Protein AF-A0A350CHY7-F1 (afdb_monomer)

Secondary structure (DSSP, 8-state):
---HHHHHHTTSSS-HHHHHHHHHHHHTT-HHHHHHHHHHHTS---B---GGGHHHHHHHHHTT--SSBHHHHHHHHHHHHHHHHHHS-HHHHHHHHHHTTB-HHHHHHHHHHHHHHHHHHHT-S-HHHHHHHHHHHHHTT-TTS-HHHH----HHHHHHHHHHHHGGGEEEE-TTS-EEETTS-EEEE-TTSTTTTS--SEEEEEEEEESSSEEEEEEEE--GGGHHHHHGGGEEEEEEEEEEETTTTEEEEEEEEEETTEEEEEEEEEEGGGT-HHHHHHHIIIIIIIIIIIIS-----S-SPPPP---SSSSSTTT----PPPP---PPP--PPP---GGGT-THHHHHHHHHHHHHHHHHHH--TTSSPPHHHHHHHHHHHS-TT--SHHHHHHHHHHHHTT-TTTTPPPGGGTS-HHHHHHHHHHS-SEEEETTEEEEEEEE--TTSTT-EEEEEEEGGGGGG--HHHHHT--GGGHHHHHHHHHHHS-HHHHGGGSSHHHHHHHHHHHS-TT-S-HHHHHHHHHHHHHSS---GGGS-GGGS-GGGS-EEEEE-TTS-EEEEES-HHHHHHHHHHHHHHHHHHHHHHTTSSPPPHHHHGGG---BSSS-S----S-EEEEETTEEEEEEEEEEE-SSSEEEEEESSHHHHHHHHHHHHHHHHHHHTHHHHHHHHHTSTTHHHHHHHHTTSTT--HHHHHHHHHHHHHHSTT-----SHHHHHHHHHHHHHHHHHHHHHHHHHHHHHHHHHHHHHHHHHH---TT-HHHHHHHHHHHHHHS-TTHHHHS-HHHHTTHHHHHHHHHHHHHHHHTT-HHHHHHHHHHHHHHHHHHHHHHHHHHHTT---HHHHHHHHHHHHHHHHHH-GGG--SS---HHHHHHHHHH--

Sequence (893 aa):
DLTDIGRRMATLPVDPAIARMILAAVELHALPEVLAIAAFLECQDPRERPLEKQQAADEAHRKFFNRDSDFLTILNLWDAWHEKQRSLSNSQLRKWCQQHFLSWLRMREWVDVHGQLRELLEDSDDPAIQQAAKALAKQRQHPEKSLAEQRHNDFAATHKALLTGLLPNIAMQTPEGEFVGAGGSRLAIWPGSALAPKGAKWFVAAELVETTRRYARTIARIQPEWIEPLAGHLLSHEYFEPHWDPQAGNVMIYEKVSLWGLPIVTRRRVTLARIDPVKSREMLIQHGLVELGLLYGELSDGSGPPPQDDYADEEDALTRGVARVRPGKAAANPRRPQRRGWGHEFPFLQHNVAVLQQLKELQAKTRSHHLLPGDEVLFEIYAAQIPAECSDRDRLRRWYQRTHSRLPRLLQFDINQFADEAQRQQHVSLFPESAQFGAMHLPLSYQLDPGQEADGVTVSLPLEGLPQLTESRLDWLVPGLLEQKVLALIRALPKSFRRHFVPAPDSARLVASDLEFARGDFLHSVAVRLSQLSGERISAQDFDAGQIPDHLKFNIRVLDDQRKTLIEGRDLKVLRATLAERAVRAAGEADRRAAAVGPTPEEAQWLRTGFKNWDFFDVPEHIEIVRAGMSLRAFPALRDDGETVALMLCQTPEDARRQLRCGLRRLFLLVEKKRILTQVGNLPQITKTRVLATTIKGLEFTSSVALLMTDRAWLADNQLPRTKHAFESALRQGRERLPLAAQELTQFLPVVFQQHHETRAALELAKGPGWEPIVKGLQQQLSGLISSDFLAVTPWPWLIQFPRYLTAIRQRLIRLGSGGLRTELNLEAELQPWLMKYEQKRREHQRQQRVDPMLEHLRWMIEEYRVQLFAQKLGTAISVSPTKLEEQFVRVS

Nearest PDB structures (foldseek):
  6zww-assembly1_A  TM=9.354E-01  e=1.124E-21  Escherichia coli
  6zww-assembly3_E  TM=9.272E-01  e=2.807E-21  Escherichia coli
  8po6-assembly1_A  TM=9.275E-01  e=5.892E-21  Escherichia coli K-12
  6zww-assembly2_C  TM=9.234E-01  e=5.169E-21  Escherichia coli
  6zww-assembly4_G  TM=9.285E-01  e=3.371E-20  Escherichia coli

Radius of gyration: 54.38 Å; Cα contacts (8 Å, |Δi|>4): 1150; chains: 1; bounding box: 109×74×154 Å

Mean predicted aligned error: 19.15 Å

Foldseek 3Di:
DQDPLSVQLVLAPADSLLSQLCVLCLVLVNNLLSLLLSLCLRFDNQAAQDPVCNVQLLVLLVVLADLFFLSSSSVSVLLVLVVCVVVDDPVVSCVVCVNSRGHPVRNVSSVVSSVVRLVSQCVDPDPSSVVSSVVSVVLVVPPPDGPVRSGPPPVQSSVLSSCLSQVQQKWFQDPVRWIATQQGFTEAEDPSHSCNVDDQRMKTASDWDDDVGTYGHRMGRDQLVSCCVSCVVQKDKDWDDFDQDLVQQWTKIWIFIGHNNHTSDHTDIDGCCVVPLQVLQLCSLLVQCLCQLAPNDDQDPPPDDDDDDPDPPPVVVVPDDDDDDDDDDDDDDPDDPHRNHCCVLPVLSVQQNVLQVVQQQVCLLLVDPQQHDDSVVSSVLCVVQQDSNCSGPVSSSVVCVVCCVVVVCRSHDDNCVRDPPVVVVVSCQQRPQWDDQPPDTWGKGGGPDPPDQQHAIETEDAPVCLVSHDQQQQLLPGLSCQLVQLLLQLVQADPVLNVLCVVSSVSSVVLSVPDDGSPDGDLQSSQVSSCVSRVHRGGSVRGPPVSGDSSSTYKYFHAYLVRHTPDIHRDSVVVLLVVLVVVVVCVVVVVVVCVVDDDDPVVVLQFAWDALAPPHFFQDQWDWDADSNDTAIWGWAWACPPQIIGIDTDRDSVVRLVRRLLRLLNSLCSVCVVVLLVLLVPQPPSVVLVVLCVVAPQAPPSSLSSSLLSCQLQCVVVDRGRGNVSSVVSSVRSVVCSVVSSVVCSVQRVLLSVLLSVLVVLLVPQDDPPCVVVSVVLVVVSCVCRHSNNSNPPDPLQSSCNSVLSVLSVLQSVCVVVVNNVLSVVLVVVLVVLVVLLVVLVVVCVSVVHDWVLSVVLVSLSSQSSCVSRPPVSPGPDDHDPVVSVVSSVVGD

Solvent-accessible surface area (backbone atoms only — not comparable to full-atom values): 49845 Å² total; per-residue (Å²): 132,83,48,74,67,53,54,60,35,71,76,45,101,56,58,69,41,50,31,42,17,47,54,37,7,52,78,50,74,22,40,78,63,41,44,53,49,44,22,44,74,78,42,68,77,33,70,46,67,53,88,94,42,41,69,63,23,52,58,44,49,54,78,33,57,31,73,61,21,39,60,54,18,51,50,43,46,53,36,53,50,55,57,44,59,76,76,39,53,74,70,54,40,46,50,49,24,57,74,42,29,32,40,58,67,39,52,48,49,31,54,51,47,32,50,52,54,44,52,54,33,47,70,39,92,48,67,67,49,17,51,52,33,49,50,55,59,54,58,72,71,49,83,89,57,56,66,72,77,70,50,84,78,50,63,65,39,38,50,54,12,47,42,68,34,30,59,75,39,26,34,37,49,46,98,89,69,50,30,37,22,44,67,68,44,69,43,40,70,31,82,87,44,61,46,55,90,53,92,60,54,27,33,37,18,78,45,79,48,79,74,97,55,38,25,36,37,60,39,30,62,56,62,63,81,61,45,56,82,73,40,58,92,60,50,46,78,46,76,48,75,76,42,81,35,82,87,81,42,33,31,34,25,34,36,28,35,21,43,56,82,32,72,63,37,81,74,42,86,43,60,27,44,82,78,41,30,64,61,13,23,52,49,41,42,43,52,50,45,45,40,36,41,57,73,69,40,51,71,59,87,73,86,69,80,82,82,79,90,86,80,78,70,73,76,63,63,80,74,61,84,86,81,89,84,80,92,80,81,90,71,89,79,92,75,79,82,82,66,80,32,60,37,86,82,38,62,41,41,56,55,33,40,50,46,53,49,52,31,49,51,48,23,18,64,70,65,43,85,80,40,60,79,52,71,68,58,54,35,50,61,47,58,77,69,53,61,77,82,37,18,37,47,71,49,40,47,57,50,44,65,65,46,36,80,79,36,85,62,61,88,45,70,58,62,67,81,59,44,60,64,73,59,53,62,54,40,51,76,24,58,49,65,49,48,77,48,85,93,44,78,33,45,44,46,59,29,73,45,92,92,47,87,63,22,22,40,28,42,45,40,50,65,86,50,58,80,64,59,50,68,51,60,46,68,42,66,45,69,66,51,34,36,62,40,42,34,38,46,51,69,29,31,51,78,79,64,40,68,68,38,72,62,44,65,60,48,15,44,55,51,46,72,71,51,66,84,82,60,71,52,46,57,50,54,51,18,52,50,50,17,67,73,60,74,46,94,48,54,58,82,55,45,44,72,84,64,47,58,66,51,72,39,42,22,42,36,30,24,45,94,84,70,44,81,74,48,72,47,64,52,68,68,58,52,53,51,52,49,45,50,49,49,55,58,40,52,78,50,36,81,65,50,61,72,74,62,72,70,52,80,83,50,46,69,39,60,44,66,75,38,51,57,89,86,68,78,66,49,50,81,57,46,80,44,77,55,93,88,40,83,41,73,33,11,44,29,25,38,62,67,86,84,28,29,24,41,33,74,28,85,41,68,66,57,13,53,52,36,28,51,50,11,47,40,45,40,52,40,54,66,41,38,71,62,46,53,51,52,61,71,66,37,70,66,43,70,62,36,51,59,51,45,68,77,44,75,82,42,57,60,70,63,36,51,44,47,32,42,34,36,52,19,57,45,69,85,73,62,75,67,43,37,65,69,48,40,55,50,43,54,57,53,17,62,71,34,35,64,57,26,51,52,54,45,46,65,44,49,54,47,41,37,49,36,48,52,53,37,51,53,52,57,76,69,66,77,58,93,86,38,62,70,58,54,52,52,50,53,51,50,50,51,74,63,61,48,49,53,34,62,63,73,44,58,66,89,57,53,76,43,44,46,56,57,38,48,31,55,45,48,46,53,52,39,47,74,73,69,36,54,70,60,52,54,54,56,46,62,72,46,47,63,58,53,51,53,50,53,53,51,49,52,50,30,58,70,65,73,52,82,54,71,45,50,57,48,46,60,51,48,51,54,36,37,48,28,60,74,60,29,56,92,75,59,59,98,56,95,64,50,75,68,55,50,49,58,41,53,71,62,34,130

Structure (mmCIF, N/CA/C/O backbone):
data_AF-A0A350CHY7-F1
#
_entry.id   AF-A0A350CHY7-F1
#
loop_
_atom_site.group_PDB
_atom_site.id
_atom_site.type_symbol
_atom_site.label_atom_id
_atom_site.label_alt_id
_atom_site.label_comp_id
_atom_site.label_asym_id
_atom_site.label_entity_id
_atom_site.label_seq_id
_atom_site.pdbx_PDB_ins_code
_atom_site.Cartn_x
_atom_site.Cartn_y
_atom_site.Cartn_z
_atom_site.occupancy
_atom_site.B_iso_or_equiv
_atom_site.auth_seq_id
_atom_site.auth_comp_id
_atom_site.auth_asym_id
_atom_site.auth_atom_id
_atom_site.pdbx_PDB_model_num
ATOM 1 N N . ASP A 1 1 ? 48.029 -9.244 -50.797 1.00 79.56 1 ASP A N 1
ATOM 2 C CA . ASP A 1 1 ? 47.543 -9.589 -52.149 1.00 79.56 1 ASP A CA 1
ATOM 3 C C . ASP A 1 1 ? 46.701 -8.473 -52.735 1.00 79.56 1 ASP A C 1
ATOM 5 O O . ASP A 1 1 ? 46.056 -7.749 -51.984 1.00 79.56 1 ASP A O 1
ATOM 9 N N . LEU A 1 2 ? 46.736 -8.304 -54.060 1.00 86.56 2 LEU A N 1
ATOM 10 C CA . LEU A 1 2 ? 45.915 -7.312 -54.757 1.00 86.56 2 LEU A CA 1
ATOM 11 C C . LEU A 1 2 ? 44.440 -7.758 -54.736 1.00 86.56 2 LEU A C 1
ATOM 13 O O . LEU A 1 2 ? 44.141 -8.903 -55.086 1.00 86.56 2 LEU A O 1
ATOM 17 N N . THR A 1 3 ? 43.529 -6.865 -54.343 1.00 90.06 3 THR A N 1
ATOM 18 C CA . THR A 1 3 ? 42.076 -7.108 -54.411 1.00 90.06 3 THR A CA 1
ATOM 19 C C . THR A 1 3 ? 41.584 -7.069 -55.861 1.00 90.06 3 THR A C 1
ATOM 21 O O . THR A 1 3 ? 42.285 -6.565 -56.740 1.00 90.06 3 THR A O 1
ATOM 24 N N . ASP A 1 4 ? 40.369 -7.557 -56.132 1.00 87.00 4 ASP A N 1
ATOM 25 C CA . ASP A 1 4 ? 39.767 -7.467 -57.475 1.00 87.00 4 ASP A CA 1
ATOM 26 C C . ASP A 1 4 ? 39.653 -6.018 -57.963 1.00 87.00 4 ASP A C 1
ATOM 28 O O . ASP A 1 4 ? 40.000 -5.710 -59.102 1.00 87.00 4 ASP A O 1
ATOM 32 N N . ILE A 1 5 ? 39.252 -5.103 -57.075 1.00 88.19 5 ILE A N 1
ATOM 33 C CA . ILE A 1 5 ? 39.216 -3.665 -57.371 1.00 88.19 5 ILE A CA 1
ATOM 34 C C . ILE A 1 5 ? 40.633 -3.139 -57.636 1.00 88.19 5 ILE A C 1
ATOM 36 O O . ILE A 1 5 ? 40.836 -2.419 -58.609 1.00 88.19 5 ILE A O 1
ATOM 40 N N . GLY A 1 6 ? 41.625 -3.542 -56.834 1.00 89.81 6 GLY A N 1
ATOM 41 C CA . GLY A 1 6 ? 43.024 -3.160 -57.044 1.00 89.81 6 GLY A CA 1
ATOM 42 C C . GLY A 1 6 ? 43.582 -3.637 -58.389 1.00 89.81 6 GLY A C 1
ATOM 43 O O . GLY A 1 6 ? 44.300 -2.886 -59.044 1.00 89.81 6 GLY A O 1
ATOM 44 N N . ARG A 1 7 ? 43.204 -4.844 -58.842 1.00 89.69 7 ARG A N 1
ATOM 45 C CA . ARG A 1 7 ? 43.556 -5.365 -60.178 1.00 89.69 7 ARG A CA 1
ATOM 46 C C . ARG A 1 7 ? 42.972 -4.498 -61.283 1.00 89.69 7 ARG A C 1
ATOM 48 O O . ARG A 1 7 ? 43.706 -4.112 -62.184 1.00 89.69 7 ARG A O 1
ATOM 55 N N . ARG A 1 8 ? 41.684 -4.156 -61.187 1.00 88.38 8 ARG A N 1
ATOM 56 C CA . ARG A 1 8 ? 41.006 -3.283 -62.161 1.00 88.38 8 ARG A CA 1
ATOM 57 C C . ARG A 1 8 ? 41.651 -1.895 -62.199 1.00 88.38 8 ARG A C 1
ATOM 59 O O . ARG A 1 8 ? 41.932 -1.389 -63.279 1.00 88.38 8 ARG A O 1
ATOM 66 N N . MET A 1 9 ? 41.963 -1.312 -61.040 1.00 90.75 9 MET A N 1
ATOM 67 C CA . MET A 1 9 ? 42.613 0.003 -60.950 1.00 90.75 9 MET A CA 1
ATOM 68 C C . MET A 1 9 ? 44.008 0.025 -61.582 1.00 90.75 9 MET A C 1
ATOM 70 O O . MET A 1 9 ? 44.336 0.982 -62.273 1.00 90.75 9 MET A O 1
ATOM 74 N N . ALA A 1 10 ? 44.807 -1.029 -61.390 1.00 88.94 10 ALA A N 1
ATOM 75 C CA . ALA A 1 10 ? 46.175 -1.110 -61.907 1.00 88.94 10 ALA A CA 1
ATOM 76 C C . ALA A 1 10 ? 46.272 -1.114 -63.446 1.00 88.94 10 ALA A C 1
ATOM 78 O O . ALA A 1 10 ? 47.359 -0.926 -63.984 1.00 88.94 10 ALA A O 1
ATOM 79 N N . THR A 1 11 ? 45.157 -1.330 -64.154 1.00 84.44 11 THR A N 1
ATOM 80 C CA . THR A 1 11 ? 45.106 -1.265 -65.625 1.00 84.44 11 THR A CA 1
ATOM 81 C C . THR A 1 11 ? 45.040 0.164 -66.171 1.00 84.44 11 THR A C 1
ATOM 83 O O . THR A 1 11 ? 45.273 0.369 -67.360 1.00 84.44 11 THR A O 1
ATOM 86 N N . LEU A 1 12 ? 44.744 1.158 -65.325 1.00 85.00 12 LEU A N 1
ATOM 87 C CA . LEU A 1 12 ? 44.597 2.556 -65.728 1.00 85.00 12 LEU A CA 1
ATOM 88 C C . LEU A 1 12 ? 45.885 3.345 -65.420 1.00 85.00 12 LEU A C 1
ATOM 90 O O . LEU A 1 12 ? 46.358 3.294 -64.285 1.00 85.00 12 LEU A O 1
ATOM 94 N N . PRO A 1 13 ? 46.450 4.110 -66.376 1.00 84.00 13 PRO A N 1
ATOM 95 C CA . PRO A 1 13 ? 47.686 4.871 -66.184 1.00 84.00 13 PRO A CA 1
ATOM 96 C C . PRO A 1 13 ? 47.417 6.241 -65.535 1.00 84.00 13 PRO A C 1
ATOM 98 O O . PRO A 1 13 ? 47.756 7.280 -66.093 1.00 84.00 13 PRO A O 1
ATOM 101 N N . VAL A 1 14 ? 46.764 6.237 -64.374 1.00 89.31 14 VAL A N 1
ATOM 102 C CA . VAL A 1 14 ? 46.402 7.430 -63.586 1.00 89.31 14 VAL A CA 1
ATOM 103 C C . VAL A 1 14 ? 46.698 7.193 -62.109 1.00 89.31 14 VAL A C 1
ATOM 105 O O . VAL A 1 14 ? 46.958 6.055 -61.702 1.00 89.31 14 VAL A O 1
ATOM 108 N N . ASP A 1 15 ? 46.634 8.245 -61.292 1.00 92.19 15 ASP A N 1
ATOM 109 C CA . ASP A 1 15 ? 46.740 8.093 -59.840 1.00 92.19 15 ASP A CA 1
ATOM 110 C C . ASP A 1 15 ? 45.686 7.088 -59.312 1.00 92.19 15 ASP A C 1
ATOM 112 O O . ASP A 1 15 ? 44.534 7.100 -59.769 1.00 92.19 15 ASP A O 1
ATOM 116 N N . PRO A 1 16 ? 46.015 6.214 -58.337 1.00 93.44 16 PRO A N 1
ATOM 117 C CA . PRO A 1 16 ? 45.065 5.243 -57.798 1.00 93.44 16 PRO A CA 1
ATOM 118 C C . PRO A 1 16 ? 43.748 5.858 -57.302 1.00 93.44 16 PRO A C 1
ATOM 120 O O . PRO A 1 16 ? 42.689 5.249 -57.473 1.00 93.44 16 PRO A O 1
ATOM 123 N N . ALA A 1 17 ? 43.761 7.063 -56.724 1.00 94.06 17 ALA A N 1
ATOM 124 C CA . ALA A 1 17 ? 42.527 7.734 -56.325 1.00 94.06 17 ALA A CA 1
ATOM 125 C C . ALA A 1 17 ? 41.644 8.018 -57.547 1.00 94.06 17 ALA A C 1
ATOM 127 O O . ALA A 1 17 ? 40.441 7.758 -57.518 1.00 94.06 17 ALA A O 1
ATOM 128 N N . ILE A 1 18 ? 42.241 8.489 -58.639 1.00 95.31 18 ILE A N 1
ATOM 129 C CA . ILE A 1 18 ? 41.543 8.827 -59.882 1.00 95.31 18 ILE A CA 1
ATOM 130 C C . ILE A 1 18 ? 41.050 7.559 -60.590 1.00 95.31 18 ILE A C 1
ATOM 132 O O . ILE A 1 18 ? 39.884 7.500 -60.991 1.00 95.31 18 ILE A O 1
ATOM 136 N N . ALA A 1 19 ? 41.861 6.497 -60.639 1.00 94.62 19 ALA A N 1
ATOM 137 C CA . ALA A 1 19 ? 41.433 5.185 -61.127 1.00 94.62 19 ALA A CA 1
ATOM 138 C C . ALA A 1 19 ? 40.197 4.681 -60.361 1.00 94.62 19 ALA A C 1
ATOM 140 O O . ALA A 1 19 ? 39.222 4.228 -60.966 1.00 94.62 19 ALA A O 1
ATOM 141 N N . ARG A 1 20 ? 40.192 4.811 -59.024 1.00 95.12 20 ARG A N 1
ATOM 142 C CA . ARG A 1 20 ? 39.058 4.406 -58.180 1.00 95.12 20 ARG A CA 1
ATOM 143 C C . ARG A 1 20 ? 37.784 5.196 -58.492 1.00 95.12 20 ARG A C 1
ATOM 145 O O . ARG A 1 20 ? 36.712 4.579 -58.528 1.00 95.12 20 ARG A O 1
ATOM 152 N N . MET A 1 21 ? 37.901 6.505 -58.743 1.00 96.38 21 MET A N 1
ATOM 153 C CA . MET A 1 21 ? 36.778 7.368 -59.134 1.00 96.38 21 MET A CA 1
ATOM 154 C C . MET A 1 21 ? 36.193 6.965 -60.486 1.00 96.38 21 MET A C 1
ATOM 156 O O . MET A 1 21 ? 34.974 6.871 -60.608 1.00 96.38 21 MET A O 1
ATOM 160 N N . ILE A 1 22 ? 37.041 6.693 -61.484 1.00 95.31 22 ILE A N 1
ATOM 161 C CA . ILE A 1 22 ? 36.604 6.267 -62.823 1.00 95.31 22 ILE A CA 1
ATOM 162 C C . ILE A 1 22 ? 35.825 4.950 -62.731 1.00 95.31 22 ILE A C 1
ATOM 164 O O . ILE A 1 22 ? 34.725 4.850 -63.273 1.00 95.31 22 ILE A O 1
ATOM 168 N N . LEU A 1 23 ? 36.338 3.964 -61.987 1.00 94.00 23 LEU A N 1
ATOM 169 C CA . LEU A 1 23 ? 35.635 2.693 -61.778 1.00 94.00 23 LEU A CA 1
ATOM 170 C C . LEU A 1 23 ? 34.292 2.883 -61.057 1.00 94.00 23 LEU A C 1
ATOM 172 O O . LEU A 1 23 ? 33.283 2.325 -61.484 1.00 94.00 23 LEU A O 1
ATOM 176 N N . ALA A 1 24 ? 34.254 3.709 -60.004 1.00 94.62 24 ALA A N 1
ATOM 177 C CA . ALA A 1 24 ? 33.006 4.038 -59.310 1.00 94.62 24 ALA A CA 1
ATOM 178 C C . ALA A 1 24 ? 31.999 4.736 -60.236 1.00 94.62 24 ALA A C 1
ATOM 180 O O . ALA A 1 24 ? 30.796 4.522 -60.123 1.00 94.62 24 ALA A O 1
ATOM 181 N N . ALA A 1 25 ? 32.478 5.567 -61.161 1.00 94.50 25 ALA A N 1
ATOM 182 C CA . ALA A 1 25 ? 31.633 6.282 -62.104 1.00 94.50 25 ALA A CA 1
ATOM 183 C C . ALA A 1 25 ? 30.970 5.352 -63.127 1.00 94.50 25 ALA A C 1
ATOM 185 O O . ALA A 1 25 ? 29.855 5.634 -63.560 1.00 94.50 25 ALA A O 1
ATOM 186 N N . VAL A 1 26 ? 31.611 4.235 -63.485 1.00 92.88 26 VAL A N 1
ATOM 187 C CA . VAL A 1 26 ? 30.981 3.178 -64.295 1.00 92.88 26 VAL A CA 1
ATOM 188 C C . VAL A 1 26 ? 29.826 2.537 -63.522 1.00 92.88 26 VAL A C 1
ATOM 190 O O . VAL A 1 26 ? 28.724 2.425 -64.055 1.00 92.88 26 VAL A O 1
ATOM 193 N N . GLU A 1 27 ? 30.056 2.184 -62.253 1.00 91.94 27 GLU A N 1
ATOM 194 C CA . GLU A 1 27 ? 29.060 1.554 -61.369 1.00 91.94 27 GLU A CA 1
ATOM 195 C C . GLU A 1 27 ? 27.872 2.480 -61.058 1.00 91.94 27 GLU A C 1
ATOM 197 O O . GLU A 1 27 ? 26.735 2.027 -60.970 1.00 91.94 27 GLU A O 1
ATOM 202 N N . LEU A 1 28 ? 28.129 3.784 -60.923 1.00 92.88 28 LEU A N 1
ATOM 203 C CA . LEU A 1 28 ? 27.129 4.812 -60.616 1.00 92.88 28 LEU A CA 1
ATOM 204 C C . LEU A 1 28 ? 26.560 5.511 -61.862 1.00 92.88 28 LEU A C 1
ATOM 206 O O . LEU A 1 28 ? 25.809 6.472 -61.723 1.00 92.88 28 LEU A O 1
ATOM 210 N N . HIS A 1 29 ? 26.917 5.060 -63.068 1.00 91.38 29 HIS A N 1
ATOM 211 C CA . HIS A 1 29 ? 26.481 5.644 -64.344 1.00 91.38 29 HIS A CA 1
ATOM 212 C C . HIS A 1 29 ? 26.793 7.150 -64.514 1.00 91.38 29 HIS A C 1
ATOM 214 O O . HIS A 1 29 ? 26.054 7.872 -65.178 1.00 91.38 29 HIS A O 1
ATOM 220 N N . ALA A 1 30 ? 27.914 7.611 -63.953 1.00 92.88 30 ALA A N 1
ATOM 221 C CA . ALA A 1 30 ? 28.395 8.999 -63.991 1.00 92.88 30 ALA A CA 1
ATOM 222 C C . ALA A 1 30 ? 29.738 9.155 -64.739 1.00 92.88 30 ALA A C 1
ATOM 224 O O . ALA A 1 30 ? 30.484 10.111 -64.514 1.00 92.88 30 ALA A O 1
ATOM 225 N N . LEU A 1 31 ? 30.096 8.183 -65.590 1.00 92.62 31 LEU A N 1
ATOM 226 C CA . LEU A 1 31 ? 31.367 8.175 -66.324 1.00 92.62 31 LEU A CA 1
ATOM 227 C C . LEU A 1 31 ? 31.606 9.437 -67.183 1.00 92.62 31 LEU A C 1
ATOM 229 O O . LEU A 1 31 ? 32.723 9.947 -67.120 1.00 92.62 31 LEU A O 1
ATOM 233 N N . PRO A 1 32 ? 30.632 9.979 -67.950 1.00 90.56 32 PRO A N 1
ATOM 234 C CA . PRO A 1 32 ? 30.855 11.180 -68.765 1.00 90.56 32 PRO A CA 1
ATOM 235 C C . PRO A 1 32 ? 31.340 12.388 -67.952 1.00 90.56 32 PRO A C 1
ATOM 237 O O . PRO A 1 32 ? 32.231 13.121 -68.378 1.00 90.56 32 PRO A O 1
ATOM 240 N N . GLU A 1 33 ? 30.757 12.593 -66.772 1.00 92.62 33 GLU A N 1
ATOM 241 C CA . GLU A 1 33 ? 31.094 13.673 -65.854 1.00 92.62 33 GLU A CA 1
ATOM 242 C C . GLU A 1 33 ? 32.431 13.407 -65.151 1.00 92.62 33 GLU A C 1
ATOM 244 O O . GLU A 1 33 ? 33.323 14.256 -65.135 1.00 92.62 33 GLU A O 1
ATOM 249 N N . VAL A 1 34 ? 32.603 12.215 -64.579 1.00 95.38 34 VAL A N 1
ATOM 250 C CA . VAL A 1 34 ? 33.793 11.909 -63.777 1.00 95.38 34 VAL A CA 1
ATOM 251 C C . VAL A 1 34 ? 35.041 11.783 -64.643 1.00 95.38 34 VAL A C 1
ATOM 253 O O . VAL A 1 34 ? 36.102 12.185 -64.188 1.00 95.38 34 VAL A O 1
ATOM 256 N N . LEU A 1 35 ? 34.947 11.309 -65.889 1.00 94.31 35 LEU A N 1
ATOM 257 C CA . LEU A 1 35 ? 36.111 11.187 -66.772 1.00 94.31 35 LEU A CA 1
ATOM 258 C C . LEU A 1 35 ? 36.688 12.556 -67.169 1.00 94.31 35 LEU A C 1
ATOM 260 O O . LEU A 1 35 ? 37.904 12.728 -67.197 1.00 94.31 35 LEU A O 1
ATOM 264 N N . ALA A 1 36 ? 35.830 13.551 -67.419 1.00 94.12 36 ALA A N 1
ATOM 265 C CA . ALA A 1 36 ? 36.256 14.930 -67.669 1.00 94.12 36 ALA A CA 1
ATOM 266 C C . ALA A 1 36 ? 36.907 15.561 -66.433 1.00 94.12 36 ALA A C 1
ATOM 268 O O . ALA A 1 36 ? 37.940 16.221 -66.557 1.00 94.12 36 ALA A O 1
ATOM 269 N N . ILE A 1 37 ? 36.358 15.309 -65.241 1.00 95.88 37 ILE A N 1
ATOM 270 C CA . ILE A 1 37 ? 36.970 15.747 -63.981 1.00 95.88 37 ILE A CA 1
ATOM 271 C C . ILE A 1 37 ? 38.302 15.026 -63.736 1.00 95.88 37 ILE A C 1
ATOM 273 O O . ILE A 1 37 ? 39.285 15.678 -63.415 1.00 95.88 37 ILE A O 1
ATOM 277 N N . ALA A 1 38 ? 38.365 13.709 -63.914 1.00 95.75 38 ALA A N 1
ATOM 278 C CA . ALA A 1 38 ? 39.574 12.907 -63.745 1.00 95.75 38 ALA A CA 1
ATOM 279 C C . ALA A 1 38 ? 40.708 13.418 -64.641 1.00 95.75 38 ALA A C 1
ATOM 281 O O . ALA A 1 38 ? 41.796 13.702 -64.153 1.00 95.75 38 ALA A O 1
ATOM 282 N N . ALA A 1 39 ? 40.418 13.644 -65.927 1.00 95.62 39 ALA A N 1
ATOM 283 C CA . ALA A 1 39 ? 41.375 14.229 -66.860 1.00 95.62 39 ALA A CA 1
ATOM 284 C C . ALA A 1 39 ? 41.819 15.642 -66.446 1.00 95.62 39 ALA A C 1
ATOM 286 O O . ALA A 1 39 ? 42.969 16.007 -66.664 1.00 95.62 39 ALA A O 1
ATOM 287 N N . PHE A 1 40 ? 40.926 16.435 -65.840 1.00 96.25 40 PHE A N 1
ATOM 288 C CA . PHE A 1 40 ? 41.283 17.755 -65.319 1.00 96.25 40 PHE A CA 1
ATOM 289 C C . PHE A 1 40 ? 42.270 17.640 -64.159 1.00 96.25 40 PHE A C 1
ATOM 291 O O . PHE A 1 40 ? 43.233 18.393 -64.110 1.00 96.25 40 PHE A O 1
ATOM 298 N N . LEU A 1 41 ? 42.026 16.709 -63.231 1.00 94.56 41 LEU A N 1
ATOM 299 C CA . LEU A 1 41 ? 42.860 16.506 -62.045 1.00 94.56 41 LEU A CA 1
ATOM 300 C C . LEU A 1 41 ? 44.260 15.965 -62.383 1.00 94.56 41 LEU A C 1
ATOM 302 O O . LEU A 1 41 ? 45.191 16.222 -61.629 1.00 94.56 41 LEU A O 1
ATOM 306 N N . GLU A 1 42 ? 44.411 15.274 -63.516 1.00 93.00 42 GLU A N 1
ATOM 307 C CA . GLU A 1 42 ? 45.701 14.787 -64.036 1.00 93.00 42 GLU A CA 1
ATOM 308 C C . GLU A 1 42 ? 46.496 15.850 -64.823 1.00 93.00 42 GLU A C 1
ATOM 310 O O . GLU A 1 42 ? 47.665 15.639 -65.144 1.00 93.00 42 GLU A O 1
ATOM 315 N N . CYS A 1 43 ? 45.896 17.000 -65.152 1.00 91.75 43 CYS A N 1
ATOM 316 C CA . CYS A 1 43 ? 46.549 18.056 -65.932 1.00 91.75 43 CYS A CA 1
ATOM 317 C C . CYS A 1 43 ? 46.634 19.382 -65.163 1.00 91.75 43 CYS A C 1
ATOM 319 O O . CYS A 1 43 ? 46.047 19.574 -64.097 1.00 91.75 43 CYS A O 1
ATOM 321 N N . GLN A 1 44 ? 47.398 20.340 -65.692 1.00 90.25 44 GLN A N 1
ATOM 322 C CA . GLN A 1 44 ? 47.519 21.647 -65.055 1.00 90.25 44 GLN A CA 1
ATOM 323 C C . GLN A 1 44 ? 46.252 22.491 -65.268 1.00 90.25 44 GLN A C 1
ATOM 325 O O . GLN A 1 44 ? 45.797 22.646 -66.400 1.00 90.25 44 GLN A O 1
ATOM 330 N N . ASP A 1 45 ? 45.747 23.132 -64.202 1.00 92.31 45 ASP A N 1
ATOM 331 C CA . ASP A 1 45 ? 44.549 23.983 -64.274 1.00 92.31 45 ASP A CA 1
ATOM 332 C C . ASP A 1 45 ? 44.674 25.025 -65.416 1.00 92.31 45 ASP A C 1
ATOM 334 O O . ASP A 1 45 ? 45.607 25.851 -65.422 1.00 92.31 45 ASP A O 1
ATOM 338 N N . PRO A 1 46 ? 43.764 24.997 -66.410 1.00 95.06 46 PRO A N 1
ATOM 339 C CA . PRO A 1 46 ? 43.793 25.900 -67.547 1.00 95.06 46 PRO A CA 1
ATOM 340 C C . PRO A 1 46 ? 43.407 27.332 -67.183 1.00 95.06 46 PRO A C 1
ATOM 342 O O . PRO A 1 46 ? 43.639 28.231 -67.988 1.00 95.06 46 PRO A O 1
ATOM 345 N N . ARG A 1 47 ? 42.829 27.584 -66.006 1.00 94.25 47 ARG A N 1
ATOM 346 C CA . ARG A 1 47 ? 42.450 28.929 -65.565 1.00 94.25 47 ARG A CA 1
ATOM 347 C C . ARG A 1 47 ? 43.681 29.742 -65.176 1.00 94.25 47 ARG A C 1
ATOM 349 O O . ARG A 1 47 ? 44.475 29.355 -64.323 1.00 94.25 47 ARG A O 1
ATOM 356 N N . GLU A 1 48 ? 43.817 30.917 -65.775 1.00 92.94 48 GLU A N 1
ATOM 357 C CA . GLU A 1 48 ? 44.892 31.863 -65.495 1.00 92.94 48 GLU A CA 1
ATOM 358 C C . GLU A 1 48 ? 44.385 32.991 -64.594 1.00 92.94 48 GLU A C 1
ATOM 360 O O . GLU A 1 48 ? 43.342 33.588 -64.847 1.00 92.94 48 GLU A O 1
ATOM 365 N N . ARG A 1 49 ? 45.144 33.334 -63.550 1.00 91.69 49 ARG A N 1
ATOM 366 C CA . ARG A 1 49 ? 44.816 34.453 -62.653 1.00 91.69 49 ARG A CA 1
ATOM 367 C C . ARG A 1 49 ? 46.026 35.378 -62.464 1.00 91.69 49 ARG A C 1
ATOM 369 O O . ARG A 1 49 ? 46.671 35.327 -61.416 1.00 91.69 49 ARG A O 1
ATOM 376 N N . PRO A 1 50 ? 46.380 36.203 -63.471 1.00 91.62 50 PRO A N 1
ATOM 377 C CA . PRO A 1 50 ? 47.530 37.105 -63.387 1.00 91.62 50 PRO A CA 1
ATOM 378 C C . PRO A 1 50 ? 47.380 38.115 -62.241 1.00 91.62 50 PRO A C 1
ATOM 380 O O . PRO A 1 50 ? 46.290 38.650 -62.043 1.00 91.62 50 PRO A O 1
ATOM 383 N N . LEU A 1 51 ? 48.470 38.420 -61.522 1.00 88.25 51 LEU A N 1
ATOM 384 C CA . LEU A 1 51 ? 48.462 39.322 -60.354 1.00 88.25 51 LEU A CA 1
ATOM 385 C C . LEU A 1 51 ? 47.863 40.706 -60.661 1.00 88.25 51 LEU A C 1
ATOM 387 O O . LEU A 1 51 ? 47.115 41.246 -59.853 1.00 88.25 51 LEU A O 1
ATOM 391 N N . GLU A 1 52 ? 48.126 41.244 -61.850 1.00 92.44 52 GLU A N 1
ATOM 392 C CA . GLU A 1 52 ? 47.645 42.565 -62.282 1.00 92.44 52 GLU A CA 1
ATOM 393 C C . GLU A 1 52 ? 46.173 42.572 -62.727 1.00 92.44 52 GLU A C 1
ATOM 395 O O . GLU A 1 52 ? 45.552 43.628 -62.811 1.00 92.44 52 GLU A O 1
ATOM 400 N N . LYS A 1 53 ? 45.599 41.399 -63.034 1.00 92.00 53 LYS A N 1
ATOM 401 C CA . LYS A 1 53 ? 44.248 41.256 -63.614 1.00 92.00 53 LYS A CA 1
ATOM 402 C C . LYS A 1 53 ? 43.354 40.309 -62.817 1.00 92.00 53 LYS A C 1
ATOM 404 O O . LYS A 1 53 ? 42.415 39.736 -63.364 1.00 92.00 53 LYS A O 1
ATOM 409 N N . GLN A 1 54 ? 43.625 40.162 -61.522 1.00 88.25 54 GLN A N 1
ATOM 410 C CA . GLN A 1 54 ? 42.921 39.227 -60.642 1.00 88.25 54 GLN A CA 1
ATOM 411 C C . GLN A 1 54 ? 41.398 39.414 -60.658 1.00 88.25 54 GLN A C 1
ATOM 413 O O . GLN A 1 54 ? 40.679 38.440 -60.833 1.00 88.25 54 GLN A O 1
ATOM 418 N N . GLN A 1 55 ? 40.907 40.654 -60.547 1.00 89.19 55 GLN A N 1
ATOM 419 C CA . GLN A 1 55 ? 39.464 40.935 -60.533 1.00 89.19 55 GLN A CA 1
ATOM 420 C C . GLN A 1 55 ? 38.777 40.542 -61.849 1.00 89.19 55 GLN A C 1
ATOM 422 O O . GLN A 1 55 ? 37.720 39.917 -61.828 1.00 89.19 55 GLN A O 1
ATOM 427 N N . ALA A 1 56 ? 39.401 40.858 -62.987 1.00 91.56 56 ALA A N 1
ATOM 428 C CA . ALA A 1 56 ? 38.869 40.530 -64.308 1.00 91.56 56 ALA A CA 1
ATOM 429 C C . ALA A 1 56 ? 38.892 39.014 -64.582 1.00 91.56 56 ALA A C 1
ATOM 431 O O . ALA A 1 56 ? 37.942 38.481 -65.154 1.00 91.56 56 ALA A O 1
ATOM 432 N N . ALA A 1 57 ? 39.943 38.315 -64.135 1.00 90.75 57 ALA A N 1
ATOM 433 C CA . ALA A 1 57 ? 40.019 36.857 -64.199 1.00 90.75 57 ALA A CA 1
ATOM 434 C C . ALA A 1 57 ? 38.931 36.199 -63.337 1.00 90.75 57 ALA A C 1
ATOM 436 O O . ALA A 1 57 ? 38.190 35.347 -63.825 1.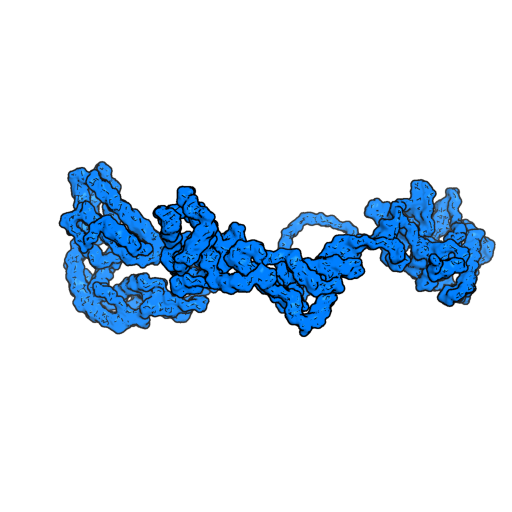00 90.75 57 ALA A O 1
ATOM 437 N N . ASP A 1 58 ? 38.764 36.661 -62.093 1.00 88.69 58 ASP A N 1
ATOM 438 C CA . ASP A 1 58 ? 37.737 36.155 -61.179 1.00 88.69 58 ASP A CA 1
ATOM 439 C C . ASP A 1 58 ? 36.323 36.363 -61.748 1.00 88.69 58 ASP A C 1
ATOM 441 O O . ASP A 1 58 ? 35.478 35.478 -61.641 1.00 88.69 58 ASP A O 1
ATOM 445 N N . GLU A 1 59 ? 36.044 37.509 -62.379 1.00 90.06 59 GLU A N 1
ATOM 446 C CA . GLU A 1 59 ? 34.761 37.777 -63.041 1.00 90.06 59 GLU A CA 1
ATOM 447 C C . GLU A 1 59 ? 34.532 36.887 -64.273 1.00 90.06 59 GLU A C 1
ATOM 449 O O . GLU A 1 59 ? 33.426 36.375 -64.474 1.00 90.06 59 GLU A O 1
ATOM 454 N N . ALA A 1 60 ? 35.573 36.650 -65.074 1.00 91.69 60 ALA A N 1
ATOM 455 C CA . ALA A 1 60 ? 35.494 35.765 -66.230 1.00 91.69 60 ALA A CA 1
ATOM 456 C C . ALA A 1 60 ? 35.240 34.305 -65.826 1.00 91.69 60 ALA A C 1
ATOM 458 O O . ALA A 1 60 ? 34.397 33.644 -66.438 1.00 91.69 60 ALA A O 1
ATOM 459 N N . HIS A 1 61 ? 35.923 33.816 -64.786 1.00 91.75 61 HIS A N 1
ATOM 460 C CA . HIS A 1 61 ? 35.763 32.448 -64.282 1.00 91.75 61 HIS A CA 1
ATOM 461 C C . HIS A 1 61 ? 34.444 32.244 -63.539 1.00 91.75 61 HIS A C 1
ATOM 463 O O . HIS A 1 61 ? 33.864 31.160 -63.621 1.00 91.75 61 HIS A O 1
ATOM 469 N N . ARG A 1 62 ? 33.917 33.286 -62.881 1.00 89.88 62 ARG A N 1
ATOM 470 C CA . ARG A 1 62 ? 32.639 33.235 -62.149 1.00 89.88 62 ARG A CA 1
ATOM 471 C C . ARG A 1 62 ? 31.457 32.800 -63.016 1.00 89.88 62 ARG A C 1
ATOM 473 O O . ARG A 1 62 ? 30.506 32.232 -62.493 1.00 89.88 62 ARG A O 1
ATOM 480 N N . LYS A 1 63 ? 31.531 32.998 -64.335 1.00 90.12 63 LYS A N 1
ATOM 481 C CA . LYS A 1 63 ? 30.516 32.541 -65.303 1.00 90.12 63 LYS A CA 1
ATOM 482 C C . LYS A 1 63 ? 30.334 31.021 -65.323 1.00 90.12 63 LYS A C 1
ATOM 484 O O . LYS A 1 63 ? 29.266 30.554 -65.694 1.00 90.12 63 LYS A O 1
ATOM 489 N N . PHE A 1 64 ? 31.357 30.266 -64.925 1.00 91.69 64 PHE A N 1
ATOM 490 C CA . PHE A 1 64 ? 31.318 28.804 -64.890 1.00 91.69 64 PHE A CA 1
ATOM 491 C C . PHE A 1 64 ? 30.960 28.257 -63.504 1.00 91.69 64 PHE A C 1
ATOM 493 O O . PHE A 1 64 ? 30.771 27.051 -63.361 1.00 91.69 64 PHE A O 1
ATOM 500 N N . PHE A 1 65 ? 30.874 29.110 -62.477 1.00 91.00 65 PHE A N 1
ATOM 501 C CA . PHE A 1 65 ? 30.731 28.667 -61.093 1.00 91.00 65 PHE A CA 1
ATOM 502 C C . PHE A 1 65 ? 29.431 27.901 -60.878 1.00 91.00 65 PHE A C 1
ATOM 504 O O . PHE A 1 65 ? 28.333 28.402 -61.114 1.00 91.00 65 PHE A O 1
ATOM 511 N N . ASN A 1 66 ? 29.568 26.698 -60.338 1.00 90.56 66 ASN A N 1
ATOM 512 C CA . ASN A 1 66 ? 28.479 25.982 -59.715 1.00 90.56 66 ASN A CA 1
ATOM 513 C C . ASN A 1 66 ? 28.487 26.283 -58.210 1.00 90.56 66 ASN A C 1
ATOM 515 O O . ASN A 1 66 ? 29.524 26.261 -57.552 1.00 90.56 66 ASN A O 1
ATOM 519 N N . ARG A 1 67 ? 27.306 26.582 -57.668 1.00 87.56 67 ARG A N 1
ATOM 520 C CA . ARG A 1 67 ? 27.126 27.016 -56.277 1.00 87.56 67 ARG A CA 1
ATOM 521 C C . ARG A 1 67 ? 27.566 25.970 -55.249 1.00 87.56 67 ARG A C 1
ATOM 523 O O . ARG A 1 67 ? 27.942 26.355 -54.145 1.00 87.56 67 ARG A O 1
ATOM 530 N N . ASP A 1 68 ? 27.456 24.689 -55.586 1.00 87.88 68 ASP A N 1
ATOM 531 C CA . ASP A 1 68 ? 27.569 23.587 -54.632 1.00 87.88 68 ASP A CA 1
ATOM 532 C C . ASP A 1 68 ? 28.779 22.671 -54.914 1.00 87.88 68 ASP A C 1
ATOM 534 O O . ASP A 1 68 ? 29.030 21.740 -54.144 1.00 87.88 68 ASP A O 1
ATOM 538 N N . SER A 1 69 ? 29.545 22.932 -55.988 1.00 92.50 69 SER A N 1
ATOM 539 C CA . SER A 1 69 ? 30.692 22.108 -56.394 1.00 92.50 69 SER A CA 1
ATOM 540 C C . SER A 1 69 ? 31.666 22.800 -57.363 1.00 92.50 69 SER A C 1
ATOM 542 O O . SER A 1 69 ? 31.322 23.154 -58.493 1.00 92.50 69 SER A O 1
ATOM 544 N N . ASP A 1 70 ? 32.937 22.904 -56.978 1.00 93.00 70 ASP A N 1
ATOM 545 C CA . ASP A 1 70 ? 34.018 23.309 -57.883 1.00 93.00 70 ASP A CA 1
ATOM 546 C C . ASP A 1 70 ? 34.291 22.236 -58.959 1.00 93.00 70 ASP A C 1
ATOM 548 O O . ASP A 1 70 ? 34.705 22.570 -60.067 1.00 93.00 70 ASP A O 1
ATOM 552 N N . PHE A 1 71 ? 33.988 20.960 -58.694 1.00 94.62 71 PHE A N 1
ATOM 553 C CA . PHE A 1 71 ? 34.064 19.898 -59.706 1.00 94.62 71 PHE A CA 1
ATOM 554 C C . PHE A 1 71 ? 33.033 20.102 -60.821 1.00 94.62 71 PHE A C 1
ATOM 556 O O . PHE A 1 71 ? 33.342 19.964 -62.002 1.00 94.62 71 PHE A O 1
ATOM 563 N N . LEU A 1 72 ? 31.813 20.520 -60.472 1.00 93.44 72 LEU A N 1
ATOM 564 C CA . LEU A 1 72 ? 30.820 20.898 -61.479 1.00 93.44 72 LEU A CA 1
ATOM 565 C C . LEU A 1 72 ? 31.175 22.223 -62.170 1.00 93.44 72 LEU A C 1
ATOM 567 O O . LEU A 1 72 ? 30.821 22.418 -63.328 1.00 93.44 72 LEU A O 1
ATOM 571 N N . THR A 1 73 ? 31.913 23.116 -61.503 1.00 93.00 73 THR A N 1
ATOM 572 C CA . THR A 1 73 ? 32.477 24.323 -62.139 1.00 93.00 73 THR A CA 1
ATOM 573 C C . THR A 1 73 ? 33.468 23.958 -63.246 1.00 93.00 73 THR A C 1
ATOM 575 O O . THR A 1 73 ? 33.435 24.552 -64.324 1.00 93.00 73 THR A O 1
ATOM 578 N N . ILE A 1 74 ? 34.314 22.951 -63.006 1.00 93.88 74 ILE A N 1
ATOM 579 C CA . ILE A 1 74 ? 35.206 22.377 -64.021 1.00 93.88 74 ILE A CA 1
ATOM 580 C C . ILE A 1 74 ? 34.377 21.826 -65.188 1.00 93.88 74 ILE A C 1
ATOM 582 O O . ILE A 1 74 ? 34.642 22.161 -66.338 1.00 93.88 74 ILE A O 1
ATOM 586 N N . LEU A 1 75 ? 33.313 21.070 -64.917 1.00 93.06 75 LEU A N 1
ATOM 587 C CA . LEU A 1 75 ? 32.447 20.535 -65.974 1.00 93.06 75 LEU A CA 1
ATOM 588 C C . LEU A 1 75 ? 31.716 21.608 -66.789 1.00 93.06 75 LEU A C 1
ATOM 590 O O . LEU A 1 75 ? 31.585 21.477 -68.003 1.00 93.06 75 LEU A O 1
ATOM 594 N N . ASN A 1 76 ? 31.288 22.700 -66.159 1.00 93.12 76 ASN A N 1
ATOM 595 C CA . ASN A 1 76 ? 30.707 23.834 -66.879 1.00 93.12 76 ASN A CA 1
ATOM 596 C C . ASN A 1 76 ? 31.724 24.479 -67.832 1.00 93.12 76 ASN A C 1
ATOM 598 O O . ASN A 1 76 ? 31.369 24.889 -68.938 1.00 93.12 76 ASN A O 1
ATOM 602 N N . LEU A 1 77 ? 32.992 24.565 -67.416 1.00 94.50 77 LEU A N 1
ATOM 603 C CA . LEU A 1 77 ? 34.075 25.055 -68.265 1.00 94.50 77 LEU A CA 1
ATOM 604 C C . LEU A 1 77 ? 34.363 24.093 -69.430 1.00 94.50 77 LEU A C 1
ATOM 606 O O . LEU A 1 77 ? 34.532 24.548 -70.562 1.00 94.50 77 LEU A O 1
ATOM 610 N N . TRP A 1 78 ? 34.380 22.785 -69.165 1.00 93.75 78 TRP A N 1
ATOM 611 C CA . TRP A 1 78 ? 34.542 21.736 -70.177 1.00 93.75 78 TRP A CA 1
ATOM 612 C C . TRP A 1 78 ? 33.479 21.830 -71.278 1.00 93.75 78 TRP A C 1
ATOM 614 O O . TRP A 1 78 ? 33.796 21.860 -72.471 1.00 93.75 78 TRP A O 1
ATOM 624 N N . ASP A 1 79 ? 32.215 21.949 -70.875 1.00 90.56 79 ASP A N 1
ATOM 625 C CA . ASP A 1 79 ? 31.096 22.060 -71.805 1.00 90.56 79 ASP A CA 1
ATOM 626 C C . ASP A 1 79 ? 31.161 23.350 -72.623 1.00 90.56 79 ASP A C 1
ATOM 628 O O . ASP A 1 79 ? 31.014 23.313 -73.847 1.00 90.56 79 ASP A O 1
ATOM 632 N N . ALA A 1 80 ? 31.436 24.483 -71.966 1.00 91.75 80 ALA A N 1
ATOM 633 C CA . ALA A 1 80 ? 31.558 25.772 -72.638 1.00 91.75 80 ALA A CA 1
ATOM 634 C C . ALA A 1 80 ? 32.685 25.762 -73.679 1.00 91.75 80 ALA A C 1
ATOM 636 O O . ALA A 1 80 ? 32.514 26.266 -74.790 1.00 91.75 80 ALA A O 1
ATOM 637 N N . TRP A 1 81 ? 33.826 25.154 -73.349 1.00 92.44 81 TRP A N 1
ATOM 638 C CA . TRP A 1 81 ? 34.927 24.987 -74.290 1.00 92.44 81 TRP A CA 1
ATOM 639 C C . TRP A 1 81 ? 34.512 24.189 -75.523 1.00 92.44 81 TRP A C 1
ATOM 641 O O . TRP A 1 81 ? 34.734 24.651 -76.641 1.00 92.44 81 TRP A O 1
ATOM 651 N N . HIS A 1 82 ? 33.880 23.027 -75.350 1.00 89.88 82 HIS A N 1
ATOM 652 C CA . HIS A 1 82 ? 33.480 22.197 -76.484 1.00 89.88 82 HIS A CA 1
ATOM 653 C C . HIS A 1 82 ? 32.360 22.822 -77.328 1.00 89.88 82 HIS A C 1
ATOM 655 O O . HIS A 1 82 ? 32.353 22.657 -78.549 1.00 89.88 82 HIS A O 1
ATOM 661 N N . GLU A 1 83 ? 31.448 23.584 -76.722 1.00 87.75 83 GLU A N 1
ATOM 662 C CA . GLU A 1 83 ? 30.454 24.381 -77.452 1.00 87.75 83 GLU A CA 1
ATOM 663 C C . GLU A 1 83 ? 31.138 25.434 -78.345 1.00 87.75 83 GLU A C 1
ATOM 665 O O . GLU A 1 83 ? 30.822 25.572 -79.534 1.00 87.75 83 GLU A O 1
ATOM 670 N N . LYS A 1 84 ? 32.134 26.150 -77.804 1.00 90.75 84 LYS A N 1
ATOM 671 C CA . LYS A 1 84 ? 32.906 27.134 -78.575 1.00 90.75 84 LYS A CA 1
ATOM 672 C C . LYS A 1 84 ? 33.826 26.482 -79.598 1.00 90.75 84 LYS A C 1
ATOM 674 O O . LYS A 1 84 ? 33.956 27.006 -80.696 1.00 90.75 84 LYS A O 1
ATOM 679 N N . GLN A 1 85 ? 34.390 25.316 -79.307 1.00 89.50 85 GLN A N 1
ATOM 680 C CA . GLN A 1 85 ? 35.221 24.561 -80.244 1.00 89.50 85 GLN A CA 1
ATOM 681 C C . GLN A 1 85 ? 34.445 24.111 -81.487 1.00 89.50 85 GLN A C 1
ATOM 683 O O . GLN A 1 85 ? 35.005 24.093 -82.579 1.00 89.50 85 GLN A O 1
ATOM 688 N N . ARG A 1 86 ? 33.156 23.778 -81.339 1.00 84.56 86 ARG A N 1
ATOM 689 C CA . ARG A 1 86 ? 32.281 23.432 -82.472 1.00 84.56 86 ARG A CA 1
ATOM 690 C C . ARG A 1 86 ? 31.909 24.642 -83.333 1.00 84.56 86 ARG A C 1
ATOM 692 O O . ARG A 1 86 ? 31.659 24.477 -84.521 1.00 84.56 86 ARG A O 1
ATOM 699 N N . SER A 1 87 ? 31.830 25.832 -82.735 1.00 85.19 87 SER A N 1
ATOM 700 C CA . SER A 1 87 ? 31.281 27.037 -83.379 1.00 85.19 87 SER A CA 1
ATOM 701 C C . SER A 1 87 ? 32.329 28.047 -83.856 1.00 85.19 87 SER A C 1
ATOM 703 O O . SER A 1 87 ? 32.026 28.865 -84.722 1.00 85.19 87 SER A O 1
ATOM 705 N N . LEU A 1 88 ? 33.550 28.012 -83.319 1.00 91.38 88 LEU A N 1
ATOM 706 C CA . LEU A 1 88 ? 34.615 28.974 -83.611 1.00 91.38 88 LEU A CA 1
ATOM 707 C C . LEU A 1 88 ? 35.779 28.331 -84.371 1.00 91.38 88 LEU A C 1
ATOM 709 O O . LEU A 1 88 ? 36.118 27.169 -84.164 1.00 91.38 88 LEU A O 1
ATOM 713 N N . SER A 1 89 ? 36.466 29.124 -85.199 1.00 92.88 89 SER A N 1
ATOM 714 C CA . SER A 1 89 ? 37.752 28.712 -85.773 1.00 92.88 89 SER A CA 1
ATOM 715 C C . SER A 1 89 ? 38.853 28.663 -84.704 1.00 92.88 89 SER A C 1
ATOM 717 O O . SER A 1 89 ? 38.760 29.323 -83.669 1.00 92.88 89 SER A O 1
ATOM 719 N N . ASN A 1 90 ? 39.955 27.950 -84.961 1.00 88.94 90 ASN A N 1
ATOM 720 C CA . ASN A 1 90 ? 41.067 27.834 -84.002 1.00 88.94 90 ASN A CA 1
ATOM 721 C C . ASN A 1 90 ? 41.636 29.193 -83.544 1.00 88.94 90 ASN A C 1
ATOM 723 O O . ASN A 1 90 ? 42.001 29.352 -82.379 1.00 88.94 90 ASN A O 1
ATOM 727 N N . SER A 1 91 ? 41.698 30.196 -84.427 1.00 91.00 91 SER A N 1
ATOM 728 C CA . SER A 1 91 ? 42.171 31.538 -84.059 1.00 91.00 91 SER A CA 1
ATOM 729 C C . SER A 1 91 ? 41.163 32.283 -83.175 1.00 91.00 91 SER A C 1
ATOM 731 O O . SER A 1 91 ? 41.557 32.947 -82.214 1.00 91.00 91 SER A O 1
ATOM 733 N N . GLN A 1 92 ? 39.865 32.132 -83.454 1.00 93.00 92 GLN A N 1
ATOM 734 C CA . GLN A 1 92 ? 38.779 32.697 -82.651 1.00 93.00 92 GLN A CA 1
ATOM 735 C C . GLN A 1 92 ? 38.671 32.016 -81.282 1.00 93.00 92 GLN A C 1
ATOM 737 O O . GLN A 1 92 ? 38.495 32.703 -80.280 1.00 93.00 92 GLN A O 1
ATOM 742 N N . LEU A 1 93 ? 38.849 30.696 -81.216 1.00 92.44 93 LEU A N 1
ATOM 743 C CA . LEU A 1 93 ? 38.823 29.932 -79.970 1.00 92.44 93 LEU A CA 1
ATOM 744 C C . LEU A 1 93 ? 40.020 30.278 -79.071 1.00 92.44 93 LEU A C 1
ATOM 746 O O . LEU A 1 93 ? 39.856 30.467 -77.868 1.00 92.44 93 LEU A O 1
ATOM 750 N N . ARG A 1 94 ? 41.213 30.486 -79.650 1.00 94.62 94 ARG A N 1
ATOM 751 C CA . ARG A 1 94 ? 42.377 31.000 -78.907 1.00 94.62 94 ARG A CA 1
ATOM 752 C C . ARG A 1 94 ? 42.124 32.399 -78.335 1.00 94.62 94 ARG A C 1
ATOM 754 O O . ARG A 1 94 ? 42.513 32.677 -77.202 1.00 94.62 94 ARG A O 1
ATOM 761 N N . LYS A 1 95 ? 41.445 33.269 -79.090 1.00 93.88 95 LYS A N 1
ATOM 762 C CA . LYS A 1 95 ? 41.028 34.596 -78.609 1.00 93.88 95 LYS A CA 1
ATOM 763 C C . LYS A 1 95 ? 39.975 34.492 -77.501 1.00 93.88 95 LYS A C 1
ATOM 765 O O . LYS A 1 95 ? 40.058 35.238 -76.530 1.00 93.88 95 LYS A O 1
ATOM 770 N N . TRP A 1 96 ? 39.032 33.556 -77.612 1.00 95.19 96 TRP A N 1
ATOM 771 C CA . TRP A 1 96 ? 38.044 33.270 -76.570 1.00 95.19 96 TRP A CA 1
ATOM 772 C C . TRP A 1 96 ? 38.716 32.815 -75.267 1.00 95.19 96 TRP A C 1
ATOM 774 O O . TRP A 1 96 ? 38.437 33.384 -74.215 1.00 95.19 96 TRP A O 1
ATOM 784 N N . CYS A 1 97 ? 39.683 31.893 -75.342 1.00 95.19 97 CYS A N 1
ATOM 785 C CA . CYS A 1 97 ? 40.519 31.510 -74.201 1.00 95.19 97 CYS A CA 1
ATOM 786 C C . CYS A 1 97 ? 41.155 32.727 -73.524 1.00 95.19 97 CYS A C 1
ATOM 788 O O . CYS A 1 97 ? 41.005 32.914 -72.321 1.00 95.19 97 CYS A O 1
ATOM 790 N N . GLN A 1 98 ? 41.796 33.602 -74.304 1.00 93.62 98 GLN A N 1
ATOM 791 C CA . GLN A 1 98 ? 42.430 34.809 -73.771 1.00 93.62 98 GLN A CA 1
ATOM 792 C C . GLN A 1 98 ? 41.421 35.755 -73.093 1.00 93.62 98 GLN A C 1
ATOM 794 O O . GLN A 1 98 ? 41.712 36.300 -72.031 1.00 93.62 98 GLN A O 1
ATOM 799 N N . GLN A 1 99 ? 40.233 35.940 -73.679 1.00 93.44 99 GLN A N 1
ATOM 800 C CA . GLN A 1 99 ? 39.159 36.770 -73.112 1.00 93.44 99 GLN A CA 1
ATOM 801 C C . GLN A 1 99 ? 38.591 36.203 -71.806 1.00 93.44 99 GLN A C 1
ATOM 803 O O . GLN A 1 99 ? 38.141 36.964 -70.952 1.00 93.44 99 GLN A O 1
ATOM 808 N N . HIS A 1 100 ? 38.611 34.880 -71.653 1.00 95.12 100 HIS A N 1
ATOM 809 C CA . HIS A 1 100 ? 38.119 34.175 -70.473 1.00 95.12 100 HIS A CA 1
ATOM 810 C C . HIS A 1 100 ? 39.224 33.808 -69.473 1.00 95.12 100 HIS A C 1
ATOM 812 O O . HIS A 1 100 ? 38.953 33.085 -68.516 1.00 95.12 100 HIS A O 1
ATOM 818 N N . PHE A 1 101 ? 40.445 34.325 -69.664 1.00 95.94 101 PHE A N 1
ATOM 819 C CA . PHE A 1 101 ? 41.609 34.020 -68.829 1.00 95.94 101 PHE A CA 1
ATOM 820 C C . PHE A 1 101 ? 41.856 32.508 -68.717 1.00 95.94 101 PHE A C 1
ATOM 822 O O . PHE A 1 101 ? 41.962 31.950 -67.626 1.00 95.94 101 PHE A O 1
ATOM 829 N N . LEU A 1 102 ? 41.883 31.836 -69.866 1.00 96.25 102 LEU A N 1
ATOM 830 C CA . LEU A 1 102 ? 42.160 30.413 -70.010 1.00 96.25 102 LEU A CA 1
ATOM 831 C C . LEU A 1 102 ? 43.408 30.217 -70.873 1.00 96.25 102 LEU A C 1
ATOM 833 O O . LEU A 1 102 ? 43.552 30.834 -71.933 1.00 96.25 102 LEU A O 1
ATOM 837 N N . SER A 1 103 ? 44.272 29.297 -70.466 1.00 96.38 103 SER A N 1
ATOM 838 C CA . SER A 1 103 ? 45.429 28.876 -71.241 1.00 96.38 103 SER A CA 1
ATOM 839 C C . SER A 1 103 ? 44.995 27.960 -72.383 1.00 96.38 103 SER A C 1
ATOM 841 O O . SER A 1 103 ? 44.520 26.846 -72.164 1.00 96.38 103 SER A O 1
ATOM 843 N N . TRP A 1 104 ? 45.203 28.408 -73.622 1.00 93.62 104 TRP A N 1
ATOM 844 C CA . TRP A 1 104 ? 44.912 27.614 -74.823 1.00 93.62 104 TRP A CA 1
ATOM 845 C C . TRP A 1 104 ? 45.608 26.246 -74.814 1.00 93.62 104 TRP A C 1
ATOM 847 O O . TRP A 1 104 ? 45.009 25.246 -75.204 1.00 93.62 104 TRP A O 1
ATOM 857 N N . LEU A 1 105 ? 46.874 26.207 -74.384 1.00 95.00 105 LEU A N 1
ATOM 858 C CA . LEU A 1 105 ? 47.670 24.981 -74.389 1.00 95.00 105 LEU A CA 1
ATOM 859 C C . LEU A 1 105 ? 47.120 23.964 -73.382 1.00 95.00 105 LEU A C 1
ATOM 861 O O . LEU A 1 105 ? 46.891 22.822 -73.761 1.00 95.00 105 LEU A O 1
ATOM 865 N N . ARG A 1 106 ? 46.822 24.399 -72.151 1.00 96.94 106 ARG A N 1
ATOM 866 C CA . ARG A 1 106 ? 46.285 23.524 -71.095 1.00 96.94 106 ARG A CA 1
ATOM 867 C C . ARG A 1 106 ? 44.861 23.052 -71.380 1.00 96.94 106 ARG A C 1
ATOM 869 O O . ARG A 1 106 ? 44.521 21.920 -71.077 1.00 96.94 106 ARG A O 1
ATOM 876 N N . MET A 1 107 ? 44.031 23.886 -72.015 1.00 95.62 107 MET A N 1
ATOM 877 C CA . MET A 1 107 ? 42.705 23.446 -72.472 1.00 95.62 107 MET A CA 1
ATOM 878 C C . MET A 1 107 ? 42.807 22.306 -73.490 1.00 95.62 107 MET A C 1
ATOM 880 O O . MET A 1 107 ? 42.016 21.370 -73.443 1.00 95.62 107 MET A O 1
ATOM 884 N N . ARG A 1 108 ? 43.781 22.369 -74.408 1.00 94.69 108 ARG A N 1
ATOM 885 C CA . ARG A 1 108 ? 44.033 21.277 -75.355 1.00 94.69 108 ARG A CA 1
ATOM 886 C C . ARG A 1 108 ? 44.588 20.037 -74.669 1.00 94.69 108 ARG A C 1
ATOM 888 O O . ARG A 1 108 ? 44.078 18.959 -74.926 1.00 94.69 108 ARG A O 1
ATOM 895 N N . GLU A 1 109 ? 45.565 20.210 -73.786 1.00 95.81 109 GLU A N 1
ATOM 896 C CA . GLU A 1 109 ? 46.131 19.124 -72.983 1.00 95.81 109 GLU A CA 1
ATOM 897 C C . GLU A 1 109 ? 45.040 18.367 -72.219 1.00 95.81 109 GLU A C 1
ATOM 899 O O . GLU A 1 109 ? 44.961 17.148 -72.315 1.00 95.81 109 GLU A O 1
ATOM 904 N N . TRP A 1 110 ? 44.124 19.080 -71.559 1.00 96.56 110 TRP A N 1
ATOM 905 C CA . TRP A 1 110 ? 42.989 18.470 -70.870 1.00 96.56 110 TRP A CA 1
ATOM 906 C C . TRP A 1 110 ? 42.095 17.643 -71.813 1.00 96.56 110 TRP A C 1
ATOM 908 O O . TRP A 1 110 ? 41.695 16.525 -71.479 1.00 96.56 110 TRP A O 1
ATOM 918 N N . VAL A 1 111 ? 41.807 18.155 -73.016 1.00 94.69 111 VAL A N 1
ATOM 919 C CA . VAL A 1 111 ? 41.041 17.415 -74.036 1.00 94.69 111 VAL A CA 1
ATOM 920 C C . VAL A 1 111 ? 41.781 16.170 -74.517 1.00 94.69 111 VAL A C 1
ATOM 922 O O . VAL A 1 111 ? 41.151 15.123 -74.689 1.00 94.69 111 VAL A O 1
ATOM 925 N N . ASP A 1 112 ? 43.091 16.282 -74.720 1.00 94.25 112 ASP A N 1
ATOM 926 C CA . ASP A 1 112 ? 43.944 15.195 -75.189 1.00 94.25 112 ASP A CA 1
ATOM 927 C C . ASP A 1 112 ? 44.034 14.086 -74.119 1.00 94.25 112 ASP A C 1
ATOM 929 O O . ASP A 1 112 ? 43.781 12.923 -74.436 1.00 94.25 112 ASP A O 1
ATOM 933 N N . VAL A 1 113 ? 44.258 14.435 -72.842 1.00 94.38 113 VAL A N 1
ATOM 934 C CA . VAL A 1 113 ? 44.269 13.489 -71.703 1.00 94.38 113 VAL A CA 1
ATOM 935 C C . VAL A 1 113 ? 42.921 12.781 -71.560 1.00 94.38 113 VAL A C 1
ATOM 937 O O . VAL A 1 113 ? 42.871 11.558 -71.456 1.00 94.38 113 VAL A O 1
ATOM 940 N N . HIS A 1 114 ? 41.801 13.508 -71.627 1.00 94.62 114 HIS A N 1
ATOM 941 C CA . HIS A 1 114 ? 40.475 12.882 -71.614 1.00 94.62 114 HIS A CA 1
ATOM 942 C C . HIS A 1 114 ? 40.290 11.900 -72.784 1.00 94.62 114 HIS A C 1
ATOM 944 O O . HIS A 1 114 ? 39.682 10.841 -72.620 1.00 94.62 114 HIS A O 1
ATOM 950 N N . GLY A 1 115 ? 40.760 12.264 -73.983 1.00 91.88 115 GLY A N 1
ATOM 951 C CA . GLY A 1 115 ? 40.718 11.404 -75.167 1.00 91.88 115 GLY A CA 1
ATOM 952 C C . GLY A 1 115 ? 41.469 10.093 -74.948 1.00 91.88 115 GLY A C 1
ATOM 953 O O . GLY A 1 115 ? 40.882 9.031 -75.148 1.00 91.88 115 GLY A O 1
ATOM 954 N N . GLN A 1 116 ? 42.704 10.189 -74.449 1.00 92.00 116 GLN A N 1
ATOM 955 C CA . GLN A 1 116 ? 43.560 9.047 -74.122 1.00 92.00 116 GLN A CA 1
ATOM 956 C C . GLN A 1 116 ? 42.923 8.143 -73.064 1.00 92.00 116 GLN A C 1
ATOM 958 O O . GLN A 1 116 ? 42.833 6.936 -73.265 1.00 92.00 116 GLN A O 1
ATOM 963 N N . LEU A 1 117 ? 42.417 8.713 -71.963 1.00 92.00 117 LEU A N 1
ATOM 964 C CA . LEU A 1 117 ? 41.760 7.929 -70.914 1.00 92.00 117 LEU A CA 1
ATOM 965 C C . LEU A 1 117 ? 40.516 7.212 -71.434 1.00 92.00 117 LEU A C 1
ATOM 967 O O . LEU A 1 117 ? 40.312 6.043 -71.131 1.00 92.00 117 LEU A O 1
ATOM 971 N N . ARG A 1 118 ? 39.690 7.878 -72.245 1.00 92.44 118 ARG A N 1
ATOM 972 C CA . ARG A 1 118 ? 38.522 7.242 -72.861 1.00 92.44 118 ARG A CA 1
ATOM 973 C C . ARG A 1 118 ? 38.926 6.080 -73.772 1.00 92.44 118 ARG A C 1
ATOM 975 O O . ARG A 1 118 ? 38.310 5.028 -73.674 1.00 92.44 118 ARG A O 1
ATOM 982 N N . GLU A 1 119 ? 39.921 6.269 -74.639 1.00 91.25 119 GLU A N 1
ATOM 983 C CA . GLU A 1 119 ? 40.405 5.224 -75.557 1.00 91.25 119 GLU A CA 1
ATOM 984 C C . GLU A 1 119 ? 40.923 4.004 -74.784 1.00 91.25 119 GLU A C 1
ATOM 986 O O . GLU A 1 119 ? 40.521 2.880 -75.067 1.00 91.25 119 GLU A O 1
ATOM 991 N N . LEU A 1 120 ? 41.679 4.228 -73.708 1.00 90.25 120 LEU A N 1
ATOM 992 C CA . LEU A 1 120 ? 42.119 3.159 -72.808 1.00 90.25 120 LEU A CA 1
ATOM 993 C C . LEU A 1 120 ? 40.951 2.407 -72.148 1.00 90.25 120 LEU A C 1
ATOM 995 O O . LEU A 1 120 ? 41.019 1.193 -71.970 1.00 90.25 120 LEU A O 1
ATOM 999 N N . LEU A 1 121 ? 39.868 3.104 -71.784 1.00 91.50 121 LEU A N 1
ATOM 1000 C CA . LEU A 1 121 ? 38.669 2.467 -71.227 1.00 91.50 121 LEU A CA 1
ATOM 1001 C C . LEU A 1 121 ? 37.866 1.696 -72.290 1.00 91.50 121 LEU A C 1
ATOM 1003 O O . LEU A 1 121 ? 37.240 0.690 -71.959 1.00 91.50 121 LEU A O 1
ATOM 1007 N N . GLU A 1 122 ? 37.871 2.135 -73.554 1.00 89.81 122 GLU A N 1
ATOM 1008 C CA . GLU A 1 122 ? 37.263 1.399 -74.677 1.00 89.81 122 GLU A CA 1
ATOM 1009 C C . GLU A 1 122 ? 37.998 0.079 -74.964 1.00 89.81 122 GLU A C 1
ATOM 1011 O O . GLU A 1 122 ? 37.352 -0.922 -75.303 1.00 89.81 122 GLU A O 1
ATOM 1016 N N . ASP A 1 123 ? 39.314 0.067 -74.751 1.00 88.44 123 ASP A N 1
ATOM 1017 C CA . ASP A 1 123 ? 40.191 -1.098 -74.905 1.00 88.44 123 ASP A CA 1
ATOM 1018 C C . ASP A 1 123 ? 40.277 -1.976 -73.640 1.00 88.44 123 ASP A C 1
ATOM 1020 O O . ASP A 1 123 ? 41.007 -2.965 -73.618 1.00 88.44 123 ASP A O 1
ATOM 1024 N N . SER A 1 124 ? 39.522 -1.654 -72.582 1.00 87.31 124 SER A N 1
ATOM 1025 C CA . SER A 1 124 ? 39.516 -2.428 -71.335 1.00 87.31 124 SER A CA 1
ATOM 1026 C C . SER A 1 124 ? 38.951 -3.844 -71.523 1.00 87.31 124 SER A C 1
ATOM 1028 O O . SER A 1 124 ? 37.914 -4.031 -72.164 1.00 87.31 124 SER A O 1
ATOM 1030 N N . ASP A 1 125 ? 39.578 -4.832 -70.873 1.00 84.00 125 ASP A N 1
ATOM 1031 C CA . ASP A 1 125 ? 39.094 -6.222 -70.803 1.00 84.00 125 ASP A CA 1
ATOM 1032 C C . ASP A 1 125 ? 37.840 -6.390 -69.916 1.00 84.00 125 ASP A C 1
ATOM 1034 O O . ASP A 1 125 ? 37.205 -7.447 -69.910 1.00 84.00 125 ASP A O 1
ATOM 1038 N N . ASP A 1 126 ? 37.462 -5.361 -69.149 1.00 86.69 126 ASP A N 1
ATOM 1039 C CA . ASP A 1 126 ? 36.251 -5.362 -68.331 1.00 86.69 126 ASP A CA 1
ATOM 1040 C C . ASP A 1 126 ? 35.031 -4.945 -69.178 1.00 86.69 126 ASP A C 1
ATOM 1042 O O . ASP A 1 126 ? 34.957 -3.797 -69.638 1.00 86.69 126 ASP A O 1
ATOM 1046 N N . PRO A 1 127 ? 34.030 -5.829 -69.362 1.00 87.31 127 PRO A N 1
ATOM 1047 C CA . PRO A 1 127 ? 32.905 -5.564 -70.252 1.00 87.31 127 PRO A CA 1
ATOM 1048 C C . PRO A 1 127 ? 32.054 -4.373 -69.800 1.00 87.31 127 PRO A C 1
ATOM 1050 O O . PRO A 1 127 ? 31.502 -3.669 -70.647 1.00 87.31 127 PRO A O 1
ATOM 1053 N N . ALA A 1 128 ? 31.956 -4.112 -68.491 1.00 86.94 128 ALA A N 1
ATOM 1054 C CA . ALA A 1 128 ? 31.179 -2.990 -67.974 1.00 86.94 128 ALA A CA 1
ATOM 1055 C C . ALA A 1 128 ? 31.877 -1.654 -68.265 1.00 86.94 128 ALA A C 1
ATOM 1057 O O . ALA A 1 128 ? 31.229 -0.701 -68.704 1.00 86.94 128 ALA A O 1
ATOM 1058 N N . ILE A 1 129 ? 33.201 -1.602 -68.077 1.00 89.00 129 ILE A N 1
ATOM 1059 C CA . ILE A 1 129 ? 34.018 -0.420 -68.390 1.00 89.00 129 ILE A CA 1
ATOM 1060 C C . ILE A 1 129 ? 33.976 -0.145 -69.892 1.00 89.00 129 ILE A C 1
ATOM 1062 O O . ILE A 1 129 ? 33.628 0.961 -70.312 1.00 89.00 129 ILE A O 1
ATOM 1066 N N . GLN A 1 130 ? 34.243 -1.175 -70.697 1.00 90.88 130 GLN A N 1
ATOM 1067 C CA . GLN A 1 130 ? 34.239 -1.078 -72.149 1.00 90.88 130 GLN A CA 1
ATOM 1068 C C . GLN A 1 130 ? 32.877 -0.617 -72.684 1.00 90.88 130 GLN A C 1
ATOM 1070 O O . GLN A 1 130 ? 32.807 0.244 -73.566 1.00 90.88 130 GLN A O 1
ATOM 1075 N N . GLN A 1 131 ? 31.774 -1.168 -72.169 1.00 89.50 131 GLN A N 1
ATOM 1076 C CA . GLN A 1 131 ? 30.430 -0.775 -72.590 1.00 89.50 131 GLN A CA 1
ATOM 1077 C C . GLN A 1 131 ? 30.130 0.687 -72.239 1.00 89.50 131 GLN A C 1
ATOM 1079 O O . GLN A 1 131 ? 29.593 1.414 -73.081 1.00 89.50 131 GLN A O 1
ATOM 1084 N N . ALA A 1 132 ? 30.492 1.128 -71.032 1.00 88.12 132 ALA A N 1
ATOM 1085 C CA . ALA A 1 132 ? 30.309 2.511 -70.602 1.00 88.12 132 ALA A CA 1
ATOM 1086 C C . ALA A 1 132 ? 31.141 3.491 -71.451 1.00 88.12 132 ALA A C 1
ATOM 1088 O O . ALA A 1 132 ? 30.621 4.520 -71.891 1.00 88.12 132 ALA A O 1
ATOM 1089 N N . ALA A 1 133 ? 32.393 3.147 -71.765 1.00 88.19 133 ALA A N 1
ATOM 1090 C CA . ALA A 1 133 ? 33.269 3.959 -72.608 1.00 88.19 133 ALA A CA 1
ATOM 1091 C C . ALA A 1 133 ? 32.767 4.044 -74.064 1.00 88.19 133 ALA A C 1
ATOM 1093 O O . ALA A 1 133 ? 32.649 5.136 -74.626 1.00 88.19 133 ALA A O 1
ATOM 1094 N N . LYS A 1 134 ? 32.330 2.919 -74.652 1.00 87.75 134 LYS A N 1
ATOM 1095 C CA . LYS A 1 134 ? 31.709 2.894 -75.992 1.00 87.75 134 LYS A CA 1
ATOM 1096 C C . LYS A 1 134 ? 30.409 3.704 -76.048 1.00 87.75 134 LYS A C 1
ATOM 1098 O O . LYS A 1 134 ? 30.117 4.332 -77.068 1.00 87.75 134 LYS A O 1
ATOM 1103 N N . ALA A 1 135 ? 29.614 3.708 -74.976 1.00 85.12 135 ALA A N 1
ATOM 1104 C CA . ALA A 1 135 ? 28.412 4.537 -74.887 1.00 85.12 135 ALA A CA 1
ATOM 1105 C C . ALA A 1 135 ? 28.757 6.038 -74.884 1.00 85.12 135 ALA A C 1
ATOM 1107 O O . ALA A 1 135 ? 28.136 6.808 -75.622 1.00 85.12 135 ALA A O 1
ATOM 1108 N N . LEU A 1 136 ? 29.797 6.437 -74.143 1.00 83.19 136 LEU A N 1
ATOM 1109 C CA . LEU A 1 136 ? 30.322 7.806 -74.141 1.00 83.19 136 LEU A CA 1
ATOM 1110 C C . LEU A 1 136 ? 30.821 8.235 -75.534 1.00 83.19 136 LEU A C 1
ATOM 1112 O O . LEU A 1 136 ? 30.558 9.353 -75.983 1.00 83.19 136 LEU A O 1
ATOM 1116 N N . ALA A 1 137 ? 31.495 7.342 -76.264 1.00 79.06 137 ALA A N 1
ATOM 1117 C CA . ALA A 1 137 ? 31.941 7.604 -77.633 1.00 79.06 137 ALA A CA 1
ATOM 1118 C C . ALA A 1 137 ? 30.773 7.828 -78.608 1.00 79.06 137 ALA A C 1
ATOM 1120 O O . ALA A 1 137 ? 30.833 8.726 -79.452 1.00 79.06 137 ALA A O 1
ATOM 1121 N N . LYS A 1 138 ? 29.686 7.057 -78.462 1.00 73.62 138 LYS A N 1
ATOM 1122 C CA . LYS A 1 138 ? 28.463 7.200 -79.269 1.00 73.62 138 LYS A CA 1
ATOM 1123 C C . LYS A 1 138 ? 27.694 8.488 -78.967 1.00 73.62 138 LYS A C 1
ATOM 1125 O O . LYS A 1 138 ? 27.155 9.086 -79.892 1.00 73.62 138 LYS A O 1
ATOM 1130 N N . GLN A 1 139 ? 27.688 8.975 -77.722 1.00 67.56 139 GLN A N 1
ATOM 1131 C CA . GLN A 1 139 ? 27.052 10.260 -77.375 1.00 67.56 139 GLN A CA 1
ATOM 1132 C C . GLN A 1 139 ? 27.634 11.442 -78.172 1.00 67.56 139 GLN A C 1
ATOM 1134 O O . GLN A 1 139 ? 26.890 12.320 -78.614 1.00 67.56 139 GLN A O 1
ATOM 1139 N N . ARG A 1 140 ? 28.941 11.419 -78.479 1.00 60.66 140 ARG A N 1
ATOM 1140 C CA . ARG A 1 140 ? 29.600 12.435 -79.325 1.00 60.66 140 ARG A CA 1
ATOM 1141 C C . ARG A 1 140 ? 29.114 12.457 -80.787 1.00 60.66 140 ARG A C 1
ATOM 1143 O O . ARG A 1 140 ? 29.429 13.414 -81.489 1.00 60.66 140 ARG A O 1
ATOM 1150 N N . GLN A 1 141 ? 28.341 11.464 -81.237 1.00 56.94 141 GLN A N 1
ATOM 1151 C CA . GLN A 1 141 ? 27.808 11.366 -82.606 1.00 56.94 141 GLN A CA 1
ATOM 1152 C C . GLN A 1 141 ? 26.423 12.018 -82.787 1.00 56.94 141 GLN A C 1
ATOM 1154 O O . GLN A 1 141 ? 25.885 11.983 -83.890 1.00 56.94 141 GLN A O 1
ATOM 1159 N N . HIS A 1 142 ? 25.849 12.638 -81.746 1.00 61.12 142 HIS A N 1
ATOM 1160 C CA . HIS A 1 142 ? 24.616 13.433 -81.835 1.00 61.12 142 HIS A CA 1
ATOM 1161 C C . HIS A 1 142 ? 24.939 14.942 -81.896 1.00 61.12 142 HIS A C 1
ATOM 1163 O O . HIS A 1 142 ? 24.996 15.595 -80.849 1.00 61.12 142 HIS A O 1
ATOM 1169 N N . PRO A 1 143 ? 25.167 15.523 -83.092 1.00 56.91 143 PRO A N 1
ATOM 1170 C CA . PRO A 1 143 ? 25.651 16.899 -83.246 1.00 56.91 143 PRO A CA 1
ATOM 1171 C C . PRO A 1 143 ? 24.641 17.978 -82.827 1.00 56.91 143 PRO A C 1
ATOM 1173 O O . PRO A 1 143 ? 25.048 19.107 -82.573 1.00 56.91 143 PRO A O 1
ATOM 1176 N N . GLU A 1 144 ? 23.351 17.645 -82.729 1.00 58.78 144 GLU A N 1
ATOM 1177 C CA . GLU A 1 144 ? 22.283 18.622 -82.469 1.00 58.78 144 GLU A CA 1
ATOM 1178 C C . GLU A 1 144 ? 22.096 18.988 -80.989 1.00 58.78 144 GLU A C 1
ATOM 1180 O O . GLU A 1 144 ? 21.466 19.998 -80.695 1.00 58.78 144 GLU A O 1
ATOM 1185 N N . LYS A 1 145 ? 22.654 18.211 -80.049 1.00 62.88 145 LYS A N 1
ATOM 1186 C CA . LYS A 1 145 ? 22.588 18.506 -78.604 1.00 62.88 145 LYS A CA 1
ATOM 1187 C C . LYS A 1 145 ? 23.939 18.994 -78.076 1.00 62.88 145 LYS A C 1
ATOM 1189 O O . LYS A 1 145 ? 24.992 18.448 -78.432 1.00 62.88 145 LYS A O 1
ATOM 1194 N N . SER A 1 146 ? 23.925 19.995 -77.199 1.00 66.88 146 SER A N 1
ATOM 1195 C CA . SER A 1 146 ? 25.113 20.416 -76.447 1.00 66.88 146 SER A CA 1
ATOM 1196 C C . SER A 1 146 ? 25.539 19.325 -75.452 1.00 66.88 146 SER A C 1
ATOM 1198 O O . SER A 1 146 ? 24.720 18.521 -75.014 1.00 66.88 146 SER A O 1
ATOM 1200 N N . LEU A 1 147 ? 26.824 19.272 -75.080 1.00 68.12 147 LEU A N 1
ATOM 1201 C CA . LEU A 1 147 ? 27.313 18.308 -74.076 1.00 68.12 147 LEU A CA 1
ATOM 1202 C C . LEU A 1 147 ? 26.589 18.475 -72.731 1.00 68.12 147 LEU A C 1
ATOM 1204 O O . LEU A 1 147 ? 26.260 17.480 -72.094 1.00 68.12 147 LEU A O 1
ATOM 1208 N N . ALA A 1 148 ? 26.243 19.710 -72.361 1.00 67.50 148 ALA A N 1
ATOM 1209 C CA . ALA A 1 148 ? 25.459 20.013 -71.167 1.00 67.50 148 ALA A CA 1
ATOM 1210 C C . ALA A 1 148 ? 24.064 19.357 -71.174 1.00 67.50 148 ALA A C 1
ATOM 1212 O O . ALA A 1 148 ? 23.597 18.920 -70.127 1.00 67.50 148 ALA A O 1
ATOM 1213 N N . GLU A 1 149 ? 23.419 19.244 -72.340 1.00 67.25 149 GLU A N 1
ATOM 1214 C CA . GLU A 1 149 ? 22.106 18.593 -72.512 1.00 67.25 149 GLU A CA 1
ATOM 1215 C C . GLU A 1 149 ? 22.191 17.062 -72.614 1.00 67.25 149 GLU A C 1
ATOM 1217 O O . GLU A 1 149 ? 21.175 16.374 -72.506 1.00 67.25 149 GLU A O 1
ATOM 1222 N N . GLN A 1 150 ? 23.383 16.521 -72.876 1.00 65.38 150 GLN A N 1
ATOM 1223 C CA . GLN A 1 150 ? 23.624 15.079 -72.996 1.00 65.38 150 GLN A CA 1
ATOM 1224 C C . GLN A 1 150 ? 24.012 14.434 -71.659 1.00 65.38 150 GLN A C 1
ATOM 1226 O O . GLN A 1 150 ? 23.813 13.232 -71.484 1.00 65.38 150 GLN A O 1
ATOM 1231 N N . ARG A 1 151 ? 24.564 15.220 -70.726 1.00 70.06 151 ARG A N 1
ATOM 1232 C CA . ARG A 1 151 ? 24.964 14.773 -69.386 1.00 70.06 151 ARG A CA 1
ATOM 1233 C C . ARG A 1 151 ? 23.737 14.642 -68.482 1.00 70.06 151 ARG A C 1
ATOM 1235 O O . ARG A 1 151 ? 22.859 15.502 -68.489 1.00 70.06 151 ARG A O 1
ATOM 1242 N N . HIS A 1 152 ? 23.675 13.564 -67.698 1.00 65.75 152 HIS A N 1
ATOM 1243 C CA . HIS A 1 152 ? 22.598 13.380 -66.718 1.00 65.75 152 HIS A CA 1
ATOM 1244 C C . HIS A 1 152 ? 22.799 14.319 -65.520 1.00 65.75 152 HIS A C 1
ATOM 1246 O O . HIS A 1 152 ? 21.819 14.738 -64.908 1.00 65.75 152 HIS A O 1
ATOM 1252 N N . ASN A 1 153 ? 24.059 14.705 -65.241 1.00 68.00 153 ASN A N 1
ATOM 1253 C CA . ASN A 1 153 ? 24.438 15.632 -64.170 1.00 68.00 153 ASN A CA 1
ATOM 1254 C C . ASN A 1 153 ? 23.822 15.256 -62.809 1.00 68.00 153 ASN A C 1
ATOM 1256 O O . ASN A 1 153 ? 23.445 16.131 -62.024 1.00 68.00 153 ASN A O 1
ATOM 1260 N N . ASP A 1 154 ? 23.729 13.956 -62.511 1.00 85.00 154 ASP A N 1
ATOM 1261 C CA . ASP A 1 154 ? 23.313 13.498 -61.188 1.00 85.00 154 ASP A CA 1
ATOM 1262 C C . ASP A 1 154 ? 24.393 13.876 -60.171 1.00 85.00 154 ASP A C 1
ATOM 1264 O O . ASP A 1 154 ? 25.440 13.236 -60.045 1.00 85.00 154 ASP A O 1
ATOM 1268 N N . PHE A 1 155 ? 24.106 14.947 -59.428 1.00 89.50 155 PHE A N 1
ATOM 1269 C CA . PHE A 1 155 ? 24.982 15.476 -58.398 1.00 89.50 155 PHE A CA 1
ATOM 1270 C C . PHE A 1 155 ? 25.415 14.383 -57.417 1.00 89.50 155 PHE A C 1
ATOM 1272 O O . PHE A 1 155 ? 26.592 14.315 -57.068 1.00 89.50 155 PHE A O 1
ATOM 1279 N N . ALA A 1 156 ? 24.499 13.525 -56.965 1.00 92.12 156 ALA A N 1
ATOM 1280 C CA . ALA A 1 156 ? 24.825 12.503 -55.982 1.00 92.12 156 ALA A CA 1
ATOM 1281 C C . ALA A 1 156 ? 25.700 11.408 -56.601 1.00 92.12 156 ALA A C 1
ATOM 1283 O O . ALA A 1 156 ? 26.698 11.034 -55.990 1.00 92.12 156 ALA A O 1
ATOM 1284 N N . ALA A 1 157 ? 25.375 10.923 -57.802 1.00 92.94 157 ALA A N 1
ATOM 1285 C CA . ALA A 1 157 ? 26.162 9.889 -58.477 1.00 92.94 157 ALA A CA 1
ATOM 1286 C C . ALA A 1 157 ? 27.593 10.360 -58.784 1.00 92.94 157 ALA A C 1
ATOM 1288 O O . ALA A 1 157 ? 28.557 9.681 -58.419 1.00 92.94 157 ALA A O 1
ATOM 1289 N N . THR A 1 158 ? 27.749 11.558 -59.363 1.00 94.56 158 THR A N 1
ATOM 1290 C CA . THR A 1 158 ? 29.066 12.138 -59.662 1.00 94.56 158 THR A CA 1
ATOM 1291 C C . THR A 1 158 ? 29.890 12.317 -58.388 1.00 94.56 158 THR A C 1
ATOM 1293 O O . THR A 1 158 ? 31.030 11.863 -58.324 1.00 94.56 158 THR A O 1
ATOM 1296 N N . HIS A 1 159 ? 29.331 12.923 -57.335 1.00 95.62 159 HIS A N 1
ATOM 1297 C CA . HIS A 1 159 ? 30.100 13.186 -56.116 1.00 95.62 159 HIS A CA 1
ATOM 1298 C C . HIS A 1 159 ? 30.352 11.936 -55.271 1.00 95.62 159 HIS A C 1
ATOM 1300 O O . HIS A 1 159 ? 31.403 11.862 -54.644 1.00 95.62 159 HIS A O 1
ATOM 1306 N N . LYS A 1 160 ? 29.464 10.932 -55.281 1.00 96.06 160 LYS A N 1
ATOM 1307 C CA . LYS A 1 160 ? 29.748 9.618 -54.678 1.00 96.06 160 LYS A CA 1
ATOM 1308 C C . LYS A 1 160 ? 30.911 8.928 -55.388 1.00 96.06 160 LYS A C 1
ATOM 1310 O O . LYS A 1 160 ? 31.781 8.394 -54.709 1.00 96.06 160 LYS A O 1
ATOM 1315 N N . ALA A 1 161 ? 30.970 8.993 -56.722 1.00 95.75 161 ALA A N 1
ATOM 1316 C CA . ALA A 1 161 ? 32.097 8.459 -57.482 1.00 95.75 161 ALA A CA 1
ATOM 1317 C C . ALA A 1 161 ? 33.410 9.173 -57.123 1.00 95.75 161 ALA A C 1
ATOM 1319 O O . ALA A 1 161 ? 34.382 8.504 -56.775 1.00 95.75 161 ALA A O 1
ATOM 1320 N N . LEU A 1 162 ? 33.420 10.512 -57.098 1.00 96.25 162 LEU A N 1
ATOM 1321 C CA . LEU A 1 162 ? 34.581 11.303 -56.659 1.00 96.25 162 LEU A CA 1
ATOM 1322 C C . LEU A 1 162 ? 35.010 10.951 -55.226 1.00 96.25 162 LEU A C 1
ATOM 1324 O O . LEU A 1 162 ? 36.190 10.734 -54.948 1.00 96.25 162 LEU A O 1
ATOM 1328 N N . LEU A 1 163 ? 34.040 10.837 -54.318 1.00 95.31 163 LEU A N 1
ATOM 1329 C CA . LEU A 1 163 ? 34.270 10.544 -52.908 1.00 95.31 163 LEU A CA 1
ATOM 1330 C C . LEU A 1 163 ? 35.025 9.224 -52.706 1.00 95.31 163 LEU A C 1
ATOM 1332 O O . LEU A 1 163 ? 35.833 9.160 -51.790 1.00 95.31 163 LEU A O 1
ATOM 1336 N N . THR A 1 164 ? 34.847 8.215 -53.572 1.00 94.81 164 THR A N 1
ATOM 1337 C CA . THR A 1 164 ? 35.582 6.936 -53.460 1.00 94.81 164 THR A CA 1
ATOM 1338 C C . THR A 1 164 ? 37.101 7.069 -53.576 1.00 94.81 164 THR A C 1
ATOM 1340 O O . THR A 1 164 ? 37.813 6.278 -52.960 1.00 94.81 164 THR A O 1
ATOM 1343 N N . GLY A 1 165 ? 37.598 8.051 -54.336 1.00 93.81 165 GLY A N 1
ATOM 1344 C CA . GLY A 1 165 ? 39.029 8.352 -54.435 1.00 93.81 165 GLY A CA 1
ATOM 1345 C C . GLY A 1 165 ? 39.484 9.452 -53.473 1.00 93.81 165 GLY A C 1
ATOM 1346 O O . GLY A 1 165 ? 40.632 9.455 -53.043 1.00 93.81 165 GLY A O 1
ATOM 1347 N N . LEU A 1 166 ? 38.585 10.366 -53.091 1.00 95.50 166 LEU A N 1
ATOM 1348 C CA . LEU A 1 166 ? 38.893 11.530 -52.248 1.00 95.50 166 LEU A CA 1
ATOM 1349 C C . LEU A 1 166 ? 38.515 11.363 -50.760 1.00 95.50 166 LEU A C 1
ATOM 1351 O O . LEU A 1 166 ? 38.462 12.357 -50.035 1.00 95.50 166 LEU A O 1
ATOM 1355 N N . LEU A 1 167 ? 38.277 10.142 -50.262 1.00 92.44 167 LEU A N 1
ATOM 1356 C CA . LEU A 1 167 ? 37.967 9.905 -48.838 1.00 92.44 167 LEU A CA 1
ATOM 1357 C C . LEU A 1 167 ? 38.938 10.602 -47.857 1.00 92.44 167 LEU A C 1
ATOM 1359 O O . LEU A 1 167 ? 38.452 11.155 -46.870 1.00 92.44 167 LEU A O 1
ATOM 1363 N N . PRO A 1 168 ? 40.271 10.645 -48.086 1.00 91.62 168 PRO A N 1
ATOM 1364 C CA . PRO A 1 168 ? 41.206 11.352 -47.194 1.00 91.62 168 PRO A CA 1
ATOM 1365 C C . PRO A 1 168 ? 40.979 12.863 -47.097 1.00 91.62 168 PRO A C 1
ATOM 1367 O O . PRO A 1 168 ? 41.415 13.495 -46.138 1.00 91.62 168 PRO A O 1
ATOM 1370 N N . ASN A 1 169 ? 40.281 13.444 -48.071 1.00 94.25 169 ASN A N 1
ATOM 1371 C CA . ASN A 1 169 ? 40.144 14.885 -48.241 1.00 94.25 169 ASN A CA 1
ATOM 1372 C C . ASN A 1 169 ? 38.752 15.403 -47.845 1.00 94.25 169 ASN A C 1
ATOM 1374 O O . ASN A 1 169 ? 38.341 16.486 -48.273 1.00 94.25 169 ASN A O 1
ATOM 1378 N N . ILE A 1 170 ? 38.003 14.633 -47.055 1.00 94.69 170 ILE A N 1
ATOM 1379 C CA . ILE A 1 170 ? 36.726 15.077 -46.496 1.00 94.69 170 ILE A CA 1
ATOM 1380 C C . ILE A 1 170 ? 36.936 15.965 -45.273 1.00 94.69 170 ILE A C 1
ATOM 1382 O O . ILE A 1 170 ? 37.901 15.788 -44.528 1.00 94.69 170 ILE A O 1
ATOM 1386 N N . ALA A 1 171 ? 35.994 16.872 -45.030 1.00 93.44 171 ALA A N 1
ATOM 1387 C CA . ALA A 1 171 ? 35.965 17.691 -43.828 1.00 93.44 171 ALA A CA 1
ATOM 1388 C C . ALA A 1 171 ? 34.541 17.965 -43.342 1.00 93.44 171 ALA A C 1
ATOM 1390 O O . ALA A 1 171 ? 33.618 18.114 -44.146 1.00 93.44 171 ALA A O 1
ATOM 1391 N N . MET A 1 172 ? 34.400 18.100 -42.024 1.00 93.00 172 MET A N 1
ATOM 1392 C CA . MET A 1 172 ? 33.173 18.496 -41.338 1.00 93.00 172 MET A CA 1
ATOM 1393 C C . MET A 1 172 ? 33.374 19.826 -40.611 1.00 93.00 172 MET A C 1
ATOM 1395 O O . MET A 1 172 ? 34.412 20.051 -39.990 1.00 93.00 172 MET A O 1
ATOM 1399 N N . GLN A 1 173 ? 32.364 20.688 -40.638 1.00 91.50 173 GLN A N 1
ATOM 1400 C CA . GLN A 1 173 ? 32.312 21.896 -39.828 1.00 91.50 173 GLN A CA 1
ATOM 1401 C C . GLN A 1 173 ? 31.959 21.559 -38.372 1.00 91.50 173 GLN A C 1
ATOM 1403 O O . GLN A 1 173 ? 30.936 20.922 -38.109 1.00 91.50 173 GLN A O 1
ATOM 1408 N N . THR A 1 174 ? 32.772 22.010 -37.423 1.00 88.00 174 THR A N 1
ATOM 1409 C CA . THR A 1 174 ? 32.500 21.887 -35.988 1.00 88.00 174 THR A CA 1
ATOM 1410 C C . THR A 1 174 ? 31.499 22.955 -35.523 1.00 88.00 174 THR A C 1
ATOM 1412 O O . THR A 1 174 ? 31.262 23.935 -36.240 1.00 88.00 174 THR A O 1
ATOM 1415 N N . PRO A 1 175 ? 30.897 22.816 -34.326 1.00 85.50 175 PRO A N 1
ATOM 1416 C CA . PRO A 1 175 ? 30.021 23.843 -33.752 1.00 85.50 175 PRO A CA 1
ATOM 1417 C C . PRO A 1 175 ? 30.678 25.227 -33.624 1.00 85.50 175 PRO A C 1
ATOM 1419 O O . PRO A 1 175 ? 29.994 26.243 -33.717 1.00 85.50 175 PRO A O 1
ATOM 1422 N N . GLU A 1 176 ? 32.002 25.272 -33.464 1.00 84.62 176 GLU A N 1
ATOM 1423 C CA . GLU A 1 176 ? 32.812 26.496 -33.389 1.00 84.62 176 GLU A CA 1
ATOM 1424 C C . GLU A 1 176 ? 33.034 27.149 -34.766 1.00 84.62 176 GLU A C 1
ATOM 1426 O O . GLU A 1 176 ? 33.578 28.250 -34.857 1.00 84.62 176 GLU A O 1
ATOM 1431 N N . GLY A 1 177 ? 32.605 26.490 -35.847 1.00 85.38 177 GLY A N 1
ATOM 1432 C CA . GLY A 1 177 ? 32.695 26.979 -37.220 1.00 85.38 177 GLY A CA 1
ATOM 1433 C C . GLY A 1 177 ? 33.995 26.625 -37.947 1.00 85.38 177 GLY A C 1
ATOM 1434 O O . GLY A 1 177 ? 34.112 26.951 -39.130 1.00 85.38 177 GLY A O 1
ATOM 1435 N N . GLU A 1 178 ? 34.944 25.951 -37.288 1.00 87.62 178 GLU A N 1
ATOM 1436 C CA . GLU A 1 178 ? 36.169 25.428 -37.909 1.00 87.62 178 GLU A CA 1
ATOM 1437 C C . GLU A 1 178 ? 35.871 24.166 -38.734 1.00 87.62 178 GLU A C 1
ATOM 1439 O O . GLU A 1 178 ? 34.922 23.443 -38.446 1.00 87.62 178 GLU A O 1
ATOM 1444 N N . PHE A 1 179 ? 36.681 23.867 -39.754 1.00 92.12 179 PHE A N 1
ATOM 1445 C CA . PHE A 1 179 ? 36.577 22.602 -40.486 1.00 92.12 179 PHE A CA 1
ATOM 1446 C C . PHE A 1 179 ? 37.642 21.620 -40.019 1.00 92.12 179 PHE A C 1
ATOM 1448 O O . PHE A 1 179 ? 38.826 21.952 -39.978 1.00 92.12 179 PHE A O 1
ATOM 1455 N N . VAL A 1 180 ? 37.224 20.396 -39.709 1.00 93.00 180 VAL A N 1
ATOM 1456 C CA . VAL A 1 180 ? 38.103 19.298 -39.306 1.00 93.00 180 VAL A CA 1
ATOM 1457 C C . VAL A 1 180 ? 38.022 18.197 -40.353 1.00 93.00 180 VAL A C 1
ATOM 1459 O O . VAL A 1 180 ? 36.939 17.720 -40.689 1.00 93.00 180 VAL A O 1
ATOM 1462 N N . GLY A 1 181 ? 39.181 17.837 -40.893 1.00 91.25 181 GLY A N 1
ATOM 1463 C CA . GLY A 1 181 ? 39.352 16.767 -41.862 1.00 91.25 181 GLY A CA 1
ATOM 1464 C C . GLY A 1 181 ? 39.472 15.392 -41.218 1.00 91.25 181 GLY A C 1
ATOM 1465 O O . GLY A 1 181 ? 39.659 15.262 -40.003 1.00 91.25 181 GLY A O 1
ATOM 1466 N N . ALA A 1 182 ? 39.411 14.357 -42.049 1.00 82.25 182 ALA A N 1
ATOM 1467 C CA . ALA A 1 182 ? 39.709 13.007 -41.596 1.00 82.25 182 ALA A CA 1
ATOM 1468 C C . ALA A 1 182 ? 41.165 12.916 -41.091 1.00 82.25 182 ALA A C 1
ATOM 1470 O O . ALA A 1 182 ? 42.079 13.481 -41.688 1.00 82.25 182 ALA A O 1
ATOM 1471 N N . GLY A 1 183 ? 41.378 12.293 -39.929 1.00 82.06 183 GLY A N 1
ATOM 1472 C CA . GLY A 1 183 ? 42.658 12.349 -39.210 1.00 82.06 183 GLY A CA 1
ATOM 1473 C C . GLY A 1 183 ? 42.850 13.579 -38.306 1.00 82.06 183 GLY A C 1
ATOM 1474 O O . GLY A 1 183 ? 43.928 13.752 -37.744 1.00 82.06 183 GLY A O 1
ATOM 1475 N N . GLY A 1 184 ? 41.831 14.433 -38.138 1.00 84.31 184 GLY A N 1
ATOM 1476 C CA . GLY A 1 184 ? 41.828 15.529 -37.157 1.00 84.31 184 GLY A CA 1
ATOM 1477 C C . GLY A 1 184 ? 42.510 16.826 -37.608 1.00 84.31 184 GLY A C 1
ATOM 1478 O O . GLY A 1 184 ? 42.659 17.754 -36.811 1.00 84.31 184 GLY A O 1
ATOM 1479 N N . SER A 1 185 ? 42.923 16.931 -38.874 1.00 88.38 185 SER A N 1
ATOM 1480 C CA . SER A 1 185 ? 43.567 18.140 -39.400 1.00 88.38 185 SER A CA 1
ATOM 1481 C C . SER A 1 185 ? 42.580 19.303 -39.503 1.00 88.38 185 SER A C 1
ATOM 1483 O O . SER A 1 185 ? 41.503 19.138 -40.074 1.00 88.38 185 SER A O 1
ATOM 1485 N N . ARG A 1 186 ? 42.958 20.496 -39.037 1.00 91.69 186 ARG A N 1
ATOM 1486 C CA . ARG A 1 186 ? 42.160 21.713 -39.255 1.00 91.69 186 ARG A CA 1
ATOM 1487 C C . ARG A 1 186 ? 42.335 22.214 -40.682 1.00 91.69 186 ARG A C 1
ATOM 1489 O O . ARG A 1 186 ? 43.463 22.359 -41.150 1.00 91.69 186 ARG A O 1
ATOM 1496 N N . LEU A 1 187 ? 41.225 22.488 -41.354 1.00 91.00 187 LEU A N 1
ATOM 1497 C CA . LEU A 1 187 ? 41.175 22.896 -42.752 1.00 91.00 187 LEU A CA 1
ATOM 1498 C C . LEU A 1 187 ? 40.463 24.244 -42.897 1.00 91.00 187 LEU A C 1
ATOM 1500 O O . LEU A 1 187 ? 39.604 24.615 -42.097 1.00 91.00 187 LEU A O 1
ATOM 1504 N N . ALA A 1 188 ? 40.810 24.981 -43.945 1.00 90.19 188 ALA A N 1
ATOM 1505 C CA . ALA A 1 188 ? 40.096 26.175 -44.380 1.00 90.19 188 ALA A CA 1
ATOM 1506 C C . ALA A 1 188 ? 39.674 26.024 -45.845 1.00 90.19 188 ALA A C 1
ATOM 1508 O O . ALA A 1 188 ? 40.404 25.455 -46.653 1.00 90.19 188 ALA A O 1
ATOM 1509 N N . ILE A 1 189 ? 38.511 26.557 -46.215 1.00 90.69 189 ILE A N 1
ATOM 1510 C CA . ILE A 1 189 ? 38.095 26.587 -47.622 1.00 90.69 189 ILE A CA 1
ATOM 1511 C C . ILE A 1 189 ? 38.956 27.608 -48.373 1.00 90.69 189 ILE A C 1
ATOM 1513 O O . ILE A 1 189 ? 39.159 28.729 -47.898 1.00 90.69 189 ILE A O 1
ATOM 1517 N N . TRP A 1 190 ? 39.472 27.227 -49.543 1.00 88.75 190 TRP A N 1
ATOM 1518 C CA . TRP A 1 190 ? 40.217 28.139 -50.406 1.00 88.75 190 TRP A CA 1
ATOM 1519 C C . TRP A 1 190 ? 39.355 29.346 -50.820 1.00 88.75 190 TRP A C 1
ATOM 1521 O O . TRP A 1 190 ? 38.256 29.143 -51.341 1.00 88.75 190 TRP A O 1
ATOM 1531 N N . PRO A 1 191 ? 39.836 30.600 -50.678 1.00 84.44 191 PRO A N 1
ATOM 1532 C CA . PRO A 1 191 ? 39.031 31.792 -50.969 1.00 84.44 191 PRO A CA 1
ATOM 1533 C C . PRO A 1 191 ? 38.499 31.879 -52.405 1.00 84.44 191 PRO A C 1
ATOM 1535 O O . PRO A 1 191 ? 37.487 32.528 -52.646 1.00 84.44 191 PRO A O 1
ATOM 1538 N N . GLY A 1 192 ? 39.179 31.238 -53.361 1.00 81.50 192 GLY A N 1
ATOM 1539 C CA . GLY A 1 192 ? 38.762 31.189 -54.764 1.00 81.50 192 GLY A CA 1
ATOM 1540 C C . GLY A 1 192 ? 37.688 30.142 -55.085 1.00 81.50 192 GLY A C 1
ATOM 1541 O O . GLY A 1 192 ? 37.289 30.047 -56.240 1.00 81.50 192 GLY A O 1
ATOM 1542 N N . SER A 1 193 ? 37.247 29.344 -54.107 1.00 86.25 193 SER A N 1
ATOM 1543 C CA . SER A 1 193 ? 36.167 28.367 -54.288 1.00 86.25 193 SER A CA 1
ATOM 1544 C C . SER A 1 193 ? 34.800 29.051 -54.344 1.00 86.25 193 SER A C 1
ATOM 1546 O O . SER A 1 193 ? 34.534 29.995 -53.593 1.00 86.25 193 SER A O 1
ATOM 1548 N N . ALA A 1 194 ? 33.888 28.525 -55.165 1.00 78.25 194 ALA A N 1
ATOM 1549 C CA . ALA A 1 194 ? 32.501 28.995 -55.208 1.00 78.25 194 ALA A CA 1
ATOM 1550 C C . ALA A 1 194 ? 31.741 28.745 -53.885 1.00 78.25 194 ALA A C 1
ATOM 1552 O O . ALA A 1 194 ? 30.733 29.403 -53.608 1.00 78.25 194 ALA A O 1
ATOM 1553 N N . LEU A 1 195 ? 32.248 27.827 -53.054 1.00 78.50 195 LEU A N 1
ATOM 1554 C CA . LEU A 1 195 ? 31.685 27.421 -51.764 1.00 78.50 195 LEU A CA 1
ATOM 1555 C C . LEU A 1 195 ? 32.204 28.245 -50.572 1.00 78.50 195 LEU A C 1
ATOM 1557 O O . LEU A 1 195 ? 31.584 28.219 -49.512 1.00 78.50 195 LEU A O 1
ATOM 1561 N N . ALA A 1 196 ? 33.276 29.031 -50.732 1.00 71.00 196 ALA A N 1
ATOM 1562 C CA . ALA A 1 196 ? 33.826 29.884 -49.668 1.00 71.00 196 ALA A CA 1
ATOM 1563 C C . ALA A 1 196 ? 32.795 30.813 -48.972 1.00 71.00 196 ALA A C 1
ATOM 1565 O O . ALA A 1 196 ? 32.905 31.006 -47.760 1.00 71.00 196 ALA A O 1
ATOM 1566 N N . PRO A 1 197 ? 31.768 31.363 -49.660 1.00 58.44 197 PRO A N 1
ATOM 1567 C CA . PRO A 1 197 ? 30.760 32.226 -49.036 1.00 58.44 197 PRO A CA 1
ATOM 1568 C C . PRO A 1 197 ? 29.584 31.483 -48.368 1.00 58.44 197 PRO A C 1
ATOM 1570 O O . PRO A 1 197 ? 28.703 32.146 -47.818 1.00 58.44 197 PRO A O 1
ATOM 1573 N N . LYS A 1 198 ? 29.484 30.143 -48.460 1.00 63.00 198 LYS A N 1
ATOM 1574 C CA . LYS A 1 198 ? 28.295 29.375 -48.032 1.00 63.00 198 LYS A CA 1
ATOM 1575 C C . LYS A 1 198 ? 28.656 28.183 -47.143 1.00 63.00 198 LYS A C 1
ATOM 1577 O O . LYS A 1 198 ? 29.480 27.353 -47.496 1.00 63.00 198 LYS A O 1
ATOM 1582 N N . GLY A 1 199 ? 27.965 28.085 -46.004 1.00 62.25 199 GLY A N 1
ATOM 1583 C CA . GLY A 1 199 ? 28.158 27.074 -44.957 1.00 62.25 199 GLY A CA 1
ATOM 1584 C C . GLY A 1 199 ? 27.792 25.644 -45.364 1.00 62.25 199 GLY A C 1
ATOM 1585 O O . GLY A 1 199 ? 26.777 25.104 -44.919 1.00 62.25 199 GLY A O 1
ATOM 1586 N N . ALA A 1 200 ? 28.614 25.013 -46.203 1.00 72.06 200 ALA A N 1
ATOM 1587 C CA . ALA A 1 200 ? 28.612 23.564 -46.346 1.00 72.06 200 ALA A CA 1
ATOM 1588 C C . ALA A 1 200 ? 29.128 22.950 -45.039 1.00 72.06 200 ALA A C 1
ATOM 1590 O O . ALA A 1 200 ? 30.280 23.151 -44.684 1.00 72.06 200 ALA A O 1
ATOM 1591 N N . LYS A 1 201 ? 28.280 22.201 -44.323 1.00 88.56 201 LYS A N 1
ATOM 1592 C CA . LYS A 1 201 ? 28.689 21.497 -43.093 1.00 88.56 201 LYS A CA 1
ATOM 1593 C C . LYS A 1 201 ? 29.656 20.345 -43.366 1.00 88.56 201 LYS A C 1
ATOM 1595 O O . LYS A 1 201 ? 30.403 19.968 -42.478 1.00 88.56 201 LYS A O 1
ATOM 1600 N N . TRP A 1 202 ? 29.613 19.793 -44.575 1.00 92.81 202 TRP A N 1
ATOM 1601 C CA . TRP A 1 202 ? 30.462 18.705 -45.033 1.00 92.81 202 TRP A CA 1
ATOM 1602 C C . TRP A 1 202 ? 30.912 18.975 -46.464 1.00 92.81 202 TRP A C 1
ATOM 1604 O O . TRP A 1 202 ? 30.091 19.354 -47.310 1.00 92.81 202 TRP A O 1
ATOM 1614 N N . PHE A 1 203 ? 32.194 18.757 -46.738 1.00 94.31 203 PHE A N 1
ATOM 1615 C CA . PHE A 1 203 ? 32.736 18.827 -48.090 1.00 94.31 203 PHE A CA 1
ATOM 1616 C C . PHE A 1 203 ? 33.791 17.750 -48.343 1.00 94.31 203 PHE A C 1
ATOM 1618 O O . PHE A 1 203 ? 34.364 17.194 -47.408 1.00 94.31 203 PHE A O 1
ATOM 1625 N N . VAL A 1 204 ? 34.055 17.497 -49.622 1.00 95.44 204 VAL A N 1
ATOM 1626 C CA . VAL A 1 204 ? 35.214 16.750 -50.123 1.00 95.44 204 VAL A CA 1
ATOM 1627 C C . VAL A 1 204 ? 36.073 17.678 -50.979 1.00 95.44 204 VAL A C 1
ATOM 1629 O O . VAL A 1 204 ? 35.522 18.517 -51.692 1.00 95.44 204 VAL A O 1
ATOM 1632 N N . ALA A 1 205 ? 37.397 17.556 -50.899 1.00 95.19 205 ALA A N 1
ATOM 1633 C CA . ALA A 1 205 ? 38.350 18.357 -51.668 1.00 95.19 205 ALA A CA 1
ATOM 1634 C C . ALA A 1 205 ? 39.182 17.494 -52.617 1.00 95.19 205 ALA A C 1
ATOM 1636 O O . ALA A 1 205 ? 39.567 16.386 -52.254 1.00 95.19 205 ALA A O 1
ATOM 1637 N N . ALA A 1 206 ? 39.513 18.003 -53.804 1.00 94.69 206 ALA A N 1
ATOM 1638 C CA . ALA A 1 206 ? 40.442 17.308 -54.695 1.00 94.69 206 ALA A CA 1
ATOM 1639 C C . ALA A 1 206 ? 41.864 17.299 -54.118 1.00 94.69 206 ALA A C 1
ATOM 1641 O O . ALA A 1 206 ? 42.542 16.278 -54.154 1.00 94.69 206 ALA A O 1
ATOM 1642 N N . GLU A 1 207 ? 42.288 18.424 -53.536 1.00 92.12 207 GLU A N 1
ATOM 1643 C CA . GLU A 1 207 ? 43.632 18.596 -52.988 1.00 92.12 207 GLU A CA 1
ATOM 1644 C C . GLU A 1 207 ? 43.621 19.414 -51.686 1.00 92.12 207 GLU A C 1
ATOM 1646 O O . GLU A 1 207 ? 42.766 20.282 -51.461 1.00 92.12 207 GLU A O 1
ATOM 1651 N N . LEU A 1 208 ? 44.612 19.151 -50.832 1.00 93.00 208 LEU A N 1
ATOM 1652 C CA . LEU A 1 208 ? 44.871 19.891 -49.598 1.00 93.00 208 LEU A CA 1
ATOM 1653 C C . LEU A 1 208 ? 46.246 20.560 -49.702 1.00 93.00 208 LEU A C 1
ATOM 1655 O O . LEU A 1 208 ? 47.253 19.870 -49.841 1.00 93.00 208 LEU A O 1
ATOM 1659 N N . VAL A 1 209 ? 46.297 21.890 -49.609 1.00 92.62 209 VAL A N 1
ATOM 1660 C CA . VAL A 1 209 ? 47.524 22.681 -49.797 1.00 92.62 209 VAL A CA 1
ATOM 1661 C C . VAL A 1 209 ? 47.868 23.452 -48.524 1.00 92.62 209 VAL A C 1
ATOM 1663 O O . VAL A 1 209 ? 47.081 24.266 -48.041 1.00 92.62 209 VAL A O 1
ATOM 1666 N N . GLU A 1 210 ? 49.061 23.216 -47.983 1.00 90.06 210 GLU A N 1
ATOM 1667 C CA . GLU A 1 210 ? 49.582 23.897 -46.794 1.00 90.06 210 GLU A CA 1
ATOM 1668 C C . GLU A 1 210 ? 50.260 25.221 -47.191 1.00 90.06 210 GLU A C 1
ATOM 1670 O O . GLU A 1 210 ? 51.214 25.231 -47.967 1.00 90.06 210 GLU A O 1
ATOM 1675 N N . THR A 1 211 ? 49.768 26.352 -46.675 1.00 87.75 211 THR A N 1
ATOM 1676 C CA . THR A 1 211 ? 50.424 27.667 -46.825 1.00 87.75 211 THR A CA 1
ATOM 1677 C C . THR A 1 211 ? 50.530 28.362 -45.462 1.00 87.75 211 THR A C 1
ATOM 1679 O O . THR A 1 211 ? 51.294 27.924 -44.613 1.00 87.75 211 THR A O 1
ATOM 1682 N N . THR A 1 212 ? 49.745 29.415 -45.206 1.00 85.75 212 THR A N 1
ATOM 1683 C CA . THR A 1 212 ? 49.554 30.000 -43.863 1.00 85.75 212 THR A CA 1
ATOM 1684 C C . THR A 1 212 ? 48.564 29.195 -43.023 1.00 85.75 212 THR A C 1
ATOM 1686 O O . THR A 1 212 ? 48.611 29.211 -41.796 1.00 85.75 212 THR A O 1
ATOM 1689 N N . ARG A 1 213 ? 47.641 28.512 -43.701 1.00 87.75 213 ARG A N 1
ATOM 1690 C CA . ARG A 1 213 ? 46.706 27.517 -43.180 1.00 87.75 213 ARG A CA 1
ATOM 1691 C C . ARG A 1 213 ? 46.662 26.368 -44.184 1.00 87.75 213 ARG A C 1
ATOM 1693 O O . ARG A 1 213 ? 47.044 26.545 -45.346 1.00 87.75 213 ARG A O 1
ATOM 1700 N N . ARG A 1 214 ? 46.160 25.211 -43.764 1.00 92.31 214 ARG A N 1
ATOM 1701 C CA . ARG A 1 214 ? 45.882 24.097 -44.669 1.00 92.31 214 ARG A CA 1
ATOM 1702 C C . ARG A 1 214 ? 44.567 24.352 -45.404 1.00 92.31 214 ARG A C 1
ATOM 1704 O O . ARG A 1 214 ? 43.493 24.312 -44.805 1.00 92.31 214 ARG A O 1
ATOM 1711 N N . TYR A 1 215 ? 44.657 24.677 -46.689 1.00 92.38 215 TYR A N 1
ATOM 1712 C CA . TYR A 1 215 ? 43.510 25.014 -47.524 1.00 92.38 215 TYR A CA 1
ATOM 1713 C C . TYR A 1 215 ? 43.029 23.815 -48.338 1.00 92.38 215 TYR A C 1
ATOM 1715 O O . TYR A 1 215 ? 43.818 23.144 -48.996 1.00 92.38 215 TYR A O 1
ATOM 1723 N N . ALA A 1 216 ? 41.719 23.593 -48.342 1.00 93.62 216 ALA A N 1
ATOM 1724 C CA . ALA A 1 216 ? 41.045 22.668 -49.240 1.00 93.62 216 ALA A CA 1
ATOM 1725 C C . ALA A 1 216 ? 40.716 23.376 -50.562 1.00 93.62 216 ALA A C 1
ATOM 1727 O O . ALA A 1 216 ? 40.050 24.420 -50.555 1.00 93.62 216 ALA A O 1
ATOM 1728 N N . ARG A 1 217 ? 41.184 22.824 -51.688 1.00 92.00 217 ARG A N 1
ATOM 1729 C CA . ARG A 1 217 ? 40.953 23.374 -53.034 1.00 92.00 217 ARG A CA 1
ATOM 1730 C C . ARG A 1 217 ? 40.162 22.391 -53.886 1.00 92.00 217 ARG A C 1
ATOM 1732 O O . ARG A 1 217 ? 40.246 21.181 -53.690 1.00 92.00 217 ARG A O 1
ATOM 1739 N N . THR A 1 218 ? 39.397 22.949 -54.823 1.00 93.19 218 THR A N 1
ATOM 1740 C CA . THR A 1 218 ? 38.459 22.211 -55.678 1.00 93.19 218 THR A CA 1
ATOM 1741 C C . THR A 1 218 ? 37.537 21.350 -54.821 1.00 93.19 218 THR A C 1
ATOM 1743 O O . THR A 1 218 ? 37.727 20.143 -54.684 1.00 93.19 218 THR A O 1
ATOM 1746 N N . ILE A 1 219 ? 36.583 22.007 -54.161 1.00 94.19 219 ILE A N 1
ATOM 1747 C CA . ILE A 1 219 ? 35.727 21.366 -53.165 1.00 94.19 219 ILE A CA 1
ATOM 1748 C C . ILE A 1 219 ? 34.303 21.149 -53.672 1.00 94.19 219 ILE A C 1
ATOM 1750 O O . ILE A 1 219 ? 33.813 21.872 -54.537 1.00 94.19 219 ILE A O 1
ATOM 1754 N N . ALA A 1 220 ? 33.608 20.177 -53.091 1.00 94.12 220 ALA A N 1
ATOM 1755 C CA . ALA A 1 220 ? 32.173 19.994 -53.270 1.00 94.12 220 ALA A CA 1
ATOM 1756 C C . ALA A 1 220 ? 31.478 19.637 -51.971 1.00 94.12 220 ALA A C 1
ATOM 1758 O O . ALA A 1 220 ? 32.031 18.933 -51.126 1.00 94.12 220 ALA A O 1
ATOM 1759 N N . ARG A 1 221 ? 30.229 20.086 -51.843 1.00 93.38 221 ARG A N 1
ATOM 1760 C CA . ARG A 1 221 ? 29.368 19.687 -50.734 1.00 93.38 221 ARG A CA 1
ATOM 1761 C C . ARG A 1 221 ? 29.029 18.198 -50.840 1.00 93.38 221 ARG A C 1
ATOM 1763 O O . ARG A 1 221 ? 28.642 17.727 -51.905 1.00 93.38 221 ARG A O 1
ATOM 1770 N N . ILE A 1 222 ? 29.102 17.490 -49.716 1.00 93.56 222 ILE A N 1
ATOM 1771 C CA . ILE A 1 222 ? 28.692 16.081 -49.609 1.00 93.56 222 ILE A CA 1
ATOM 1772 C C . ILE A 1 222 ? 27.667 15.892 -48.489 1.00 93.56 222 ILE A C 1
ATOM 1774 O O . ILE A 1 222 ? 27.489 16.773 -47.642 1.00 93.56 222 ILE A O 1
ATOM 1778 N N . GLN A 1 223 ? 26.995 14.743 -48.493 1.00 91.81 223 GLN A N 1
ATOM 1779 C CA . GLN A 1 223 ? 26.176 14.282 -47.373 1.00 91.81 223 GLN A CA 1
ATOM 1780 C C . GLN A 1 223 ? 26.934 13.185 -46.597 1.00 91.81 223 GLN A C 1
ATOM 1782 O O . GLN A 1 223 ? 27.529 12.311 -47.237 1.00 91.81 223 GLN A O 1
ATOM 1787 N N . PRO A 1 224 ? 26.957 13.215 -45.250 1.00 90.69 224 PRO A N 1
ATOM 1788 C CA . PRO A 1 224 ? 27.725 12.258 -44.448 1.00 90.69 224 PRO A CA 1
ATOM 1789 C C . PRO A 1 224 ? 27.277 10.801 -44.644 1.00 90.69 224 PRO A C 1
ATOM 1791 O O . PRO A 1 224 ? 28.112 9.899 -44.657 1.00 90.69 224 PRO A O 1
ATOM 1794 N N . GLU A 1 225 ? 25.988 10.562 -44.892 1.00 92.00 225 GLU A N 1
ATOM 1795 C CA . GLU A 1 225 ? 25.413 9.239 -45.164 1.00 92.00 225 GLU A CA 1
ATOM 1796 C C . GLU A 1 225 ? 25.971 8.565 -46.429 1.00 92.00 225 GLU A C 1
ATOM 1798 O O . GLU A 1 225 ? 25.831 7.355 -46.600 1.00 92.00 225 GLU A O 1
ATOM 1803 N N . TRP A 1 226 ? 26.635 9.311 -47.319 1.00 94.06 226 TRP A N 1
ATOM 1804 C CA . TRP A 1 226 ? 27.315 8.730 -48.480 1.00 94.06 226 TRP A CA 1
ATOM 1805 C C . TRP A 1 226 ? 28.629 8.045 -48.106 1.00 94.06 226 TRP A C 1
ATOM 1807 O O . TRP A 1 226 ? 29.098 7.197 -48.859 1.00 94.06 226 TRP A O 1
ATOM 1817 N N . ILE A 1 227 ? 29.232 8.406 -46.971 1.00 93.38 227 ILE A N 1
ATOM 1818 C CA . ILE A 1 227 ? 30.566 7.936 -46.594 1.00 93.38 227 ILE A CA 1
ATOM 1819 C C . ILE A 1 227 ? 30.505 6.488 -46.106 1.00 93.38 227 ILE A C 1
ATOM 1821 O O . ILE A 1 227 ? 31.311 5.671 -46.542 1.00 93.38 227 ILE A O 1
ATOM 1825 N N . GLU A 1 228 ? 29.545 6.146 -45.241 1.00 91.88 228 GLU A N 1
ATOM 1826 C CA . GLU A 1 228 ? 29.476 4.820 -44.609 1.00 91.88 228 GLU A CA 1
ATOM 1827 C C . GLU A 1 228 ? 29.373 3.658 -45.627 1.00 91.88 228 GLU A C 1
ATOM 1829 O O . GLU A 1 228 ? 30.189 2.737 -45.543 1.00 91.88 228 GLU A O 1
ATOM 1834 N N . PRO A 1 229 ? 28.497 3.702 -46.655 1.00 91.56 229 PRO A N 1
ATOM 1835 C CA . PRO A 1 229 ? 28.439 2.655 -47.680 1.00 91.56 229 PRO A CA 1
ATOM 1836 C C . PRO A 1 229 ? 29.709 2.537 -48.536 1.00 91.56 229 PRO A C 1
ATOM 1838 O O . PRO A 1 229 ? 30.029 1.449 -49.010 1.00 91.56 229 PRO A O 1
ATOM 1841 N N . LEU A 1 230 ? 30.432 3.642 -48.757 1.00 91.31 230 LEU A N 1
ATOM 1842 C CA . LEU A 1 230 ? 31.629 3.671 -49.609 1.00 91.31 230 LEU A CA 1
ATOM 1843 C C . LEU A 1 230 ? 32.903 3.283 -48.849 1.00 91.31 230 LEU A C 1
ATOM 1845 O O . LEU A 1 230 ? 33.824 2.702 -49.424 1.00 91.31 230 LEU A O 1
ATOM 1849 N N . ALA A 1 231 ? 32.953 3.609 -47.559 1.00 90.94 231 ALA A N 1
ATOM 1850 C CA . ALA A 1 231 ? 34.134 3.492 -46.718 1.00 90.94 231 ALA A CA 1
ATOM 1851 C C . ALA A 1 231 ? 34.005 2.408 -45.643 1.00 90.94 231 ALA A C 1
ATOM 1853 O O . ALA A 1 231 ? 34.851 2.376 -44.761 1.00 90.94 231 ALA A O 1
ATOM 1854 N N . GLY A 1 232 ? 33.006 1.515 -45.699 1.00 89.12 232 GLY A N 1
ATOM 1855 C CA . GLY A 1 232 ? 32.716 0.527 -44.642 1.00 89.12 232 GLY A CA 1
ATOM 1856 C C . GLY A 1 232 ? 33.923 -0.272 -44.128 1.00 89.12 232 GLY A C 1
ATOM 1857 O O . GLY A 1 232 ? 34.018 -0.556 -42.943 1.00 89.12 232 GLY A O 1
ATOM 1858 N N . HIS A 1 233 ? 34.895 -0.562 -44.995 1.00 89.06 233 HIS A N 1
ATOM 1859 C CA . HIS A 1 233 ? 36.142 -1.263 -44.661 1.00 89.06 233 HIS A CA 1
ATOM 1860 C C . HIS A 1 233 ? 37.182 -0.410 -43.900 1.00 89.06 233 HIS A C 1
ATOM 1862 O O . HIS A 1 233 ? 38.189 -0.940 -43.442 1.00 89.06 233 HIS A O 1
ATOM 1868 N N . LEU A 1 234 ? 36.959 0.901 -43.788 1.00 91.00 234 LEU A N 1
ATOM 1869 C CA . LEU A 1 234 ? 37.823 1.891 -43.131 1.00 91.00 234 LEU A CA 1
ATOM 1870 C C . LEU A 1 234 ? 37.179 2.495 -41.876 1.00 91.00 234 LEU A C 1
ATOM 1872 O O . LEU A 1 234 ? 37.816 3.298 -41.189 1.00 91.00 234 LEU A O 1
ATOM 1876 N N . LEU A 1 235 ? 35.915 2.165 -41.598 1.00 93.94 235 LEU A N 1
ATOM 1877 C CA . LEU A 1 235 ? 35.183 2.725 -40.470 1.00 93.94 235 LEU A CA 1
ATOM 1878 C C . LEU A 1 235 ? 35.595 2.048 -39.167 1.00 93.94 235 LEU A C 1
ATOM 1880 O O . LEU A 1 235 ? 35.758 0.830 -39.094 1.00 93.94 235 LEU A O 1
ATOM 1884 N N . SER A 1 236 ? 35.711 2.850 -38.115 1.00 94.00 236 SER A N 1
ATOM 1885 C CA . SER A 1 236 ? 35.757 2.364 -36.745 1.00 94.00 236 SER A CA 1
ATOM 1886 C C . SER A 1 236 ? 34.387 2.520 -36.095 1.00 94.00 236 SER A C 1
ATOM 1888 O O . SER A 1 236 ? 33.721 3.549 -36.241 1.00 94.00 236 SER A O 1
ATOM 1890 N N . HIS A 1 237 ? 33.986 1.489 -35.359 1.00 93.81 237 HIS A N 1
ATOM 1891 C CA . HIS A 1 237 ? 32.723 1.429 -34.637 1.00 93.81 237 HIS A CA 1
ATOM 1892 C C . HIS A 1 237 ? 33.019 1.446 -33.140 1.00 93.81 237 HIS A C 1
ATOM 1894 O O . HIS A 1 237 ? 33.776 0.617 -32.637 1.00 93.81 237 HIS A O 1
ATOM 1900 N N . GLU A 1 238 ? 32.430 2.401 -32.434 1.00 94.50 238 GLU A N 1
ATOM 1901 C CA . GLU A 1 238 ? 32.497 2.521 -30.983 1.00 94.50 238 GLU A CA 1
ATOM 1902 C C . GLU A 1 238 ? 31.086 2.323 -30.429 1.00 94.50 238 GLU A C 1
ATOM 1904 O O . GLU A 1 238 ? 30.152 3.015 -30.840 1.00 94.50 238 GLU A O 1
ATOM 1909 N N . TYR A 1 239 ? 30.925 1.373 -29.511 1.00 94.69 239 TYR A N 1
ATOM 1910 C CA . TYR A 1 239 ? 29.637 1.052 -28.905 1.00 94.69 239 TYR A CA 1
ATOM 1911 C C . TYR A 1 239 ? 29.620 1.468 -27.435 1.00 94.69 239 TYR A C 1
ATOM 1913 O O . TYR A 1 239 ? 30.559 1.172 -26.698 1.00 94.69 239 TYR A O 1
ATOM 1921 N N . PHE A 1 240 ? 28.558 2.141 -26.997 1.00 93.56 240 PHE A N 1
ATOM 1922 C CA . PHE A 1 240 ? 28.467 2.698 -25.647 1.00 93.56 240 PHE A CA 1
ATOM 1923 C C . PHE A 1 240 ? 27.024 2.743 -25.131 1.00 93.56 240 PHE A C 1
ATOM 1925 O O . PHE A 1 240 ? 26.065 2.658 -25.900 1.00 93.56 240 PHE A O 1
ATOM 1932 N N . GLU A 1 241 ? 26.879 2.877 -23.807 1.00 92.81 241 GLU A N 1
ATOM 1933 C CA . GLU A 1 241 ? 25.585 2.959 -23.107 1.00 92.81 241 GLU A CA 1
ATOM 1934 C C . GLU A 1 241 ? 24.621 1.788 -23.435 1.00 92.81 241 GLU A C 1
ATOM 1936 O O . GLU A 1 241 ? 23.502 2.016 -23.918 1.00 92.81 241 GLU A O 1
ATOM 1941 N N . PRO A 1 242 ? 25.016 0.519 -23.188 1.00 93.81 242 PRO A N 1
ATOM 1942 C CA . PRO A 1 242 ? 24.077 -0.594 -23.282 1.00 93.81 242 PRO A CA 1
ATOM 1943 C C . PRO A 1 242 ? 22.938 -0.399 -22.275 1.00 93.81 242 PRO A C 1
ATOM 1945 O O . PRO A 1 242 ? 23.173 -0.158 -21.091 1.00 93.81 242 PRO A O 1
ATOM 1948 N N . HIS A 1 243 ? 21.697 -0.511 -22.739 1.00 91.62 243 HIS A N 1
ATOM 1949 C CA . HIS A 1 243 ? 20.503 -0.319 -21.924 1.00 91.62 243 HIS A CA 1
ATOM 1950 C C . HIS A 1 243 ? 19.384 -1.268 -22.348 1.00 91.62 243 HIS A C 1
ATOM 1952 O O . HIS A 1 243 ? 19.240 -1.629 -23.515 1.00 91.62 243 HIS A O 1
ATOM 1958 N N . TRP A 1 244 ? 18.568 -1.673 -21.382 1.00 90.19 244 TRP A N 1
ATOM 1959 C CA . TRP A 1 244 ? 17.372 -2.463 -21.642 1.00 90.19 244 TRP A CA 1
ATOM 1960 C C . TRP A 1 244 ? 16.265 -1.589 -22.246 1.00 90.19 244 TRP A C 1
ATOM 1962 O O . TRP A 1 244 ? 15.943 -0.537 -21.692 1.00 90.19 244 TRP A O 1
ATOM 1972 N N . ASP A 1 245 ? 15.665 -2.022 -23.358 1.00 86.38 245 ASP A N 1
ATOM 1973 C CA . ASP A 1 245 ? 14.433 -1.441 -23.898 1.00 86.38 245 ASP A CA 1
ATOM 1974 C C . ASP A 1 245 ? 13.246 -2.384 -23.621 1.00 86.38 245 ASP A C 1
ATOM 1976 O O . ASP A 1 245 ? 13.115 -3.419 -24.287 1.00 86.38 245 ASP A O 1
ATOM 1980 N N . PRO A 1 246 ? 12.348 -2.034 -22.679 1.00 77.75 246 PRO A N 1
ATOM 1981 C CA . PRO A 1 246 ? 11.180 -2.848 -22.353 1.00 77.75 246 PRO A CA 1
ATOM 1982 C C . PRO A 1 246 ? 10.185 -3.033 -23.507 1.00 77.75 246 PRO A C 1
ATOM 1984 O O . PRO A 1 246 ? 9.530 -4.073 -23.566 1.00 77.75 246 PRO A O 1
ATOM 1987 N N . GLN A 1 247 ? 10.043 -2.043 -24.399 1.00 76.88 247 GLN A N 1
ATOM 1988 C CA . GLN A 1 247 ? 9.097 -2.098 -25.520 1.00 76.88 247 GLN A CA 1
ATOM 1989 C C . GLN A 1 247 ? 9.631 -2.988 -26.640 1.00 76.88 247 GLN A C 1
ATOM 1991 O O . GLN A 1 247 ? 8.921 -3.870 -27.128 1.00 76.88 247 GLN A O 1
ATOM 1996 N N . ALA A 1 248 ? 10.899 -2.792 -27.013 1.00 78.12 248 ALA A N 1
ATOM 1997 C CA . ALA A 1 248 ? 11.562 -3.646 -27.995 1.00 78.12 248 ALA A CA 1
ATOM 1998 C C . ALA A 1 248 ? 11.797 -5.069 -27.454 1.00 78.12 248 ALA A C 1
ATOM 2000 O O . ALA A 1 248 ? 11.920 -6.017 -28.229 1.00 78.12 248 ALA A O 1
ATOM 2001 N N . GLY A 1 249 ? 11.857 -5.217 -26.126 1.00 80.44 249 GLY A N 1
ATOM 2002 C CA . GLY A 1 249 ? 12.168 -6.468 -25.440 1.00 80.44 249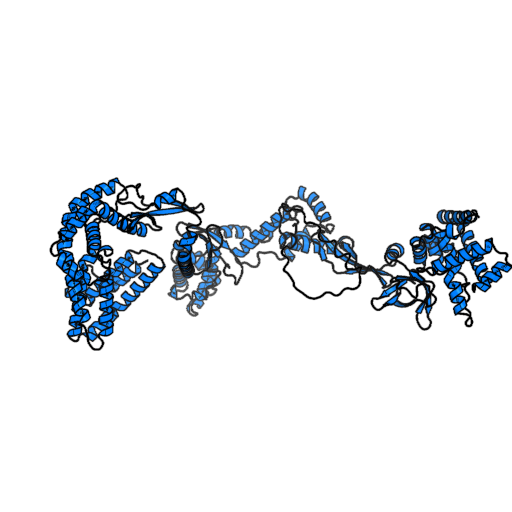 GLY A CA 1
ATOM 2003 C C . GLY A 1 249 ? 13.623 -6.904 -25.612 1.00 80.44 249 GLY A C 1
ATOM 2004 O O . GLY A 1 249 ? 13.927 -8.083 -25.461 1.00 80.44 249 GLY A O 1
ATOM 2005 N N . ASN A 1 250 ? 14.512 -5.974 -25.957 1.00 89.50 250 ASN A N 1
ATOM 2006 C CA . ASN A 1 250 ? 15.893 -6.250 -26.329 1.00 89.50 250 ASN A CA 1
ATOM 2007 C C . ASN A 1 250 ? 16.840 -5.258 -25.658 1.00 89.50 250 ASN A C 1
ATOM 2009 O O . ASN A 1 250 ? 16.456 -4.158 -25.259 1.00 89.50 250 ASN A O 1
ATOM 2013 N N . VAL A 1 251 ? 18.112 -5.638 -25.588 1.00 92.94 251 VAL A N 1
ATOM 2014 C CA . VAL A 1 251 ? 19.172 -4.740 -25.142 1.00 92.94 251 VAL A CA 1
ATOM 2015 C C . VAL A 1 251 ? 19.620 -3.895 -26.324 1.00 92.94 251 VAL A C 1
ATOM 2017 O O . VAL A 1 251 ? 20.031 -4.411 -27.370 1.00 92.94 251 VAL A O 1
ATOM 2020 N N . MET A 1 252 ? 19.527 -2.587 -26.148 1.00 94.00 252 MET A N 1
ATOM 2021 C CA . MET A 1 252 ? 19.899 -1.590 -27.135 1.00 94.00 252 MET A CA 1
ATOM 2022 C C . MET A 1 252 ? 21.229 -0.964 -26.729 1.00 94.00 252 MET A C 1
ATOM 2024 O O . MET A 1 252 ? 21.543 -0.841 -25.548 1.00 94.00 252 MET A O 1
ATOM 2028 N N . ILE A 1 253 ? 22.026 -0.578 -27.713 1.00 95.69 253 ILE A N 1
ATOM 2029 C CA . ILE A 1 253 ? 23.310 0.088 -27.510 1.00 95.69 253 ILE A CA 1
ATOM 2030 C C . ILE A 1 253 ? 23.446 1.204 -28.542 1.00 95.69 253 ILE A C 1
ATOM 2032 O O . ILE A 1 253 ? 22.864 1.126 -29.631 1.00 95.69 253 ILE A O 1
ATOM 2036 N N . TYR A 1 254 ? 24.164 2.265 -28.189 1.00 95.62 254 TYR A N 1
ATOM 2037 C CA . TYR A 1 254 ? 24.476 3.321 -29.139 1.00 95.62 254 TYR A CA 1
ATOM 2038 C C . TYR A 1 254 ? 25.788 3.020 -29.842 1.00 95.62 254 TYR A C 1
ATOM 2040 O O . TYR A 1 254 ? 26.755 2.578 -29.232 1.00 95.62 254 TYR A O 1
ATOM 2048 N N . GLU A 1 255 ? 25.793 3.266 -31.140 1.00 94.94 255 GLU A N 1
ATOM 2049 C CA . GLU A 1 255 ? 26.925 3.107 -32.029 1.00 94.94 255 GLU A CA 1
ATOM 2050 C C . GLU A 1 255 ? 27.343 4.481 -32.551 1.00 94.94 255 GLU A C 1
ATOM 2052 O O . GLU A 1 255 ? 26.522 5.259 -33.054 1.00 94.94 255 GLU A O 1
ATOM 2057 N N . LYS A 1 256 ? 28.638 4.761 -32.451 1.00 94.31 256 LYS A N 1
ATOM 2058 C CA . LYS A 1 256 ? 29.306 5.873 -33.112 1.00 94.31 256 LYS A CA 1
ATOM 2059 C C . LYS A 1 256 ? 30.220 5.306 -34.188 1.00 94.31 256 LYS A C 1
ATOM 2061 O O . LYS A 1 256 ? 31.055 4.448 -33.912 1.00 94.31 256 LYS A O 1
ATOM 2066 N N . VAL A 1 257 ? 30.076 5.815 -35.405 1.00 94.69 257 VAL A N 1
ATOM 2067 C CA . VAL A 1 257 ? 30.852 5.388 -36.572 1.00 94.69 257 VAL A CA 1
ATOM 2068 C C . VAL A 1 257 ? 31.760 6.530 -36.993 1.00 94.69 257 VAL A C 1
ATOM 2070 O O . VAL A 1 257 ? 31.294 7.652 -37.212 1.00 94.69 257 VAL A O 1
ATOM 2073 N N . SER A 1 258 ? 33.058 6.261 -37.088 1.00 93.44 258 SER A N 1
ATOM 2074 C CA . SER A 1 258 ? 34.062 7.265 -37.444 1.00 93.44 258 SER A CA 1
ATOM 2075 C C . SER A 1 258 ? 34.942 6.785 -38.594 1.00 93.44 258 SER A C 1
ATOM 2077 O O . SER A 1 258 ? 35.270 5.608 -38.679 1.00 93.44 258 SER A O 1
ATOM 2079 N N . LEU A 1 259 ? 35.371 7.705 -39.456 1.00 93.56 259 LEU A N 1
ATOM 2080 C CA . LEU A 1 259 ? 36.404 7.457 -40.464 1.00 93.56 259 LEU A CA 1
ATOM 2081 C C . LEU A 1 259 ? 37.660 8.221 -40.062 1.00 93.56 259 LEU A C 1
ATOM 2083 O O . LEU A 1 259 ? 37.650 9.450 -40.013 1.00 93.56 259 LEU A O 1
ATOM 2087 N N . TRP A 1 260 ? 38.728 7.497 -39.720 1.00 92.12 260 TRP A N 1
ATOM 2088 C CA . TRP A 1 260 ? 39.992 8.079 -39.242 1.00 92.12 260 TRP A CA 1
ATOM 2089 C C . TRP A 1 260 ? 39.795 9.145 -38.144 1.00 92.12 260 TRP A C 1
ATOM 2091 O O . TRP A 1 260 ? 40.378 10.226 -38.183 1.00 92.12 260 TRP A O 1
ATOM 2101 N N . GLY A 1 261 ? 38.919 8.861 -37.175 1.00 87.81 261 GLY A N 1
ATOM 2102 C CA . GLY A 1 261 ? 38.607 9.763 -36.059 1.00 87.81 261 GLY A CA 1
ATOM 2103 C C . GLY A 1 261 ? 37.595 10.876 -36.364 1.00 87.81 261 GLY A C 1
ATOM 2104 O O . GLY A 1 261 ? 37.156 11.547 -35.432 1.00 87.81 261 GLY A O 1
ATOM 2105 N N . LEU A 1 262 ? 37.174 11.056 -37.621 1.00 91.31 262 LEU A N 1
ATOM 2106 C CA . LEU A 1 262 ? 36.101 11.983 -37.981 1.00 91.31 262 LEU A CA 1
ATOM 2107 C C . LEU A 1 262 ? 34.733 11.303 -37.777 1.00 91.31 262 LEU A C 1
ATOM 2109 O O . LEU A 1 262 ? 34.475 10.291 -38.433 1.00 91.31 262 LEU A O 1
ATOM 2113 N N . PRO A 1 263 ? 33.855 11.811 -36.890 1.00 91.38 263 PRO A N 1
ATOM 2114 C CA . PRO A 1 263 ? 32.576 11.169 -36.605 1.00 91.38 263 PRO A CA 1
ATOM 2115 C C . PRO A 1 263 ? 31.600 11.358 -37.773 1.00 91.38 263 PRO A C 1
ATOM 2117 O O . PRO A 1 263 ? 31.187 12.478 -38.068 1.00 91.38 263 PRO A O 1
ATOM 2120 N N . ILE A 1 264 ? 31.217 10.256 -38.419 1.00 91.81 264 ILE A N 1
ATOM 2121 C CA . ILE A 1 264 ? 30.213 10.234 -39.497 1.00 91.81 264 ILE A CA 1
ATOM 2122 C C . ILE A 1 264 ? 28.825 10.034 -38.895 1.00 91.81 264 ILE A C 1
ATOM 2124 O O . ILE A 1 264 ? 27.891 10.771 -39.201 1.00 91.81 264 ILE A O 1
ATOM 2128 N N . VAL A 1 265 ? 28.712 9.060 -37.992 1.00 91.94 265 VAL A N 1
ATOM 2129 C CA . VAL A 1 265 ? 27.506 8.789 -37.209 1.00 91.94 265 VAL A CA 1
ATOM 2130 C C . VAL A 1 265 ? 27.859 9.028 -35.753 1.00 91.94 265 VAL A C 1
ATOM 2132 O O . VAL A 1 265 ? 28.696 8.329 -35.189 1.00 91.94 265 VAL A O 1
ATOM 2135 N N . THR A 1 266 ? 27.249 10.034 -35.136 1.00 90.00 266 THR A N 1
ATOM 2136 C CA . THR A 1 266 ? 27.553 10.404 -33.746 1.00 90.00 266 THR A CA 1
ATOM 2137 C C . THR A 1 266 ? 26.824 9.524 -32.736 1.00 90.00 266 THR A C 1
ATOM 2139 O O . THR A 1 266 ? 27.373 9.249 -31.671 1.00 90.00 266 THR A O 1
ATOM 2142 N N . ARG A 1 267 ? 25.596 9.095 -33.056 1.00 93.38 267 ARG A N 1
ATOM 2143 C CA . ARG A 1 267 ? 24.753 8.267 -32.183 1.00 93.38 267 ARG A CA 1
ATOM 2144 C C . ARG A 1 267 ? 23.661 7.557 -32.991 1.00 93.38 267 ARG A C 1
ATOM 2146 O O . ARG A 1 267 ? 22.617 8.143 -33.261 1.00 93.38 267 ARG A O 1
ATOM 2153 N N . ARG A 1 268 ? 23.878 6.289 -33.346 1.00 93.12 268 ARG A N 1
ATOM 2154 C CA . ARG A 1 268 ? 22.863 5.406 -33.949 1.00 93.12 268 ARG A CA 1
ATOM 2155 C C . ARG A 1 268 ? 22.461 4.322 -32.964 1.00 93.12 268 ARG A C 1
ATOM 2157 O O . ARG A 1 268 ? 23.305 3.716 -32.319 1.00 93.12 268 ARG A O 1
ATOM 2164 N N . ARG A 1 269 ? 21.161 4.076 -32.834 1.00 93.75 269 ARG A N 1
ATOM 2165 C CA . ARG A 1 269 ? 20.632 3.032 -31.956 1.00 93.75 269 ARG A CA 1
ATOM 2166 C C . ARG A 1 269 ? 20.658 1.681 -32.671 1.00 93.75 269 ARG A C 1
ATOM 2168 O O . ARG A 1 269 ? 20.063 1.549 -33.737 1.00 93.75 269 ARG A O 1
ATOM 2175 N N . VAL A 1 270 ? 21.301 0.680 -32.074 1.00 93.88 270 VAL A N 1
ATOM 2176 C CA . VAL A 1 270 ? 21.397 -0.686 -32.619 1.00 93.88 270 VAL A CA 1
ATOM 2177 C C . VAL A 1 270 ? 21.161 -1.738 -31.532 1.00 93.88 270 VAL A C 1
ATOM 2179 O O . VAL A 1 270 ? 21.185 -1.445 -30.339 1.00 93.88 270 VAL A O 1
ATOM 2182 N N . THR A 1 271 ? 20.891 -2.980 -31.933 1.00 94.50 271 THR A N 1
ATOM 2183 C CA . THR A 1 271 ? 20.667 -4.099 -31.004 1.00 94.50 271 THR A CA 1
ATOM 2184 C C . THR A 1 271 ? 21.989 -4.702 -30.539 1.00 94.50 271 THR A C 1
ATOM 2186 O O . THR A 1 271 ? 22.766 -5.166 -31.380 1.00 94.50 271 THR A O 1
ATOM 2189 N N . LEU A 1 272 ? 22.196 -4.813 -29.223 1.00 94.62 272 LEU A N 1
ATOM 2190 C CA . LEU A 1 272 ? 23.407 -5.412 -28.654 1.00 94.62 272 LEU A CA 1
ATOM 2191 C C . LEU A 1 272 ? 23.564 -6.887 -29.043 1.00 94.62 272 LEU A C 1
ATOM 2193 O O . LEU A 1 272 ? 24.677 -7.333 -29.277 1.00 94.62 272 LEU A O 1
ATOM 2197 N N . ALA A 1 273 ? 22.463 -7.622 -29.218 1.00 92.44 273 ALA A N 1
ATOM 2198 C CA . ALA A 1 273 ? 22.466 -9.042 -29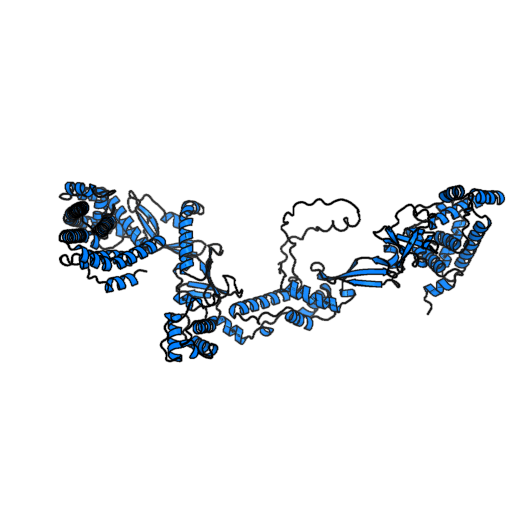.582 1.00 92.44 273 ALA A CA 1
ATOM 2199 C C . ALA A 1 273 ? 23.285 -9.396 -30.843 1.00 92.44 273 ALA A C 1
ATOM 2201 O O . ALA A 1 273 ? 23.721 -10.536 -30.982 1.00 92.44 273 ALA A O 1
ATOM 2202 N N . ARG A 1 274 ? 23.477 -8.451 -31.778 1.00 90.62 274 ARG A N 1
ATOM 2203 C CA . ARG A 1 274 ? 24.300 -8.654 -32.988 1.00 90.62 274 ARG A CA 1
ATOM 2204 C C . ARG A 1 274 ? 25.793 -8.396 -32.763 1.00 90.62 274 ARG A C 1
ATOM 2206 O O . ARG A 1 274 ? 26.596 -8.841 -33.572 1.00 90.62 274 ARG A O 1
ATOM 2213 N N . ILE A 1 275 ? 26.131 -7.657 -31.711 1.00 93.12 275 ILE A N 1
ATOM 2214 C CA . ILE A 1 275 ? 27.478 -7.161 -31.411 1.00 93.12 275 ILE A CA 1
ATOM 2215 C C . ILE A 1 275 ? 28.093 -8.003 -30.293 1.00 93.12 275 ILE A C 1
ATOM 2217 O O . ILE A 1 275 ? 29.171 -8.562 -30.459 1.00 93.12 275 ILE A O 1
ATOM 2221 N N . ASP A 1 276 ? 27.367 -8.142 -29.184 1.00 93.94 276 ASP A N 1
ATOM 2222 C CA . ASP A 1 276 ? 27.732 -8.951 -28.026 1.00 93.94 276 ASP A CA 1
ATOM 2223 C C . ASP A 1 276 ? 26.508 -9.765 -27.555 1.00 93.94 276 ASP A C 1
ATOM 2225 O O . ASP A 1 276 ? 25.717 -9.313 -26.714 1.00 93.94 276 ASP A O 1
ATOM 2229 N N . PRO A 1 277 ? 26.291 -10.967 -28.122 1.00 93.38 277 PRO A N 1
ATOM 2230 C CA . PRO A 1 277 ? 25.151 -11.805 -27.766 1.00 93.38 277 PRO A CA 1
ATOM 2231 C C . PRO A 1 277 ? 25.212 -12.302 -26.318 1.00 93.38 277 PRO A C 1
ATOM 2233 O O . PRO A 1 277 ? 24.158 -12.516 -25.716 1.00 93.38 277 PRO A O 1
ATOM 2236 N N . VAL A 1 278 ? 26.416 -12.453 -25.750 1.00 94.00 278 VAL A N 1
ATOM 2237 C CA . VAL A 1 278 ? 26.611 -12.908 -24.368 1.00 94.00 278 VAL A CA 1
ATOM 2238 C C . VAL A 1 278 ? 26.134 -11.823 -23.416 1.00 94.00 278 VAL A C 1
ATOM 2240 O O . VAL A 1 278 ? 25.243 -12.078 -22.602 1.00 94.00 278 VAL A O 1
ATOM 2243 N N . LYS A 1 279 ? 26.622 -10.586 -23.585 1.00 94.06 279 LYS A N 1
ATOM 2244 C CA . LYS A 1 279 ? 26.191 -9.472 -22.737 1.00 94.06 279 LYS A CA 1
ATOM 2245 C C . LYS A 1 279 ? 24.712 -9.148 -22.913 1.00 94.06 279 LYS A C 1
ATOM 2247 O O . LYS A 1 279 ? 24.018 -8.855 -21.939 1.00 94.06 279 LYS A O 1
ATOM 2252 N N . SER A 1 280 ? 24.206 -9.257 -24.142 1.00 95.00 280 SER A N 1
ATOM 2253 C CA . SER A 1 280 ? 22.781 -9.093 -24.434 1.00 95.00 280 SER A CA 1
ATOM 2254 C C . SER A 1 280 ? 21.924 -10.120 -23.690 1.00 95.00 280 SER A C 1
ATOM 2256 O O . SER A 1 280 ? 20.896 -9.759 -23.119 1.00 95.00 280 SER A O 1
ATOM 2258 N N . ARG A 1 281 ? 22.358 -11.387 -23.629 1.00 95.19 281 ARG A N 1
ATOM 2259 C CA . ARG A 1 281 ? 21.673 -12.433 -22.857 1.00 95.19 281 ARG A CA 1
ATOM 2260 C C . ARG A 1 281 ? 21.693 -12.148 -21.357 1.00 95.19 281 ARG A C 1
ATOM 2262 O O . ARG A 1 281 ? 20.656 -12.283 -20.715 1.00 95.19 281 ARG A O 1
ATOM 2269 N N . GLU A 1 282 ? 22.837 -11.764 -20.792 1.00 95.06 282 GLU A N 1
ATOM 2270 C CA . GLU A 1 282 ? 22.922 -11.407 -19.367 1.00 95.06 282 GLU A CA 1
ATOM 2271 C C . GLU A 1 282 ? 21.926 -10.295 -19.022 1.00 95.06 282 GLU A C 1
ATOM 2273 O O . GLU A 1 282 ? 21.108 -10.431 -18.115 1.00 95.06 282 GLU A O 1
ATOM 2278 N N . MET A 1 283 ? 21.940 -9.210 -19.798 1.00 94.50 283 MET A N 1
ATOM 2279 C CA . MET A 1 283 ? 21.058 -8.073 -19.560 1.00 94.50 283 MET A CA 1
ATOM 2280 C C . MET A 1 283 ? 19.582 -8.408 -19.816 1.00 94.50 283 MET A C 1
ATOM 2282 O O . MET A 1 283 ? 18.732 -7.869 -19.113 1.00 94.50 283 MET A O 1
ATOM 2286 N N . LEU A 1 284 ? 19.275 -9.307 -20.759 1.00 93.69 284 LEU A N 1
ATOM 2287 C CA . LEU A 1 284 ? 17.933 -9.856 -20.978 1.00 93.69 284 LEU A CA 1
ATOM 2288 C C . LEU A 1 284 ? 17.419 -10.614 -19.749 1.00 93.69 284 LEU A C 1
ATOM 2290 O O . LEU A 1 284 ? 16.276 -10.415 -19.344 1.00 93.69 284 LEU A O 1
ATOM 2294 N N . ILE A 1 285 ? 18.241 -11.484 -19.158 1.00 94.62 285 ILE A N 1
ATOM 2295 C CA . ILE A 1 285 ? 17.850 -12.243 -17.965 1.00 94.62 285 ILE A CA 1
ATOM 2296 C C . ILE A 1 285 ? 17.672 -11.289 -16.784 1.00 94.62 285 ILE A C 1
ATOM 2298 O O . ILE A 1 285 ? 16.612 -11.294 -16.164 1.00 94.62 285 ILE A O 1
ATOM 2302 N N . GLN A 1 286 ? 18.660 -10.431 -16.527 1.00 92.44 286 GLN A N 1
ATOM 2303 C CA . GLN A 1 286 ? 18.638 -9.493 -15.406 1.00 92.44 286 GLN A CA 1
ATOM 2304 C C . GLN A 1 286 ? 17.478 -8.491 -15.516 1.00 92.44 286 GLN A C 1
ATOM 2306 O O . GLN A 1 286 ? 16.584 -8.466 -14.677 1.00 92.44 286 GLN A O 1
ATOM 2311 N N . HIS A 1 287 ? 17.435 -7.690 -16.579 1.00 89.44 287 HIS A N 1
ATOM 2312 C CA . HIS A 1 287 ? 16.476 -6.588 -16.673 1.00 89.44 287 HIS A CA 1
ATOM 2313 C C . HIS A 1 287 ? 15.120 -7.045 -17.225 1.00 89.44 287 HIS A C 1
ATOM 2315 O O . HIS A 1 287 ? 14.077 -6.527 -16.830 1.00 89.44 287 HIS A O 1
ATOM 2321 N N . GLY A 1 288 ? 15.115 -8.010 -18.148 1.00 87.06 288 GLY A N 1
ATOM 2322 C CA . GLY A 1 288 ? 13.899 -8.495 -18.800 1.00 87.06 288 GLY A CA 1
ATOM 2323 C C . GLY A 1 288 ? 13.127 -9.518 -17.970 1.00 87.06 288 GLY A C 1
ATOM 2324 O O . GLY A 1 288 ? 11.919 -9.367 -17.795 1.00 87.06 288 GLY A O 1
ATOM 2325 N N . LEU A 1 289 ? 13.801 -10.548 -17.446 1.00 90.31 289 LEU A N 1
ATOM 2326 C CA . LEU A 1 289 ? 13.141 -11.621 -16.691 1.00 90.31 289 LEU A CA 1
ATOM 2327 C C . LEU A 1 289 ? 13.106 -11.358 -15.187 1.00 90.31 289 LEU A C 1
ATOM 2329 O O . LEU A 1 289 ? 12.038 -11.491 -14.600 1.00 90.31 289 LEU A O 1
ATOM 2333 N N . VAL A 1 290 ? 14.227 -10.991 -14.562 1.00 89.50 290 VAL A N 1
ATOM 2334 C CA . VAL A 1 290 ? 14.289 -10.780 -13.106 1.00 89.50 290 VAL A CA 1
ATOM 2335 C C . VAL A 1 290 ? 13.606 -9.463 -12.734 1.00 89.50 290 VAL A C 1
ATOM 2337 O O . VAL A 1 290 ? 12.541 -9.473 -12.122 1.00 89.50 290 VAL A O 1
ATOM 2340 N N . GLU A 1 291 ? 14.134 -8.324 -13.174 1.00 83.44 291 GLU A N 1
ATOM 2341 C CA . GLU A 1 291 ? 13.602 -7.014 -12.787 1.00 83.44 291 GLU A CA 1
ATOM 2342 C C . GLU A 1 291 ? 12.208 -6.754 -13.372 1.00 83.44 291 GLU A C 1
ATOM 2344 O O . GLU A 1 291 ? 11.249 -6.550 -12.629 1.00 83.44 291 GLU A O 1
ATOM 2349 N N . LEU A 1 292 ? 12.051 -6.771 -14.701 1.00 76.50 292 LEU A N 1
ATOM 2350 C CA . LEU A 1 292 ? 10.763 -6.476 -15.335 1.00 76.50 292 LEU A CA 1
ATOM 2351 C C . LEU A 1 292 ? 9.767 -7.636 -15.210 1.00 76.50 292 LEU A C 1
ATOM 2353 O O . LEU A 1 292 ? 8.577 -7.386 -15.057 1.00 76.50 292 LEU A O 1
ATOM 2357 N N . GLY A 1 293 ? 10.221 -8.886 -15.304 1.00 73.31 293 GLY A N 1
ATOM 2358 C CA . GLY A 1 293 ? 9.341 -10.055 -15.309 1.00 73.31 293 GLY A CA 1
ATOM 2359 C C . GLY A 1 293 ? 8.864 -10.497 -13.924 1.00 73.31 293 GLY A C 1
ATOM 2360 O O . GLY A 1 293 ? 7.746 -11.001 -13.825 1.00 73.31 293 GLY A O 1
ATOM 2361 N N . LEU A 1 294 ? 9.671 -10.304 -12.872 1.00 77.62 294 LEU A N 1
ATOM 2362 C CA . LEU A 1 294 ? 9.355 -10.770 -11.515 1.00 77.62 294 LEU A CA 1
ATOM 2363 C C . LEU A 1 294 ? 9.190 -9.641 -10.491 1.00 77.62 294 LEU A C 1
ATOM 2365 O O . LEU A 1 294 ? 8.302 -9.734 -9.646 1.00 77.62 294 LEU A O 1
ATOM 2369 N N . LEU A 1 295 ? 10.024 -8.595 -10.534 1.00 66.75 295 LEU A N 1
ATOM 2370 C CA . LEU A 1 295 ? 10.088 -7.593 -9.456 1.00 66.75 295 LEU A CA 1
ATOM 2371 C C . LEU A 1 295 ? 9.221 -6.348 -9.708 1.00 66.75 295 LEU A C 1
ATOM 2373 O O . LEU A 1 295 ? 8.652 -5.796 -8.765 1.00 66.75 295 LEU A O 1
ATOM 2377 N N . TYR A 1 296 ? 9.106 -5.900 -10.963 1.00 60.78 296 TYR A N 1
ATOM 2378 C CA . TYR A 1 296 ? 8.499 -4.608 -11.325 1.00 60.78 296 TYR A CA 1
ATOM 2379 C C . TYR A 1 296 ? 7.395 -4.680 -12.395 1.00 60.78 296 TYR A C 1
ATOM 2381 O O . TYR A 1 296 ? 6.862 -3.638 -12.789 1.00 60.78 296 TYR A O 1
ATOM 2389 N N . GLY A 1 297 ? 7.076 -5.865 -12.918 1.00 54.91 297 GLY A N 1
ATOM 2390 C CA . GLY A 1 297 ? 6.088 -6.039 -13.984 1.00 54.91 297 GLY A CA 1
ATOM 2391 C C . GLY A 1 297 ? 4.661 -6.173 -13.469 1.00 54.91 297 GLY A C 1
ATOM 2392 O O . GLY A 1 297 ? 4.359 -7.084 -12.705 1.00 54.91 297 GLY A O 1
ATOM 2393 N N . GLU A 1 298 ? 3.748 -5.330 -13.953 1.00 52.28 298 GLU A N 1
ATOM 2394 C CA . GLU A 1 298 ? 2.318 -5.640 -13.892 1.00 52.28 298 GLU A CA 1
ATOM 2395 C C . GLU A 1 298 ? 2.034 -6.753 -14.914 1.00 52.28 298 GLU A C 1
ATOM 2397 O O . GLU A 1 298 ? 2.197 -6.571 -16.126 1.00 52.28 298 GLU A O 1
ATOM 2402 N N . LEU A 1 299 ? 1.628 -7.933 -14.438 1.00 51.34 299 LEU A N 1
ATOM 2403 C CA . LEU A 1 299 ? 1.111 -9.021 -15.273 1.00 51.34 299 LEU A CA 1
ATOM 2404 C C . LEU A 1 299 ? -0.272 -8.607 -15.813 1.00 51.34 299 LEU A C 1
ATOM 2406 O O . LEU A 1 299 ? -1.296 -9.096 -15.352 1.00 51.34 299 LEU A O 1
ATOM 2410 N N . SER A 1 300 ? -0.325 -7.641 -16.736 1.00 41.75 300 SER A N 1
ATOM 2411 C CA . SER A 1 300 ? -1.590 -7.170 -17.309 1.00 41.75 300 SER A CA 1
ATOM 2412 C C . SER A 1 300 ? -2.237 -8.276 -18.146 1.00 41.75 300 SER A C 1
ATOM 2414 O O . SER A 1 300 ? -1.596 -8.806 -19.056 1.00 41.75 300 SER A O 1
ATOM 2416 N N . ASP A 1 301 ? -3.516 -8.546 -17.910 1.00 37.50 301 ASP A N 1
ATOM 2417 C CA . ASP A 1 301 ? -4.376 -9.508 -18.618 1.00 37.50 301 ASP A CA 1
ATOM 2418 C C . ASP A 1 301 ? -4.799 -9.074 -20.041 1.00 37.50 301 ASP A C 1
ATOM 2420 O O . ASP A 1 301 ? -5.739 -9.611 -20.624 1.00 37.50 301 ASP A O 1
ATOM 2424 N N . GLY A 1 302 ? -4.112 -8.087 -20.626 1.00 39.62 302 GLY A N 1
ATOM 2425 C CA . GLY A 1 302 ? -4.315 -7.677 -22.016 1.00 39.62 302 GLY A CA 1
ATOM 2426 C C . GLY A 1 302 ? -5.627 -6.936 -22.314 1.00 39.62 302 GLY A C 1
ATOM 2427 O O . GLY A 1 302 ? -5.895 -6.668 -23.483 1.00 39.62 302 GLY A O 1
ATOM 2428 N N . SER A 1 303 ? -6.420 -6.549 -21.309 1.00 34.19 303 SER A N 1
ATOM 2429 C CA . SER A 1 303 ? -7.750 -5.938 -21.507 1.00 34.19 303 SER A CA 1
ATOM 2430 C C . SER A 1 303 ? -7.766 -4.417 -21.780 1.00 34.19 303 SER A C 1
ATOM 2432 O O . SER A 1 303 ? -8.832 -3.828 -21.962 1.00 34.19 303 SER A O 1
ATOM 2434 N N . GLY A 1 304 ? -6.604 -3.757 -21.861 1.00 31.55 304 GLY A N 1
ATOM 2435 C CA . GLY A 1 304 ? -6.499 -2.313 -22.124 1.00 31.55 304 GLY A CA 1
ATOM 2436 C C . GLY A 1 304 ? -6.369 -1.946 -23.615 1.00 31.55 304 GLY A C 1
ATOM 2437 O O . GLY A 1 304 ? -5.656 -2.648 -24.348 1.00 31.55 304 GLY A O 1
ATOM 2438 N N . PRO A 1 305 ? -6.987 -0.834 -24.077 1.00 28.22 305 PRO A N 1
ATOM 2439 C CA . PRO A 1 305 ? -6.866 -0.369 -25.461 1.00 28.22 305 PRO A CA 1
ATOM 2440 C C . PRO A 1 305 ? -5.394 -0.106 -25.833 1.00 28.22 305 PRO A C 1
ATOM 2442 O O . PRO A 1 305 ? -4.583 0.191 -24.949 1.00 28.22 305 PRO A O 1
ATOM 2445 N N . PRO A 1 306 ? -5.013 -0.246 -27.118 1.00 30.89 306 PRO A N 1
ATOM 2446 C CA . PRO A 1 306 ? -3.646 0.021 -27.546 1.00 30.89 306 PRO A CA 1
ATOM 2447 C C . PRO A 1 306 ? -3.285 1.492 -27.267 1.00 30.89 306 PRO A C 1
ATOM 2449 O O . PRO A 1 306 ? -4.131 2.368 -27.467 1.00 30.89 306 PRO A O 1
ATOM 2452 N N . PRO A 1 307 ? -2.062 1.780 -26.789 1.00 32.03 307 PRO A N 1
ATOM 2453 C CA . PRO A 1 307 ? -1.597 3.154 -26.651 1.00 32.03 307 PRO A CA 1
ATOM 2454 C C . PRO A 1 307 ? -1.550 3.830 -28.030 1.00 32.03 307 PRO A C 1
ATOM 2456 O O . PRO A 1 307 ? -1.098 3.225 -28.999 1.00 32.03 307 PRO A O 1
ATOM 2459 N N . GLN A 1 308 ? -2.047 5.066 -28.106 1.00 31.64 308 GLN A N 1
ATOM 2460 C CA . GLN A 1 308 ? -1.828 5.953 -29.249 1.00 31.64 308 GLN A CA 1
ATOM 2461 C C . GLN A 1 308 ? -0.367 6.413 -29.258 1.00 31.64 308 GLN A C 1
ATOM 2463 O O . GLN A 1 308 ? 0.192 6.726 -28.206 1.00 31.64 308 GLN A O 1
ATOM 2468 N N . ASP A 1 309 ? 0.227 6.407 -30.449 1.00 30.08 309 ASP A N 1
ATOM 2469 C CA . ASP A 1 309 ? 1.605 6.806 -30.717 1.00 30.08 309 ASP A CA 1
ATOM 2470 C C . ASP A 1 309 ? 1.823 8.299 -30.419 1.00 30.08 309 ASP A C 1
ATOM 2472 O O . ASP A 1 309 ? 1.447 9.149 -31.220 1.00 30.08 309 ASP A O 1
ATOM 2476 N N . ASP A 1 310 ? 2.487 8.612 -29.305 1.00 32.31 310 ASP A N 1
ATOM 2477 C CA . ASP A 1 310 ? 3.054 9.940 -29.028 1.00 32.31 310 ASP A CA 1
ATOM 2478 C C . ASP A 1 310 ? 4.588 9.855 -29.065 1.00 32.31 310 ASP A C 1
ATOM 2480 O O . ASP A 1 310 ? 5.259 10.015 -28.050 1.00 32.31 310 ASP A O 1
ATOM 2484 N N . TYR A 1 311 ? 5.157 9.572 -30.241 1.00 39.84 311 TYR A N 1
ATOM 2485 C CA . TYR A 1 311 ? 6.573 9.834 -30.535 1.00 39.84 311 TYR A CA 1
ATOM 2486 C C . TYR A 1 311 ? 6.748 10.220 -32.007 1.00 39.84 311 TYR A C 1
ATOM 2488 O O . TYR A 1 311 ? 7.349 9.493 -32.793 1.00 39.84 311 TYR A O 1
ATOM 2496 N N . ALA A 1 312 ? 6.208 11.384 -32.375 1.00 33.53 312 ALA A N 1
ATOM 2497 C CA . ALA A 1 312 ? 6.520 12.058 -33.639 1.00 33.53 312 ALA A CA 1
ATOM 2498 C C . ALA A 1 312 ? 7.367 13.338 -33.457 1.00 33.53 312 ALA A C 1
ATOM 2500 O O . ALA A 1 312 ? 7.826 13.899 -34.445 1.00 33.53 312 ALA A O 1
ATOM 2501 N N . ASP A 1 313 ? 7.647 13.777 -32.223 1.00 33.16 313 ASP A N 1
ATOM 2502 C CA . ASP A 1 313 ? 8.150 15.144 -31.987 1.00 33.16 313 ASP A CA 1
ATOM 2503 C C . ASP A 1 313 ? 9.636 15.266 -31.584 1.00 33.16 313 ASP A C 1
ATOM 2505 O O . ASP A 1 313 ? 10.117 16.378 -31.369 1.00 33.16 313 ASP A O 1
ATOM 2509 N N . GLU A 1 314 ? 10.420 14.181 -31.533 1.00 32.41 314 GLU A N 1
ATOM 2510 C CA . GLU A 1 314 ? 11.864 14.277 -31.215 1.00 32.41 314 GLU A CA 1
ATOM 2511 C C . GLU A 1 314 ? 12.794 14.244 -32.441 1.00 32.41 314 GLU A C 1
ATOM 2513 O O . GLU A 1 314 ? 13.950 14.659 -32.344 1.00 32.41 314 GLU A O 1
ATOM 2518 N N . GLU A 1 315 ? 12.297 13.861 -33.621 1.00 32.69 315 GLU A N 1
ATOM 2519 C CA . GLU A 1 315 ? 13.088 13.893 -34.863 1.00 32.69 315 GLU A CA 1
ATOM 2520 C C . GLU A 1 315 ? 13.118 15.303 -35.501 1.00 32.69 315 GLU A C 1
ATOM 2522 O O . GLU A 1 315 ? 14.084 15.673 -36.173 1.00 32.69 315 GLU A O 1
ATOM 2527 N N . ASP A 1 316 ? 12.128 16.153 -35.198 1.00 30.98 316 ASP A N 1
ATOM 2528 C CA . ASP A 1 316 ? 12.009 17.518 -35.745 1.00 30.98 316 ASP A CA 1
ATOM 2529 C C . ASP A 1 316 ? 12.750 18.585 -34.899 1.00 30.98 316 ASP A C 1
ATOM 2531 O O . ASP A 1 316 ? 13.051 19.688 -35.368 1.00 30.98 316 ASP A O 1
ATOM 2535 N N . ALA A 1 317 ? 13.128 18.254 -33.656 1.00 34.03 317 ALA A N 1
ATOM 2536 C CA . ALA A 1 317 ? 13.812 19.172 -32.736 1.00 34.03 317 ALA A CA 1
ATOM 2537 C C . ALA A 1 317 ? 15.334 19.277 -32.968 1.00 34.03 317 ALA A C 1
ATOM 2539 O O . ALA A 1 317 ? 15.965 20.245 -32.536 1.00 34.03 317 ALA A O 1
ATOM 2540 N N . LEU A 1 318 ? 15.939 18.323 -33.684 1.00 35.84 318 LEU A N 1
ATOM 2541 C CA . LEU A 1 318 ? 17.382 18.310 -33.973 1.00 35.84 318 LEU A CA 1
ATOM 2542 C C . LEU A 1 318 ? 17.752 18.992 -35.302 1.00 35.84 318 LEU A C 1
ATOM 2544 O O . LEU A 1 318 ? 18.934 19.201 -35.584 1.00 35.84 318 LEU A O 1
ATOM 2548 N N . THR A 1 319 ? 16.767 19.394 -36.111 1.00 33.47 319 THR A N 1
ATOM 2549 C CA . THR A 1 319 ? 16.992 19.986 -37.442 1.00 33.47 319 THR A CA 1
ATOM 2550 C C . THR A 1 319 ? 16.804 21.503 -37.507 1.00 33.47 319 THR A C 1
ATOM 2552 O O . THR A 1 319 ? 17.288 22.123 -38.459 1.00 33.47 319 THR A O 1
ATOM 2555 N N . ARG A 1 320 ? 16.196 22.155 -36.505 1.00 30.12 320 ARG A N 1
ATOM 2556 C CA . ARG A 1 320 ? 15.983 23.617 -36.521 1.00 30.12 320 ARG A CA 1
ATOM 2557 C C . ARG A 1 320 ? 16.695 24.320 -35.372 1.00 30.12 320 ARG A C 1
ATOM 2559 O O . ARG A 1 320 ? 16.257 24.323 -34.229 1.00 30.12 320 ARG A O 1
ATOM 2566 N N . GLY A 1 321 ? 17.806 24.968 -35.710 1.00 33.59 321 GLY A N 1
ATOM 2567 C CA . GLY A 1 321 ? 18.474 25.904 -34.819 1.00 33.59 321 GLY A CA 1
ATOM 2568 C C . GLY A 1 321 ? 17.594 27.116 -34.487 1.00 33.59 321 GLY A C 1
ATOM 2569 O O . GLY A 1 321 ? 16.956 27.689 -35.364 1.00 33.59 321 GLY A O 1
ATOM 2570 N N . VAL A 1 322 ? 17.695 27.541 -33.224 1.00 32.69 322 VAL A N 1
ATOM 2571 C CA . VAL A 1 322 ? 17.271 28.832 -32.648 1.00 32.69 322 VAL A CA 1
ATOM 2572 C C . VAL A 1 322 ? 15.767 29.014 -32.382 1.00 32.69 322 VAL A C 1
ATOM 2574 O O . VAL A 1 322 ? 15.026 29.461 -33.247 1.00 32.69 322 VAL A O 1
ATOM 2577 N N . ALA A 1 323 ? 15.360 28.866 -31.112 1.00 26.55 323 ALA A N 1
ATOM 2578 C CA . ALA A 1 323 ? 14.463 29.810 -30.423 1.00 26.55 323 ALA A CA 1
ATOM 2579 C C . ALA A 1 323 ? 14.474 29.595 -28.893 1.00 26.55 323 ALA A C 1
ATOM 2581 O O . ALA A 1 323 ? 14.537 28.477 -28.395 1.00 26.55 323 ALA A O 1
ATOM 2582 N N . ARG A 1 324 ? 14.434 30.704 -28.145 1.00 29.52 324 ARG A N 1
ATOM 2583 C CA . ARG A 1 324 ? 14.538 30.805 -26.678 1.00 29.52 324 ARG A CA 1
ATOM 2584 C C . ARG A 1 324 ? 13.378 30.116 -25.941 1.00 29.52 324 ARG A C 1
ATOM 2586 O O . ARG A 1 324 ? 12.225 30.473 -26.165 1.00 29.52 324 ARG A O 1
ATOM 2593 N N . VAL A 1 325 ? 13.687 29.270 -24.956 1.00 27.16 325 VAL A N 1
ATOM 2594 C CA . VAL A 1 325 ? 12.722 28.778 -23.954 1.00 27.16 325 VAL A CA 1
ATOM 2595 C C . VAL A 1 325 ? 12.621 29.787 -22.800 1.00 27.16 325 VAL A C 1
ATOM 2597 O O . VAL A 1 325 ? 13.632 30.179 -22.217 1.00 27.16 325 VAL A O 1
ATOM 2600 N N . ARG A 1 326 ? 11.399 30.231 -22.471 1.00 26.38 326 ARG A N 1
ATOM 2601 C CA . ARG A 1 326 ? 11.087 30.966 -21.229 1.00 26.38 326 ARG A CA 1
ATOM 2602 C C . ARG A 1 326 ? 10.742 29.969 -20.110 1.00 26.38 326 ARG A C 1
ATOM 2604 O O . ARG A 1 326 ? 10.084 28.974 -20.400 1.00 26.38 326 ARG A O 1
ATOM 2611 N N . PRO A 1 327 ? 11.105 30.236 -18.842 1.00 29.66 327 PRO A N 1
ATOM 2612 C CA . PRO A 1 327 ? 10.786 29.349 -17.731 1.00 29.66 327 PRO A CA 1
ATOM 2613 C C . PRO A 1 327 ? 9.367 29.622 -17.211 1.00 29.66 327 PRO A C 1
ATOM 2615 O O . PRO A 1 327 ? 9.009 30.771 -16.949 1.00 29.66 327 PRO A O 1
ATOM 2618 N N . GLY A 1 328 ? 8.558 28.577 -17.023 1.00 26.48 328 GLY A N 1
ATOM 2619 C CA . GLY A 1 328 ? 7.269 28.723 -16.350 1.00 26.48 328 GLY A CA 1
ATOM 2620 C C . GLY A 1 328 ? 6.380 27.479 -16.349 1.00 26.48 328 GLY A C 1
ATOM 2621 O O . GLY A 1 328 ? 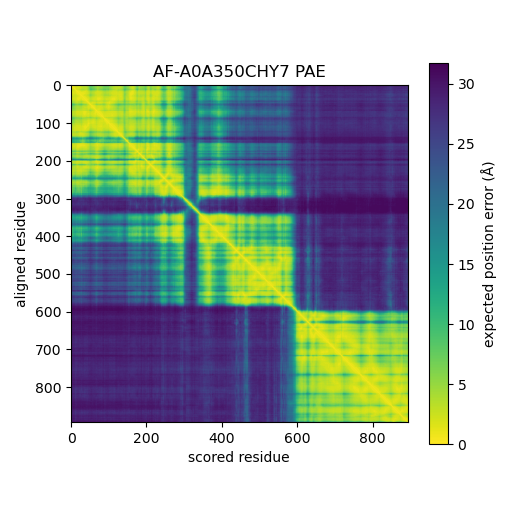5.798 27.143 -17.369 1.00 26.48 328 GLY A O 1
ATOM 2622 N N . LYS A 1 329 ? 6.195 26.924 -15.142 1.00 25.84 329 LYS A N 1
ATOM 2623 C CA . LYS A 1 329 ? 5.129 26.011 -14.681 1.00 25.84 329 LYS A CA 1
ATOM 2624 C C . LYS A 1 329 ? 5.178 24.557 -15.168 1.00 25.84 329 LYS A C 1
ATOM 2626 O O . LYS A 1 329 ? 4.531 24.168 -16.131 1.00 25.84 329 LYS A O 1
ATOM 2631 N N . ALA A 1 330 ? 5.839 23.732 -14.355 1.00 27.28 330 ALA A N 1
ATOM 2632 C CA . ALA A 1 330 ? 5.569 22.304 -14.263 1.00 27.28 330 ALA A CA 1
ATOM 2633 C C . ALA A 1 330 ? 4.125 22.083 -13.772 1.00 27.28 330 ALA A C 1
ATOM 2635 O O . ALA A 1 330 ? 3.818 22.292 -12.597 1.00 27.28 330 ALA A O 1
ATOM 2636 N N . ALA A 1 331 ? 3.240 21.686 -14.683 1.00 27.05 331 ALA A N 1
ATOM 2637 C CA . ALA A 1 331 ? 1.999 21.010 -14.341 1.00 27.05 331 ALA A CA 1
ATOM 2638 C C . ALA A 1 331 ? 2.286 19.503 -14.315 1.00 27.05 331 ALA A C 1
ATOM 2640 O O . ALA A 1 331 ? 2.840 18.951 -15.265 1.00 27.05 331 ALA A O 1
ATOM 2641 N N . ALA A 1 332 ? 1.949 18.852 -13.203 1.00 32.38 332 ALA A N 1
ATOM 2642 C CA . ALA A 1 332 ? 2.028 17.408 -13.055 1.00 32.38 332 ALA A CA 1
ATOM 2643 C C . ALA A 1 332 ? 1.146 16.728 -14.116 1.00 32.38 332 ALA A C 1
ATOM 2645 O O . ALA A 1 332 ? -0.066 16.932 -14.126 1.00 32.38 332 ALA A O 1
ATOM 2646 N N . ASN A 1 333 ? 1.753 15.936 -15.002 1.00 29.22 333 ASN A N 1
ATOM 2647 C CA . ASN A 1 333 ? 1.038 15.140 -15.996 1.00 29.22 333 ASN A CA 1
ATOM 2648 C C . ASN A 1 333 ? 0.723 13.747 -15.406 1.00 29.22 333 ASN A C 1
ATOM 2650 O O . ASN A 1 333 ? 1.660 13.013 -15.076 1.00 29.22 333 ASN A O 1
ATOM 2654 N N . PRO A 1 334 ? -0.553 13.353 -15.228 1.00 38.56 334 PRO A N 1
ATOM 2655 C CA . PRO A 1 334 ? -0.914 12.048 -14.708 1.00 38.56 334 PRO A CA 1
ATOM 2656 C C . PRO A 1 334 ? -1.206 11.098 -15.873 1.00 38.56 334 PRO A C 1
ATOM 2658 O O . PRO A 1 334 ? -2.300 11.132 -16.425 1.00 38.56 334 PRO A O 1
ATOM 2661 N N . ARG A 1 335 ? -0.227 10.254 -16.228 1.00 33.75 335 ARG A N 1
ATOM 2662 C CA . ARG A 1 335 ? -0.369 8.881 -16.769 1.00 33.75 335 ARG A CA 1
ATOM 2663 C C . ARG A 1 335 ? 0.992 8.412 -17.287 1.00 33.75 335 ARG A C 1
ATOM 2665 O O . ARG A 1 335 ? 1.420 8.780 -18.374 1.00 33.75 335 ARG A O 1
ATOM 2672 N N . ARG A 1 336 ? 1.685 7.595 -16.488 1.00 34.06 336 ARG A N 1
ATOM 2673 C CA . ARG A 1 336 ? 2.790 6.765 -16.990 1.00 34.06 336 ARG A CA 1
ATOM 2674 C C . ARG A 1 336 ? 2.198 5.726 -17.957 1.00 34.06 336 ARG A C 1
ATOM 2676 O O . ARG A 1 336 ? 1.143 5.180 -17.632 1.00 34.06 336 ARG A O 1
ATOM 2683 N N . PRO A 1 337 ? 2.838 5.430 -19.100 1.00 33.84 337 PRO A N 1
ATOM 2684 C CA . PRO A 1 337 ? 2.388 4.362 -19.987 1.00 33.84 337 PRO A CA 1
ATOM 2685 C C . PRO A 1 337 ? 2.370 3.028 -19.226 1.00 33.84 337 PRO A C 1
ATOM 2687 O O . PRO A 1 337 ? 3.358 2.664 -18.581 1.00 33.84 337 PRO A O 1
ATOM 2690 N N . GLN A 1 338 ? 1.239 2.317 -19.271 1.00 41.03 338 GLN A N 1
ATOM 2691 C CA . GLN A 1 338 ? 1.111 0.972 -18.706 1.00 41.03 338 GLN A CA 1
ATOM 2692 C C . GLN A 1 338 ? 2.087 0.036 -19.425 1.00 41.03 338 GLN A C 1
ATOM 2694 O O . GLN A 1 338 ? 1.995 -0.186 -20.633 1.00 41.03 338 GLN A O 1
ATOM 2699 N N . ARG A 1 339 ? 3.056 -0.493 -18.674 1.00 47.44 339 ARG A N 1
ATOM 2700 C CA . ARG A 1 339 ? 4.036 -1.468 -19.157 1.00 47.44 339 ARG A CA 1
ATOM 2701 C C . ARG A 1 339 ? 3.308 -2.801 -19.355 1.00 47.44 339 ARG A C 1
ATOM 2703 O O . ARG A 1 339 ? 2.992 -3.457 -18.371 1.00 47.44 339 ARG A O 1
ATOM 2710 N N . ARG A 1 340 ? 3.029 -3.214 -20.597 1.00 51.00 340 ARG A N 1
ATOM 2711 C CA . ARG A 1 340 ? 2.530 -4.577 -20.864 1.00 51.00 340 ARG A CA 1
ATOM 2712 C C . ARG A 1 340 ? 3.622 -5.580 -20.474 1.00 51.00 340 ARG A C 1
ATOM 2714 O O . ARG A 1 340 ? 4.669 -5.629 -21.115 1.00 51.00 340 ARG A O 1
ATOM 2721 N N . GLY A 1 341 ? 3.400 -6.327 -19.394 1.00 60.06 341 GLY A N 1
ATOM 2722 C CA . GLY A 1 341 ? 4.324 -7.353 -18.914 1.00 60.06 341 GLY A CA 1
ATOM 2723 C C . GLY A 1 341 ? 4.435 -8.552 -19.864 1.00 60.06 341 GLY A C 1
ATOM 2724 O O . GLY A 1 341 ? 3.580 -8.794 -20.712 1.00 60.06 341 GLY A O 1
ATOM 2725 N N . TRP A 1 342 ? 5.491 -9.344 -19.690 1.00 75.19 342 TRP A N 1
ATOM 2726 C CA . TRP A 1 342 ? 5.813 -10.524 -20.509 1.00 75.19 342 TRP A CA 1
ATOM 2727 C C . TRP A 1 342 ? 4.955 -11.771 -20.202 1.00 75.19 342 TRP A C 1
ATOM 2729 O O . TRP A 1 342 ? 5.156 -12.828 -20.799 1.00 75.19 342 TRP A O 1
ATOM 2739 N N . GLY A 1 343 ? 3.979 -11.663 -19.293 1.00 70.75 343 GLY A N 1
ATOM 2740 C CA . GLY A 1 343 ? 3.222 -12.799 -18.752 1.00 70.75 343 GLY A CA 1
ATOM 2741 C C . GLY A 1 343 ? 2.424 -13.610 -19.780 1.00 70.75 343 GLY A C 1
ATOM 2742 O O . GLY A 1 343 ? 2.335 -14.826 -19.646 1.00 70.75 343 GLY A O 1
ATOM 2743 N N . HIS A 1 344 ? 1.894 -12.976 -20.832 1.00 72.25 344 HIS A N 1
ATOM 2744 C CA . HIS A 1 344 ? 1.187 -13.691 -21.907 1.00 72.25 344 HIS A CA 1
ATOM 2745 C C . HIS A 1 344 ? 2.124 -14.525 -22.791 1.00 72.25 344 HIS A C 1
ATOM 2747 O O . HIS A 1 344 ? 1.734 -15.582 -23.281 1.00 72.25 344 HIS A O 1
ATOM 2753 N N . GLU A 1 345 ? 3.349 -14.050 -23.017 1.00 77.12 345 GLU A N 1
ATOM 2754 C CA . GLU A 1 345 ? 4.329 -14.732 -23.869 1.00 77.12 345 GLU A CA 1
ATOM 2755 C C . GLU A 1 345 ? 5.061 -15.848 -23.110 1.00 77.12 345 GLU A C 1
ATOM 2757 O O . GLU A 1 345 ? 5.475 -16.842 -23.711 1.00 77.12 345 GLU A O 1
ATOM 2762 N N . PHE A 1 346 ? 5.175 -15.699 -21.787 1.00 87.94 346 PHE A N 1
ATOM 2763 C CA . PHE A 1 346 ? 5.912 -16.590 -20.899 1.00 87.94 346 PHE A CA 1
ATOM 2764 C C . PHE A 1 346 ? 5.070 -16.955 -19.662 1.00 87.94 346 PHE A C 1
ATOM 2766 O O . PHE A 1 346 ? 5.236 -16.353 -18.598 1.00 87.94 346 PHE A O 1
ATOM 2773 N N . PRO A 1 347 ? 4.189 -17.971 -19.762 1.00 85.50 347 PRO A N 1
ATOM 2774 C CA . PRO A 1 347 ? 3.282 -18.359 -18.678 1.00 85.50 347 PRO A CA 1
ATOM 2775 C C . PRO A 1 347 ? 3.983 -18.739 -17.366 1.00 85.50 347 PRO A C 1
ATOM 2777 O O . PRO A 1 347 ? 3.415 -18.560 -16.291 1.00 85.50 347 PRO A O 1
ATOM 2780 N N . PHE A 1 348 ? 5.234 -19.218 -17.426 1.00 90.88 348 PHE A N 1
ATOM 2781 C CA . PHE A 1 348 ? 6.018 -19.536 -16.227 1.00 90.88 348 PHE A CA 1
ATOM 2782 C C . PHE A 1 348 ? 6.237 -18.321 -15.311 1.00 90.88 348 PHE A C 1
ATOM 2784 O O . PHE A 1 348 ? 6.396 -18.505 -14.108 1.00 90.88 348 PHE A O 1
ATOM 2791 N N . LEU A 1 349 ? 6.216 -17.088 -15.838 1.00 90.12 349 LEU A N 1
ATOM 2792 C CA . LEU A 1 349 ? 6.399 -15.883 -15.024 1.00 90.12 349 LEU A CA 1
ATOM 2793 C C . LEU A 1 349 ? 5.279 -15.727 -13.992 1.00 90.12 349 LEU A C 1
ATOM 2795 O O . LEU A 1 349 ? 5.556 -15.355 -12.858 1.00 90.12 349 LEU A O 1
ATOM 2799 N N . GLN A 1 350 ? 4.036 -16.073 -14.343 1.00 86.75 350 GLN A N 1
ATOM 2800 C CA . GLN A 1 350 ? 2.913 -16.032 -13.399 1.00 86.75 350 GLN A CA 1
ATOM 2801 C C . GLN A 1 350 ? 3.126 -17.012 -12.239 1.00 86.75 350 GLN A C 1
ATOM 2803 O O . GLN A 1 350 ? 2.920 -16.657 -11.080 1.00 86.75 350 GLN A O 1
ATOM 2808 N N . HIS A 1 351 ? 3.599 -18.225 -12.545 1.00 90.38 351 HIS A N 1
ATOM 2809 C CA . HIS A 1 351 ? 3.963 -19.221 -11.535 1.00 90.38 351 HIS A CA 1
ATOM 2810 C C . HIS A 1 351 ? 5.111 -18.726 -10.645 1.00 90.38 351 HIS A C 1
ATOM 2812 O O . HIS A 1 351 ? 5.020 -18.799 -9.424 1.00 90.38 351 HIS A O 1
ATOM 2818 N N . ASN A 1 352 ? 6.166 -18.165 -11.236 1.00 93.50 352 ASN A N 1
ATOM 2819 C CA . ASN A 1 352 ? 7.335 -17.687 -10.494 1.00 93.50 352 ASN A CA 1
ATOM 2820 C C . ASN A 1 352 ? 7.000 -16.505 -9.579 1.00 93.50 352 ASN A C 1
ATOM 2822 O O . ASN A 1 352 ? 7.451 -16.479 -8.435 1.00 93.50 352 ASN A O 1
ATOM 2826 N N . VAL A 1 353 ? 6.167 -15.567 -10.042 1.00 89.31 353 VAL A N 1
ATOM 2827 C CA . VAL A 1 353 ? 5.635 -14.479 -9.208 1.00 89.31 353 VAL A CA 1
ATOM 2828 C C . VAL A 1 353 ? 4.819 -15.044 -8.045 1.00 89.31 353 VAL A C 1
ATOM 2830 O O . VAL A 1 353 ? 5.013 -14.610 -6.911 1.00 89.31 353 VAL A O 1
ATOM 2833 N N . ALA A 1 354 ? 3.975 -16.054 -8.282 1.00 88.44 354 ALA A N 1
ATOM 2834 C CA . ALA A 1 354 ? 3.223 -16.709 -7.212 1.00 88.44 354 ALA A CA 1
ATOM 2835 C C . ALA A 1 354 ? 4.146 -17.389 -6.181 1.00 88.44 354 ALA A C 1
ATOM 2837 O O . ALA A 1 354 ? 3.913 -17.261 -4.980 1.00 88.44 354 ALA A O 1
ATOM 2838 N N . VAL A 1 355 ? 5.228 -18.047 -6.617 1.00 90.50 355 VAL A N 1
ATOM 2839 C CA . VAL A 1 355 ? 6.237 -18.634 -5.714 1.00 90.50 355 VAL A CA 1
ATOM 2840 C C . VAL A 1 355 ? 6.938 -17.556 -4.882 1.00 90.50 355 VAL A C 1
ATOM 2842 O O . VAL A 1 355 ? 7.056 -17.703 -3.666 1.00 90.50 355 VAL A O 1
ATOM 2845 N N . LEU A 1 356 ? 7.365 -16.447 -5.493 1.00 90.25 356 LEU A N 1
ATOM 2846 C CA . LEU A 1 356 ? 7.979 -15.330 -4.762 1.00 90.25 356 LEU A CA 1
ATOM 2847 C C . LEU A 1 356 ? 7.004 -14.683 -3.773 1.00 90.25 356 LEU A C 1
ATOM 2849 O O . LEU A 1 356 ? 7.404 -14.299 -2.674 1.00 90.25 356 LEU A O 1
ATOM 2853 N N . GLN A 1 357 ? 5.721 -14.599 -4.125 1.00 87.44 357 GLN A N 1
ATOM 2854 C CA . GLN A 1 357 ? 4.680 -14.101 -3.233 1.00 87.44 357 GLN A CA 1
ATOM 2855 C C . GLN A 1 357 ? 4.473 -15.039 -2.035 1.00 87.44 357 GLN A C 1
ATOM 2857 O O . GLN A 1 357 ? 4.449 -14.563 -0.901 1.00 87.44 357 GLN A O 1
ATOM 2862 N N . GLN A 1 358 ? 4.450 -16.358 -2.254 1.00 86.81 358 GLN A N 1
ATOM 2863 C CA . GLN A 1 358 ? 4.424 -17.351 -1.173 1.00 86.81 358 GLN A CA 1
ATOM 2864 C C . GLN A 1 358 ? 5.655 -17.238 -0.260 1.00 86.81 358 GLN A C 1
ATOM 2866 O O . GLN A 1 358 ? 5.523 -17.295 0.962 1.00 86.81 358 GLN A O 1
ATOM 2871 N N . LEU A 1 359 ? 6.854 -17.027 -0.818 1.00 88.81 359 LEU A N 1
ATOM 2872 C CA . LEU A 1 359 ? 8.075 -16.814 -0.029 1.00 88.81 359 LEU A CA 1
ATOM 2873 C C . LEU A 1 359 ? 8.042 -15.501 0.756 1.00 88.81 359 LEU A C 1
ATOM 2875 O O . LEU A 1 359 ? 8.484 -15.466 1.904 1.00 88.81 359 LEU A O 1
ATOM 2879 N N . LYS A 1 360 ? 7.479 -14.433 0.182 1.00 87.25 360 LYS A N 1
ATOM 2880 C CA . LYS A 1 360 ? 7.278 -13.150 0.868 1.00 87.25 360 LYS A CA 1
ATOM 2881 C C . LYS A 1 360 ? 6.297 -13.286 2.031 1.00 87.25 360 LYS A C 1
ATOM 2883 O O . LYS A 1 360 ? 6.556 -12.763 3.112 1.00 87.25 360 LYS A O 1
ATOM 2888 N N . GLU A 1 361 ? 5.203 -14.018 1.841 1.00 85.44 361 GLU A N 1
ATOM 2889 C CA . GLU A 1 361 ? 4.258 -14.351 2.912 1.00 85.44 361 GLU A CA 1
ATOM 2890 C C . GLU A 1 361 ? 4.924 -15.198 4.002 1.00 85.44 361 GLU A C 1
ATOM 2892 O O . GLU A 1 361 ? 4.747 -14.930 5.192 1.00 85.44 361 GLU A O 1
ATOM 2897 N N . LEU A 1 362 ? 5.743 -16.179 3.613 1.00 86.50 362 LEU A N 1
ATOM 2898 C CA . LEU A 1 362 ? 6.511 -17.005 4.543 1.00 86.50 362 LEU A CA 1
ATOM 2899 C C . LEU A 1 362 ? 7.511 -16.168 5.347 1.00 86.50 362 LEU A C 1
ATOM 2901 O O . LEU A 1 362 ? 7.607 -16.329 6.562 1.00 86.50 362 LEU A O 1
ATOM 2905 N N . GLN A 1 363 ? 8.219 -15.248 4.691 1.00 88.44 363 GLN A N 1
ATOM 2906 C CA . GLN A 1 363 ? 9.113 -14.282 5.323 1.00 88.44 363 GLN A CA 1
ATOM 2907 C C . GLN A 1 363 ? 8.363 -13.364 6.286 1.00 88.44 363 GLN A C 1
ATOM 2909 O O . GLN A 1 363 ? 8.847 -13.128 7.390 1.00 88.44 363 GLN A O 1
ATOM 2914 N N . ALA A 1 364 ? 7.182 -12.875 5.910 1.00 86.88 364 ALA A N 1
ATOM 2915 C CA . ALA A 1 364 ? 6.368 -12.041 6.784 1.00 86.88 364 ALA A CA 1
ATOM 2916 C C . ALA A 1 364 ? 5.922 -12.796 8.048 1.00 86.88 364 ALA A C 1
ATOM 2918 O O . ALA A 1 364 ? 5.977 -12.248 9.150 1.00 86.88 364 ALA A O 1
ATOM 2919 N N . LYS A 1 365 ? 5.538 -14.071 7.896 1.00 87.06 365 LYS A N 1
ATOM 2920 C CA . LYS A 1 365 ? 5.136 -14.962 8.994 1.00 87.06 365 LYS A CA 1
ATOM 2921 C C . LYS A 1 365 ? 6.306 -15.291 9.928 1.00 87.06 365 LYS A C 1
ATOM 2923 O O . LYS A 1 365 ? 6.215 -15.055 11.129 1.00 87.06 365 LYS A O 1
ATOM 2928 N N . THR A 1 366 ? 7.418 -15.791 9.388 1.00 84.38 366 THR A N 1
ATOM 2929 C CA . THR A 1 366 ? 8.576 -16.260 10.180 1.00 84.38 366 THR A CA 1
ATOM 2930 C C . THR A 1 366 ? 9.526 -15.143 10.604 1.00 84.38 366 THR A C 1
ATOM 2932 O O . THR A 1 366 ? 10.408 -15.372 11.431 1.00 84.38 366 THR A O 1
ATOM 2935 N N . ARG A 1 367 ? 9.386 -13.951 10.012 1.00 85.81 367 ARG A N 1
ATOM 2936 C CA . ARG A 1 367 ? 10.309 -12.810 10.142 1.00 85.81 367 ARG A CA 1
ATOM 2937 C C . ARG A 1 367 ? 11.756 -13.151 9.759 1.00 85.81 367 ARG A C 1
ATOM 2939 O O . ARG A 1 367 ? 12.697 -12.511 10.217 1.00 85.81 367 ARG A O 1
ATOM 2946 N N . SER A 1 368 ? 11.941 -14.162 8.909 1.00 82.56 368 SER A N 1
ATOM 2947 C CA . SER A 1 368 ? 13.257 -14.623 8.462 1.00 82.56 368 SER A CA 1
ATOM 2948 C C . SER A 1 368 ? 13.679 -13.920 7.177 1.00 82.56 368 SER A C 1
ATOM 2950 O O . SER A 1 368 ? 13.175 -14.198 6.088 1.00 82.56 368 SER A O 1
ATOM 2952 N N . HIS A 1 369 ? 14.654 -13.021 7.294 1.00 78.00 369 HIS A N 1
ATOM 2953 C CA . HIS A 1 369 ? 15.127 -12.200 6.177 1.00 78.00 369 HIS A CA 1
ATOM 2954 C C . HIS A 1 369 ? 15.811 -12.989 5.042 1.00 78.00 369 HIS A C 1
ATOM 2956 O O . HIS A 1 369 ? 16.003 -12.440 3.965 1.00 78.00 369 HIS A O 1
ATOM 2962 N N . HIS A 1 370 ? 16.122 -14.273 5.240 1.00 80.19 370 HIS A N 1
ATOM 2963 C CA . HIS A 1 370 ? 16.846 -15.109 4.274 1.00 80.19 370 HIS A CA 1
ATOM 2964 C C . HIS A 1 370 ? 15.960 -15.910 3.302 1.00 80.19 370 HIS A C 1
ATOM 2966 O O . HIS A 1 370 ? 16.490 -16.666 2.498 1.00 80.19 370 HIS A O 1
ATOM 2972 N N . LEU A 1 371 ? 14.630 -15.784 3.380 1.00 83.25 371 LEU A N 1
ATOM 2973 C CA . LEU A 1 371 ? 13.709 -16.589 2.562 1.00 83.25 371 LEU A CA 1
ATOM 2974 C C . LEU A 1 371 ? 13.488 -16.057 1.141 1.00 83.25 371 LEU A C 1
ATOM 2976 O O . LEU A 1 371 ? 13.166 -16.837 0.249 1.00 83.25 371 LEU A O 1
ATOM 2980 N N . LEU A 1 372 ? 13.618 -14.745 0.925 1.00 86.50 372 LEU A N 1
ATOM 2981 C CA . LEU A 1 372 ? 13.498 -14.177 -0.415 1.00 86.50 372 LEU A CA 1
ATOM 2982 C C . LEU A 1 372 ? 14.851 -14.266 -1.133 1.00 86.50 372 LEU A C 1
ATOM 2984 O O . LEU A 1 372 ? 15.834 -13.730 -0.614 1.00 86.50 372 LEU A O 1
ATOM 2988 N N . PRO A 1 373 ? 14.920 -14.913 -2.309 1.00 88.12 373 PRO A N 1
ATOM 2989 C CA . PRO A 1 373 ? 16.135 -14.918 -3.111 1.00 88.12 373 PRO A CA 1
ATOM 2990 C C . PRO A 1 373 ? 16.438 -13.505 -3.620 1.00 88.12 373 PRO A C 1
ATOM 2992 O O . PRO A 1 373 ? 15.534 -12.788 -4.050 1.00 88.12 373 PRO A O 1
ATOM 2995 N N . GLY A 1 374 ? 17.712 -13.116 -3.582 1.00 87.62 374 GLY A N 1
ATOM 2996 C CA . GLY A 1 374 ? 18.174 -11.889 -4.230 1.00 87.62 374 GLY A CA 1
ATOM 2997 C C . GLY A 1 374 ? 18.256 -12.036 -5.751 1.00 87.62 374 GLY A C 1
ATOM 2998 O O . GLY A 1 374 ? 18.236 -13.150 -6.281 1.00 87.62 374 GLY A O 1
ATOM 2999 N N . ASP A 1 375 ? 18.404 -10.908 -6.440 1.00 89.25 375 ASP A N 1
ATOM 3000 C CA . ASP A 1 375 ? 18.420 -10.825 -7.905 1.00 89.25 375 ASP A CA 1
ATOM 3001 C C . ASP A 1 375 ? 19.477 -11.740 -8.538 1.00 89.25 375 ASP A C 1
ATOM 3003 O O . ASP A 1 375 ? 19.192 -12.403 -9.531 1.00 89.25 375 ASP A O 1
ATOM 3007 N N . GLU A 1 376 ? 20.655 -11.860 -7.917 1.00 89.88 376 GLU A N 1
ATOM 3008 C CA . GLU A 1 376 ? 21.731 -12.757 -8.364 1.00 89.88 376 GLU A CA 1
ATOM 3009 C C . GLU A 1 376 ? 21.295 -14.230 -8.368 1.00 89.88 376 GLU A C 1
ATOM 3011 O O . GLU A 1 376 ? 21.542 -14.953 -9.328 1.00 89.88 376 GLU A O 1
ATOM 3016 N N . VAL A 1 377 ? 20.576 -14.684 -7.336 1.00 91.50 377 VAL A N 1
ATOM 3017 C CA . VAL A 1 377 ? 20.089 -16.072 -7.256 1.00 91.50 377 VAL A CA 1
ATOM 3018 C C . VAL A 1 377 ? 19.042 -16.335 -8.338 1.00 91.50 377 VAL A C 1
ATOM 3020 O O . VAL A 1 377 ? 19.065 -17.377 -8.993 1.00 91.50 377 VAL A O 1
ATOM 3023 N N . LEU A 1 378 ? 18.132 -15.380 -8.554 1.00 93.38 378 LEU A N 1
ATOM 3024 C CA . LEU A 1 378 ? 17.116 -15.466 -9.605 1.00 93.38 378 LEU A CA 1
ATOM 3025 C C . LEU A 1 378 ? 17.748 -15.478 -11.001 1.00 93.38 378 LEU A C 1
ATOM 3027 O O . LEU A 1 378 ? 17.327 -16.254 -11.865 1.00 93.38 378 LEU A O 1
ATOM 3031 N N . PHE A 1 379 ? 18.773 -14.649 -11.204 1.00 94.75 379 PHE A N 1
ATOM 3032 C CA . PHE A 1 379 ? 19.568 -14.621 -12.421 1.00 94.75 379 PHE A CA 1
ATOM 3033 C C . PHE A 1 379 ? 20.208 -15.984 -12.687 1.00 94.75 379 PHE A C 1
ATOM 3035 O O . PHE A 1 379 ? 20.018 -16.522 -13.775 1.00 94.75 379 PHE A O 1
ATOM 3042 N N . GLU A 1 380 ? 20.890 -16.578 -11.704 1.00 95.00 380 GLU A N 1
ATOM 3043 C CA . GLU A 1 380 ? 21.577 -17.868 -11.861 1.00 95.00 380 GLU A CA 1
ATOM 3044 C C . GLU A 1 380 ? 20.615 -19.013 -12.217 1.00 95.00 380 GLU A C 1
ATOM 3046 O O . GLU A 1 380 ? 20.913 -19.827 -13.094 1.00 95.00 380 GLU A O 1
ATOM 3051 N N . ILE A 1 381 ? 19.415 -19.053 -11.623 1.00 94.25 381 ILE A N 1
ATOM 3052 C CA . ILE A 1 381 ? 18.403 -20.081 -11.935 1.00 94.25 381 ILE A CA 1
ATOM 3053 C C . ILE A 1 381 ? 17.977 -20.019 -13.406 1.00 94.25 381 ILE A C 1
ATOM 3055 O O . ILE A 1 381 ? 17.841 -21.056 -14.069 1.00 94.25 381 ILE A O 1
ATOM 3059 N N . TYR A 1 382 ? 17.762 -18.810 -13.928 1.00 95.56 382 TYR A N 1
ATOM 3060 C CA . TYR A 1 382 ? 17.446 -18.616 -15.339 1.00 95.56 382 TYR A CA 1
ATOM 3061 C C . TYR A 1 382 ? 18.670 -18.846 -16.227 1.00 95.56 382 TYR A C 1
ATOM 3063 O O . TYR A 1 382 ? 18.560 -19.514 -17.257 1.00 95.56 382 TYR A O 1
ATOM 3071 N N . ALA A 1 383 ? 19.840 -18.344 -15.836 1.00 95.50 383 ALA A N 1
ATOM 3072 C CA . ALA A 1 383 ? 21.073 -18.462 -16.597 1.00 95.50 383 ALA A CA 1
ATOM 3073 C C . ALA A 1 383 ? 21.531 -19.920 -16.748 1.00 95.50 383 ALA A C 1
ATOM 3075 O O . ALA A 1 383 ? 22.056 -20.276 -17.802 1.00 95.50 383 ALA A O 1
ATOM 3076 N N . ALA A 1 384 ? 21.269 -20.780 -15.763 1.00 94.69 384 ALA A N 1
ATOM 3077 C CA . ALA A 1 384 ? 21.555 -22.210 -15.846 1.00 94.69 384 ALA A CA 1
ATOM 3078 C C . ALA A 1 384 ? 20.678 -22.950 -16.877 1.00 94.69 384 ALA A C 1
ATOM 3080 O O . ALA A 1 384 ? 21.077 -23.992 -17.394 1.00 94.69 384 ALA A O 1
ATOM 3081 N N . GLN A 1 385 ? 19.484 -22.431 -17.181 1.00 94.62 385 GLN A N 1
ATOM 3082 C CA . GLN A 1 385 ? 18.500 -23.098 -18.045 1.00 94.62 385 GLN A CA 1
ATOM 3083 C C . GLN A 1 385 ? 18.386 -22.482 -19.444 1.00 94.62 385 GLN A C 1
ATOM 3085 O O . GLN A 1 385 ? 18.100 -23.194 -20.407 1.00 94.62 385 GLN A O 1
ATOM 3090 N N . ILE A 1 386 ? 18.570 -21.166 -19.575 1.00 95.50 386 ILE A N 1
ATOM 3091 C CA . ILE A 1 386 ? 18.417 -20.439 -20.841 1.00 95.50 386 ILE A CA 1
ATOM 3092 C C . ILE A 1 386 ? 19.693 -20.603 -21.683 1.00 95.50 386 ILE A C 1
ATOM 3094 O O . ILE A 1 386 ? 20.760 -20.188 -21.242 1.00 95.50 386 ILE A O 1
ATOM 3098 N N . PRO A 1 387 ? 19.640 -21.127 -22.917 1.00 94.50 387 PRO A N 1
ATOM 3099 C CA . PRO A 1 387 ? 20.825 -21.271 -23.764 1.00 94.50 387 PRO A CA 1
ATOM 3100 C C . PRO A 1 387 ? 21.513 -19.942 -24.109 1.00 94.50 387 PRO A C 1
ATOM 3102 O O . PRO A 1 387 ? 20.873 -18.890 -24.146 1.00 94.50 387 PRO A O 1
ATOM 3105 N N . ALA A 1 388 ? 22.810 -19.991 -24.432 1.00 90.81 388 ALA A N 1
ATOM 3106 C CA . ALA A 1 388 ? 23.603 -18.813 -24.817 1.00 90.81 388 ALA A CA 1
ATOM 3107 C C . ALA A 1 388 ? 23.076 -18.097 -26.081 1.00 90.81 388 ALA A C 1
ATOM 3109 O O . ALA A 1 388 ? 23.210 -16.887 -26.224 1.00 90.81 388 ALA A O 1
ATOM 3110 N N . GLU A 1 389 ? 22.428 -18.839 -26.980 1.00 90.75 389 GLU A N 1
ATOM 3111 C CA . GLU A 1 389 ? 21.813 -18.343 -28.220 1.00 90.75 389 GLU A CA 1
ATOM 3112 C C . GLU A 1 389 ? 20.569 -17.460 -28.006 1.00 90.75 389 GLU A C 1
ATOM 3114 O O . GLU A 1 389 ? 20.165 -16.735 -28.920 1.00 90.75 389 GLU A O 1
ATOM 3119 N N . CYS A 1 390 ? 19.968 -17.485 -26.811 1.00 94.00 390 CYS A N 1
ATOM 3120 C CA . CYS A 1 390 ? 18.826 -16.651 -26.435 1.00 94.00 390 CYS A CA 1
ATOM 3121 C C . CYS A 1 390 ? 19.288 -15.251 -26.001 1.00 94.00 390 CYS A C 1
ATOM 3123 O O . CYS A 1 390 ? 19.235 -14.900 -24.828 1.00 94.00 390 CYS A O 1
ATOM 3125 N N . SER A 1 391 ? 19.753 -14.453 -26.959 1.00 92.38 391 SER A N 1
ATOM 3126 C CA . SER A 1 391 ? 20.294 -13.104 -26.729 1.00 92.38 391 SER A CA 1
ATOM 3127 C C . SER A 1 391 ? 19.249 -11.979 -26.746 1.00 92.38 391 SER A C 1
ATOM 3129 O O . SER A 1 391 ? 19.585 -10.832 -26.462 1.00 92.38 391 SER A O 1
ATOM 3131 N N . ASP A 1 392 ? 18.011 -12.275 -27.142 1.00 91.06 392 ASP A N 1
ATOM 3132 C CA . ASP A 1 392 ? 16.918 -11.317 -27.343 1.00 91.06 392 ASP A CA 1
ATOM 3133 C C . ASP A 1 392 ? 15.549 -11.975 -27.042 1.00 91.06 392 ASP A C 1
ATOM 3135 O O . ASP A 1 392 ? 15.462 -13.211 -26.958 1.00 91.06 392 ASP A O 1
ATOM 3139 N N . ARG A 1 393 ? 14.477 -11.180 -26.858 1.00 89.44 393 ARG A N 1
ATOM 3140 C CA . ARG A 1 393 ? 13.143 -11.713 -26.493 1.00 89.44 393 ARG A CA 1
ATOM 3141 C C . ARG A 1 393 ? 12.611 -12.700 -27.524 1.00 89.44 393 ARG A C 1
ATOM 3143 O O . ARG A 1 393 ? 12.046 -13.729 -27.159 1.00 89.44 393 ARG A O 1
ATOM 3150 N N . ASP A 1 394 ? 12.769 -12.408 -28.811 1.00 89.06 394 ASP A N 1
ATOM 3151 C CA . ASP A 1 394 ? 12.186 -13.221 -29.881 1.00 89.06 394 ASP A CA 1
ATOM 3152 C C . ASP A 1 394 ? 12.864 -14.587 -30.017 1.00 89.06 394 ASP A C 1
ATOM 3154 O O . ASP A 1 394 ? 12.208 -15.589 -30.329 1.00 89.06 394 ASP A O 1
ATOM 3158 N N . ARG A 1 395 ? 14.178 -14.659 -29.784 1.00 92.19 395 ARG A N 1
ATOM 3159 C CA . ARG A 1 395 ? 14.910 -15.928 -29.679 1.00 92.19 395 ARG A CA 1
ATOM 3160 C C . ARG A 1 395 ? 14.485 -16.699 -28.437 1.00 92.19 395 ARG A C 1
ATOM 3162 O O . ARG A 1 395 ? 14.168 -17.883 -28.569 1.00 92.19 395 ARG A O 1
ATOM 3169 N N . LEU A 1 396 ? 14.390 -16.032 -27.283 1.00 93.44 396 LEU A N 1
ATOM 3170 C CA . LEU A 1 396 ? 13.926 -16.649 -26.038 1.00 93.44 396 LEU A CA 1
ATOM 3171 C C . LEU A 1 396 ? 12.519 -17.240 -26.199 1.00 93.44 396 LEU A C 1
ATOM 3173 O O . LEU A 1 396 ? 12.308 -18.408 -25.882 1.00 93.44 396 LEU A O 1
ATOM 3177 N N . ARG A 1 397 ? 11.574 -16.484 -26.769 1.00 92.06 397 ARG A N 1
ATOM 3178 C CA . ARG A 1 397 ? 10.198 -16.933 -27.030 1.00 92.06 397 ARG A CA 1
ATOM 3179 C C . ARG A 1 397 ? 10.154 -18.166 -27.925 1.00 92.06 397 ARG A C 1
ATOM 3181 O O . ARG A 1 397 ? 9.513 -19.155 -27.575 1.00 92.06 397 ARG A O 1
ATOM 3188 N N . ARG A 1 398 ? 10.854 -18.139 -29.065 1.00 92.12 398 ARG A N 1
ATOM 3189 C CA . ARG A 1 398 ? 10.893 -19.275 -30.007 1.00 92.12 398 ARG A CA 1
ATOM 3190 C C . ARG A 1 398 ? 11.546 -20.513 -29.400 1.00 92.12 398 ARG A C 1
ATOM 3192 O O . ARG A 1 398 ? 11.149 -21.635 -29.714 1.00 92.12 398 ARG A O 1
ATOM 3199 N N . TRP A 1 399 ? 12.574 -20.343 -28.575 1.00 94.44 399 TRP A N 1
ATOM 3200 C CA . TRP A 1 399 ? 13.180 -21.453 -27.845 1.00 94.44 399 TRP A CA 1
ATOM 3201 C C . TRP A 1 399 ? 12.230 -22.008 -26.774 1.00 94.44 399 TRP A C 1
ATOM 3203 O O . TRP A 1 399 ? 12.009 -23.221 -26.736 1.00 94.44 399 TRP A O 1
ATOM 3213 N N . TYR A 1 400 ? 11.602 -21.139 -25.978 1.00 93.62 400 TYR A N 1
ATOM 3214 C CA . TYR A 1 400 ? 10.670 -21.530 -24.922 1.00 93.62 400 TYR A CA 1
ATOM 3215 C C . TYR A 1 400 ? 9.459 -22.284 -25.485 1.00 93.62 400 TYR A C 1
ATOM 3217 O O . TYR A 1 400 ? 9.183 -23.394 -25.045 1.00 93.62 400 TYR A O 1
ATOM 3225 N N . GLN A 1 401 ? 8.798 -21.762 -26.525 1.00 90.44 401 GLN A N 1
ATOM 3226 C CA . GLN A 1 401 ? 7.634 -22.408 -27.154 1.00 90.44 401 GLN A CA 1
ATOM 3227 C C . GLN A 1 401 ? 7.946 -23.819 -27.674 1.00 90.44 401 GLN A C 1
ATOM 3229 O O . GLN A 1 401 ? 7.149 -24.741 -27.503 1.00 90.44 401 GLN A O 1
ATOM 3234 N N . ARG A 1 402 ? 9.127 -24.013 -28.277 1.00 91.44 402 ARG A N 1
ATOM 3235 C CA . ARG A 1 402 ? 9.562 -25.333 -28.758 1.00 91.44 402 ARG A CA 1
ATOM 3236 C C . ARG A 1 402 ? 9.851 -26.295 -27.606 1.00 91.44 402 ARG A C 1
ATOM 3238 O O . ARG A 1 402 ? 9.489 -27.466 -27.691 1.00 91.44 402 ARG A O 1
ATOM 3245 N N . THR A 1 403 ? 10.486 -25.813 -26.541 1.00 92.81 403 THR A N 1
ATOM 3246 C CA . THR A 1 403 ? 11.024 -26.663 -25.466 1.00 92.81 403 THR A CA 1
ATOM 3247 C C . THR A 1 403 ? 9.991 -26.968 -24.379 1.00 92.81 403 THR A C 1
ATOM 3249 O O . THR A 1 403 ? 9.934 -28.094 -23.888 1.00 92.81 403 THR A O 1
ATOM 3252 N N . HIS A 1 404 ? 9.116 -26.013 -24.053 1.00 88.56 404 HIS A N 1
ATOM 3253 C CA . HIS A 1 404 ? 8.095 -26.144 -23.010 1.00 88.56 404 HIS A CA 1
ATOM 3254 C C . HIS A 1 404 ? 7.107 -27.291 -23.275 1.00 88.56 404 HIS A C 1
ATOM 3256 O O . HIS A 1 404 ? 6.674 -27.960 -22.344 1.00 88.56 404 HIS A O 1
ATOM 3262 N N . SER A 1 405 ? 6.809 -27.590 -24.546 1.00 86.31 405 SER A N 1
ATOM 3263 C CA . SER A 1 405 ? 5.975 -28.746 -24.921 1.00 86.31 405 SER A CA 1
ATOM 3264 C C . SER A 1 405 ? 6.530 -30.091 -24.424 1.00 86.31 405 SER A C 1
ATOM 3266 O O . SER A 1 405 ? 5.766 -31.018 -24.171 1.00 86.31 405 SER A O 1
ATOM 3268 N N . ARG A 1 406 ? 7.856 -30.194 -24.264 1.00 91.88 406 ARG A N 1
ATOM 3269 C CA . ARG A 1 406 ? 8.557 -31.389 -23.770 1.00 91.88 406 ARG A CA 1
ATOM 3270 C C . ARG A 1 406 ? 8.869 -31.307 -22.277 1.00 91.88 406 ARG A C 1
ATOM 3272 O O . ARG A 1 406 ? 8.942 -32.337 -21.619 1.00 91.88 406 ARG A O 1
ATOM 3279 N N . LEU A 1 407 ? 9.063 -30.094 -21.757 1.00 91.62 407 LEU A N 1
ATOM 3280 C CA . LEU A 1 407 ? 9.392 -29.808 -20.361 1.00 91.62 407 LEU A CA 1
ATOM 3281 C C . LEU A 1 407 ? 8.373 -28.807 -19.780 1.00 91.62 407 LEU A C 1
ATOM 3283 O O . LEU A 1 407 ? 8.641 -27.606 -19.761 1.00 91.62 407 LEU A O 1
ATOM 3287 N N . PRO A 1 408 ? 7.215 -29.274 -19.274 1.00 87.56 408 PRO A N 1
ATOM 3288 C CA . PRO A 1 408 ? 6.130 -28.394 -18.819 1.00 87.56 408 PRO A CA 1
ATOM 3289 C C . PRO A 1 408 ? 6.478 -27.491 -17.626 1.00 87.56 408 PRO A C 1
ATOM 3291 O O . PRO A 1 408 ? 5.782 -26.519 -17.364 1.00 87.56 408 PRO A O 1
ATOM 3294 N N . ARG A 1 409 ? 7.542 -27.813 -16.878 1.00 90.44 409 ARG A N 1
ATOM 3295 C CA . ARG A 1 409 ? 8.038 -27.016 -15.739 1.00 90.44 409 ARG A CA 1
ATOM 3296 C C . ARG A 1 409 ? 9.271 -26.171 -16.083 1.00 90.44 409 ARG A C 1
ATOM 3298 O O . ARG A 1 409 ? 9.949 -25.679 -15.190 1.00 90.44 409 ARG A O 1
ATOM 3305 N N . LEU A 1 410 ? 9.600 -26.029 -17.369 1.00 93.81 410 LEU A N 1
ATOM 3306 C CA . LEU A 1 410 ? 10.760 -25.261 -17.828 1.00 93.81 410 LEU A CA 1
ATOM 3307 C C . LEU A 1 410 ? 10.707 -23.818 -17.296 1.00 93.81 410 LEU A C 1
ATOM 3309 O O . LEU A 1 410 ? 9.695 -23.139 -17.481 1.00 93.81 410 LEU A O 1
ATOM 3313 N N . LEU A 1 411 ? 11.803 -23.364 -16.673 1.00 94.12 411 LEU A N 1
ATOM 3314 C CA . LEU A 1 411 ? 11.951 -22.049 -16.030 1.00 94.12 411 LEU A CA 1
ATOM 3315 C C . LEU A 1 411 ? 11.001 -21.773 -14.851 1.00 94.12 411 LEU A C 1
ATOM 3317 O O . LEU A 1 411 ? 11.013 -20.658 -14.331 1.00 94.12 411 LEU A O 1
ATOM 3321 N N . GLN A 1 412 ? 10.202 -22.747 -14.405 1.00 94.38 412 GLN A N 1
ATOM 3322 C CA . GLN A 1 412 ? 9.378 -22.587 -13.210 1.00 94.38 412 GLN A CA 1
ATOM 3323 C C . GLN A 1 412 ? 10.228 -22.730 -11.948 1.00 94.38 412 GLN A C 1
ATOM 3325 O O . GLN A 1 412 ? 11.047 -23.641 -11.831 1.00 94.38 412 GLN A O 1
ATOM 3330 N N . PHE A 1 413 ? 9.999 -21.847 -10.987 1.00 94.12 413 PHE A N 1
ATOM 3331 C CA . PHE A 1 413 ? 10.574 -21.933 -9.658 1.00 94.12 413 PHE A CA 1
ATOM 3332 C C . PHE A 1 413 ? 9.902 -23.050 -8.868 1.00 94.12 413 PHE A C 1
ATOM 3334 O O . PHE A 1 413 ? 8.673 -23.170 -8.843 1.00 94.12 413 PHE A O 1
ATOM 3341 N N . ASP A 1 414 ? 10.718 -23.853 -8.197 1.00 90.31 414 ASP A N 1
ATOM 3342 C CA . ASP A 1 414 ? 10.247 -24.756 -7.159 1.00 90.31 414 ASP A CA 1
ATOM 3343 C C . ASP A 1 414 ? 10.473 -24.067 -5.816 1.00 90.31 414 ASP A C 1
ATOM 3345 O O . ASP A 1 414 ? 11.601 -23.730 -5.463 1.00 90.31 414 ASP A O 1
ATOM 3349 N N . ILE A 1 415 ? 9.401 -23.855 -5.057 1.00 89.00 415 ILE A N 1
ATOM 3350 C CA . ILE A 1 415 ? 9.478 -23.241 -3.730 1.00 89.00 415 ILE A CA 1
ATOM 3351 C C . ILE A 1 415 ? 10.432 -24.007 -2.790 1.00 89.00 415 ILE A C 1
ATOM 3353 O O . ILE A 1 415 ? 11.045 -23.398 -1.913 1.00 89.00 415 ILE A O 1
ATOM 3357 N N . ASN A 1 416 ? 10.633 -25.314 -3.014 1.00 88.12 416 ASN A N 1
ATOM 3358 C CA . ASN A 1 416 ? 11.581 -26.144 -2.264 1.00 88.12 416 ASN A CA 1
ATOM 3359 C C . ASN A 1 416 ? 13.053 -25.776 -2.479 1.00 88.12 416 ASN A C 1
ATOM 3361 O O . ASN A 1 416 ? 13.898 -26.164 -1.679 1.00 88.12 416 ASN A O 1
ATOM 3365 N N . GLN A 1 417 ? 13.370 -25.023 -3.534 1.00 87.44 417 GLN A N 1
ATOM 3366 C CA . GLN A 1 417 ? 14.717 -24.487 -3.752 1.00 87.44 417 GLN A CA 1
ATOM 3367 C C . GLN A 1 417 ? 15.049 -23.358 -2.766 1.00 87.44 417 GLN A C 1
ATOM 3369 O O . GLN A 1 417 ? 16.222 -23.056 -2.565 1.00 87.44 417 GLN A O 1
ATOM 3374 N N . PHE A 1 418 ? 14.031 -22.747 -2.148 1.00 86.50 418 PHE A N 1
ATOM 3375 C CA . PHE A 1 418 ? 14.175 -21.568 -1.287 1.00 86.50 418 PHE A CA 1
ATOM 3376 C C . PHE A 1 418 ? 13.721 -21.806 0.160 1.00 86.50 418 PHE A C 1
ATOM 3378 O O . PHE A 1 418 ? 14.200 -21.137 1.072 1.00 86.50 418 PHE A O 1
ATOM 3385 N N . ALA A 1 419 ? 12.799 -22.744 0.391 1.00 84.00 419 ALA A N 1
ATOM 3386 C CA . ALA A 1 419 ? 12.283 -23.076 1.717 1.00 84.00 419 ALA A CA 1
ATOM 3387 C C . ALA A 1 419 ? 12.089 -24.591 1.870 1.00 84.00 419 ALA A C 1
ATOM 3389 O O . ALA A 1 419 ? 11.643 -25.248 0.939 1.00 84.00 419 ALA A O 1
ATOM 3390 N N . ASP A 1 420 ? 12.346 -25.150 3.051 1.00 82.38 420 ASP A N 1
ATOM 3391 C CA . ASP A 1 420 ? 12.165 -26.584 3.321 1.00 82.38 420 ASP A CA 1
ATOM 3392 C C . ASP A 1 420 ? 10.669 -26.968 3.434 1.00 82.38 420 ASP A C 1
ATOM 3394 O O . ASP A 1 420 ? 9.890 -26.268 4.086 1.00 82.38 420 ASP A O 1
ATOM 3398 N N . GLU A 1 421 ? 10.250 -28.077 2.809 1.00 81.12 421 GLU A N 1
ATOM 3399 C CA . GLU A 1 421 ? 8.857 -28.563 2.826 1.00 81.12 421 GLU A CA 1
ATOM 3400 C C . GLU A 1 421 ? 8.353 -28.885 4.240 1.00 81.12 421 GLU A C 1
ATOM 3402 O O . GLU A 1 421 ? 7.238 -28.497 4.597 1.00 81.12 421 GLU A O 1
ATOM 3407 N N . ALA A 1 422 ? 9.163 -29.551 5.068 1.00 77.06 422 ALA A N 1
ATOM 3408 C CA . ALA A 1 422 ? 8.771 -29.918 6.426 1.00 77.06 422 ALA A CA 1
ATOM 3409 C C . ALA A 1 422 ? 8.541 -28.666 7.286 1.00 77.06 422 ALA A C 1
ATOM 3411 O O . ALA A 1 422 ? 7.568 -28.593 8.043 1.00 77.06 422 ALA A O 1
ATOM 3412 N N . GLN A 1 423 ? 9.379 -27.639 7.104 1.00 73.00 423 GLN A N 1
ATOM 3413 C CA . GLN A 1 423 ? 9.192 -26.343 7.759 1.00 73.00 423 GLN A CA 1
ATOM 3414 C C . GLN A 1 423 ? 7.902 -25.658 7.288 1.00 73.00 423 GLN A C 1
ATOM 3416 O O . GLN A 1 423 ? 7.127 -25.177 8.116 1.00 73.00 423 GLN A O 1
ATOM 3421 N N . ARG A 1 424 ? 7.608 -25.660 5.978 1.00 81.31 424 ARG A N 1
ATOM 3422 C CA . ARG A 1 424 ? 6.367 -25.065 5.445 1.00 81.31 424 ARG A CA 1
ATOM 3423 C C . ARG A 1 424 ? 5.107 -25.748 5.971 1.00 81.31 424 ARG A C 1
ATOM 3425 O O . ARG A 1 424 ? 4.166 -25.049 6.344 1.00 81.31 424 ARG A O 1
ATOM 3432 N N . GLN A 1 425 ? 5.087 -27.079 6.049 1.00 78.00 425 GLN A N 1
ATOM 3433 C CA . GLN A 1 425 ? 3.941 -27.820 6.592 1.00 78.00 425 GLN A CA 1
ATOM 3434 C C . GLN A 1 425 ? 3.698 -27.482 8.067 1.00 78.00 425 GLN A C 1
ATOM 3436 O O . GLN A 1 425 ? 2.561 -27.230 8.473 1.00 78.00 425 GLN A O 1
ATOM 3441 N N . GLN A 1 426 ? 4.767 -27.390 8.863 1.00 75.06 426 GLN A N 1
ATOM 3442 C CA . GLN A 1 426 ? 4.672 -26.972 10.261 1.00 75.06 426 GLN A CA 1
ATOM 3443 C C . GLN A 1 426 ? 4.186 -25.514 10.388 1.00 75.06 426 GLN A C 1
ATOM 3445 O O . GLN A 1 426 ? 3.360 -25.209 11.256 1.00 75.06 426 GLN A O 1
ATOM 3450 N N . HIS A 1 427 ? 4.620 -24.620 9.490 1.00 79.88 427 HIS A N 1
ATOM 3451 C CA . HIS A 1 427 ? 4.235 -23.205 9.491 1.00 79.88 427 HIS A CA 1
ATOM 3452 C C . HIS A 1 427 ? 2.733 -22.963 9.333 1.00 79.88 427 HIS A C 1
ATOM 3454 O O . HIS A 1 427 ? 2.237 -21.999 9.911 1.00 79.88 427 HIS A O 1
ATOM 3460 N N . VAL A 1 428 ? 1.994 -23.813 8.610 1.00 79.75 428 VAL A N 1
ATOM 3461 C CA . VAL A 1 428 ? 0.537 -23.644 8.437 1.00 79.75 428 VAL A CA 1
ATOM 3462 C C . VAL A 1 428 ? -0.181 -23.628 9.790 1.00 79.75 428 VAL A C 1
ATOM 3464 O O . VAL A 1 428 ? -1.041 -22.783 10.030 1.00 79.75 428 VAL A O 1
ATOM 3467 N N . SER A 1 429 ? 0.218 -24.517 10.703 1.00 83.38 429 SER A N 1
ATOM 3468 C CA . SER A 1 429 ? -0.349 -24.591 12.057 1.00 83.38 429 SER A CA 1
ATOM 3469 C C . SER A 1 429 ? 0.135 -23.465 12.981 1.00 83.38 429 SER A C 1
ATOM 3471 O O . SER A 1 429 ? -0.609 -23.000 13.844 1.00 83.38 429 SER A O 1
ATOM 3473 N N . LEU A 1 430 ? 1.373 -22.998 12.787 1.00 89.06 430 LEU A N 1
ATOM 3474 C CA . LEU A 1 430 ? 1.998 -21.967 13.618 1.00 89.06 430 LEU A CA 1
ATOM 3475 C C . LEU A 1 430 ? 1.566 -20.542 13.236 1.00 89.06 430 LEU A C 1
ATOM 3477 O O . LEU A 1 430 ? 1.516 -19.658 14.094 1.00 89.06 430 LEU A O 1
ATOM 3481 N N . PHE A 1 431 ? 1.236 -20.323 11.963 1.00 91.50 431 PHE A N 1
ATOM 3482 C CA . PHE A 1 431 ? 0.875 -19.029 11.384 1.00 91.50 431 PHE A CA 1
ATOM 3483 C C . PHE A 1 431 ? -0.436 -19.138 10.585 1.00 91.50 431 PHE A C 1
ATOM 3485 O O . PHE A 1 431 ? -0.419 -19.086 9.346 1.00 91.50 431 PHE A O 1
ATOM 3492 N N . PRO A 1 432 ? -1.570 -19.320 11.286 1.00 91.94 432 PRO A N 1
ATOM 3493 C CA . PRO A 1 432 ? -2.858 -19.555 10.650 1.00 91.94 432 PRO A CA 1
ATOM 3494 C C . PRO A 1 432 ? -3.381 -18.300 9.934 1.00 91.94 432 PRO A C 1
ATOM 3496 O O . PRO A 1 432 ? -3.155 -17.174 10.364 1.00 91.94 432 PRO A O 1
ATOM 3499 N N . GLU A 1 433 ? -4.146 -18.478 8.857 1.00 90.31 433 GLU A N 1
ATOM 3500 C CA . GLU A 1 433 ? -4.760 -17.359 8.112 1.00 90.31 433 GLU A CA 1
ATOM 3501 C C . GLU A 1 433 ? -5.896 -16.672 8.878 1.00 90.31 433 GLU A C 1
ATOM 3503 O O . GLU A 1 433 ? -6.360 -15.595 8.513 1.00 90.31 433 GLU A O 1
ATOM 3508 N N . SER A 1 434 ? -6.382 -17.304 9.940 1.00 92.81 434 SER A N 1
ATOM 3509 C CA . SER A 1 434 ? -7.407 -16.763 10.820 1.00 92.81 434 SER A CA 1
ATOM 3510 C C . SER A 1 434 ? -7.253 -17.331 12.225 1.00 92.81 434 SER A C 1
ATOM 3512 O O . SER A 1 434 ? -6.661 -18.389 12.430 1.00 92.81 434 SER A O 1
ATOM 3514 N N . ALA A 1 435 ? -7.755 -16.605 13.216 1.00 91.81 435 ALA A N 1
ATOM 3515 C CA . ALA A 1 435 ? -7.721 -17.031 14.604 1.00 91.81 435 ALA A CA 1
ATOM 3516 C C . ALA A 1 435 ? -9.077 -16.831 15.273 1.00 91.81 435 ALA A C 1
ATOM 3518 O O . ALA A 1 435 ? -9.838 -15.916 14.948 1.00 91.81 435 ALA A O 1
ATOM 3519 N N . GLN A 1 436 ? -9.358 -17.696 16.244 1.00 90.12 436 GLN A N 1
ATOM 3520 C CA . GLN A 1 436 ? -10.571 -17.623 17.038 1.00 90.12 436 GLN A CA 1
ATOM 3521 C C . GLN A 1 436 ? -10.431 -16.598 18.173 1.00 90.12 436 GLN A C 1
ATOM 3523 O O . GLN A 1 436 ? -9.488 -16.654 18.973 1.00 90.12 436 GLN A O 1
ATOM 3528 N N . PHE A 1 437 ? -11.403 -15.689 18.252 1.00 88.38 437 PHE A N 1
ATOM 3529 C CA . PHE A 1 437 ? -11.568 -14.683 19.299 1.00 88.38 437 PHE A CA 1
ATOM 3530 C C . PHE A 1 437 ? -12.998 -14.774 19.845 1.00 88.38 437 PHE A C 1
ATOM 3532 O O . PHE A 1 437 ? -13.940 -14.233 19.265 1.00 88.38 437 PHE A O 1
ATOM 3539 N N . GLY A 1 438 ? -13.179 -15.512 20.943 1.00 83.19 438 GLY A N 1
ATOM 3540 C CA . GLY A 1 438 ? -14.514 -15.851 21.442 1.00 83.19 438 GLY A CA 1
ATOM 3541 C C . GLY A 1 438 ? -15.291 -16.689 20.420 1.00 83.19 438 GLY A C 1
ATOM 3542 O O . GLY A 1 438 ? -14.820 -17.742 19.991 1.00 83.19 438 GLY A O 1
ATOM 3543 N N . ALA A 1 439 ? -16.469 -16.213 20.013 1.00 79.69 439 ALA A N 1
ATOM 3544 C CA . ALA A 1 439 ? -17.274 -16.846 18.965 1.00 79.69 439 ALA A CA 1
ATOM 3545 C C . ALA A 1 439 ? -16.854 -16.445 17.535 1.00 79.69 439 ALA A C 1
ATOM 3547 O O . ALA A 1 439 ? -17.344 -17.030 16.572 1.00 79.69 439 ALA A O 1
ATOM 3548 N N . MET A 1 440 ? -15.967 -15.455 17.380 1.00 85.56 440 MET A N 1
ATOM 3549 C CA . MET A 1 440 ? -15.564 -14.936 16.073 1.00 85.56 440 MET A CA 1
ATOM 3550 C C . MET A 1 440 ? -14.359 -15.691 15.517 1.00 85.56 440 MET A C 1
ATOM 3552 O O . MET A 1 440 ? -13.406 -15.980 16.242 1.00 85.56 440 MET A O 1
ATOM 3556 N N . HIS A 1 441 ? -14.367 -15.924 14.207 1.00 91.69 441 HIS A N 1
ATOM 3557 C CA . HIS A 1 441 ? -13.208 -16.391 13.456 1.00 91.69 441 HIS A CA 1
ATOM 3558 C C . HIS A 1 441 ? -12.711 -15.241 12.579 1.00 91.69 441 HIS A C 1
ATOM 3560 O O . HIS A 1 441 ? -13.375 -14.872 11.610 1.00 91.69 441 HIS A O 1
ATOM 3566 N N . LEU A 1 442 ? -11.598 -14.615 12.966 1.00 92.31 442 LEU A N 1
ATOM 3567 C CA . LEU A 1 442 ? -11.130 -13.371 12.352 1.00 92.31 442 LEU A CA 1
ATOM 3568 C C . LEU A 1 442 ? -9.900 -13.612 11.471 1.00 92.31 442 LEU A C 1
ATOM 3570 O O . LEU A 1 442 ? -8.994 -14.329 11.905 1.00 92.31 442 LEU A O 1
ATOM 3574 N N . PRO A 1 443 ? -9.836 -13.014 10.267 1.00 95.06 443 PRO A N 1
ATOM 3575 C CA . PRO A 1 443 ? -8.686 -13.136 9.380 1.00 95.06 443 PRO A CA 1
ATOM 3576 C C . PRO A 1 443 ? -7.446 -12.446 9.957 1.00 95.06 443 PRO A C 1
ATOM 3578 O O . PRO A 1 443 ? -7.523 -11.364 10.552 1.00 95.06 443 PRO A O 1
ATOM 3581 N N . LEU A 1 444 ? -6.296 -13.079 9.739 1.00 94.81 444 LEU A N 1
ATOM 3582 C CA . LEU A 1 444 ? -4.977 -12.585 10.097 1.00 94.81 444 LEU A CA 1
ATOM 3583 C C . LEU A 1 444 ? -4.185 -12.241 8.837 1.00 94.81 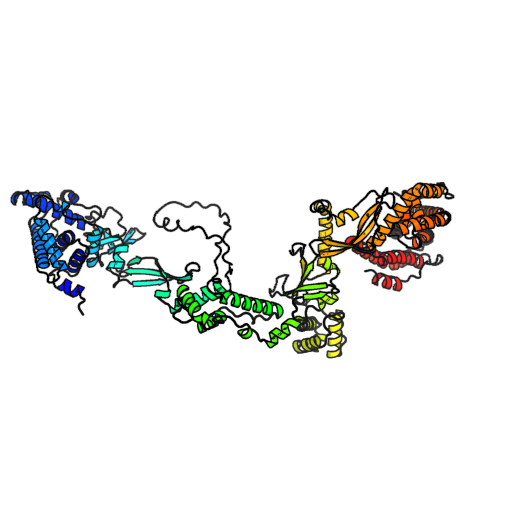444 LEU A C 1
ATOM 3585 O O . LEU A 1 444 ? -4.180 -12.987 7.862 1.00 94.81 444 LEU A O 1
ATOM 3589 N N . SER A 1 445 ? -3.461 -11.130 8.884 1.00 92.62 445 SER A N 1
ATOM 3590 C CA . SER A 1 445 ? -2.478 -10.761 7.868 1.00 92.62 445 SER A CA 1
ATOM 3591 C C . SER A 1 445 ? -1.117 -10.539 8.511 1.00 92.62 445 SER A C 1
ATOM 3593 O O . SER A 1 445 ? -1.029 -9.996 9.613 1.00 92.62 445 SER A O 1
ATOM 3595 N N . TYR A 1 446 ? -0.061 -10.931 7.806 1.00 92.12 446 TYR A N 1
ATOM 3596 C CA . TYR A 1 446 ? 1.315 -10.878 8.284 1.00 92.12 446 TYR A CA 1
ATOM 3597 C C . TYR A 1 446 ? 2.109 -9.887 7.447 1.00 92.12 446 TYR A C 1
ATOM 3599 O O . TYR A 1 446 ? 2.044 -9.926 6.218 1.00 92.12 446 TYR A O 1
ATOM 3607 N N . GLN A 1 447 ? 2.877 -9.027 8.105 1.00 90.06 447 GLN A N 1
ATOM 3608 C CA . GLN A 1 447 ? 3.740 -8.059 7.442 1.00 90.06 447 GLN A CA 1
ATOM 3609 C C . GLN A 1 447 ? 5.105 -8.019 8.135 1.00 90.06 447 GLN A C 1
ATOM 3611 O O . GLN A 1 447 ? 5.195 -8.108 9.357 1.00 90.06 447 GLN A O 1
ATOM 3616 N N . LEU A 1 448 ? 6.173 -7.904 7.348 1.00 88.50 448 LEU A N 1
ATOM 3617 C CA . LEU A 1 448 ? 7.527 -7.642 7.833 1.00 88.50 448 LEU A CA 1
ATOM 3618 C C . LEU A 1 448 ? 7.971 -6.306 7.249 1.00 88.50 448 LEU A C 1
ATOM 3620 O O . LEU A 1 448 ? 8.478 -6.252 6.132 1.00 88.50 448 LEU A O 1
ATOM 3624 N N . ASP A 1 449 ? 7.714 -5.237 7.992 1.00 85.69 449 ASP A N 1
ATOM 3625 C CA . ASP A 1 449 ? 8.016 -3.869 7.565 1.00 85.69 449 ASP A CA 1
ATOM 3626 C C . ASP A 1 449 ? 8.412 -3.022 8.784 1.00 85.69 449 ASP A C 1
ATOM 3628 O O . ASP A 1 449 ? 7.578 -2.322 9.368 1.00 85.69 449 ASP A O 1
ATOM 3632 N N . PRO A 1 450 ? 9.663 -3.169 9.263 1.00 83.88 450 PRO A N 1
ATOM 3633 C CA . PRO A 1 450 ? 10.104 -2.556 10.508 1.00 83.88 450 PRO A CA 1
ATOM 3634 C C . PRO A 1 450 ? 9.876 -1.040 10.525 1.00 83.88 450 PRO A C 1
ATOM 3636 O O . PRO A 1 450 ? 10.372 -0.313 9.669 1.00 83.88 450 PRO A O 1
ATOM 3639 N N . GLY A 1 451 ? 9.159 -0.558 11.541 1.00 78.12 451 GLY A N 1
ATOM 3640 C CA . GLY A 1 451 ? 8.851 0.865 11.720 1.00 78.12 451 GLY A CA 1
ATOM 3641 C C . GLY A 1 451 ? 7.494 1.305 11.165 1.00 78.12 451 GLY A C 1
ATOM 3642 O O . GLY A 1 451 ? 7.068 2.415 11.476 1.00 78.12 451 GLY A O 1
ATOM 3643 N N . GLN A 1 452 ? 6.787 0.452 10.415 1.00 84.75 452 GLN A N 1
ATOM 3644 C CA . GLN A 1 452 ? 5.393 0.699 10.038 1.00 84.75 452 GLN A CA 1
ATOM 3645 C C . GLN A 1 452 ? 4.418 0.222 11.119 1.00 84.75 452 GLN A C 1
ATOM 3647 O O . GLN A 1 452 ? 4.660 -0.772 11.807 1.00 84.75 452 GLN A O 1
ATOM 3652 N N . GLU A 1 453 ? 3.263 0.886 11.223 1.00 81.31 453 GLU A N 1
ATOM 3653 C CA . GLU A 1 453 ? 2.226 0.530 12.205 1.00 81.31 453 GLU A CA 1
ATOM 3654 C C . GLU A 1 453 ? 1.725 -0.914 12.043 1.00 81.31 453 GLU A C 1
ATOM 3656 O O . GLU A 1 453 ? 1.446 -1.573 13.044 1.00 81.31 453 GLU A O 1
ATOM 3661 N N . ALA A 1 454 ? 1.689 -1.434 10.812 1.00 85.00 454 ALA A N 1
ATOM 3662 C CA . ALA A 1 454 ? 1.177 -2.763 10.480 1.00 85.00 454 ALA A CA 1
ATOM 3663 C C . ALA A 1 454 ? 2.176 -3.927 10.686 1.00 85.00 454 ALA A C 1
ATOM 3665 O O . ALA A 1 454 ? 1.797 -5.080 10.474 1.00 85.00 454 ALA A O 1
ATOM 3666 N N . ASP A 1 455 ? 3.430 -3.669 11.095 1.00 90.50 455 ASP A N 1
ATOM 3667 C CA . ASP A 1 455 ? 4.479 -4.702 11.225 1.00 90.50 455 ASP A CA 1
ATOM 3668 C C . ASP A 1 455 ? 4.081 -5.854 12.175 1.00 90.50 455 ASP A C 1
ATOM 3670 O O . ASP A 1 455 ? 3.519 -5.658 13.251 1.00 90.50 455 ASP A O 1
ATOM 3674 N N . GLY A 1 456 ? 4.397 -7.094 11.825 1.00 91.62 456 GLY A N 1
ATOM 3675 C CA . GLY A 1 456 ? 3.986 -8.277 12.580 1.00 91.62 456 GLY A CA 1
ATOM 3676 C C . GLY A 1 456 ? 2.601 -8.777 12.174 1.00 91.62 456 GLY A C 1
ATOM 3677 O O . GLY A 1 456 ? 2.291 -8.876 10.987 1.00 91.62 456 GLY A O 1
ATOM 3678 N N . VAL A 1 457 ? 1.785 -9.178 13.154 1.00 95.00 457 VAL A N 1
ATOM 3679 C CA . VAL A 1 457 ? 0.483 -9.813 12.891 1.00 95.00 457 VAL A CA 1
ATOM 3680 C C . VAL A 1 457 ? -0.643 -8.818 13.098 1.00 95.00 457 VAL A C 1
ATOM 3682 O O . VAL A 1 457 ? -0.786 -8.244 14.179 1.00 95.00 457 VAL A O 1
ATOM 3685 N N . THR A 1 458 ? -1.476 -8.670 12.074 1.00 95.44 458 THR A N 1
ATOM 3686 C CA . THR A 1 458 ? -2.681 -7.848 12.115 1.00 95.44 458 THR A CA 1
ATOM 3687 C C . THR A 1 458 ? -3.920 -8.732 12.112 1.00 95.44 458 THR A C 1
ATOM 3689 O O . THR A 1 458 ? -4.082 -9.561 11.220 1.00 95.44 458 THR A O 1
ATOM 3692 N N . VAL A 1 459 ? -4.811 -8.542 13.083 1.00 96.19 459 VAL A N 1
ATOM 3693 C CA . VAL A 1 459 ? -6.165 -9.105 13.064 1.00 96.19 459 VAL A CA 1
ATOM 3694 C C . VAL A 1 459 ? -7.115 -8.074 12.465 1.00 96.19 459 VAL A C 1
ATOM 3696 O O . VAL A 1 459 ? -7.164 -6.933 12.925 1.00 96.19 459 VAL A O 1
ATOM 3699 N N . SER A 1 460 ? -7.853 -8.464 11.426 1.00 94.56 460 SER A N 1
ATOM 3700 C CA . SER A 1 460 ? -8.824 -7.580 10.772 1.00 94.56 460 SER A CA 1
ATOM 3701 C C . SER A 1 460 ? -10.244 -7.951 11.174 1.00 94.56 460 SER A C 1
ATOM 3703 O O . SER A 1 460 ? -10.612 -9.125 11.151 1.00 94.56 460 SER A O 1
ATOM 3705 N N . LEU A 1 461 ? -11.049 -6.958 11.543 1.00 93.44 461 LEU A N 1
ATOM 3706 C CA . LEU A 1 461 ? -12.423 -7.174 11.988 1.00 93.44 461 LEU A CA 1
ATOM 3707 C C . LEU A 1 461 ? -13.327 -5.981 11.670 1.00 93.44 461 LEU A C 1
ATOM 3709 O O . LEU A 1 461 ? -12.842 -4.849 11.611 1.00 93.44 461 LEU A O 1
ATOM 3713 N N . PRO A 1 462 ? -14.636 -6.210 11.483 1.00 86.25 462 PRO A N 1
ATOM 3714 C CA . PRO A 1 462 ? -15.591 -5.119 11.366 1.00 86.25 462 PRO A CA 1
ATOM 3715 C C . PRO A 1 462 ? -15.744 -4.389 12.713 1.00 86.25 462 PRO A C 1
ATOM 3717 O O . PRO A 1 462 ? -15.421 -4.937 13.776 1.00 86.25 462 PRO A O 1
ATOM 3720 N N . LEU A 1 463 ? -16.244 -3.151 12.676 1.00 81.06 463 LEU A N 1
ATOM 3721 C CA . LEU A 1 463 ? -16.419 -2.291 13.855 1.00 81.06 463 LEU A CA 1
ATOM 3722 C C . LEU A 1 463 ? -17.213 -2.978 14.981 1.00 81.06 463 LEU A C 1
ATOM 3724 O O . LEU A 1 463 ? -16.858 -2.855 16.154 1.00 81.06 463 LEU A O 1
ATOM 3728 N N . GLU A 1 464 ? -18.230 -3.760 14.626 1.00 77.75 464 GLU A N 1
ATOM 3729 C CA . GLU A 1 464 ? -19.119 -4.495 15.533 1.00 77.75 464 GLU A CA 1
ATOM 3730 C C . GLU A 1 464 ? -18.410 -5.636 16.275 1.00 77.75 464 GLU A C 1
ATOM 3732 O O . GLU A 1 464 ? -18.847 -6.055 17.349 1.00 77.75 464 GLU A O 1
ATOM 3737 N N . GLY A 1 465 ? -17.309 -6.149 15.717 1.00 79.19 465 GLY A N 1
ATOM 3738 C CA . GLY A 1 465 ? -16.494 -7.189 16.344 1.00 79.19 465 GLY A CA 1
ATOM 3739 C C . GLY A 1 465 ? -15.549 -6.643 17.418 1.00 79.19 465 GLY A C 1
ATOM 3740 O O . GLY A 1 465 ? -15.113 -7.383 18.301 1.00 79.19 465 GLY A O 1
ATOM 3741 N N . LEU A 1 466 ? -15.238 -5.341 17.387 1.00 85.00 466 LEU A N 1
ATOM 3742 C CA . LEU A 1 466 ? -14.264 -4.726 18.291 1.00 85.00 466 LEU A CA 1
ATOM 3743 C C . LEU A 1 466 ? -14.591 -4.907 19.787 1.00 85.00 466 LEU A C 1
ATOM 3745 O O . LEU A 1 466 ? -13.657 -5.164 20.554 1.00 85.00 466 LEU A O 1
ATOM 3749 N N . PRO A 1 467 ? -15.856 -4.823 20.254 1.00 80.38 467 PRO A N 1
ATOM 3750 C CA . PRO A 1 467 ? -16.212 -5.076 21.654 1.00 80.38 467 PRO A CA 1
ATOM 3751 C C . PRO A 1 467 ? -16.000 -6.528 22.106 1.00 80.38 467 PRO A C 1
ATOM 3753 O O . PRO A 1 467 ? -15.799 -6.767 23.294 1.00 80.38 467 PRO A O 1
ATOM 3756 N N . GLN A 1 468 ? -16.017 -7.488 21.177 1.00 82.44 468 GLN A N 1
ATOM 3757 C CA . GLN A 1 468 ? -15.868 -8.916 21.478 1.00 82.44 468 GLN A CA 1
ATOM 3758 C C . GLN A 1 468 ? -14.397 -9.351 21.598 1.00 82.44 468 GLN A C 1
ATOM 3760 O O . GLN A 1 468 ? -14.116 -10.429 22.119 1.00 82.44 468 GLN A O 1
ATOM 3765 N N . LEU A 1 469 ? -13.443 -8.521 21.154 1.00 87.94 469 LEU A N 1
ATOM 3766 C CA . LEU A 1 469 ? -12.021 -8.766 21.400 1.00 87.94 469 LEU A CA 1
ATOM 3767 C C . LEU A 1 469 ? -11.676 -8.624 22.891 1.00 87.94 469 LEU A C 1
ATOM 3769 O O . LEU A 1 469 ? -12.121 -7.703 23.577 1.00 87.94 469 LEU A O 1
ATOM 3773 N N . THR A 1 470 ? -10.817 -9.511 23.380 1.00 86.94 470 THR A N 1
ATOM 3774 C CA . THR A 1 470 ? -10.296 -9.501 24.754 1.00 86.94 470 THR A CA 1
ATOM 3775 C C . THR A 1 470 ? -8.776 -9.383 24.735 1.00 86.94 470 THR A C 1
ATOM 3777 O O . THR A 1 470 ? -8.130 -10.110 23.977 1.00 86.94 470 THR A O 1
ATOM 3780 N N . GLU A 1 471 ? -8.205 -8.535 25.598 1.00 87.56 471 GLU A N 1
ATOM 3781 C CA . GLU A 1 471 ? -6.745 -8.361 25.738 1.00 87.56 471 GLU A CA 1
ATOM 3782 C C . GLU A 1 471 ? -6.046 -9.695 26.023 1.00 87.56 471 GLU A C 1
ATOM 3784 O O . GLU A 1 471 ? -5.083 -10.034 25.345 1.00 87.56 471 GLU A O 1
ATOM 3789 N N . SER A 1 472 ? -6.622 -10.516 26.908 1.00 87.44 472 SER A N 1
ATOM 3790 C CA . SER A 1 472 ? -6.086 -11.835 27.264 1.00 87.44 472 SER A CA 1
ATOM 3791 C C . SER A 1 472 ? -5.846 -12.725 26.044 1.00 87.44 472 SER A C 1
ATOM 3793 O O . SER A 1 472 ? -4.777 -13.310 25.914 1.00 87.44 472 SER A O 1
ATOM 3795 N N . ARG A 1 473 ? -6.798 -12.796 25.103 1.00 90.94 473 ARG A N 1
ATOM 3796 C CA . ARG A 1 473 ? -6.629 -13.554 23.852 1.00 90.94 473 ARG A CA 1
ATOM 3797 C C . ARG A 1 473 ? -5.630 -12.897 22.900 1.00 90.94 473 ARG A C 1
ATOM 3799 O O . ARG A 1 473 ? -4.899 -13.621 22.222 1.00 90.94 473 ARG A O 1
ATOM 3806 N N . LEU A 1 474 ? -5.607 -11.566 22.819 1.00 92.62 474 LEU A N 1
ATOM 3807 C CA . LEU A 1 474 ? -4.661 -10.834 21.972 1.00 92.62 474 LEU A CA 1
ATOM 3808 C C . LEU A 1 474 ? -3.210 -11.040 22.441 1.00 92.62 474 LEU A C 1
ATOM 3810 O O . LEU A 1 474 ? -2.302 -11.157 21.619 1.00 92.62 474 LEU A O 1
ATOM 3814 N N . ASP A 1 475 ? -2.981 -11.184 23.745 1.00 91.62 475 ASP A N 1
ATOM 3815 C CA . ASP A 1 475 ? -1.639 -11.414 24.276 1.00 91.62 475 ASP A CA 1
ATOM 3816 C C . ASP A 1 475 ? -1.023 -12.745 23.841 1.00 91.62 475 ASP A C 1
ATOM 3818 O O . ASP A 1 475 ? 0.198 -12.837 23.712 1.00 91.62 475 ASP A O 1
ATOM 3822 N N . TRP A 1 476 ? -1.837 -13.741 23.505 1.00 93.31 476 TRP A N 1
ATOM 3823 C CA . TRP A 1 476 ? -1.347 -15.006 22.959 1.00 93.31 476 TRP A CA 1
ATOM 3824 C C . TRP A 1 476 ? -0.823 -14.912 21.519 1.00 93.31 476 TRP A C 1
ATOM 3826 O O . TRP A 1 476 ? -0.195 -15.862 21.060 1.00 93.31 476 TRP A O 1
ATOM 3836 N N . LEU A 1 477 ? -1.067 -13.813 20.787 1.00 93.12 477 LEU A N 1
ATOM 3837 C CA . LEU A 1 477 ? -0.699 -13.696 19.369 1.00 93.12 477 LEU A CA 1
ATOM 3838 C C . LEU A 1 477 ? -1.149 -14.935 18.551 1.00 93.12 477 LEU A C 1
ATOM 3840 O O . LEU A 1 477 ? -2.327 -15.322 18.553 1.00 93.12 477 LEU A O 1
ATOM 3844 N N . VAL A 1 478 ? -0.178 -15.555 17.879 1.00 94.69 478 VAL A N 1
ATOM 3845 C CA . VAL A 1 478 ? -0.227 -16.768 17.074 1.00 94.69 478 VAL A CA 1
ATOM 3846 C C . VAL A 1 478 ? 0.866 -17.715 17.580 1.00 94.69 478 VAL A C 1
ATOM 3848 O O . VAL A 1 478 ? 1.899 -17.227 18.056 1.00 94.69 478 VAL A O 1
ATOM 3851 N N . PRO A 1 479 ? 0.691 -19.042 17.459 1.00 92.75 479 PRO A N 1
ATOM 3852 C CA . PRO A 1 479 ? 1.626 -20.006 18.039 1.00 92.75 479 PRO A CA 1
ATOM 3853 C C . PRO A 1 479 ? 3.081 -19.797 17.587 1.00 92.75 479 PRO A C 1
ATOM 3855 O O . PRO A 1 479 ? 3.996 -19.846 18.404 1.00 92.75 479 PRO A O 1
ATOM 3858 N N . GLY A 1 480 ? 3.295 -19.470 16.309 1.00 90.88 480 GLY A N 1
ATOM 3859 C CA . GLY A 1 480 ? 4.625 -19.298 15.718 1.00 90.88 480 GLY A CA 1
ATOM 3860 C C . GLY A 1 480 ? 5.443 -18.111 16.233 1.00 90.88 480 GLY A C 1
ATOM 3861 O O . GLY A 1 480 ? 6.652 -18.080 16.024 1.00 90.88 480 GLY A O 1
ATOM 3862 N N . LEU A 1 481 ? 4.824 -17.145 16.923 1.00 92.94 481 LEU A N 1
ATOM 3863 C CA . LEU A 1 481 ? 5.529 -16.000 17.520 1.00 92.94 481 LEU A CA 1
ATOM 3864 C C . LEU A 1 481 ? 5.677 -16.105 19.042 1.00 92.94 481 LEU A C 1
ATOM 3866 O O . LEU A 1 481 ? 6.265 -15.212 19.657 1.00 92.94 481 LEU A O 1
ATOM 3870 N N . LEU A 1 482 ? 5.176 -17.178 19.665 1.00 93.38 482 LEU A N 1
ATOM 3871 C CA . LEU A 1 482 ? 5.218 -17.319 21.119 1.00 93.38 482 LEU A CA 1
ATOM 3872 C C . LEU A 1 482 ? 6.640 -17.416 21.667 1.00 93.38 482 LEU A C 1
ATOM 3874 O O . LEU A 1 482 ? 6.951 -16.701 22.613 1.00 93.38 482 LEU A O 1
ATOM 3878 N N . GLU A 1 483 ? 7.518 -18.222 21.063 1.00 94.00 483 GLU A N 1
ATOM 3879 C CA . GLU A 1 483 ? 8.925 -18.331 21.492 1.00 94.00 483 GLU A CA 1
ATOM 3880 C C . GLU A 1 483 ? 9.613 -16.957 21.476 1.00 94.00 483 GLU A C 1
ATOM 3882 O O . GLU A 1 483 ? 10.253 -16.562 22.452 1.00 94.00 483 GLU A O 1
ATOM 3887 N N . GLN A 1 484 ? 9.406 -16.172 20.412 1.00 93.25 484 GLN A N 1
ATOM 3888 C CA . GLN A 1 484 ? 9.966 -14.822 20.292 1.00 93.25 484 GLN A CA 1
ATOM 3889 C C . GLN A 1 484 ? 9.372 -13.859 21.330 1.00 93.25 484 GLN A C 1
ATOM 3891 O O . GLN A 1 484 ? 10.106 -13.066 21.927 1.00 93.25 484 GLN A O 1
ATOM 3896 N N . LYS A 1 485 ? 8.060 -13.941 21.588 1.00 94.94 485 LYS A N 1
ATOM 3897 C CA . LYS A 1 485 ? 7.387 -13.123 22.607 1.00 94.94 485 LYS A CA 1
ATOM 3898 C C . LYS A 1 485 ? 7.865 -13.464 24.015 1.00 94.94 485 LYS A C 1
ATOM 3900 O O . LYS A 1 485 ? 8.171 -12.553 24.780 1.00 94.94 485 LYS A O 1
ATOM 3905 N N . VAL A 1 486 ? 8.002 -14.746 24.349 1.00 95.25 486 VAL A N 1
ATOM 3906 C CA . VAL A 1 486 ? 8.552 -15.189 25.638 1.00 95.25 486 VAL A CA 1
ATOM 3907 C C . VAL A 1 486 ? 10.010 -14.755 25.783 1.00 95.25 486 VAL A C 1
ATOM 3909 O O . VAL A 1 486 ? 10.390 -14.251 26.836 1.00 95.25 486 VAL A O 1
ATOM 3912 N N . LEU A 1 487 ? 10.824 -14.853 24.729 1.00 95.62 487 LEU A N 1
ATOM 3913 C CA . LEU A 1 487 ? 12.200 -14.351 24.746 1.00 95.62 487 LEU A CA 1
ATOM 3914 C C . LEU A 1 487 ? 12.256 -12.839 25.018 1.00 95.62 487 LEU A C 1
ATOM 3916 O O . LEU A 1 487 ? 13.087 -12.383 25.809 1.00 95.62 487 LEU A O 1
ATOM 3920 N N . ALA A 1 488 ? 11.373 -12.057 24.389 1.00 95.00 488 ALA A N 1
ATOM 3921 C CA . ALA A 1 488 ? 11.249 -10.625 24.653 1.00 95.00 488 ALA A CA 1
ATOM 3922 C C . ALA A 1 488 ? 10.817 -10.348 26.104 1.00 95.00 488 ALA A C 1
ATOM 3924 O O . ALA A 1 488 ? 11.392 -9.472 26.748 1.00 95.00 488 ALA A O 1
ATOM 3925 N N . LEU A 1 489 ? 9.888 -11.139 26.651 1.00 94.88 489 LEU A N 1
ATOM 3926 C CA . LEU A 1 489 ? 9.471 -11.055 28.054 1.00 94.88 489 LEU A CA 1
ATOM 3927 C C . LEU A 1 489 ? 10.613 -11.377 29.023 1.00 94.88 489 LEU A C 1
ATOM 3929 O O . LEU A 1 489 ? 10.844 -10.617 29.958 1.00 94.88 489 LEU A O 1
ATOM 3933 N N . ILE A 1 490 ? 11.388 -12.440 28.777 1.00 94.50 490 ILE A N 1
ATOM 3934 C CA . ILE A 1 490 ? 12.582 -12.752 29.577 1.00 94.50 490 ILE A CA 1
ATOM 3935 C C . ILE A 1 490 ? 13.551 -11.566 29.541 1.00 94.50 490 ILE A C 1
ATOM 3937 O O . ILE A 1 490 ? 14.084 -11.171 30.573 1.00 94.50 490 ILE A O 1
ATOM 3941 N N . ARG A 1 491 ? 13.763 -10.942 28.376 1.00 94.25 491 ARG A N 1
ATOM 3942 C CA . ARG A 1 491 ? 14.631 -9.757 28.253 1.00 94.25 491 ARG A CA 1
ATOM 3943 C C . ARG A 1 491 ? 14.092 -8.529 28.991 1.00 94.25 491 ARG A C 1
ATOM 3945 O O . ARG A 1 491 ? 14.921 -7.746 29.461 1.00 94.25 491 ARG A O 1
ATOM 3952 N N . ALA A 1 492 ? 12.772 -8.406 29.112 1.00 93.75 492 ALA A N 1
ATOM 3953 C CA . ALA A 1 492 ? 12.070 -7.339 29.821 1.00 93.75 492 ALA A CA 1
ATOM 3954 C C . ALA A 1 492 ? 12.029 -7.524 31.352 1.00 93.75 492 ALA A C 1
ATOM 3956 O O . ALA A 1 492 ? 11.585 -6.623 32.061 1.00 93.75 492 ALA A O 1
ATOM 3957 N N . LEU A 1 493 ? 12.502 -8.659 31.883 1.00 94.00 493 LEU A N 1
ATOM 3958 C CA . LEU A 1 493 ? 12.607 -8.869 33.328 1.00 94.00 493 LEU A CA 1
ATOM 3959 C C . LEU A 1 493 ? 13.750 -8.046 33.965 1.00 94.00 493 LEU A C 1
ATOM 3961 O O . LEU A 1 493 ? 14.789 -7.788 33.336 1.00 94.00 493 LEU A O 1
ATOM 3965 N N . PRO A 1 494 ? 13.643 -7.718 35.267 1.00 92.69 494 PRO A N 1
ATOM 3966 C CA . PRO A 1 494 ? 14.737 -7.191 36.070 1.00 92.69 494 PRO A CA 1
ATOM 3967 C C . PRO A 1 494 ? 16.028 -8.008 35.939 1.00 92.69 494 PRO A C 1
ATOM 3969 O O . PRO A 1 494 ? 16.029 -9.228 35.759 1.00 92.69 494 PRO A O 1
ATOM 3972 N N . LYS A 1 495 ? 17.179 -7.331 36.063 1.00 89.81 495 LYS A N 1
ATOM 3973 C CA . LYS A 1 495 ? 18.507 -7.963 35.923 1.00 89.81 495 LYS A CA 1
ATOM 3974 C C . LYS A 1 495 ? 18.738 -9.109 36.922 1.00 89.81 495 LYS A C 1
ATOM 3976 O O . LYS A 1 495 ? 19.538 -9.987 36.618 1.00 89.81 495 LYS A O 1
ATOM 3981 N N . SER A 1 496 ? 18.082 -9.090 38.084 1.00 92.12 496 SER A N 1
ATOM 3982 C CA . SER A 1 496 ? 18.114 -10.177 39.073 1.00 92.12 496 SER A CA 1
ATOM 3983 C C . SER A 1 496 ? 17.535 -11.471 38.501 1.00 92.12 496 SER A C 1
ATOM 3985 O O . SER A 1 496 ? 18.228 -12.482 38.484 1.00 92.12 496 SER A O 1
ATOM 3987 N N . PHE A 1 497 ? 16.331 -11.412 37.927 1.00 92.06 497 PHE A N 1
ATOM 3988 C CA . PHE A 1 497 ? 15.642 -12.581 37.380 1.00 92.06 497 PHE A CA 1
ATOM 3989 C C . PHE A 1 497 ? 16.279 -13.104 36.087 1.00 92.06 497 PHE A C 1
ATOM 3991 O O . PHE A 1 497 ? 16.400 -14.312 35.910 1.00 92.06 497 PHE A O 1
ATOM 3998 N N . ARG A 1 498 ? 16.766 -12.217 35.204 1.00 92.25 498 ARG A N 1
ATOM 3999 C CA . ARG A 1 498 ? 17.334 -12.603 33.893 1.00 92.25 498 ARG A CA 1
ATOM 4000 C C . ARG A 1 498 ? 18.513 -13.574 33.952 1.00 92.25 498 ARG A C 1
ATOM 4002 O O . ARG A 1 498 ? 18.717 -14.328 33.007 1.00 92.25 498 ARG A O 1
ATOM 4009 N N . ARG A 1 499 ? 19.296 -13.555 35.035 1.00 92.75 499 ARG A N 1
ATOM 4010 C CA . ARG A 1 499 ? 20.486 -14.413 35.189 1.00 92.75 499 ARG A CA 1
ATOM 4011 C C . ARG A 1 499 ? 20.143 -15.902 35.255 1.00 92.75 499 ARG A C 1
ATOM 4013 O O . ARG A 1 499 ? 20.984 -16.710 34.882 1.00 92.75 499 ARG A O 1
ATOM 4020 N N . HIS A 1 500 ? 18.929 -16.241 35.683 1.00 91.38 500 HIS A N 1
ATOM 4021 C CA . HIS A 1 500 ? 18.460 -17.622 35.806 1.00 91.38 500 HIS A CA 1
ATOM 4022 C C . HIS A 1 500 ? 18.064 -18.256 34.464 1.00 91.38 500 HIS A C 1
ATOM 4024 O O . HIS A 1 500 ? 17.915 -19.468 34.384 1.00 91.38 500 HIS A O 1
ATOM 4030 N N . PHE A 1 501 ? 17.923 -17.453 33.406 1.00 93.50 501 PHE A N 1
ATOM 4031 C CA . PHE A 1 501 ? 17.435 -17.887 32.095 1.00 93.50 501 PHE A CA 1
ATOM 4032 C C . PHE A 1 501 ? 18.508 -17.723 31.020 1.00 93.50 501 PHE A C 1
ATOM 4034 O O . PHE A 1 501 ? 18.228 -17.219 29.940 1.00 93.50 501 PHE A O 1
ATOM 4041 N N . VAL A 1 502 ? 19.766 -18.056 31.315 1.00 89.62 502 VAL A N 1
ATOM 4042 C CA . VAL A 1 502 ? 20.858 -18.014 30.331 1.00 89.62 502 VAL A CA 1
ATOM 4043 C C . VAL A 1 502 ? 21.214 -19.453 29.933 1.00 89.62 502 VAL A C 1
ATOM 4045 O O . VAL A 1 502 ? 21.610 -20.207 30.818 1.00 89.62 502 VAL A O 1
ATOM 4048 N N . PRO A 1 503 ? 21.125 -19.837 28.641 1.00 92.94 503 PRO A N 1
ATOM 4049 C CA . PRO A 1 503 ? 20.751 -19.018 27.482 1.00 92.94 503 PRO A CA 1
ATOM 4050 C C . PRO A 1 503 ? 19.244 -18.712 27.398 1.00 92.94 503 PRO A C 1
ATOM 4052 O O . PRO A 1 503 ? 18.390 -19.592 27.508 1.00 92.94 503 PRO A O 1
ATOM 4055 N N . ALA A 1 504 ? 18.913 -17.444 27.139 1.00 92.12 504 ALA A N 1
ATOM 4056 C CA . ALA A 1 504 ? 17.522 -16.985 27.069 1.00 92.12 504 ALA A CA 1
ATOM 4057 C C . ALA A 1 504 ? 16.702 -17.621 25.933 1.00 92.12 504 ALA A C 1
ATOM 4059 O O . ALA A 1 504 ? 15.532 -17.912 26.178 1.00 92.12 504 ALA A O 1
ATOM 4060 N N . PRO A 1 505 ? 17.263 -17.875 24.729 1.00 94.88 505 PRO A N 1
ATOM 4061 C CA . PRO A 1 505 ? 16.535 -18.572 23.668 1.00 94.88 505 PRO A CA 1
ATOM 4062 C C . PRO A 1 505 ? 16.064 -19.970 24.082 1.00 94.88 505 PRO A C 1
ATOM 4064 O O . PRO A 1 505 ? 14.916 -20.320 23.832 1.00 94.88 505 PRO A O 1
ATOM 4067 N N . ASP A 1 506 ? 16.903 -20.729 24.789 1.00 94.69 506 ASP A N 1
ATOM 4068 C CA . ASP A 1 506 ? 16.575 -22.099 25.203 1.00 94.69 506 ASP A CA 1
ATOM 4069 C C . ASP A 1 506 ? 15.459 -22.106 26.251 1.00 94.69 506 ASP A C 1
ATOM 4071 O O . ASP A 1 506 ? 14.506 -22.879 26.161 1.00 94.69 506 ASP A O 1
ATOM 4075 N N . SER A 1 507 ? 15.537 -21.176 27.209 1.00 94.56 507 SER A N 1
ATOM 4076 C CA . SER A 1 507 ? 14.497 -20.993 28.228 1.00 94.56 507 SER A CA 1
ATOM 4077 C C . SER A 1 507 ? 13.172 -20.559 27.595 1.00 94.56 507 SER A C 1
ATOM 4079 O O . SER A 1 507 ? 12.115 -21.069 27.956 1.00 94.56 507 SER A O 1
ATOM 4081 N N . ALA A 1 508 ? 13.219 -19.646 26.620 1.00 95.25 508 ALA A N 1
ATOM 4082 C CA . ALA A 1 508 ? 12.034 -19.184 25.908 1.00 95.25 508 ALA A CA 1
ATOM 4083 C C . ALA A 1 508 ? 11.364 -20.305 25.107 1.00 95.25 508 ALA A C 1
ATOM 4085 O O . ALA A 1 508 ? 10.140 -20.423 25.154 1.00 95.25 508 ALA A O 1
ATOM 4086 N N . ARG A 1 509 ? 12.154 -21.143 24.424 1.00 94.62 509 ARG A N 1
ATOM 4087 C CA . ARG A 1 509 ? 11.655 -22.301 23.673 1.00 94.62 509 ARG A CA 1
ATOM 4088 C C . ARG A 1 509 ? 10.957 -23.303 24.582 1.00 94.62 509 ARG A C 1
ATOM 4090 O O . ARG A 1 509 ? 9.841 -23.705 24.275 1.00 94.62 509 ARG A O 1
ATOM 4097 N N . LEU A 1 510 ? 11.586 -23.646 25.708 1.00 94.12 510 LEU A N 1
ATOM 4098 C CA . LEU A 1 510 ? 11.026 -24.569 26.697 1.00 94.12 510 LEU A CA 1
ATOM 4099 C C . LEU A 1 510 ? 9.712 -24.042 27.287 1.00 94.12 510 LEU A C 1
ATOM 4101 O O . LEU A 1 510 ? 8.718 -24.756 27.355 1.00 94.12 510 LEU A O 1
ATOM 4105 N N . VAL A 1 511 ? 9.683 -22.767 27.686 1.00 94.75 511 VAL A N 1
ATOM 4106 C CA . VAL A 1 511 ? 8.458 -22.153 28.211 1.00 94.75 511 VAL A CA 1
ATOM 4107 C C . VAL A 1 511 ? 7.370 -22.135 27.144 1.00 94.75 511 VAL A C 1
ATOM 4109 O O . VAL A 1 511 ? 6.251 -22.532 27.435 1.00 94.75 511 VAL A O 1
ATOM 4112 N N . ALA A 1 512 ? 7.674 -21.711 25.915 1.00 93.56 512 ALA A N 1
ATOM 4113 C CA . ALA A 1 512 ? 6.685 -21.634 24.845 1.00 93.56 512 ALA A CA 1
ATOM 4114 C C . ALA A 1 512 ? 6.102 -23.007 24.468 1.00 93.56 512 ALA A C 1
ATOM 4116 O O . ALA A 1 512 ? 4.907 -23.077 24.184 1.00 93.56 512 ALA A O 1
ATOM 4117 N N . SER A 1 513 ? 6.902 -24.082 24.496 1.00 92.31 513 SER A N 1
ATOM 4118 C CA . SER A 1 513 ? 6.421 -25.445 24.223 1.00 92.31 513 SER A CA 1
ATOM 4119 C C . SER A 1 513 ? 5.520 -26.013 25.320 1.00 92.31 513 SER A C 1
ATOM 4121 O O . SER A 1 513 ? 4.670 -26.848 25.027 1.00 92.31 513 SER A O 1
ATOM 4123 N N . ASP A 1 514 ? 5.695 -25.564 26.565 1.00 92.31 514 ASP A N 1
ATOM 4124 C CA . ASP A 1 514 ? 4.950 -26.071 27.725 1.00 92.31 514 ASP A CA 1
ATOM 4125 C C . ASP A 1 514 ? 3.596 -25.368 27.936 1.00 92.31 514 ASP A C 1
ATOM 4127 O O . ASP A 1 514 ? 2.778 -25.817 28.741 1.00 92.31 514 ASP A O 1
ATOM 4131 N N . LEU A 1 515 ? 3.351 -24.244 27.256 1.00 92.56 515 LEU A N 1
ATOM 4132 C CA . LEU A 1 515 ? 2.113 -23.478 27.395 1.00 92.56 515 LEU A CA 1
ATOM 4133 C C . LEU A 1 515 ? 0.969 -24.092 26.578 1.00 92.56 515 LEU A C 1
ATOM 4135 O O . LEU A 1 515 ? 1.093 -24.328 25.377 1.00 92.56 515 LEU A O 1
ATOM 4139 N N . GLU A 1 516 ? -0.206 -24.235 27.194 1.00 91.69 516 GLU A N 1
ATOM 4140 C CA . GLU A 1 516 ? -1.434 -24.517 26.448 1.00 91.69 516 GLU A CA 1
ATOM 4141 C C . GLU A 1 516 ? -1.897 -23.261 25.693 1.00 91.69 516 GLU A C 1
ATOM 4143 O O . GLU A 1 516 ? -2.371 -22.292 26.290 1.00 91.69 516 GLU A O 1
ATOM 4148 N N . PHE A 1 517 ? -1.767 -23.275 24.364 1.00 91.75 517 PHE A N 1
ATOM 4149 C CA . PHE A 1 517 ? -2.060 -22.116 23.521 1.00 91.75 517 PHE A CA 1
ATOM 4150 C C . PHE A 1 517 ? -3.475 -21.548 23.733 1.00 91.75 517 PHE A C 1
ATOM 4152 O O . PHE A 1 517 ? -4.469 -22.276 23.710 1.00 91.75 517 PHE A O 1
ATOM 4159 N N . ALA A 1 518 ? -3.558 -20.217 23.855 1.00 88.75 518 ALA A N 1
ATOM 4160 C CA . ALA A 1 518 ? -4.798 -19.440 23.950 1.00 88.75 518 ALA A CA 1
ATOM 4161 C C . ALA A 1 518 ? -5.724 -19.815 25.125 1.00 88.75 518 ALA A C 1
ATOM 4163 O O . ALA A 1 518 ? -6.923 -19.524 25.081 1.00 88.75 518 ALA A O 1
ATOM 4164 N N . ARG A 1 519 ? -5.185 -20.418 26.193 1.00 87.50 519 ARG A N 1
ATOM 4165 C CA . ARG A 1 519 ? -5.931 -20.745 27.415 1.00 87.50 519 ARG A CA 1
ATOM 4166 C C . ARG A 1 519 ? -5.445 -19.922 28.602 1.00 87.50 519 ARG A C 1
ATOM 4168 O O . ARG A 1 519 ? -4.286 -19.987 28.985 1.00 87.50 519 ARG A O 1
ATOM 4175 N N . GLY A 1 520 ? -6.364 -19.189 29.227 1.00 86.56 520 GLY A N 1
ATOM 4176 C CA . GLY A 1 520 ? -6.060 -18.358 30.392 1.00 86.56 520 GLY A CA 1
ATOM 4177 C C . GLY A 1 520 ? -5.278 -17.085 30.052 1.00 86.56 520 GLY A C 1
ATOM 4178 O O . GLY A 1 520 ? -5.227 -16.645 28.901 1.00 86.56 520 GLY A O 1
ATOM 4179 N N . ASP A 1 521 ? -4.705 -16.470 31.085 1.00 91.06 521 ASP A N 1
ATOM 4180 C CA . ASP A 1 521 ? -3.907 -15.251 30.961 1.00 91.06 521 ASP A CA 1
ATOM 4181 C C . ASP A 1 521 ? -2.461 -15.582 30.560 1.00 91.06 521 ASP A C 1
ATOM 4183 O O . ASP A 1 521 ? -1.784 -16.372 31.226 1.00 91.06 521 ASP A O 1
ATOM 4187 N N . PHE A 1 522 ? -1.993 -14.997 29.456 1.00 93.38 522 PHE A N 1
ATOM 4188 C CA . PHE A 1 522 ? -0.687 -15.315 28.877 1.00 93.38 522 PHE A CA 1
ATOM 4189 C C . PHE A 1 522 ? 0.470 -14.916 29.799 1.00 93.38 522 PHE A C 1
ATOM 4191 O O . PHE A 1 522 ? 1.335 -15.742 30.093 1.00 93.38 522 PHE A O 1
ATOM 4198 N N . LEU A 1 523 ? 0.480 -13.669 30.288 1.00 91.94 523 LEU A N 1
ATOM 4199 C CA . LEU A 1 523 ? 1.560 -13.158 31.135 1.00 91.94 523 LEU A CA 1
ATOM 4200 C C . LEU A 1 523 ? 1.653 -13.930 32.447 1.00 91.94 523 LEU A C 1
ATOM 4202 O O . LEU A 1 523 ? 2.751 -14.285 32.873 1.00 91.94 523 LEU A O 1
ATOM 4206 N N . HIS A 1 524 ? 0.512 -14.241 33.062 1.00 92.00 524 HIS A N 1
ATOM 4207 C CA . HIS A 1 524 ? 0.467 -15.081 34.248 1.00 92.00 524 HIS A CA 1
ATOM 4208 C C . HIS A 1 524 ? 1.027 -16.480 33.973 1.00 92.00 524 HIS A C 1
ATOM 4210 O O . HIS A 1 524 ? 1.870 -16.954 34.731 1.00 92.00 524 HIS A O 1
ATOM 4216 N N . SER A 1 525 ? 0.618 -17.121 32.875 1.00 93.38 525 SER A N 1
ATOM 4217 C CA . SER A 1 525 ? 1.078 -18.473 32.528 1.00 93.38 525 SER A CA 1
ATOM 4218 C C . SER A 1 525 ? 2.593 -18.519 32.290 1.00 93.38 525 SER A C 1
ATOM 4220 O O . SER A 1 525 ? 3.277 -19.413 32.792 1.00 93.38 525 SER A O 1
ATOM 4222 N N . VAL A 1 526 ? 3.140 -17.505 31.610 1.00 94.19 526 VAL A N 1
ATOM 4223 C CA . VAL A 1 526 ? 4.590 -17.333 31.425 1.00 94.19 526 VAL A CA 1
ATOM 4224 C C . VAL A 1 526 ? 5.296 -17.102 32.765 1.00 94.19 526 VAL A C 1
ATOM 4226 O O . VAL A 1 526 ? 6.305 -17.749 33.038 1.00 94.19 526 VAL A O 1
ATOM 4229 N N . ALA A 1 527 ? 4.766 -16.227 33.628 1.00 93.56 527 ALA A N 1
ATOM 4230 C CA . ALA A 1 527 ? 5.338 -15.937 34.946 1.00 93.56 527 ALA A CA 1
ATOM 4231 C C . ALA A 1 527 ? 5.411 -17.189 35.832 1.00 93.56 527 ALA A C 1
ATOM 4233 O O . ALA A 1 527 ? 6.440 -17.461 36.454 1.00 93.56 527 ALA A O 1
ATOM 4234 N N . VAL A 1 528 ? 4.331 -17.976 35.856 1.00 93.88 528 VAL A N 1
ATOM 4235 C CA . VAL A 1 528 ? 4.242 -19.237 36.601 1.00 93.88 528 VAL A CA 1
ATOM 4236 C C . VAL A 1 528 ? 5.286 -20.225 36.095 1.00 93.88 528 VAL A C 1
ATOM 4238 O O . VAL A 1 528 ? 6.029 -20.791 36.899 1.00 93.88 528 VAL A O 1
ATOM 4241 N N . ARG A 1 529 ? 5.394 -20.406 34.773 1.00 94.94 529 ARG A N 1
ATOM 4242 C CA . ARG A 1 529 ? 6.357 -21.351 34.201 1.00 94.94 529 ARG A CA 1
ATOM 4243 C C . ARG A 1 529 ? 7.803 -20.911 34.429 1.00 94.94 529 ARG A C 1
ATOM 4245 O O . ARG A 1 529 ? 8.628 -21.730 34.822 1.00 94.94 529 ARG A O 1
ATOM 4252 N N . LEU A 1 530 ? 8.103 -19.623 34.266 1.00 95.19 530 LEU A N 1
ATOM 4253 C CA . LEU A 1 530 ? 9.429 -19.077 34.566 1.00 95.19 530 LEU A CA 1
ATOM 4254 C C . LEU A 1 530 ? 9.778 -19.206 36.054 1.00 95.19 530 LEU A C 1
ATOM 4256 O O . LEU A 1 530 ? 10.915 -19.545 36.364 1.00 95.19 530 LEU A O 1
ATOM 4260 N N . SER A 1 531 ? 8.809 -19.024 36.959 1.00 94.56 531 SER A N 1
ATOM 4261 C CA . SER A 1 531 ? 9.017 -19.227 38.401 1.00 94.56 531 SER A CA 1
ATOM 4262 C C . SER A 1 531 ? 9.372 -20.673 38.740 1.00 94.56 531 SER A C 1
ATOM 4264 O O . SER A 1 531 ? 10.219 -20.932 39.589 1.00 94.56 531 SER A O 1
ATOM 4266 N N . GLN A 1 532 ? 8.732 -21.634 38.069 1.00 93.56 532 GLN A N 1
ATOM 4267 C CA . GLN A 1 532 ? 9.045 -23.055 38.236 1.00 93.56 532 GLN A CA 1
ATOM 4268 C C . GLN A 1 532 ? 10.443 -23.400 37.716 1.00 93.56 532 GLN A C 1
ATOM 4270 O O . GLN A 1 532 ? 11.106 -24.254 38.296 1.00 93.56 532 GLN A O 1
ATOM 4275 N N . LEU A 1 533 ? 10.885 -22.753 36.632 1.00 93.19 533 LEU A N 1
ATOM 4276 C CA . LEU A 1 533 ? 12.211 -22.973 36.053 1.00 93.19 533 LEU A CA 1
ATOM 4277 C C . LEU A 1 533 ? 13.334 -22.332 36.879 1.00 93.19 533 LEU A C 1
ATOM 4279 O O . LEU A 1 533 ? 14.391 -22.940 37.017 1.00 93.19 533 LEU A O 1
ATOM 4283 N N . SER A 1 534 ? 13.126 -21.130 37.429 1.00 92.31 534 SER A N 1
ATOM 4284 C CA . SER A 1 534 ? 14.145 -20.435 38.233 1.00 92.31 534 SER A CA 1
ATOM 4285 C C . SER A 1 534 ? 14.126 -20.801 39.719 1.00 92.31 534 SER A C 1
ATOM 4287 O O . SER A 1 534 ? 15.126 -20.596 40.402 1.00 92.31 534 SER A O 1
ATOM 4289 N N . GLY A 1 535 ? 12.997 -21.295 40.238 1.00 89.88 535 GLY A N 1
ATOM 4290 C CA . GLY A 1 535 ? 12.765 -21.471 41.676 1.00 89.88 535 GLY A CA 1
ATOM 4291 C C . GLY A 1 535 ? 12.466 -20.164 42.429 1.00 89.88 535 GLY A C 1
ATOM 4292 O O . GLY A 1 535 ? 12.229 -20.198 43.636 1.00 89.88 535 GLY A O 1
ATOM 4293 N N . GLU A 1 536 ? 12.442 -19.018 41.741 1.00 90.56 536 GLU A N 1
ATOM 4294 C CA . GLU A 1 536 ? 12.102 -17.709 42.308 1.00 90.56 536 GLU A CA 1
ATOM 4295 C C . GLU A 1 536 ? 10.680 -17.296 41.919 1.00 90.56 536 GLU A C 1
ATOM 4297 O O . GLU A 1 536 ? 10.209 -17.583 40.822 1.00 90.56 536 GLU A O 1
ATOM 4302 N N . ARG A 1 537 ? 9.975 -16.578 42.800 1.00 92.31 537 ARG A N 1
ATOM 4303 C CA . ARG A 1 537 ? 8.612 -16.116 42.513 1.00 92.31 537 ARG A CA 1
ATOM 4304 C C . ARG A 1 537 ? 8.637 -14.926 41.551 1.00 92.31 537 ARG A C 1
ATOM 4306 O O . ARG A 1 537 ? 8.938 -13.814 41.971 1.00 92.31 537 ARG A O 1
ATOM 4313 N N . ILE A 1 538 ? 8.248 -15.166 40.302 1.00 93.75 538 ILE A N 1
ATOM 4314 C CA . ILE A 1 538 ? 8.040 -14.160 39.256 1.00 93.75 538 ILE A CA 1
ATOM 4315 C C . ILE A 1 538 ? 6.533 -13.951 39.076 1.00 93.75 538 ILE A C 1
ATOM 4317 O O . ILE A 1 538 ? 5.753 -14.899 38.967 1.00 93.75 538 ILE A O 1
ATOM 4321 N N . SER A 1 539 ? 6.105 -12.696 39.056 1.00 91.94 539 SER A N 1
ATOM 4322 C CA . SER A 1 539 ? 4.723 -12.278 38.833 1.00 91.94 539 SER A CA 1
ATOM 4323 C C . SER A 1 539 ? 4.569 -11.561 37.490 1.00 91.94 539 SER A C 1
ATOM 4325 O O . SER A 1 539 ? 5.537 -11.093 36.897 1.00 91.94 539 SER A O 1
ATOM 4327 N N . ALA A 1 540 ? 3.332 -11.418 37.012 1.00 87.62 540 ALA A N 1
ATOM 4328 C CA . ALA A 1 540 ? 3.052 -10.678 35.780 1.00 87.62 540 ALA A CA 1
ATOM 4329 C C . ALA A 1 540 ? 3.462 -9.188 35.853 1.00 87.62 540 ALA A C 1
ATOM 4331 O O . ALA A 1 540 ? 3.681 -8.569 34.818 1.00 87.62 540 ALA A O 1
ATOM 4332 N N . GLN A 1 541 ? 3.588 -8.615 37.058 1.00 89.06 541 GLN A N 1
ATOM 4333 C CA . GLN A 1 541 ? 3.987 -7.215 37.259 1.00 89.06 541 GLN A CA 1
ATOM 4334 C C . GLN A 1 541 ? 5.500 -6.999 37.124 1.00 89.06 541 GLN A C 1
ATOM 4336 O O . GLN A 1 541 ? 5.937 -5.861 36.982 1.00 89.06 541 GLN A O 1
ATOM 4341 N N . ASP A 1 542 ? 6.297 -8.073 37.151 1.00 91.25 542 ASP A N 1
ATOM 4342 C CA . ASP A 1 542 ? 7.754 -7.991 37.025 1.00 91.25 542 ASP A CA 1
ATOM 4343 C C . ASP A 1 542 ? 8.209 -7.777 35.573 1.00 91.25 542 ASP A C 1
ATOM 4345 O O . ASP A 1 542 ? 9.372 -7.459 35.336 1.00 91.25 542 ASP A O 1
ATOM 4349 N N . PHE A 1 543 ? 7.321 -7.946 34.588 1.00 91.88 543 PHE A N 1
ATOM 4350 C CA . PHE A 1 543 ? 7.636 -7.704 33.182 1.00 91.88 543 PHE A CA 1
ATOM 4351 C C . PHE A 1 543 ? 7.432 -6.235 32.816 1.00 91.88 543 PHE A C 1
ATOM 4353 O O . PHE A 1 543 ? 6.339 -5.688 32.965 1.00 91.88 543 PHE A O 1
ATOM 4360 N N . ASP A 1 544 ? 8.455 -5.614 32.232 1.00 88.69 544 ASP A N 1
ATOM 4361 C CA . ASP A 1 544 ? 8.309 -4.303 31.603 1.00 88.69 544 ASP A CA 1
ATOM 4362 C C . ASP A 1 544 ? 7.640 -4.438 30.223 1.00 88.69 544 ASP A C 1
ATOM 4364 O O . ASP A 1 544 ? 8.295 -4.651 29.198 1.00 88.69 544 ASP A O 1
ATOM 4368 N N . ALA A 1 545 ? 6.310 -4.312 30.188 1.00 76.12 545 ALA A N 1
ATOM 4369 C CA . ALA A 1 545 ? 5.518 -4.401 28.958 1.00 76.12 545 ALA A CA 1
ATOM 4370 C C . ALA A 1 545 ? 5.914 -3.359 27.887 1.00 76.12 545 ALA A C 1
ATOM 4372 O O . ALA A 1 545 ? 5.672 -3.582 26.695 1.00 76.12 545 ALA A O 1
ATOM 4373 N N . GLY A 1 546 ? 6.547 -2.246 28.284 1.00 80.94 546 GLY A N 1
ATOM 4374 C CA . GLY A 1 546 ? 7.041 -1.216 27.369 1.00 80.94 546 GLY A CA 1
ATOM 4375 C C . GLY A 1 546 ? 8.233 -1.668 26.522 1.00 80.94 546 GLY A C 1
ATOM 4376 O O . GLY A 1 546 ? 8.434 -1.144 25.429 1.00 80.94 546 GLY A O 1
ATOM 4377 N N . GLN A 1 547 ? 8.989 -2.675 26.973 1.00 87.12 547 GLN A N 1
ATOM 4378 C CA . GLN A 1 547 ? 10.152 -3.206 26.247 1.00 87.12 547 GLN A CA 1
ATOM 4379 C C . GLN A 1 547 ? 9.807 -4.283 25.216 1.00 87.12 547 GLN A C 1
ATOM 4381 O O . GLN A 1 547 ? 10.686 -4.721 24.471 1.00 87.12 547 GLN A O 1
ATOM 4386 N N . ILE A 1 548 ? 8.549 -4.725 25.150 1.00 91.25 548 ILE A N 1
ATOM 4387 C CA . ILE A 1 548 ? 8.117 -5.715 24.163 1.00 91.25 548 ILE A CA 1
ATOM 4388 C C . ILE A 1 548 ? 8.025 -5.026 22.791 1.00 91.25 548 ILE A C 1
ATOM 4390 O O . ILE A 1 548 ? 7.226 -4.093 22.653 1.00 91.25 548 ILE A O 1
ATOM 4394 N N . PRO A 1 549 ? 8.780 -5.491 21.773 1.00 91.88 549 PRO A N 1
ATOM 4395 C CA . PRO A 1 549 ? 8.690 -4.967 20.416 1.00 91.88 549 PRO A CA 1
ATOM 4396 C C . PRO A 1 549 ? 7.262 -5.009 19.876 1.00 91.88 549 PRO A C 1
ATOM 4398 O O . PRO A 1 549 ? 6.530 -5.974 20.096 1.00 91.88 549 PRO A O 1
ATOM 4401 N N . ASP A 1 550 ? 6.879 -3.989 19.117 1.00 92.62 550 ASP A N 1
ATOM 4402 C CA . ASP A 1 550 ? 5.498 -3.833 18.662 1.00 92.62 550 ASP A CA 1
ATOM 4403 C C . ASP A 1 550 ? 5.020 -4.972 17.758 1.00 92.62 550 ASP A C 1
ATOM 4405 O O . ASP A 1 550 ? 3.889 -5.425 17.915 1.00 92.62 550 ASP A O 1
ATOM 4409 N N . HIS A 1 551 ? 5.891 -5.537 16.916 1.00 92.50 551 HIS A N 1
ATOM 4410 C CA . HIS A 1 551 ? 5.576 -6.712 16.092 1.00 92.50 551 HIS A CA 1
ATOM 4411 C C . HIS A 1 551 ? 5.283 -7.995 16.898 1.00 92.50 551 HIS A C 1
ATOM 4413 O O . HIS A 1 551 ? 4.803 -8.974 16.328 1.00 92.50 551 HIS A O 1
ATOM 4419 N N . LEU A 1 552 ? 5.540 -7.995 18.216 1.00 94.06 552 LEU A N 1
ATOM 4420 C CA . LEU A 1 552 ? 5.159 -9.050 19.168 1.00 94.06 552 LEU A CA 1
ATOM 4421 C C . LEU A 1 552 ? 3.899 -8.680 19.983 1.00 94.06 552 LEU A C 1
ATOM 4423 O O . LEU A 1 552 ? 3.624 -9.242 21.051 1.00 94.06 552 LEU A O 1
ATOM 4427 N N . LYS A 1 553 ? 3.092 -7.764 19.451 1.00 93.62 553 LYS A N 1
ATOM 4428 C CA . LYS A 1 553 ? 1.731 -7.437 19.891 1.00 93.62 553 LYS A CA 1
ATOM 4429 C C . LYS A 1 553 ? 0.819 -7.505 18.669 1.00 93.62 553 LYS A C 1
ATOM 4431 O O . LYS A 1 553 ? 1.272 -7.202 17.568 1.00 93.62 553 LYS A O 1
ATOM 4436 N N . PHE A 1 554 ? -0.442 -7.904 18.826 1.00 95.12 554 PHE A N 1
ATOM 4437 C CA . PHE A 1 554 ? -1.368 -7.828 17.696 1.00 95.12 554 PHE A CA 1
ATOM 4438 C C . PHE A 1 554 ? -1.543 -6.370 17.302 1.00 95.12 554 PHE A C 1
ATOM 4440 O O . PHE A 1 554 ? -1.742 -5.503 18.150 1.00 95.12 554 PHE A O 1
ATOM 4447 N N . ASN A 1 555 ? -1.516 -6.128 16.006 1.00 95.56 555 ASN A N 1
ATOM 4448 C CA . ASN A 1 555 ? -2.111 -4.944 15.439 1.00 95.56 555 ASN A CA 1
ATOM 4449 C C . ASN A 1 555 ? -3.579 -5.242 15.108 1.00 95.56 555 ASN A C 1
ATOM 4451 O O . ASN A 1 555 ? -3.917 -6.331 14.648 1.00 95.56 555 ASN A O 1
ATOM 4455 N N . ILE A 1 556 ? -4.473 -4.314 15.405 1.00 95.88 556 ILE A N 1
ATOM 4456 C CA . ILE A 1 556 ? -5.918 -4.503 15.294 1.00 95.88 556 ILE A CA 1
ATOM 4457 C C . ILE A 1 556 ? -6.406 -3.527 14.236 1.00 95.88 556 ILE A C 1
ATOM 4459 O O . ILE A 1 556 ? -6.360 -2.315 14.438 1.00 95.88 556 ILE A O 1
ATOM 4463 N N . ARG A 1 557 ? -6.879 -4.059 13.111 1.00 95.31 557 ARG A N 1
ATOM 4464 C CA . ARG A 1 557 ? -7.382 -3.272 11.986 1.00 95.31 557 ARG A CA 1
ATOM 4465 C C . ARG A 1 557 ? -8.897 -3.345 11.941 1.00 95.31 557 ARG A C 1
ATOM 4467 O O . ARG A 1 557 ? -9.468 -4.389 11.632 1.00 95.31 557 ARG A O 1
ATOM 4474 N N . VAL A 1 558 ? -9.542 -2.218 12.210 1.00 91.88 558 VAL A N 1
ATOM 4475 C CA . VAL A 1 558 ? -10.997 -2.104 12.145 1.00 91.88 558 VAL A CA 1
ATOM 4476 C C . VAL A 1 558 ? -11.395 -1.659 10.745 1.00 91.88 558 VAL A C 1
ATOM 4478 O O . VAL A 1 558 ? -10.923 -0.628 10.262 1.00 91.88 558 VAL A O 1
ATOM 4481 N N . LEU A 1 559 ? -12.248 -2.442 10.095 1.00 88.31 559 LEU A N 1
ATOM 4482 C CA . LEU A 1 559 ? -12.717 -2.204 8.732 1.00 88.31 559 LEU A CA 1
ATOM 4483 C C . LEU A 1 559 ? -14.126 -1.592 8.729 1.00 88.31 559 LEU A C 1
ATOM 4485 O O . LEU A 1 559 ? -14.914 -1.854 9.638 1.00 88.31 559 LEU A O 1
ATOM 4489 N N . ASP A 1 560 ? -14.430 -0.791 7.707 1.00 79.44 560 ASP A N 1
ATOM 4490 C CA . ASP A 1 560 ? -15.795 -0.365 7.380 1.00 79.44 560 ASP A CA 1
ATOM 4491 C C . ASP A 1 560 ? -16.530 -1.387 6.496 1.00 79.44 560 ASP A C 1
ATOM 4493 O O . ASP A 1 560 ? -15.973 -2.408 6.077 1.00 79.44 560 ASP A O 1
ATOM 4497 N N . ASP A 1 561 ? -17.782 -1.071 6.161 1.00 68.62 561 ASP A N 1
ATOM 4498 C CA . ASP A 1 561 ? -18.651 -1.876 5.294 1.00 68.62 561 ASP A CA 1
ATOM 4499 C C . ASP A 1 561 ? -18.080 -2.097 3.878 1.00 68.62 561 ASP A C 1
ATOM 4501 O O . ASP A 1 561 ? -18.472 -3.036 3.186 1.00 68.62 561 ASP A O 1
ATOM 4505 N N . GLN A 1 562 ? -17.138 -1.257 3.429 1.00 71.75 562 GLN A N 1
ATOM 4506 C CA . GLN A 1 562 ? -16.452 -1.371 2.136 1.00 71.75 562 GLN A CA 1
ATOM 4507 C C . GLN A 1 562 ? -15.104 -2.105 2.245 1.00 71.75 562 GLN A C 1
ATOM 4509 O O . GLN A 1 562 ? -14.340 -2.131 1.277 1.00 71.75 562 GLN A O 1
ATOM 4514 N N . ARG A 1 563 ? -14.804 -2.720 3.401 1.00 76.56 563 ARG A N 1
ATOM 4515 C CA . ARG A 1 563 ? -13.511 -3.349 3.742 1.00 76.56 563 ARG A CA 1
ATOM 4516 C C . ARG A 1 563 ? -12.328 -2.379 3.743 1.00 76.56 563 ARG A C 1
ATOM 4518 O O . ARG A 1 563 ? -11.177 -2.805 3.629 1.00 76.56 563 ARG A O 1
ATOM 4525 N N . LYS A 1 564 ? -12.579 -1.081 3.884 1.00 82.06 564 LYS A N 1
ATOM 4526 C CA . LYS A 1 564 ? -11.533 -0.073 4.020 1.00 82.06 564 LYS A CA 1
ATOM 4527 C C . LYS A 1 564 ? -11.182 0.108 5.494 1.00 82.06 564 LYS A C 1
ATOM 4529 O O . LYS A 1 564 ? -12.045 0.065 6.365 1.00 82.06 564 LYS A O 1
ATOM 4534 N N . THR A 1 565 ? -9.903 0.325 5.786 1.00 89.50 565 THR A N 1
ATOM 4535 C CA . THR A 1 565 ? -9.433 0.574 7.154 1.00 89.50 565 THR A CA 1
ATOM 4536 C C . THR A 1 565 ? -10.022 1.871 7.715 1.00 89.50 565 THR A C 1
ATOM 4538 O O . THR A 1 565 ? -9.752 2.956 7.196 1.00 89.50 565 THR A O 1
ATOM 4541 N N . LEU A 1 566 ? -10.791 1.766 8.803 1.00 84.25 566 LEU A N 1
ATOM 4542 C CA . LEU A 1 566 ? -11.290 2.900 9.591 1.00 84.25 566 LEU A CA 1
ATOM 4543 C C . LEU A 1 566 ? -10.225 3.421 10.554 1.00 84.25 566 LEU A C 1
ATOM 4545 O O . LEU A 1 566 ? -10.004 4.630 10.684 1.00 84.25 566 LEU A O 1
ATOM 4549 N N . ILE A 1 567 ? -9.614 2.491 11.281 1.00 89.12 567 ILE A N 1
ATOM 4550 C CA . ILE A 1 567 ? -8.561 2.746 12.253 1.00 89.12 567 ILE A CA 1
ATOM 4551 C C . ILE A 1 567 ? -7.743 1.471 12.445 1.00 89.12 567 ILE A C 1
ATOM 4553 O O . ILE A 1 567 ? -8.242 0.357 12.267 1.00 89.12 567 ILE A O 1
ATOM 4557 N N . GLU A 1 568 ? -6.493 1.653 12.826 1.00 93.25 568 GLU A N 1
ATOM 4558 C CA . GLU A 1 568 ? -5.534 0.593 13.074 1.00 93.25 568 GLU A CA 1
ATOM 4559 C C . GLU A 1 568 ? -4.700 0.966 14.301 1.00 93.25 568 GLU A C 1
ATOM 4561 O O . GLU A 1 568 ? -4.536 2.150 14.603 1.00 93.25 568 GLU A O 1
ATOM 4566 N N . GLY A 1 569 ? -4.261 -0.027 15.070 1.00 93.06 569 GLY A N 1
ATOM 4567 C CA . GLY A 1 569 ? -3.459 0.198 16.267 1.00 93.06 569 GLY A CA 1
ATOM 4568 C C . GLY A 1 569 ? -3.339 -1.043 17.145 1.00 93.06 569 GLY A C 1
ATOM 4569 O O . GLY A 1 569 ? -4.028 -2.041 16.954 1.00 93.06 569 GLY A O 1
ATOM 4570 N N . ARG A 1 570 ? -2.455 -0.985 18.142 1.00 92.19 570 ARG A N 1
ATOM 4571 C CA . ARG A 1 570 ? -2.130 -2.143 19.002 1.00 92.19 570 ARG A CA 1
ATOM 4572 C C . ARG A 1 570 ? -2.795 -2.114 20.371 1.00 92.19 570 ARG A C 1
ATOM 4574 O O . ARG A 1 570 ? -2.872 -3.138 21.040 1.00 92.19 570 ARG A O 1
ATOM 4581 N N . ASP A 1 571 ? -3.276 -0.948 20.790 1.00 90.38 571 ASP A N 1
ATOM 4582 C CA . ASP A 1 571 ? -3.957 -0.777 22.067 1.00 90.38 571 ASP A CA 1
ATOM 4583 C C . ASP A 1 571 ? -5.475 -0.806 21.855 1.00 90.38 571 ASP A C 1
ATOM 4585 O O . ASP A 1 571 ? -6.085 0.136 21.336 1.00 90.38 571 ASP A O 1
ATOM 4589 N N . LEU A 1 572 ? -6.092 -1.913 22.274 1.00 90.31 572 LEU A N 1
ATOM 4590 C CA . LEU A 1 572 ? -7.531 -2.132 22.162 1.00 90.31 572 LEU A CA 1
ATOM 4591 C C . LEU A 1 572 ? -8.346 -1.060 22.907 1.00 90.31 572 LEU A C 1
ATOM 4593 O O . LEU A 1 572 ? -9.421 -0.679 22.434 1.00 90.31 572 LEU A O 1
ATOM 4597 N N . LYS A 1 573 ? -7.857 -0.547 24.045 1.00 86.50 573 LYS A N 1
ATOM 4598 C CA . LYS A 1 573 ? -8.535 0.509 24.813 1.00 86.50 573 LYS A CA 1
ATOM 4599 C C . LYS A 1 573 ? -8.483 1.834 24.063 1.00 86.50 573 LYS A C 1
ATOM 4601 O O . LYS A 1 573 ? -9.513 2.502 23.956 1.00 86.50 573 LYS A O 1
ATOM 4606 N N . VAL A 1 574 ? -7.328 2.187 23.497 1.00 86.94 574 VAL A N 1
ATOM 4607 C CA . VAL A 1 574 ? -7.161 3.409 22.690 1.00 86.94 574 VAL A CA 1
ATOM 4608 C C . VAL A 1 574 ? -8.013 3.350 21.426 1.00 86.94 574 VAL A C 1
ATOM 4610 O O . VAL A 1 574 ? -8.693 4.326 21.112 1.00 86.94 574 VAL A O 1
ATOM 4613 N N . LEU A 1 575 ? -8.048 2.211 20.729 1.00 86.00 575 LEU A N 1
ATOM 4614 C CA . LEU A 1 575 ? -8.887 2.034 19.540 1.00 86.00 575 LEU A CA 1
ATOM 4615 C C . LEU A 1 575 ? -10.374 2.189 19.858 1.00 86.00 575 LEU A C 1
ATOM 4617 O O . LEU A 1 575 ? -11.071 2.945 19.181 1.00 86.00 575 LEU A O 1
ATOM 4621 N N . ARG A 1 576 ? -10.852 1.535 20.924 1.00 84.00 576 ARG A N 1
ATOM 4622 C CA . ARG A 1 576 ? -12.236 1.676 21.399 1.00 84.00 576 ARG A CA 1
ATOM 4623 C C . ARG A 1 576 ? -12.556 3.114 21.792 1.00 84.00 576 ARG A C 1
ATOM 4625 O O . ARG A 1 576 ? -13.604 3.619 21.406 1.00 84.00 576 ARG A O 1
ATOM 4632 N N . ALA A 1 577 ? -11.659 3.787 22.512 1.00 77.38 577 ALA A N 1
ATOM 4633 C CA . ALA A 1 577 ? -11.842 5.179 22.915 1.00 77.38 577 ALA A CA 1
ATOM 4634 C C . ALA A 1 577 ? -11.879 6.128 21.708 1.00 77.38 577 ALA A C 1
ATOM 4636 O O . ALA A 1 577 ? -12.765 6.975 21.623 1.00 77.38 577 ALA A O 1
ATOM 4637 N N . THR A 1 578 ? -10.970 5.948 20.747 1.00 76.00 578 THR A N 1
ATOM 4638 C CA . THR A 1 578 ? -10.877 6.780 19.538 1.00 76.00 578 THR A CA 1
ATOM 4639 C C . THR A 1 578 ? -12.092 6.586 18.638 1.00 76.00 578 THR A C 1
ATOM 4641 O O . THR A 1 578 ? -12.629 7.555 18.106 1.00 76.00 578 THR A O 1
ATOM 4644 N N . LEU A 1 579 ? -12.566 5.347 18.477 1.00 75.12 579 LEU A N 1
ATOM 4645 C CA . LEU A 1 579 ? -13.781 5.062 17.714 1.00 75.12 579 LEU A CA 1
ATOM 4646 C C . LEU A 1 579 ? -15.040 5.529 18.435 1.00 75.12 579 LEU A C 1
ATOM 4648 O O . LEU A 1 579 ? -15.924 6.055 17.773 1.00 75.12 579 LEU A O 1
ATOM 4652 N N . ALA A 1 580 ? -15.108 5.428 19.764 1.00 65.88 580 ALA A N 1
ATOM 4653 C CA . ALA A 1 580 ? -16.189 6.030 20.539 1.00 65.88 580 ALA A CA 1
ATOM 4654 C C . ALA A 1 580 ? -16.196 7.559 20.384 1.00 65.88 580 ALA A C 1
ATOM 4656 O O . ALA A 1 580 ? -17.247 8.151 20.164 1.00 65.88 580 ALA A O 1
ATOM 4657 N N . GLU A 1 581 ? -15.031 8.212 20.407 1.00 64.94 581 GLU A N 1
ATOM 4658 C CA . GLU A 1 581 ? -14.917 9.656 20.183 1.00 64.94 581 GLU A CA 1
ATOM 4659 C C . GLU A 1 581 ? -15.293 10.051 18.747 1.00 64.94 581 GLU A C 1
ATOM 4661 O O . GLU A 1 581 ? -16.031 11.017 18.546 1.00 64.94 581 GLU A O 1
ATOM 4666 N N . ARG A 1 582 ? -14.848 9.283 17.741 1.00 64.94 582 ARG A N 1
ATOM 4667 C CA . ARG A 1 582 ? -15.259 9.464 16.340 1.00 64.94 582 ARG A CA 1
ATOM 4668 C C . ARG A 1 582 ? -16.749 9.207 16.153 1.00 64.94 582 ARG A C 1
ATOM 4670 O O . ARG A 1 582 ? -17.363 9.957 15.413 1.00 64.94 582 ARG A O 1
ATOM 4677 N N . ALA A 1 583 ? -17.337 8.228 16.835 1.00 53.81 583 ALA A N 1
ATOM 4678 C CA . ALA A 1 583 ? -18.771 7.960 16.821 1.00 53.81 583 ALA A CA 1
ATOM 4679 C C . ALA A 1 583 ? -19.565 9.078 17.510 1.00 53.81 583 ALA A C 1
ATOM 4681 O O . ALA A 1 583 ? -20.635 9.424 17.035 1.00 53.81 583 ALA A O 1
ATOM 4682 N N . VAL A 1 584 ? -19.032 9.708 18.563 1.00 47.69 584 VAL A N 1
ATOM 4683 C CA . VAL A 1 584 ? -19.638 10.883 19.220 1.00 47.69 584 VAL A CA 1
ATOM 4684 C C . VAL A 1 584 ? -19.533 12.138 18.345 1.00 47.69 584 VAL A C 1
ATOM 4686 O O . VAL A 1 584 ? -20.500 12.891 18.240 1.00 47.69 584 VAL A O 1
ATOM 4689 N N . ARG A 1 585 ? -18.398 12.360 17.667 1.00 43.88 585 ARG A N 1
ATOM 4690 C CA . ARG A 1 585 ? -18.245 13.453 16.684 1.00 43.88 585 ARG A CA 1
ATOM 4691 C C . ARG A 1 585 ? -19.111 13.217 15.447 1.00 43.88 585 ARG A C 1
ATOM 4693 O O . ARG A 1 585 ? -19.775 14.137 14.983 1.00 43.88 585 ARG A O 1
ATOM 4700 N N . ALA A 1 586 ? -19.156 11.976 14.968 1.00 43.06 586 ALA A N 1
ATOM 4701 C CA . ALA A 1 586 ? -20.024 11.551 13.886 1.00 43.06 586 ALA A CA 1
ATOM 4702 C C . ALA A 1 586 ? -21.489 11.568 14.307 1.00 43.06 586 ALA A C 1
ATOM 4704 O O . ALA A 1 586 ? -22.294 11.857 13.453 1.00 43.06 586 ALA A O 1
ATOM 4705 N N . ALA A 1 587 ? -21.866 11.371 15.575 1.00 41.41 587 ALA A N 1
ATOM 4706 C CA . ALA A 1 587 ? -23.250 11.495 16.042 1.00 41.41 587 ALA A CA 1
ATOM 4707 C C . ALA A 1 587 ? -23.802 12.923 15.875 1.00 41.41 587 ALA A C 1
ATOM 4709 O O . ALA A 1 587 ? -24.989 13.085 15.618 1.00 41.41 587 ALA A O 1
ATOM 4710 N N . GLY A 1 588 ? -22.938 13.948 15.911 1.00 38.25 588 GLY A N 1
ATOM 4711 C CA . GLY A 1 588 ? -23.301 15.319 15.526 1.00 38.25 588 GLY A CA 1
ATOM 4712 C C . GLY A 1 588 ? -23.547 15.509 14.019 1.00 38.25 588 GLY A C 1
ATOM 4713 O O . GLY A 1 588 ? -24.239 16.441 13.620 1.00 38.25 588 GLY A O 1
ATOM 4714 N N . GLU A 1 589 ? -23.020 14.614 13.177 1.00 33.44 589 GLU A N 1
ATOM 4715 C CA . GLU A 1 589 ? -23.192 14.599 11.713 1.00 33.44 589 GLU A CA 1
ATOM 4716 C C . GLU A 1 589 ? -24.095 13.441 11.213 1.00 33.44 589 GLU A C 1
ATOM 4718 O O . GLU A 1 589 ? -24.552 13.451 10.068 1.00 33.44 589 GLU A O 1
ATOM 4723 N N . ALA A 1 590 ? -24.399 12.452 12.057 1.00 38.53 590 ALA A N 1
ATOM 4724 C CA . ALA A 1 590 ? -25.105 11.211 11.741 1.00 38.53 590 ALA A CA 1
ATOM 4725 C C . ALA A 1 590 ? -26.620 11.405 11.731 1.00 38.53 590 ALA A C 1
ATOM 4727 O O . ALA A 1 590 ? -27.288 10.716 10.965 1.00 38.53 590 ALA A O 1
ATOM 4728 N N . ASP A 1 591 ? -27.138 12.425 12.425 1.00 38.69 591 ASP A N 1
ATOM 4729 C CA . ASP A 1 591 ? -28.499 12.933 12.195 1.00 38.69 591 ASP A CA 1
ATOM 4730 C C . ASP A 1 591 ? -28.696 13.420 10.744 1.00 38.69 591 ASP A C 1
ATOM 4732 O O . ASP A 1 591 ? -29.823 13.484 10.258 1.00 38.69 591 ASP A O 1
ATOM 4736 N N . ARG A 1 592 ? -27.612 13.715 10.003 1.00 34.81 592 ARG A N 1
ATOM 4737 C CA . ARG A 1 592 ? -27.667 14.077 8.574 1.00 34.81 592 ARG A CA 1
ATOM 4738 C C . ARG A 1 592 ? -27.273 12.947 7.618 1.00 34.81 592 ARG A C 1
ATOM 4740 O O . ARG A 1 592 ? -27.686 12.989 6.464 1.00 34.81 592 ARG A O 1
ATOM 4747 N N . ARG A 1 593 ? -26.513 11.933 8.057 1.00 34.97 593 ARG A N 1
ATOM 4748 C CA . ARG A 1 593 ? -26.092 10.790 7.209 1.00 34.97 593 ARG A CA 1
ATOM 4749 C C . ARG A 1 593 ? -26.965 9.539 7.334 1.00 34.97 593 ARG A C 1
ATOM 4751 O O . ARG A 1 593 ? -27.055 8.804 6.355 1.00 34.97 593 ARG A O 1
ATOM 4758 N N . ALA A 1 594 ? -27.693 9.346 8.436 1.00 37.91 594 ALA A N 1
ATOM 4759 C CA . ALA A 1 594 ? -28.772 8.350 8.503 1.00 37.91 594 ALA A CA 1
ATOM 4760 C C . ALA A 1 594 ? -29.930 8.670 7.529 1.00 37.91 594 ALA A C 1
ATOM 4762 O O . ALA A 1 594 ? -30.745 7.807 7.224 1.00 37.91 594 ALA A O 1
ATOM 4763 N N . ALA A 1 595 ? -29.969 9.890 6.981 1.00 37.62 595 ALA A N 1
ATOM 4764 C CA . ALA A 1 595 ? -30.879 10.292 5.912 1.00 37.62 595 ALA A CA 1
ATOM 4765 C C . ALA A 1 595 ? -30.414 9.888 4.491 1.00 37.62 595 ALA A C 1
ATOM 4767 O O . ALA A 1 595 ? -31.141 10.151 3.535 1.00 37.62 595 ALA A O 1
ATOM 4768 N N . ALA A 1 596 ? -29.230 9.274 4.320 1.00 35.22 596 ALA A N 1
ATOM 4769 C CA . ALA A 1 596 ? -28.658 8.984 2.994 1.00 35.22 596 ALA A CA 1
ATOM 4770 C C . ALA A 1 596 ? -28.803 7.520 2.524 1.00 35.22 596 ALA A C 1
ATOM 4772 O O . ALA A 1 596 ? -28.720 7.264 1.325 1.00 35.22 596 ALA A O 1
ATOM 4773 N N . VAL A 1 597 ? -29.076 6.569 3.425 1.00 42.12 597 VAL A N 1
ATOM 4774 C CA . VAL A 1 597 ? -29.519 5.205 3.084 1.00 42.12 597 VAL A CA 1
ATOM 4775 C C . VAL A 1 597 ? -30.672 4.881 4.030 1.00 42.12 597 VAL A C 1
ATOM 4777 O O . VAL A 1 597 ? -30.461 4.714 5.227 1.00 42.12 597 VAL A O 1
ATOM 4780 N N . GLY A 1 598 ? -31.903 4.909 3.516 1.00 43.38 598 GLY A N 1
ATOM 4781 C CA . GLY A 1 598 ? -33.104 4.684 4.324 1.00 43.38 598 GLY A CA 1
ATOM 4782 C C . GLY A 1 598 ? -33.138 3.287 4.964 1.00 43.38 598 GLY A C 1
ATOM 4783 O O . GLY A 1 598 ? -32.439 2.385 4.495 1.00 43.38 598 GLY A O 1
ATOM 4784 N N . PRO A 1 599 ? -33.949 3.088 6.022 1.00 52.88 599 PRO A N 1
ATOM 4785 C CA . PRO A 1 599 ? -34.137 1.774 6.633 1.00 52.88 599 PRO A CA 1
ATOM 4786 C C . PRO A 1 599 ? -34.618 0.768 5.583 1.00 52.88 599 PRO A C 1
ATOM 4788 O O . PRO A 1 599 ? -35.427 1.107 4.713 1.00 52.88 599 PRO A O 1
ATOM 4791 N N . THR A 1 600 ? -34.151 -0.479 5.668 1.00 61.34 600 THR A N 1
ATOM 4792 C CA . THR A 1 600 ? -34.715 -1.558 4.844 1.00 61.34 600 THR A CA 1
ATOM 4793 C C . THR A 1 600 ? -36.218 -1.702 5.148 1.00 61.34 600 THR A C 1
ATOM 4795 O O . THR A 1 600 ? -36.663 -1.319 6.235 1.00 61.34 600 THR A O 1
ATOM 4798 N N . PRO A 1 601 ? -37.042 -2.253 4.236 1.00 65.56 601 PRO A N 1
ATOM 4799 C CA . PRO A 1 601 ? -38.474 -2.443 4.495 1.00 65.56 601 PRO A CA 1
ATOM 4800 C C . PRO A 1 601 ? -38.767 -3.204 5.803 1.00 65.56 601 PRO A C 1
ATOM 4802 O O . PRO A 1 601 ? -39.724 -2.886 6.508 1.00 65.56 601 PRO A O 1
ATOM 4805 N N . GLU A 1 602 ? -37.902 -4.156 6.164 1.00 68.75 602 GLU A N 1
ATOM 4806 C CA . GLU A 1 602 ? -37.983 -4.937 7.404 1.00 68.75 602 GLU A CA 1
ATOM 4807 C C . GLU A 1 602 ? -37.549 -4.164 8.659 1.00 68.75 602 GLU A C 1
ATOM 4809 O O . GLU A 1 602 ? -37.996 -4.489 9.757 1.00 68.75 602 GLU A O 1
ATOM 4814 N N . GLU A 1 603 ? -36.722 -3.126 8.531 1.00 71.31 603 GLU A N 1
ATOM 4815 C CA . GLU A 1 603 ? -36.357 -2.230 9.636 1.00 71.31 603 GLU A CA 1
ATOM 4816 C C . GLU A 1 603 ? -37.376 -1.099 9.808 1.00 71.31 603 GLU A C 1
ATOM 4818 O O . GLU A 1 603 ? -37.674 -0.690 10.930 1.00 71.31 603 GLU A O 1
ATOM 4823 N N . ALA A 1 604 ? -37.969 -0.623 8.710 1.00 77.62 604 ALA A N 1
ATOM 4824 C CA . ALA A 1 604 ? -38.941 0.468 8.719 1.00 77.62 604 ALA A CA 1
ATOM 4825 C C . ALA A 1 604 ? -40.169 0.156 9.596 1.00 77.62 604 ALA A C 1
ATOM 4827 O O . ALA A 1 604 ? -40.701 1.044 10.266 1.00 77.62 604 ALA A O 1
ATOM 4828 N N . GLN A 1 605 ? -40.589 -1.113 9.666 1.00 84.31 605 GLN A N 1
ATOM 4829 C CA . GLN A 1 605 ? -41.668 -1.551 10.563 1.00 84.31 605 GLN A CA 1
ATOM 4830 C C . GLN A 1 605 ? -41.342 -1.359 12.055 1.00 84.31 605 GLN A C 1
ATOM 4832 O O . GLN A 1 605 ? -42.261 -1.126 12.841 1.00 84.31 605 GLN A O 1
ATOM 4837 N N . TRP A 1 606 ? -40.060 -1.393 12.439 1.00 87.75 606 TRP A N 1
ATOM 4838 C CA . TRP A 1 606 ? -39.578 -1.211 13.814 1.00 87.75 606 TRP A CA 1
ATOM 4839 C C . TRP A 1 606 ? -39.271 0.245 14.171 1.00 87.75 606 TRP A C 1
ATOM 4841 O O . TRP A 1 606 ? -38.835 0.511 15.284 1.00 87.75 606 TRP A O 1
ATOM 4851 N N . LEU A 1 607 ? -39.509 1.184 13.253 1.00 84.31 607 LEU A N 1
ATOM 4852 C CA . LEU A 1 607 ? -39.325 2.626 13.463 1.00 84.31 607 LEU A CA 1
ATOM 4853 C C . LEU A 1 607 ? -40.656 3.393 13.465 1.00 84.31 607 LEU A C 1
ATOM 4855 O O . LEU A 1 607 ? -40.678 4.624 13.430 1.00 84.31 607 LEU A O 1
ATOM 4859 N N . ARG A 1 608 ? -41.785 2.675 13.493 1.00 88.00 608 ARG A N 1
ATOM 4860 C CA . ARG A 1 608 ? -43.123 3.273 13.551 1.00 88.00 608 ARG A CA 1
ATOM 4861 C C . ARG A 1 608 ? -43.327 3.989 14.887 1.00 88.00 608 ARG A C 1
ATOM 4863 O O . ARG A 1 608 ? -42.973 3.474 15.946 1.00 88.00 608 ARG A O 1
ATOM 4870 N N . THR A 1 609 ? -43.954 5.156 14.832 1.00 92.31 609 THR A N 1
ATOM 4871 C CA . THR A 1 609 ? -44.195 6.031 15.986 1.00 92.31 609 THR A CA 1
ATOM 4872 C C . THR A 1 609 ? -45.692 6.290 16.174 1.00 92.31 609 THR A C 1
ATOM 4874 O O . THR A 1 609 ? -46.514 5.904 15.340 1.00 92.31 609 THR A O 1
ATOM 4877 N N . GLY A 1 610 ? -46.063 6.959 17.270 1.00 91.38 610 GLY A N 1
ATOM 4878 C CA . GLY A 1 610 ? -47.412 7.505 17.448 1.00 91.38 610 GLY A CA 1
ATOM 4879 C C . GLY A 1 610 ? -48.428 6.570 18.110 1.00 91.38 610 GLY A C 1
ATOM 4880 O O . GLY A 1 610 ? -49.620 6.882 18.134 1.00 91.38 610 GLY A O 1
ATOM 4881 N N . PHE A 1 611 ? -47.997 5.442 18.674 1.00 96.44 611 PHE A N 1
ATOM 4882 C CA . PHE A 1 611 ? -48.907 4.476 19.283 1.00 96.44 611 PHE A CA 1
ATOM 4883 C C . PHE A 1 611 ? -49.434 4.967 20.636 1.00 96.44 611 PHE A C 1
ATOM 4885 O O . PHE A 1 611 ? -48.680 5.445 21.484 1.00 96.44 611 PHE A O 1
ATOM 4892 N N . LYS A 1 612 ? -50.745 4.826 20.854 1.00 96.25 612 LYS A N 1
ATOM 4893 C CA . LYS A 1 612 ? -51.412 5.100 22.144 1.00 96.25 612 LYS A CA 1
ATOM 4894 C C . LYS A 1 612 ? -52.036 3.852 22.775 1.00 96.25 612 LYS A C 1
ATOM 4896 O O . LYS A 1 612 ? -52.479 3.907 23.918 1.00 96.25 612 LYS A O 1
ATOM 4901 N N . ASN A 1 613 ? -52.056 2.746 22.036 1.00 94.94 613 ASN A N 1
ATOM 4902 C CA . ASN A 1 613 ? -52.494 1.420 22.453 1.00 94.94 613 ASN A CA 1
ATOM 4903 C C . ASN A 1 613 ? -51.633 0.359 21.729 1.00 94.94 613 ASN A C 1
ATOM 4905 O O . ASN A 1 613 ? -50.768 0.718 20.924 1.00 94.94 613 ASN A O 1
ATOM 4909 N N . TRP A 1 614 ? -51.833 -0.930 22.018 1.00 95.31 614 TRP A N 1
ATOM 4910 C CA . TRP A 1 614 ? -51.137 -2.041 21.353 1.00 95.31 614 TRP A CA 1
ATOM 4911 C C . TRP A 1 614 ? -51.678 -2.284 19.930 1.00 95.31 614 TRP A C 1
ATOM 4913 O O . TRP A 1 614 ? -52.302 -3.305 19.631 1.00 95.31 614 TRP A O 1
ATOM 4923 N N . ASP A 1 615 ? -51.441 -1.308 19.054 1.00 92.88 615 ASP A N 1
ATOM 4924 C CA . ASP A 1 615 ? -51.848 -1.293 17.640 1.00 92.88 615 ASP A CA 1
ATOM 4925 C C . ASP A 1 615 ? -50.656 -1.605 16.711 1.00 92.88 615 ASP A C 1
ATOM 4927 O O . ASP A 1 615 ? -50.517 -1.097 15.593 1.00 92.88 615 ASP A O 1
ATOM 4931 N N . PHE A 1 616 ? -49.755 -2.441 17.218 1.00 93.94 616 PHE A N 1
ATOM 4932 C CA . PHE A 1 616 ? -48.572 -2.959 16.547 1.00 93.94 616 PHE A CA 1
ATOM 4933 C C . PHE A 1 616 ? -48.449 -4.468 16.805 1.00 93.94 616 PHE A C 1
ATOM 4935 O O . PHE A 1 616 ? -49.235 -5.061 17.545 1.00 93.94 616 PHE A O 1
ATOM 4942 N N . PHE A 1 617 ? -47.502 -5.099 16.120 1.00 92.62 617 PHE A N 1
ATOM 4943 C CA . PHE A 1 617 ? -47.255 -6.537 16.183 1.00 92.62 617 PHE A CA 1
ATOM 4944 C C . PHE A 1 617 ? -46.464 -6.924 17.442 1.00 92.62 617 PHE A C 1
ATOM 4946 O O . PHE A 1 617 ? -45.991 -6.067 18.183 1.00 92.62 617 PHE A O 1
ATOM 4953 N N . ASP A 1 618 ? -46.352 -8.220 17.716 1.00 95.19 618 ASP A N 1
ATOM 4954 C CA . ASP A 1 618 ? -45.612 -8.703 18.882 1.00 95.19 618 ASP A CA 1
ATOM 4955 C C . ASP A 1 618 ? -44.118 -8.333 18.794 1.00 95.19 618 ASP A C 1
ATOM 4957 O O . ASP A 1 618 ? -43.521 -8.321 17.719 1.00 95.19 618 ASP A O 1
ATOM 4961 N N . VAL A 1 619 ? -43.519 -8.012 19.942 1.00 95.12 619 VAL A N 1
ATOM 4962 C CA . VAL A 1 619 ? -42.154 -7.486 20.087 1.00 95.12 619 VAL A CA 1
ATOM 4963 C C . VAL A 1 619 ? -41.224 -8.616 20.563 1.00 95.12 619 VAL A C 1
ATOM 4965 O O . VAL A 1 619 ? -41.096 -8.822 21.774 1.00 95.12 619 VAL A O 1
ATOM 4968 N N . PRO A 1 620 ? -40.561 -9.371 19.665 1.00 93.44 620 PRO A N 1
ATOM 4969 C CA . PRO A 1 620 ? -39.733 -10.511 20.038 1.00 93.44 620 PRO A CA 1
ATOM 4970 C C . PRO A 1 620 ? -38.507 -10.059 20.841 1.00 93.44 620 PRO A C 1
ATOM 4972 O O . PRO A 1 620 ? -38.162 -8.877 20.874 1.00 93.44 620 PRO A O 1
ATOM 4975 N N . GLU A 1 621 ? -37.843 -11.000 21.517 1.00 90.19 621 GLU A N 1
ATOM 4976 C CA . GLU A 1 621 ? -36.655 -10.686 22.323 1.00 90.19 621 GLU A CA 1
ATOM 4977 C C . GLU A 1 621 ? -35.488 -10.179 21.479 1.00 90.19 621 GLU A C 1
ATOM 4979 O O . GLU A 1 621 ? -34.772 -9.281 21.910 1.00 90.19 621 GLU A O 1
ATOM 4984 N N . HIS A 1 622 ? -35.333 -10.727 20.277 1.00 91.19 622 HIS A N 1
ATOM 4985 C CA . HIS A 1 622 ? -34.385 -10.280 19.272 1.00 91.19 622 HIS A CA 1
ATOM 4986 C C . HIS A 1 622 ? -34.954 -10.542 17.875 1.00 91.19 622 HIS A C 1
ATOM 4988 O O . HIS A 1 622 ? -35.840 -11.378 17.699 1.00 91.19 622 HIS A O 1
ATOM 4994 N N . ILE A 1 623 ? -34.424 -9.825 16.894 1.00 88.06 623 ILE A N 1
ATOM 4995 C CA . ILE A 1 623 ? -34.612 -10.072 15.465 1.00 88.06 623 ILE A CA 1
ATOM 4996 C C . ILE A 1 623 ? -33.245 -10.159 14.801 1.00 88.06 623 ILE A C 1
ATOM 4998 O O . ILE A 1 623 ? -32.268 -9.598 15.301 1.00 88.06 623 ILE A O 1
ATOM 5002 N N . GLU A 1 624 ? -33.187 -10.833 13.663 1.00 82.06 624 GLU A N 1
ATOM 5003 C CA . GLU A 1 624 ? -32.039 -10.762 12.770 1.00 82.06 624 GLU A CA 1
ATOM 5004 C C . GLU A 1 624 ? -32.279 -9.646 11.752 1.00 82.06 624 GLU A C 1
ATOM 5006 O O . GLU A 1 624 ? -33.338 -9.588 11.130 1.00 82.06 624 GLU A O 1
ATOM 5011 N N . ILE A 1 625 ? -31.315 -8.739 11.616 1.00 74.31 625 ILE A N 1
ATOM 5012 C CA . ILE A 1 625 ? -31.300 -7.698 10.587 1.00 74.31 625 ILE A CA 1
ATOM 5013 C C . ILE A 1 625 ? -30.074 -7.907 9.706 1.00 74.31 625 ILE A C 1
ATOM 5015 O O . ILE A 1 625 ? -28.975 -8.147 10.203 1.00 74.31 625 ILE A O 1
ATOM 5019 N N . VAL A 1 626 ? -30.252 -7.822 8.390 1.00 61.19 626 VAL A N 1
ATOM 5020 C CA . VAL A 1 626 ? -29.142 -7.932 7.441 1.00 61.19 626 VAL A CA 1
ATOM 5021 C C . VAL A 1 626 ? -28.687 -6.536 7.047 1.00 61.19 626 VAL A C 1
ATOM 5023 O O . VAL A 1 626 ? -29.404 -5.809 6.360 1.00 61.19 626 VAL A O 1
ATOM 5026 N N . ARG A 1 627 ? -27.469 -6.168 7.448 1.00 52.84 627 ARG A N 1
ATOM 5027 C CA . ARG A 1 627 ? -26.812 -4.921 7.033 1.00 52.84 627 ARG A CA 1
ATOM 5028 C C . ARG A 1 627 ? -25.482 -5.245 6.376 1.00 52.84 627 ARG A C 1
ATOM 5030 O O . ARG A 1 627 ? -24.735 -6.074 6.880 1.00 52.84 627 ARG A O 1
ATOM 5037 N N . ALA A 1 628 ? -25.224 -4.643 5.215 1.00 46.59 628 ALA A N 1
ATOM 5038 C CA . ALA A 1 628 ? -24.010 -4.890 4.428 1.00 46.59 628 ALA A CA 1
ATOM 5039 C C . ALA A 1 628 ? -23.715 -6.392 4.170 1.00 46.59 628 ALA A C 1
ATOM 5041 O O . ALA A 1 628 ? -22.563 -6.807 4.096 1.00 46.59 628 ALA A O 1
ATOM 5042 N N . GLY A 1 629 ? -24.758 -7.228 4.046 1.00 46.47 629 GLY A N 1
ATOM 5043 C CA . GLY A 1 629 ? -24.620 -8.675 3.824 1.00 46.47 629 GLY A CA 1
ATOM 5044 C C . GLY A 1 629 ? -24.268 -9.507 5.067 1.00 46.47 629 GLY A C 1
ATOM 5045 O O . GLY A 1 629 ? -24.014 -10.701 4.930 1.00 46.47 629 GLY A O 1
ATOM 5046 N N . MET A 1 630 ? -24.274 -8.915 6.266 1.00 40.66 630 MET A N 1
ATOM 5047 C CA . MET A 1 630 ? -24.047 -9.597 7.546 1.00 40.66 630 MET A CA 1
ATOM 5048 C C . MET A 1 630 ? -25.346 -9.671 8.359 1.00 40.66 630 MET A C 1
ATOM 5050 O O . MET A 1 630 ? -26.051 -8.669 8.475 1.00 40.66 630 MET A O 1
ATOM 5054 N N . SER A 1 631 ? -25.657 -10.842 8.933 1.00 55.59 631 SER A N 1
ATOM 5055 C CA . SER A 1 631 ? -26.777 -11.004 9.876 1.00 55.59 631 SER A CA 1
ATOM 5056 C C . SER A 1 631 ? -26.357 -10.511 11.264 1.00 55.59 631 SER A C 1
ATOM 5058 O O . SER A 1 631 ? -25.417 -11.036 11.864 1.00 55.59 631 SER A O 1
ATOM 5060 N N . LEU A 1 632 ? -27.034 -9.477 11.761 1.00 63.00 632 LEU A N 1
ATOM 5061 C CA . LEU A 1 632 ? -26.834 -8.882 13.080 1.00 63.00 632 LEU A CA 1
ATOM 5062 C C . LEU A 1 632 ? -28.077 -9.120 13.939 1.00 63.00 632 LEU A C 1
ATOM 5064 O O . LEU A 1 632 ? -29.203 -9.010 13.459 1.00 63.00 632 LEU A O 1
ATOM 5068 N N . ARG A 1 633 ? -27.892 -9.381 15.237 1.00 78.81 633 ARG A N 1
ATOM 5069 C CA . ARG A 1 633 ? -29.010 -9.406 16.190 1.00 78.81 633 ARG A CA 1
ATOM 5070 C C . ARG A 1 633 ? -29.324 -7.992 16.660 1.00 78.81 633 ARG A C 1
ATOM 5072 O O . ARG A 1 633 ? -28.474 -7.342 17.262 1.00 78.81 633 ARG A O 1
ATOM 5079 N N . ALA A 1 634 ? -30.554 -7.551 16.431 1.00 84.50 634 ALA A N 1
ATOM 5080 C CA . ALA A 1 634 ? -31.110 -6.344 17.030 1.00 84.50 634 ALA A CA 1
ATOM 5081 C C . ALA A 1 634 ? -32.168 -6.719 18.071 1.00 84.50 634 ALA A C 1
ATOM 5083 O O . ALA A 1 634 ? -32.803 -7.768 17.972 1.00 84.50 634 ALA A O 1
ATOM 5084 N N . PHE A 1 635 ? -32.366 -5.863 19.071 1.00 90.56 635 PHE A N 1
ATOM 5085 C CA . PHE A 1 635 ? -33.258 -6.131 20.197 1.00 90.56 635 PHE A CA 1
ATOM 5086 C C . PHE A 1 635 ? -34.428 -5.140 20.182 1.00 90.56 635 PHE A C 1
ATOM 5088 O O . PHE A 1 635 ? -34.255 -3.989 20.591 1.00 90.56 635 PHE A O 1
ATOM 5095 N N . PRO A 1 636 ? -35.616 -5.540 19.696 1.00 94.44 636 PRO A N 1
ATOM 5096 C CA . PRO A 1 636 ? -36.766 -4.652 19.646 1.00 94.44 636 PRO A CA 1
ATOM 5097 C C . PRO A 1 636 ? -37.281 -4.238 21.026 1.00 94.44 636 PRO A C 1
ATOM 5099 O O . PRO A 1 636 ? -37.349 -5.045 21.966 1.00 94.44 636 PRO A O 1
ATOM 5102 N N . ALA A 1 637 ? -37.690 -2.974 21.122 1.00 95.44 637 ALA A N 1
ATOM 5103 C CA . ALA A 1 637 ? -38.220 -2.358 22.331 1.00 95.44 637 ALA A CA 1
ATOM 5104 C C . ALA A 1 637 ? -39.245 -1.254 22.016 1.00 95.44 637 ALA A C 1
ATOM 5106 O O . ALA A 1 637 ? -39.550 -0.961 20.858 1.00 95.44 637 ALA A O 1
ATOM 5107 N N . LEU A 1 638 ? -39.774 -0.639 23.076 1.00 96.06 638 LEU A N 1
ATOM 5108 C CA . LEU A 1 638 ? -40.667 0.514 23.004 1.00 96.06 638 LEU A CA 1
ATOM 5109 C C . LEU A 1 638 ? -39.977 1.744 23.588 1.00 96.06 638 LEU A C 1
ATOM 5111 O O . LEU A 1 638 ? -39.464 1.683 24.701 1.00 96.06 638 LEU A O 1
ATOM 5115 N N . ARG A 1 639 ? -40.024 2.868 22.878 1.00 94.31 639 ARG A N 1
ATOM 5116 C CA . ARG A 1 639 ? -39.564 4.170 23.367 1.00 94.31 639 ARG A CA 1
ATOM 5117 C C . ARG A 1 639 ? -40.738 4.972 23.926 1.00 94.31 639 ARG A C 1
ATOM 5119 O O . ARG A 1 639 ? -41.819 4.978 23.338 1.00 94.31 639 ARG A O 1
ATOM 5126 N N . ASP A 1 640 ? -40.526 5.646 25.053 1.00 93.25 640 ASP A N 1
ATOM 5127 C CA . ASP A 1 640 ? -41.476 6.613 25.620 1.00 93.25 640 ASP A CA 1
ATOM 5128 C C . ASP A 1 640 ? -41.294 7.986 24.945 1.00 93.25 640 ASP A C 1
ATOM 5130 O O . ASP A 1 640 ? -40.305 8.667 25.211 1.00 93.25 640 ASP A O 1
ATOM 5134 N N . ASP A 1 641 ? -42.258 8.400 24.115 1.00 90.06 641 ASP A N 1
ATOM 5135 C CA . ASP A 1 641 ? -42.290 9.716 23.451 1.00 90.06 641 ASP A CA 1
ATOM 5136 C C . ASP A 1 641 ? -43.225 10.708 24.191 1.00 90.06 641 ASP A C 1
ATOM 5138 O O . ASP A 1 641 ? -43.669 11.720 23.647 1.00 90.06 641 ASP A O 1
ATOM 5142 N N . GLY A 1 642 ? -43.580 10.418 25.448 1.00 89.56 642 GLY A N 1
ATOM 5143 C CA . GLY A 1 642 ? -44.369 11.278 26.334 1.00 89.56 642 GLY A CA 1
ATOM 5144 C C . GLY A 1 642 ? -45.882 11.185 26.122 1.00 89.56 642 GLY A C 1
ATOM 5145 O O . GLY A 1 642 ? -46.620 10.810 27.039 1.00 89.56 642 GLY A O 1
ATOM 5146 N N . GLU A 1 643 ? -46.366 11.519 24.924 1.00 91.69 643 GLU A N 1
ATOM 5147 C CA . GLU A 1 643 ? -47.796 11.424 24.564 1.00 91.69 643 GLU A CA 1
ATOM 5148 C C . GLU A 1 643 ? -48.146 10.169 23.758 1.00 91.69 643 GLU A C 1
ATOM 5150 O O . GLU A 1 643 ? -49.323 9.839 23.583 1.00 91.69 643 GLU A O 1
ATOM 5155 N N . THR A 1 644 ? -47.122 9.479 23.268 1.00 96.00 644 THR A N 1
ATOM 5156 C CA . THR A 1 644 ? -47.214 8.249 22.483 1.00 96.00 644 THR A CA 1
ATOM 5157 C C . THR A 1 644 ? -46.038 7.338 22.826 1.00 96.00 644 THR A C 1
ATOM 5159 O O . THR A 1 644 ? -45.141 7.728 23.577 1.00 96.00 644 THR A O 1
ATOM 5162 N N . VAL A 1 645 ? -46.048 6.123 22.291 1.00 96.31 645 VAL A N 1
ATOM 5163 C CA . VAL A 1 645 ? -44.879 5.243 22.257 1.00 96.31 645 VAL A CA 1
ATOM 5164 C C . VAL A 1 645 ? -44.482 4.960 20.814 1.00 96.31 645 VAL A C 1
ATOM 5166 O O . VAL A 1 645 ? -45.314 5.013 19.902 1.00 96.31 645 VAL A O 1
ATOM 5169 N N . ALA A 1 646 ? -43.208 4.651 20.614 1.00 94.19 646 ALA A N 1
ATOM 5170 C CA . ALA A 1 646 ? -42.652 4.268 19.324 1.00 94.19 646 ALA A CA 1
ATOM 5171 C C . ALA A 1 646 ? -41.961 2.908 19.413 1.00 94.19 646 ALA A C 1
ATOM 5173 O O . ALA A 1 646 ? -41.427 2.548 20.463 1.00 94.19 646 ALA A O 1
ATOM 5174 N N . LEU A 1 647 ? -41.952 2.168 18.307 1.00 94.62 647 LEU A N 1
ATOM 5175 C CA . LEU A 1 647 ? -41.071 1.016 18.155 1.00 94.62 647 LEU A CA 1
ATOM 5176 C C . LEU A 1 647 ? -39.635 1.512 17.949 1.00 94.62 647 LEU A C 1
ATOM 5178 O O . LEU A 1 647 ? -39.409 2.568 17.349 1.00 94.62 647 LEU A O 1
ATOM 5182 N N . MET A 1 648 ? -38.671 0.758 18.472 1.00 92.31 648 MET A N 1
ATOM 5183 C CA . MET A 1 648 ? -37.252 1.003 18.232 1.00 92.31 648 MET A CA 1
ATOM 5184 C C . MET A 1 648 ? -36.440 -0.293 18.266 1.00 92.31 648 MET A C 1
ATOM 5186 O O . MET A 1 648 ? -36.865 -1.292 18.851 1.00 92.31 648 MET A O 1
ATOM 5190 N N . LEU A 1 649 ? -35.239 -0.243 17.688 1.00 88.44 649 LEU A N 1
ATOM 5191 C CA . LEU A 1 649 ? -34.237 -1.303 17.769 1.00 88.44 649 LEU A CA 1
ATOM 5192 C C . LEU A 1 649 ? -33.077 -0.860 18.664 1.00 88.44 649 LEU A C 1
ATOM 5194 O O . LEU A 1 649 ? -32.419 0.142 18.387 1.00 88.44 649 LEU A O 1
ATOM 5198 N N . CYS A 1 650 ? -32.830 -1.620 19.727 1.00 83.94 650 CYS A N 1
ATOM 5199 C CA . CYS A 1 650 ? -31.678 -1.461 20.609 1.00 83.94 650 CYS A CA 1
ATOM 5200 C C . CYS A 1 650 ? -30.541 -2.402 20.185 1.00 83.94 650 CYS A C 1
ATOM 5202 O O . CYS A 1 650 ? -30.764 -3.432 19.544 1.00 83.94 650 CYS A O 1
ATOM 5204 N N . GLN A 1 651 ? -29.317 -2.059 20.586 1.00 76.06 651 GLN A N 1
ATOM 5205 C CA . GLN A 1 651 ? -28.115 -2.843 20.274 1.00 76.06 651 GLN A CA 1
ATOM 5206 C C . GLN A 1 651 ? -27.810 -3.925 21.315 1.00 76.06 651 GLN A C 1
ATOM 5208 O O . GLN A 1 651 ? -27.141 -4.903 20.996 1.00 76.06 651 GLN A O 1
ATOM 5213 N N . THR A 1 652 ? -28.301 -3.775 22.550 1.00 78.88 652 THR A N 1
ATOM 5214 C CA . THR A 1 652 ? -28.083 -4.742 23.633 1.00 78.88 652 THR A CA 1
ATOM 5215 C C . THR A 1 652 ? -29.405 -5.201 24.258 1.00 78.88 652 THR A C 1
ATOM 5217 O O . THR A 1 652 ? -30.367 -4.421 24.302 1.00 78.88 652 THR A O 1
ATOM 5220 N N . PRO A 1 653 ? -29.472 -6.443 24.778 1.00 84.25 653 PRO A N 1
ATOM 5221 C CA . PRO A 1 653 ? -30.635 -6.931 25.517 1.00 84.25 653 PRO A CA 1
ATOM 5222 C C . PRO A 1 653 ? -30.982 -6.064 26.735 1.00 84.25 653 PRO A C 1
ATOM 5224 O O . PRO A 1 653 ? -32.159 -5.869 27.043 1.00 84.25 653 PRO A O 1
ATOM 5227 N N . GLU A 1 654 ? -29.973 -5.541 27.437 1.00 81.94 654 GLU A N 1
ATOM 5228 C CA . GLU A 1 654 ? -30.145 -4.751 28.658 1.00 81.94 654 GLU A CA 1
ATOM 5229 C C . GLU A 1 654 ? -30.792 -3.394 28.364 1.00 81.94 654 GLU A C 1
ATOM 5231 O O . GLU A 1 654 ? -31.737 -3.002 29.057 1.00 81.94 654 GLU A O 1
ATOM 5236 N N . ASP A 1 655 ? -30.334 -2.699 27.316 1.00 81.69 655 ASP A N 1
ATOM 5237 C CA . ASP A 1 655 ? -30.944 -1.437 26.894 1.00 81.69 655 ASP A CA 1
ATOM 5238 C C . ASP A 1 655 ? -32.359 -1.675 26.359 1.00 81.69 655 ASP A C 1
ATOM 5240 O O . ASP A 1 655 ? -33.296 -1.000 26.786 1.00 81.69 655 ASP A O 1
ATOM 5244 N N . ALA A 1 656 ? -32.559 -2.719 25.545 1.00 89.94 656 ALA A N 1
ATOM 5245 C CA . ALA A 1 656 ? -33.886 -3.099 25.063 1.00 89.94 656 ALA A CA 1
ATOM 5246 C C . ALA A 1 656 ? -34.866 -3.352 26.212 1.00 89.94 656 ALA A C 1
ATOM 5248 O O . ALA A 1 656 ? -36.000 -2.877 26.185 1.00 89.94 656 ALA A O 1
ATOM 5249 N N . ARG A 1 657 ? -34.430 -4.066 27.258 1.00 90.44 657 ARG A N 1
ATOM 5250 C CA . ARG A 1 657 ? -35.243 -4.338 28.450 1.00 90.44 657 ARG A CA 1
ATOM 5251 C C . ARG A 1 657 ? -35.611 -3.050 29.188 1.00 90.44 657 ARG A C 1
ATOM 5253 O O . ARG A 1 657 ? -36.756 -2.902 29.620 1.00 90.44 657 ARG A O 1
ATOM 5260 N N . ARG A 1 658 ? -34.663 -2.117 29.327 1.00 87.00 658 ARG A N 1
ATOM 5261 C CA . ARG A 1 658 ? -34.887 -0.817 29.975 1.00 87.00 658 ARG A CA 1
ATOM 5262 C C . ARG A 1 658 ? -35.861 0.047 29.176 1.00 87.00 658 ARG A C 1
ATOM 5264 O O . ARG A 1 658 ? -36.829 0.542 29.756 1.00 87.00 658 ARG A O 1
ATOM 5271 N N . GLN A 1 659 ? -35.632 0.197 27.871 1.00 92.69 659 GLN A N 1
ATOM 5272 C CA . GLN A 1 659 ? -36.517 0.951 26.982 1.00 92.69 659 GLN A CA 1
ATOM 5273 C C . GLN A 1 659 ? -37.913 0.339 26.996 1.00 92.69 659 GLN A C 1
ATOM 5275 O O . GLN A 1 659 ? -38.874 1.028 27.323 1.00 92.69 659 GLN A O 1
ATOM 5280 N N . LEU A 1 660 ? -38.018 -0.980 26.809 1.00 95.12 660 LEU A N 1
ATOM 5281 C CA . LEU A 1 660 ? -39.288 -1.696 26.849 1.00 95.12 660 LEU A CA 1
ATOM 5282 C C . LEU A 1 660 ? -40.053 -1.438 28.152 1.00 95.12 660 LEU A C 1
ATOM 5284 O O . LEU A 1 660 ? -41.246 -1.160 28.093 1.00 95.12 660 LEU A O 1
ATOM 5288 N N . ARG A 1 661 ? -39.397 -1.452 29.321 1.00 93.56 661 ARG A N 1
ATOM 5289 C CA . ARG A 1 661 ? -40.055 -1.097 30.591 1.00 93.56 661 ARG A CA 1
ATOM 5290 C C . ARG A 1 661 ? -40.614 0.330 30.564 1.00 93.56 661 ARG A C 1
ATOM 5292 O O . ARG A 1 661 ? -41.768 0.536 30.940 1.00 93.56 661 ARG A O 1
ATOM 5299 N N . CYS A 1 662 ? -39.821 1.307 30.124 1.00 92.94 662 CYS A N 1
ATOM 5300 C CA . CYS A 1 662 ? -40.242 2.707 30.031 1.00 92.94 662 CYS A CA 1
ATOM 5301 C C . CYS A 1 662 ? -41.406 2.897 29.044 1.00 92.94 662 CYS A C 1
ATOM 5303 O O . CYS A 1 662 ? -42.409 3.521 29.396 1.00 92.94 662 CYS A O 1
ATOM 5305 N N . GLY A 1 663 ? -41.306 2.317 27.847 1.00 95.69 663 GLY A N 1
ATOM 5306 C CA . GLY A 1 663 ? -42.349 2.364 26.828 1.00 95.69 663 GLY A CA 1
ATOM 5307 C C . GLY A 1 663 ? -43.630 1.655 27.269 1.00 95.69 663 GLY A C 1
ATOM 5308 O O . GLY A 1 663 ? -44.712 2.215 27.133 1.00 95.69 663 GLY A O 1
ATOM 5309 N N . LEU A 1 664 ? -43.540 0.481 27.901 1.00 96.50 664 LEU A N 1
ATOM 5310 C CA . LEU A 1 664 ? -44.707 -0.212 28.462 1.00 96.50 664 LEU A CA 1
ATOM 5311 C C . LEU A 1 664 ? -45.381 0.601 29.563 1.00 96.50 664 LEU A C 1
ATOM 5313 O O . LEU A 1 664 ? -46.603 0.730 29.563 1.00 96.50 664 LEU A O 1
ATOM 5317 N N . ARG A 1 665 ? -44.605 1.201 30.474 1.00 96.00 665 ARG A N 1
ATOM 5318 C CA . ARG A 1 665 ? -45.142 2.100 31.503 1.00 96.00 665 ARG A CA 1
ATOM 5319 C C . ARG A 1 665 ? -45.925 3.246 30.873 1.00 96.00 665 ARG A C 1
ATOM 5321 O O . ARG A 1 665 ? -47.027 3.552 31.324 1.00 96.00 665 ARG A O 1
ATOM 5328 N N . ARG A 1 666 ? -45.383 3.866 29.822 1.00 96.38 666 ARG A N 1
ATOM 5329 C CA . ARG A 1 666 ? -46.101 4.903 29.078 1.00 96.38 666 ARG A CA 1
ATOM 5330 C C . ARG A 1 666 ? -47.369 4.354 28.437 1.00 96.38 666 ARG A C 1
ATOM 5332 O O . ARG A 1 666 ? -48.416 4.977 28.565 1.00 96.38 666 ARG A O 1
ATOM 5339 N N . LEU A 1 667 ? -47.295 3.201 27.782 1.00 97.38 667 LEU A N 1
ATOM 5340 C CA . LEU A 1 667 ? -48.424 2.602 27.079 1.00 97.38 667 LEU A CA 1
ATOM 5341 C C . LEU A 1 667 ? -49.574 2.258 28.036 1.00 97.38 667 LEU A C 1
ATOM 5343 O O . LEU A 1 667 ? -50.716 2.626 27.770 1.00 97.38 667 LEU A O 1
ATOM 5347 N N . PHE A 1 668 ? -49.280 1.655 29.192 1.00 97.25 668 PHE A N 1
ATOM 5348 C CA . PHE A 1 668 ? -50.268 1.430 30.252 1.00 97.25 668 PHE A CA 1
ATOM 5349 C C . PHE A 1 668 ? -50.890 2.743 30.739 1.00 97.25 668 PHE A C 1
ATOM 5351 O O . PHE A 1 668 ? -52.112 2.834 30.867 1.00 97.25 668 PHE A O 1
ATOM 5358 N N . LEU A 1 669 ? -50.073 3.782 30.954 1.00 96.88 669 LEU A N 1
ATOM 5359 C CA . LEU A 1 669 ? -50.562 5.102 31.353 1.00 96.88 669 LEU A CA 1
ATOM 5360 C C . LEU A 1 669 ? -51.464 5.731 30.284 1.00 96.88 669 LEU A C 1
ATOM 5362 O O . LEU A 1 669 ? -52.448 6.372 30.638 1.00 96.88 669 LEU A O 1
ATOM 5366 N N . LEU A 1 670 ? -51.156 5.573 28.995 1.00 97.19 670 LEU A N 1
ATOM 5367 C CA . LEU A 1 670 ? -51.979 6.099 27.903 1.00 97.19 670 LEU A CA 1
ATOM 5368 C C . LEU A 1 670 ? -53.331 5.379 27.825 1.00 97.19 670 LEU A C 1
ATOM 5370 O O . LEU A 1 670 ? -54.362 6.046 27.727 1.00 97.19 670 LEU A O 1
ATOM 5374 N N . VAL A 1 671 ? -53.334 4.048 27.952 1.00 96.94 671 VAL A N 1
ATOM 5375 C CA . VAL A 1 671 ? -54.552 3.224 27.912 1.00 96.94 671 VAL A CA 1
ATOM 5376 C C . VAL A 1 671 ? -55.448 3.468 29.136 1.00 96.94 671 VAL A C 1
ATOM 5378 O O . VAL A 1 671 ? -56.657 3.640 28.994 1.00 96.94 671 VAL A O 1
ATOM 5381 N N . GLU A 1 672 ? -54.880 3.556 30.342 1.00 96.56 672 GLU A N 1
ATOM 5382 C CA . GLU A 1 672 ? -55.627 3.729 31.603 1.00 96.56 672 GLU A CA 1
ATOM 5383 C C . GLU A 1 672 ? -55.619 5.177 32.129 1.00 96.56 672 GLU A C 1
ATOM 5385 O O . GLU A 1 672 ? -55.943 5.427 33.297 1.00 96.56 672 GLU A O 1
ATOM 5390 N N . LYS A 1 673 ? -55.289 6.157 31.273 1.00 95.69 673 LYS A N 1
ATOM 5391 C CA . LYS A 1 673 ? -55.024 7.561 31.650 1.00 95.69 673 LYS A CA 1
ATOM 5392 C C . LYS A 1 673 ? -56.073 8.140 32.589 1.00 95.69 673 LYS A C 1
ATOM 5394 O O . LYS A 1 673 ? -55.739 8.688 33.637 1.00 95.69 673 LYS A O 1
ATOM 5399 N N . LYS A 1 674 ? -57.355 8.000 32.236 1.00 96.00 674 LYS A N 1
ATOM 5400 C CA . LYS A 1 674 ? -58.468 8.535 33.035 1.00 96.00 674 LYS A CA 1
ATOM 5401 C C . LYS A 1 674 ? -58.519 7.905 34.429 1.00 96.00 674 LYS A C 1
ATOM 5403 O O . LYS A 1 674 ? -58.686 8.625 35.411 1.00 96.00 674 LYS A O 1
ATOM 5408 N N . ARG A 1 675 ? -58.359 6.582 34.529 1.00 96.19 675 ARG A N 1
ATOM 5409 C CA . ARG A 1 675 ? -58.412 5.841 35.798 1.00 96.19 675 ARG A CA 1
ATOM 5410 C C . ARG A 1 675 ? -57.241 6.216 36.701 1.00 96.19 675 ARG A C 1
ATOM 5412 O O . ARG A 1 675 ? -57.462 6.522 37.869 1.00 96.19 675 ARG A O 1
ATOM 5419 N N . ILE A 1 676 ? -56.028 6.247 36.149 1.00 96.88 676 ILE A N 1
ATOM 5420 C CA . ILE A 1 676 ? -54.810 6.590 36.893 1.00 96.88 676 ILE A CA 1
ATOM 5421 C C . ILE A 1 676 ? -54.876 8.038 37.380 1.00 96.88 676 ILE A C 1
ATOM 5423 O O . ILE A 1 676 ? -54.722 8.279 38.571 1.00 96.88 676 ILE A O 1
ATOM 5427 N N . LEU A 1 677 ? -55.187 9.005 36.508 1.00 96.06 677 LEU A N 1
ATOM 5428 C CA . LEU A 1 677 ? -55.277 10.414 36.914 1.00 96.06 677 LEU A CA 1
ATOM 5429 C C . LEU A 1 677 ? -56.380 10.662 37.952 1.00 96.06 677 LEU A C 1
ATOM 5431 O O . LEU A 1 677 ? -56.189 11.478 38.851 1.00 96.06 677 LEU A O 1
ATOM 5435 N N . THR A 1 678 ? -57.498 9.932 37.873 1.00 95.69 678 THR A N 1
ATOM 5436 C CA . THR A 1 678 ? -58.545 9.978 38.907 1.00 95.69 678 THR A CA 1
ATOM 5437 C C . THR A 1 678 ? -58.010 9.472 40.248 1.00 95.69 678 THR A C 1
ATOM 5439 O O . THR A 1 678 ? -58.185 10.138 41.263 1.00 95.69 678 THR A O 1
ATOM 5442 N N . GLN A 1 679 ? -57.301 8.338 40.263 1.00 94.81 679 GLN A N 1
ATOM 5443 C CA . GLN A 1 679 ? -56.682 7.808 41.483 1.00 94.81 679 GLN A CA 1
ATOM 5444 C C . GLN A 1 679 ? -55.643 8.770 42.067 1.00 94.81 679 GLN A C 1
ATOM 5446 O O . GLN A 1 679 ? -55.674 9.039 43.262 1.00 94.81 679 GLN A O 1
ATOM 5451 N N . VAL A 1 680 ? -54.780 9.355 41.229 1.00 95.06 680 VAL A N 1
ATOM 5452 C CA . VAL A 1 680 ? -53.801 10.372 41.654 1.00 95.06 680 VAL A CA 1
ATOM 5453 C C . VAL A 1 680 ? -54.494 11.587 42.275 1.00 95.06 680 VAL A C 1
ATOM 5455 O O . VAL A 1 680 ? -54.045 12.088 43.305 1.00 95.06 680 VAL A O 1
ATOM 5458 N N . GLY A 1 681 ? -55.594 12.055 41.678 1.00 93.12 681 GLY A N 1
ATOM 5459 C CA . GLY A 1 681 ? -56.391 13.164 42.209 1.00 93.12 681 GLY A CA 1
ATOM 5460 C C . GLY A 1 681 ? -57.054 12.858 43.555 1.00 93.12 681 GLY A C 1
ATOM 5461 O O . GLY A 1 681 ? -57.199 13.764 44.372 1.00 93.12 681 GLY A O 1
ATOM 5462 N N . ASN A 1 682 ? -57.393 11.591 43.799 1.00 93.94 682 ASN A N 1
ATOM 5463 C CA . ASN A 1 682 ? -58.061 11.125 45.016 1.00 93.94 682 ASN A CA 1
ATOM 5464 C C . ASN A 1 682 ? -57.097 10.761 46.158 1.00 93.94 682 ASN A C 1
ATOM 5466 O O . ASN A 1 682 ? -57.554 10.391 47.240 1.00 93.94 682 ASN A O 1
ATOM 5470 N N . LEU A 1 683 ? -55.779 10.844 45.945 1.00 94.62 683 LEU A N 1
ATOM 5471 C CA . LEU A 1 683 ? -54.804 10.538 46.989 1.00 94.62 683 LEU A CA 1
ATOM 5472 C C . LEU A 1 683 ? -54.977 11.484 48.199 1.00 94.62 683 LEU A C 1
ATOM 5474 O O . LEU A 1 683 ? -55.040 12.708 48.034 1.00 94.62 683 LEU A O 1
ATOM 5478 N N . PRO A 1 684 ? -55.001 10.960 49.437 1.00 92.56 684 PRO A N 1
ATOM 5479 C CA . PRO A 1 684 ? -55.040 11.787 50.636 1.00 92.56 684 PRO A CA 1
ATOM 5480 C C . PRO A 1 684 ? -53.852 12.753 50.713 1.00 92.56 684 PRO A C 1
ATOM 5482 O O . PRO A 1 684 ? -52.726 12.417 50.355 1.00 92.56 684 PRO A O 1
ATOM 5485 N N . GLN A 1 685 ? -54.102 13.966 51.212 1.00 91.25 685 GLN A N 1
ATOM 5486 C CA . GLN A 1 685 ? -53.101 15.035 51.372 1.00 91.25 685 GLN A CA 1
ATOM 5487 C C . GLN A 1 685 ? -52.405 15.496 50.075 1.00 91.25 685 GLN A C 1
ATOM 5489 O O . GLN A 1 685 ? -51.460 16.285 50.142 1.00 91.25 685 GLN A O 1
ATOM 5494 N N . ILE A 1 686 ? -52.891 15.097 48.892 1.00 92.12 686 ILE A N 1
ATOM 5495 C CA . ILE A 1 686 ? -52.220 15.374 47.615 1.00 92.12 686 ILE A CA 1
ATOM 5496 C C . ILE A 1 686 ? -52.006 16.868 47.350 1.00 92.12 686 ILE A C 1
ATOM 5498 O O . ILE A 1 686 ? -50.984 17.244 46.781 1.00 92.12 686 ILE A O 1
ATOM 5502 N N . THR A 1 687 ? -52.921 17.734 47.797 1.00 92.50 687 THR A N 1
ATOM 5503 C CA . THR A 1 687 ? -52.783 19.193 47.671 1.00 92.50 687 THR A CA 1
ATOM 5504 C C . THR A 1 687 ? -51.584 19.705 48.466 1.00 92.50 687 THR A C 1
ATOM 5506 O O . THR A 1 687 ? -50.763 20.440 47.922 1.00 92.50 687 THR A O 1
ATOM 5509 N N . LYS A 1 688 ? -51.423 19.264 49.722 1.00 93.38 688 LYS A N 1
ATOM 5510 C CA . LYS A 1 688 ? -50.276 19.632 50.567 1.00 93.38 688 LYS A CA 1
ATOM 5511 C C . LYS A 1 688 ? -48.972 19.094 49.978 1.00 93.38 688 LYS A C 1
ATOM 5513 O O . LYS A 1 688 ? -48.005 19.840 49.849 1.00 93.38 688 LYS A O 1
ATOM 5518 N N . THR A 1 689 ? -48.957 17.829 49.560 1.00 94.94 689 THR A N 1
ATOM 5519 C CA . THR A 1 689 ? -47.787 17.206 48.926 1.00 94.94 689 THR A CA 1
ATOM 5520 C C . THR A 1 689 ? -47.377 17.938 47.648 1.00 94.94 689 THR A C 1
ATOM 5522 O O . THR A 1 689 ? -46.193 18.179 47.428 1.00 94.94 689 THR A O 1
ATOM 5525 N N . ARG A 1 690 ? -48.347 18.367 46.833 1.00 94.56 690 ARG A N 1
ATOM 5526 C CA . ARG A 1 690 ? -48.100 19.141 45.611 1.00 94.56 690 ARG A CA 1
ATOM 5527 C C . ARG A 1 690 ? -47.484 20.505 45.899 1.00 94.56 690 ARG A C 1
ATOM 5529 O O . ARG A 1 690 ? -46.582 20.912 45.177 1.00 94.56 690 ARG A O 1
ATOM 5536 N N . VAL A 1 691 ? -47.921 21.185 46.961 1.00 94.38 691 VAL A N 1
ATOM 5537 C CA . VAL A 1 691 ? -47.299 22.446 47.401 1.00 94.38 691 VAL A CA 1
ATOM 5538 C C . VAL A 1 691 ? -45.835 22.213 47.770 1.00 94.38 691 VAL A C 1
ATOM 5540 O O . VAL A 1 691 ? -44.967 22.927 47.275 1.00 94.38 691 VAL A O 1
ATOM 5543 N N . LEU A 1 692 ? -45.530 21.173 48.551 1.00 94.31 692 LEU A N 1
ATOM 5544 C CA . LEU A 1 692 ? -44.146 20.832 48.905 1.00 94.31 692 LEU A CA 1
ATOM 5545 C C . LEU A 1 692 ? -43.296 20.482 47.672 1.00 94.31 692 LEU A C 1
ATOM 5547 O O . LEU A 1 692 ? -42.119 20.841 47.606 1.00 94.31 692 LEU A O 1
ATOM 5551 N N . ALA A 1 693 ? -43.897 19.838 46.670 1.00 93.88 693 ALA A N 1
ATOM 5552 C CA . ALA A 1 693 ? -43.234 19.468 45.423 1.00 93.88 693 ALA A CA 1
ATOM 5553 C C . ALA A 1 693 ? -42.774 20.666 44.575 1.00 93.88 693 ALA A C 1
ATOM 5555 O O . ALA A 1 693 ? -41.790 20.533 43.851 1.00 93.88 693 ALA A O 1
ATOM 5556 N N . THR A 1 694 ? -43.410 21.840 44.698 1.00 93.06 694 THR A N 1
ATOM 5557 C CA . THR A 1 694 ? -43.013 23.062 43.955 1.00 93.06 694 THR A CA 1
ATOM 5558 C C . THR A 1 694 ? -41.574 23.503 44.229 1.00 93.06 694 THR A C 1
ATOM 5560 O O . THR A 1 694 ? -40.970 24.216 43.431 1.00 93.06 694 THR A O 1
ATOM 5563 N N . THR A 1 695 ? -40.999 23.053 45.347 1.00 91.44 695 THR A N 1
ATOM 5564 C CA . THR A 1 695 ? -39.611 23.333 45.724 1.00 91.44 695 THR A CA 1
ATOM 5565 C C . THR A 1 695 ? -38.578 22.592 44.866 1.00 91.44 695 THR A C 1
ATOM 5567 O O . THR A 1 695 ? -37.395 22.931 44.935 1.00 91.44 695 THR A O 1
ATOM 5570 N N . ILE A 1 696 ? -38.999 21.611 44.058 1.00 94.00 696 ILE A N 1
ATOM 5571 C CA . ILE A 1 696 ? -38.143 20.831 43.158 1.00 94.00 696 ILE A CA 1
ATOM 5572 C C . ILE A 1 696 ? -38.300 21.383 41.741 1.00 94.00 696 ILE A C 1
ATOM 5574 O O . ILE A 1 696 ? -39.348 21.257 41.106 1.00 94.00 696 ILE A O 1
ATOM 5578 N N . LYS A 1 697 ? -37.238 22.009 41.230 1.00 90.38 697 LYS A N 1
ATOM 5579 C CA . LYS A 1 697 ? -37.245 22.655 39.914 1.00 90.38 697 LYS A CA 1
ATOM 5580 C C . LYS A 1 697 ? -37.461 21.621 38.800 1.00 90.38 697 LYS A C 1
ATOM 5582 O O . LYS A 1 697 ? -36.712 20.656 38.706 1.00 90.38 697 LYS A O 1
ATOM 5587 N N . GLY A 1 698 ? -38.446 21.867 37.934 1.00 90.38 698 GLY A N 1
ATOM 5588 C CA . GLY A 1 698 ? -38.725 21.045 36.749 1.00 90.38 698 GLY A CA 1
ATOM 5589 C C . GLY A 1 698 ? -39.529 19.766 37.007 1.00 90.38 698 GLY A C 1
ATOM 5590 O O . GLY A 1 698 ? -39.713 18.982 36.082 1.00 90.38 698 GLY A O 1
ATOM 5591 N N . LEU A 1 699 ? -40.001 19.530 38.236 1.00 93.69 699 LEU A N 1
ATOM 5592 C CA . LEU A 1 699 ? -40.831 18.369 38.552 1.00 93.69 699 LEU A CA 1
ATOM 5593 C C . LEU A 1 699 ? -42.286 18.579 38.102 1.00 93.69 699 LEU A C 1
ATOM 5595 O O . LEU A 1 699 ? -43.044 19.322 38.725 1.00 93.69 699 LEU A O 1
ATOM 5599 N N . GLU A 1 700 ? -42.711 17.820 37.094 1.00 93.81 700 GLU A N 1
ATOM 5600 C CA . GLU A 1 700 ? -44.116 17.715 36.682 1.00 93.81 700 GLU A CA 1
ATOM 5601 C C . GLU A 1 700 ? -44.885 16.750 37.599 1.00 93.81 700 GLU A C 1
ATOM 5603 O O . GLU A 1 700 ? -45.080 15.574 37.287 1.00 93.81 700 GLU A O 1
ATOM 5608 N N . PHE A 1 701 ? -45.309 17.246 38.768 1.00 94.38 701 PHE A N 1
ATOM 5609 C CA . PHE A 1 701 ? -45.821 16.427 39.877 1.00 94.38 701 PHE A CA 1
ATOM 5610 C C . PHE A 1 701 ? -46.879 15.391 39.467 1.00 94.38 701 PHE A C 1
ATOM 5612 O O . PHE A 1 701 ? -46.710 14.200 39.724 1.00 94.38 701 PHE A O 1
ATOM 5619 N N . THR A 1 702 ? -47.966 15.825 38.822 1.00 93.94 702 THR A N 1
ATOM 5620 C CA . THR A 1 702 ? -49.084 14.935 38.467 1.00 93.94 702 THR A CA 1
ATOM 5621 C C . THR A 1 702 ? -48.635 13.829 37.512 1.00 93.94 702 THR A C 1
ATOM 5623 O O . THR A 1 702 ? -48.979 12.665 37.713 1.00 93.94 702 THR A O 1
ATOM 5626 N N . SER A 1 703 ? -47.835 14.178 36.502 1.00 92.81 703 SER A N 1
ATOM 5627 C CA . SER A 1 703 ? -47.318 13.239 35.503 1.00 92.81 703 SER A CA 1
ATOM 5628 C C . SER A 1 703 ? -46.343 12.236 36.119 1.00 92.81 703 SER A C 1
ATOM 5630 O O . SER A 1 703 ? -46.452 11.037 35.865 1.00 92.81 703 SER A O 1
ATOM 5632 N N . SER A 1 704 ? -45.437 12.698 36.983 1.00 94.38 704 SER A N 1
ATOM 5633 C CA . SER A 1 704 ? -44.462 11.845 37.669 1.00 94.38 704 SER A CA 1
ATOM 5634 C C . SER A 1 704 ? -45.123 10.872 38.648 1.00 94.38 704 SER A C 1
ATOM 5636 O O . SER A 1 704 ? -44.766 9.694 38.680 1.00 94.38 704 SER A O 1
ATOM 5638 N N . VAL A 1 705 ? -46.132 11.323 39.404 1.00 96.00 705 VAL A N 1
ATOM 5639 C CA . VAL A 1 705 ? -46.912 10.443 40.292 1.00 96.00 705 VAL A CA 1
ATOM 5640 C C . VAL A 1 705 ? -47.733 9.436 39.485 1.00 96.00 705 VAL A C 1
ATOM 5642 O O . VAL A 1 705 ? -47.806 8.271 39.871 1.00 96.00 705 VAL A O 1
ATOM 5645 N N . ALA A 1 706 ? -48.306 9.838 38.347 1.00 96.44 706 ALA A N 1
ATOM 5646 C CA . ALA A 1 706 ? -49.023 8.921 37.465 1.00 96.44 706 ALA A CA 1
ATOM 5647 C C . ALA A 1 706 ? -48.100 7.833 36.890 1.00 96.44 706 ALA A C 1
ATOM 5649 O O . ALA A 1 706 ? -48.474 6.660 36.887 1.00 96.44 706 ALA A O 1
ATOM 5650 N N . LEU A 1 707 ? -46.881 8.185 36.465 1.00 95.56 707 LEU A N 1
ATOM 5651 C CA . LEU A 1 707 ? -45.881 7.214 36.004 1.00 95.56 707 LEU A CA 1
ATOM 5652 C C . LEU A 1 707 ? -45.474 6.242 37.113 1.00 95.56 707 LEU A C 1
ATOM 5654 O O . LEU A 1 707 ? -45.454 5.036 36.876 1.00 95.56 707 LEU A O 1
ATOM 5658 N N . LEU A 1 708 ? -45.211 6.743 38.323 1.00 96.12 708 LEU A N 1
ATOM 5659 C CA . LEU A 1 708 ? -44.888 5.899 39.473 1.00 96.12 708 LEU A CA 1
ATOM 5660 C C . LEU A 1 708 ? -46.048 4.957 39.824 1.00 96.12 708 LEU A C 1
ATOM 5662 O O . LEU A 1 708 ? -45.840 3.758 39.981 1.00 96.12 708 LEU A O 1
ATOM 5666 N N . MET A 1 709 ? -47.279 5.471 39.892 1.00 96.31 709 MET A N 1
ATOM 5667 C CA . MET A 1 709 ? -48.476 4.662 40.141 1.00 96.31 709 MET A CA 1
ATOM 5668 C C . MET A 1 709 ? -48.650 3.575 39.075 1.00 96.31 709 MET A C 1
ATOM 5670 O O . MET A 1 709 ? -48.990 2.440 39.403 1.00 96.31 709 MET A O 1
ATOM 5674 N N . THR A 1 710 ? -48.360 3.903 37.814 1.00 96.50 710 THR A N 1
ATOM 5675 C CA . THR A 1 710 ? -48.409 2.947 36.703 1.00 96.50 710 THR A CA 1
ATOM 5676 C C . THR A 1 710 ? -47.353 1.854 36.859 1.00 96.50 710 THR A C 1
ATOM 5678 O O . THR A 1 710 ? -47.667 0.672 36.745 1.00 96.50 710 THR A O 1
ATOM 5681 N N . ASP A 1 711 ? -46.113 2.222 37.183 1.00 94.00 711 ASP A N 1
ATOM 5682 C CA . ASP A 1 711 ? -45.026 1.267 37.421 1.00 94.00 711 ASP A CA 1
ATOM 5683 C C . ASP A 1 711 ? -45.365 0.298 38.572 1.00 94.00 711 ASP A C 1
ATOM 5685 O O . ASP A 1 711 ? -45.213 -0.917 38.442 1.00 94.00 711 ASP A O 1
ATOM 5689 N N . ARG A 1 712 ? -45.932 0.823 39.668 1.00 94.44 712 ARG A N 1
ATOM 5690 C CA . ARG A 1 712 ? -46.364 0.041 40.841 1.00 94.44 712 ARG A CA 1
ATOM 5691 C C . ARG A 1 712 ? -47.532 -0.906 40.569 1.00 94.44 712 ARG A C 1
ATOM 5693 O O . ARG A 1 712 ? -47.608 -1.966 41.197 1.00 94.44 712 ARG A O 1
ATOM 5700 N N . ALA A 1 713 ? -48.442 -0.525 39.680 1.00 95.38 713 ALA A N 1
ATOM 5701 C CA . ALA A 1 713 ? -49.630 -1.310 39.372 1.00 95.38 713 ALA A CA 1
ATOM 5702 C C . ALA A 1 713 ? -49.389 -2.361 38.274 1.00 95.38 713 ALA A C 1
ATOM 5704 O O . ALA A 1 713 ? -49.893 -3.471 38.408 1.00 95.38 713 ALA A O 1
ATOM 5705 N N . TRP A 1 714 ? -48.599 -2.059 37.237 1.00 94.88 714 TRP A N 1
ATOM 5706 C CA . TRP A 1 714 ? -48.439 -2.943 36.068 1.00 94.88 714 TRP A CA 1
ATOM 5707 C C . TRP A 1 714 ? -47.045 -3.555 35.884 1.00 94.88 714 TRP A C 1
ATOM 5709 O O . TRP A 1 714 ? -46.917 -4.486 35.100 1.00 94.88 714 TRP A O 1
ATOM 5719 N N . LEU A 1 715 ? -46.002 -3.064 36.564 1.00 92.38 715 LEU A N 1
ATOM 5720 C CA . LEU A 1 715 ? -44.609 -3.493 36.329 1.00 92.38 715 LEU A CA 1
ATOM 5721 C C . LEU A 1 715 ? -43.872 -3.908 37.617 1.00 92.38 715 LEU A C 1
ATOM 5723 O O . LEU A 1 715 ? -42.636 -3.925 37.665 1.00 92.38 715 LEU A O 1
ATOM 5727 N N . ALA A 1 716 ? -44.612 -4.218 38.685 1.00 84.12 716 ALA A N 1
ATOM 5728 C CA . ALA A 1 716 ? -44.053 -4.514 40.005 1.00 84.12 716 ALA A CA 1
ATOM 5729 C C . ALA A 1 716 ? -43.340 -5.875 40.103 1.00 84.12 716 ALA A C 1
ATOM 5731 O O . ALA A 1 716 ? -42.443 -6.021 40.929 1.00 84.12 716 ALA A O 1
ATOM 5732 N N . ASP A 1 717 ? -43.730 -6.851 39.287 1.00 80.56 717 ASP A N 1
ATOM 5733 C CA . ASP A 1 717 ? -43.192 -8.220 39.254 1.00 80.56 717 ASP A CA 1
ATOM 5734 C C . ASP A 1 717 ? -42.049 -8.402 38.236 1.00 80.56 717 ASP A C 1
ATOM 5736 O O . ASP A 1 717 ? -41.550 -9.509 38.041 1.00 80.56 717 ASP A O 1
ATOM 5740 N N . ASN A 1 718 ? -41.614 -7.312 37.592 1.00 78.75 718 ASN A N 1
ATOM 5741 C CA . ASN A 1 718 ? -40.612 -7.297 36.523 1.00 78.75 718 ASN A CA 1
ATOM 5742 C C . ASN A 1 718 ? -40.967 -8.130 35.278 1.00 78.75 718 ASN A C 1
ATOM 5744 O O . ASN A 1 718 ? -40.075 -8.390 34.457 1.00 78.75 718 ASN A O 1
ATOM 5748 N N . GLN A 1 719 ? -42.239 -8.493 35.087 1.00 86.00 719 GLN A N 1
ATOM 5749 C CA . GLN A 1 719 ? -42.704 -9.078 33.834 1.00 86.00 719 GLN A CA 1
ATOM 5750 C C . GLN A 1 719 ? -42.963 -7.972 32.805 1.00 86.00 719 GLN A C 1
ATOM 5752 O O . GLN A 1 719 ? -43.696 -7.017 33.051 1.00 86.00 719 GLN A O 1
ATOM 5757 N N . LEU A 1 720 ? -42.318 -8.079 31.641 1.00 94.19 720 LEU A N 1
ATOM 5758 C CA . LEU A 1 720 ? -42.447 -7.111 30.551 1.00 94.19 720 LEU A CA 1
ATOM 5759 C C . LEU A 1 720 ? -43.210 -7.770 29.396 1.00 94.19 720 LEU A C 1
ATOM 5761 O O . LEU A 1 720 ? -42.598 -8.540 28.651 1.00 94.19 720 LEU A O 1
ATOM 5765 N N . PRO A 1 721 ? -44.527 -7.529 29.245 1.00 94.88 721 PRO A N 1
ATOM 5766 C CA . PRO A 1 721 ? -45.297 -8.117 28.158 1.00 94.88 721 PRO A CA 1
ATOM 5767 C C . PRO A 1 721 ? -44.728 -7.713 26.798 1.00 94.88 721 PRO A C 1
ATOM 5769 O O . PRO A 1 721 ? -44.551 -6.534 26.500 1.00 94.88 721 PRO A O 1
ATOM 5772 N N . ARG A 1 722 ? -44.456 -8.726 25.977 1.00 95.75 722 ARG A N 1
ATOM 5773 C CA . ARG A 1 722 ? -43.929 -8.596 24.614 1.00 95.75 722 ARG A CA 1
ATOM 5774 C C . ARG A 1 722 ? -44.962 -8.918 23.536 1.00 95.75 722 ARG A C 1
ATOM 5776 O O . ARG A 1 722 ? -44.720 -8.630 22.373 1.00 95.75 722 ARG A O 1
ATOM 5783 N N . THR A 1 723 ? -46.107 -9.481 23.912 1.00 96.50 723 THR A N 1
ATOM 5784 C CA . THR A 1 723 ? -47.201 -9.807 22.992 1.00 96.50 723 THR A CA 1
ATOM 5785 C C . THR A 1 723 ? -48.474 -9.069 23.370 1.00 96.50 723 THR A C 1
ATOM 5787 O O . THR A 1 723 ? -48.682 -8.749 24.548 1.00 96.50 723 THR A O 1
ATOM 5790 N N . LYS A 1 724 ? -49.366 -8.855 22.395 1.00 95.81 724 LYS A N 1
ATOM 5791 C CA . LYS A 1 724 ? -50.668 -8.215 22.645 1.00 95.81 724 LYS A CA 1
ATOM 5792 C C . LYS A 1 724 ? -51.465 -8.945 23.728 1.00 95.81 724 LYS A C 1
ATOM 5794 O O . LYS A 1 724 ? -52.001 -8.322 24.640 1.00 95.81 724 LYS A O 1
ATOM 5799 N N . HIS A 1 725 ? -51.484 -10.276 23.669 1.00 95.38 725 HIS A N 1
ATOM 5800 C CA . HIS A 1 725 ? -52.178 -11.103 24.654 1.00 95.38 725 HIS A CA 1
ATOM 5801 C C . HIS A 1 725 ? -51.605 -10.931 26.070 1.00 95.38 725 HIS A C 1
ATOM 5803 O O . HIS A 1 725 ? -52.357 -10.751 27.031 1.00 95.38 725 HIS A O 1
ATOM 5809 N N . ALA A 1 726 ? -50.273 -10.937 26.206 1.00 95.12 726 ALA A N 1
ATOM 5810 C CA . ALA A 1 726 ? -49.618 -10.714 27.492 1.00 95.12 726 ALA A CA 1
ATOM 5811 C C . ALA A 1 726 ? -49.894 -9.300 28.026 1.00 95.12 726 ALA A C 1
ATOM 5813 O O . ALA A 1 726 ? -50.157 -9.137 29.216 1.00 95.12 726 ALA A O 1
ATOM 5814 N N . PHE A 1 727 ? -49.899 -8.289 27.152 1.00 96.12 727 PHE A N 1
ATOM 5815 C CA . PHE A 1 727 ? -50.223 -6.910 27.513 1.00 96.12 727 PHE A CA 1
ATOM 5816 C C . PHE A 1 727 ? -51.669 -6.755 27.996 1.00 96.12 727 PHE A C 1
ATOM 5818 O O . PHE A 1 727 ? -51.909 -6.143 29.035 1.00 96.12 727 PHE A O 1
ATOM 5825 N N . GLU A 1 728 ? -52.639 -7.353 27.303 1.00 94.88 728 GLU A N 1
ATOM 5826 C CA . GLU A 1 728 ? -54.049 -7.344 27.713 1.00 94.88 728 GLU A CA 1
ATOM 5827 C C . GLU A 1 728 ? -54.283 -8.100 29.030 1.00 94.88 728 GLU A C 1
ATOM 5829 O O . GLU A 1 728 ? -55.111 -7.690 29.850 1.00 94.88 728 GLU A O 1
ATOM 5834 N N . SER A 1 729 ? -53.541 -9.186 29.264 1.00 93.62 729 SER A N 1
ATOM 5835 C CA . SER A 1 729 ? -53.558 -9.897 30.545 1.00 93.62 729 SER A CA 1
ATOM 5836 C C . SER A 1 729 ? -52.991 -9.035 31.676 1.00 93.62 729 SER A C 1
ATOM 5838 O O . SER A 1 729 ? -53.648 -8.862 32.707 1.00 93.62 729 SER A O 1
ATOM 5840 N N . ALA A 1 730 ? -51.830 -8.413 31.453 1.00 94.00 730 ALA A N 1
ATOM 5841 C CA . ALA A 1 730 ? -51.219 -7.483 32.397 1.00 94.00 730 ALA A CA 1
ATOM 5842 C C . ALA A 1 730 ? -52.132 -6.278 32.676 1.00 94.00 730 ALA A C 1
ATOM 5844 O O . ALA A 1 730 ? -52.254 -5.854 33.824 1.00 94.00 730 ALA A O 1
ATOM 5845 N N . LEU A 1 731 ? -52.848 -5.763 31.666 1.00 94.44 731 LEU A N 1
ATOM 5846 C CA . LEU A 1 731 ? -53.844 -4.701 31.835 1.00 94.44 731 LEU A CA 1
ATOM 5847 C C . LEU A 1 731 ? -54.915 -5.084 32.862 1.00 94.44 731 LEU A C 1
ATOM 5849 O O . LEU A 1 731 ? -55.214 -4.278 33.745 1.00 94.44 731 LEU A O 1
ATOM 5853 N N . ARG A 1 732 ? -55.473 -6.301 32.771 1.00 93.50 732 ARG A N 1
ATOM 5854 C CA . ARG A 1 732 ? -56.475 -6.805 33.728 1.00 93.50 732 ARG A CA 1
ATOM 5855 C C . ARG A 1 732 ? -55.899 -6.924 35.139 1.00 93.50 732 ARG A C 1
ATOM 5857 O O . ARG A 1 732 ? -56.484 -6.371 36.064 1.00 93.50 732 ARG A O 1
ATOM 5864 N N . GLN A 1 733 ? -54.736 -7.554 35.284 1.00 91.69 733 GLN A N 1
ATOM 5865 C CA . GLN A 1 733 ? -54.084 -7.743 36.587 1.00 91.69 733 GLN A CA 1
ATOM 5866 C C . GLN A 1 733 ? -53.708 -6.408 37.248 1.00 91.69 733 GLN A C 1
ATOM 5868 O O . GLN A 1 733 ? -53.967 -6.189 38.432 1.00 91.69 733 GLN A O 1
ATOM 5873 N N . GLY A 1 734 ? -53.159 -5.461 36.487 1.00 93.38 734 GLY A N 1
ATOM 5874 C CA . GLY A 1 734 ? -52.776 -4.167 37.044 1.00 93.38 734 GLY A CA 1
ATOM 5875 C C . GLY A 1 734 ? -53.967 -3.291 37.440 1.00 93.38 734 GLY A C 1
ATOM 5876 O O . GLY A 1 734 ? -53.842 -2.497 38.370 1.00 93.38 734 GLY A O 1
ATOM 5877 N N . ARG A 1 735 ? -55.158 -3.478 36.845 1.00 95.44 735 ARG A N 1
ATOM 5878 C CA . ARG A 1 735 ? -56.394 -2.829 37.331 1.00 95.44 735 ARG A CA 1
ATOM 5879 C C . ARG A 1 735 ? -56.762 -3.285 38.744 1.00 95.44 735 ARG A C 1
ATOM 5881 O O . ARG A 1 735 ? -57.215 -2.455 39.529 1.00 95.44 735 ARG A O 1
ATOM 5888 N N . GLU A 1 736 ? -56.552 -4.559 39.069 1.00 93.81 736 GLU A N 1
ATOM 5889 C CA . GLU A 1 736 ? -56.782 -5.108 40.414 1.00 93.81 736 GLU A CA 1
ATOM 5890 C C . GLU A 1 736 ? -55.723 -4.620 41.412 1.00 93.81 736 GLU A C 1
ATOM 5892 O O . GLU A 1 736 ? -56.031 -4.364 42.575 1.00 93.81 736 GLU A O 1
ATOM 5897 N N . ARG A 1 737 ? -54.481 -4.419 40.949 1.00 94.50 737 ARG A N 1
ATOM 5898 C CA . ARG A 1 737 ? -53.368 -3.915 41.769 1.00 94.50 737 ARG A CA 1
ATOM 5899 C C . ARG A 1 737 ? -53.370 -2.393 41.955 1.00 94.50 737 ARG A C 1
ATOM 5901 O O . ARG A 1 737 ? -52.781 -1.896 42.914 1.00 94.50 737 ARG A O 1
ATOM 5908 N N . LEU A 1 738 ? -54.027 -1.637 41.076 1.00 95.56 738 LEU A N 1
ATOM 5909 C CA . LEU A 1 738 ? -54.029 -0.171 41.107 1.00 95.56 738 LEU A CA 1
ATOM 5910 C C . LEU A 1 738 ? -54.466 0.430 42.462 1.00 95.56 738 LEU A C 1
ATOM 5912 O O . LEU A 1 738 ? -53.790 1.351 42.922 1.00 95.56 738 LEU A O 1
ATOM 5916 N N . PRO A 1 739 ? -55.520 -0.063 43.148 1.00 94.25 739 PRO A N 1
ATOM 5917 C CA . PRO A 1 739 ? -55.871 0.418 44.486 1.00 94.25 739 PRO A CA 1
ATOM 5918 C C . PRO A 1 739 ? -54.764 0.187 45.526 1.00 94.25 739 PRO A C 1
ATOM 5920 O O . PRO A 1 739 ? -54.507 1.067 46.345 1.00 94.25 739 PRO A O 1
ATOM 5923 N N . LEU A 1 740 ? -54.062 -0.952 45.464 1.00 94.38 740 LEU A N 1
ATOM 5924 C CA . LEU A 1 740 ? -52.925 -1.242 46.347 1.00 94.38 740 LEU A CA 1
ATOM 5925 C C . LEU A 1 740 ? -51.763 -0.282 46.074 1.00 94.38 740 LEU A C 1
ATOM 5927 O O . LEU A 1 740 ? -51.198 0.283 47.007 1.00 94.38 740 LEU A O 1
ATOM 5931 N N . ALA A 1 741 ? -51.457 -0.022 44.799 1.00 94.62 741 ALA A N 1
ATOM 5932 C CA . ALA A 1 741 ? -50.459 0.975 44.414 1.00 94.62 741 ALA A CA 1
ATOM 5933 C C . ALA A 1 741 ? -50.831 2.380 44.924 1.00 94.62 741 ALA A C 1
ATOM 5935 O O . ALA A 1 741 ? -49.981 3.098 45.448 1.00 94.62 741 ALA A O 1
ATOM 5936 N N . ALA A 1 742 ? -52.105 2.776 44.837 1.00 95.12 742 ALA A N 1
ATOM 5937 C CA . ALA A 1 742 ? -52.571 4.047 45.390 1.00 95.12 742 ALA A CA 1
ATOM 5938 C C . ALA A 1 742 ? -52.412 4.114 46.922 1.00 95.12 742 ALA A C 1
ATOM 5940 O O . ALA A 1 742 ? -52.006 5.151 47.455 1.00 95.12 742 ALA A O 1
ATOM 5941 N N . GLN A 1 743 ? -52.664 3.012 47.633 1.00 94.62 743 GLN A N 1
ATOM 5942 C CA . GLN A 1 743 ? -52.455 2.922 49.079 1.00 94.62 743 GLN A CA 1
ATOM 5943 C C . GLN A 1 743 ? -50.969 3.035 49.461 1.00 94.62 743 GLN A C 1
ATOM 5945 O O . GLN A 1 743 ? -50.635 3.793 50.374 1.00 94.62 743 GLN A O 1
ATOM 5950 N N . GLU A 1 744 ? -50.070 2.356 48.741 1.00 94.88 744 GLU A N 1
ATOM 5951 C CA . GLU A 1 744 ? -48.615 2.480 48.930 1.00 94.88 744 GLU A CA 1
ATOM 5952 C C . GLU A 1 744 ? -48.159 3.941 48.757 1.00 94.88 744 GLU A C 1
ATOM 5954 O O . GLU A 1 744 ? -47.439 4.489 49.596 1.00 94.88 744 GLU A O 1
ATOM 5959 N N . LEU A 1 745 ? -48.629 4.614 47.699 1.00 95.81 745 LEU A N 1
ATOM 5960 C CA . LEU A 1 745 ? -48.278 6.011 47.426 1.00 95.81 745 LEU A CA 1
ATOM 5961 C C . LEU A 1 745 ? -48.894 6.999 48.420 1.00 95.81 745 LEU A C 1
ATOM 5963 O O . LEU A 1 745 ? -48.278 8.024 48.712 1.00 95.81 745 LEU A O 1
ATOM 5967 N N . THR A 1 746 ? -50.060 6.680 48.982 1.00 95.12 746 THR A N 1
ATOM 5968 C CA . THR A 1 746 ? -50.685 7.462 50.060 1.00 95.12 746 THR A CA 1
ATOM 5969 C C . THR A 1 746 ? -49.793 7.518 51.299 1.00 95.12 746 THR A C 1
ATOM 5971 O O . THR A 1 746 ? -49.689 8.564 51.936 1.00 95.12 746 THR A O 1
ATOM 5974 N N . GLN A 1 747 ? -49.128 6.410 51.635 1.00 93.69 747 GLN A N 1
ATOM 5975 C CA . GLN A 1 747 ? -48.214 6.347 52.779 1.00 93.69 747 GLN A CA 1
ATOM 5976 C C . GLN A 1 747 ? -46.856 6.983 52.459 1.00 93.69 747 GLN A C 1
ATOM 5978 O O . GLN A 1 747 ? -46.254 7.631 53.311 1.00 93.69 747 GLN A O 1
ATOM 5983 N N . PHE A 1 748 ? -46.379 6.824 51.224 1.00 96.44 748 PHE A N 1
ATOM 5984 C CA . PHE A 1 748 ? -45.033 7.234 50.834 1.00 96.44 748 PHE A CA 1
ATOM 5985 C C . PHE A 1 748 ? -44.906 8.721 50.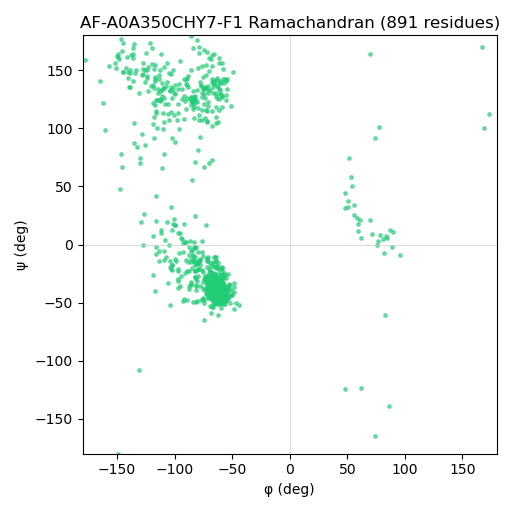460 1.00 96.44 748 PHE A C 1
ATOM 5987 O O . PHE A 1 748 ? -44.003 9.405 50.951 1.00 96.44 748 PHE A O 1
ATOM 5994 N N . LEU A 1 749 ? -45.787 9.244 49.594 1.00 96.81 749 LEU A N 1
ATOM 5995 C CA . LEU A 1 749 ? -45.608 10.571 48.990 1.00 96.81 749 LEU A CA 1
ATOM 5996 C C . LEU A 1 749 ? -45.601 11.713 50.024 1.00 96.81 749 LEU A C 1
ATOM 5998 O O . LEU A 1 749 ? -44.675 12.524 49.987 1.00 96.81 749 LEU A O 1
ATOM 6002 N N . PRO A 1 750 ? -46.555 11.813 50.974 1.00 96.19 750 PRO A N 1
ATOM 6003 C CA . PRO A 1 750 ? -46.515 12.883 51.972 1.00 96.19 750 PRO A CA 1
ATOM 6004 C C . PRO A 1 750 ? -45.218 12.864 52.786 1.00 96.19 750 PRO A C 1
ATOM 6006 O O . PRO A 1 750 ? -44.642 13.918 53.048 1.00 96.19 750 PRO A O 1
ATOM 6009 N N . VAL A 1 751 ? -44.722 11.668 53.121 1.00 96.81 751 VAL A N 1
ATOM 6010 C CA . VAL A 1 751 ? -43.498 11.493 53.905 1.00 96.81 751 VAL A CA 1
ATOM 6011 C C . VAL A 1 751 ? -42.279 11.962 53.115 1.00 96.81 751 VAL A C 1
ATOM 6013 O O . VAL A 1 751 ? -41.547 12.814 53.605 1.00 96.81 751 VAL A O 1
ATOM 6016 N N . VAL A 1 752 ? -42.054 11.475 51.890 1.00 97.19 752 VAL A N 1
ATOM 6017 C CA . VAL A 1 752 ? -40.835 11.827 51.135 1.00 97.19 752 VAL A CA 1
ATOM 6018 C C . VAL A 1 752 ? -40.751 13.322 50.813 1.00 97.19 752 VAL A C 1
ATOM 6020 O O . VAL A 1 752 ? -39.682 13.915 50.952 1.00 97.19 752 VAL A O 1
ATOM 6023 N N . PHE A 1 753 ? -41.870 13.964 50.462 1.00 97.06 753 PHE A N 1
ATOM 6024 C CA . PHE A 1 753 ? -41.885 15.398 50.159 1.00 97.06 753 PHE A CA 1
ATOM 6025 C C . PHE A 1 753 ? -41.732 16.268 51.413 1.00 97.06 753 PHE A C 1
ATOM 6027 O O . PHE A 1 753 ? -41.026 17.277 51.365 1.00 97.06 753 PHE A O 1
ATOM 6034 N N . GLN A 1 754 ? -42.331 15.871 52.542 1.00 96.38 754 GLN A N 1
ATOM 6035 C CA . GLN A 1 754 ? -42.120 16.544 53.828 1.00 96.38 754 GLN A CA 1
ATOM 6036 C C . GLN A 1 754 ? -40.655 16.429 54.269 1.00 96.38 754 GLN A C 1
ATOM 6038 O O . GLN A 1 754 ? -40.028 17.425 54.620 1.00 96.38 754 GLN A O 1
ATOM 6043 N N . GLN A 1 755 ? -40.083 15.228 54.171 1.00 96.25 755 GLN A N 1
ATOM 6044 C CA . GLN A 1 755 ? -38.687 14.961 54.507 1.00 96.25 755 GLN A CA 1
ATOM 6045 C C . GLN A 1 755 ? -37.717 15.748 53.619 1.00 96.25 755 GLN A C 1
ATOM 6047 O O . GLN A 1 755 ? -36.727 16.279 54.118 1.00 96.25 755 GLN A O 1
ATOM 6052 N N . HIS A 1 756 ? -38.008 15.866 52.321 1.00 97.25 756 HIS A N 1
ATOM 6053 C CA . HIS A 1 756 ? -37.225 16.689 51.400 1.00 97.25 756 HIS A CA 1
ATOM 6054 C C . HIS A 1 756 ? -37.269 18.168 51.800 1.00 97.25 756 HIS A C 1
ATOM 6056 O O . HIS A 1 756 ? -36.221 18.808 51.889 1.00 97.25 756 HIS A O 1
ATOM 6062 N N . HIS A 1 757 ? -38.463 18.694 52.085 1.00 96.06 757 HIS A N 1
ATOM 6063 C CA . HIS A 1 757 ? -38.643 20.081 52.505 1.00 96.06 757 HIS A CA 1
ATOM 6064 C C . HIS A 1 757 ? -37.866 20.399 53.791 1.00 96.06 757 HIS A C 1
ATOM 6066 O O . HIS A 1 757 ? -37.113 21.372 53.827 1.00 96.06 757 HIS A O 1
ATOM 6072 N N . GLU A 1 758 ? -37.971 19.544 54.811 1.00 96.62 758 GLU A N 1
ATOM 6073 C CA . GLU A 1 758 ? -37.229 19.684 56.072 1.00 96.62 758 GLU A CA 1
ATOM 6074 C C . GLU A 1 758 ? -35.711 19.613 55.866 1.00 96.62 758 GLU A C 1
ATOM 6076 O O . GLU A 1 758 ? -34.967 20.407 56.442 1.00 96.62 758 GLU A O 1
ATOM 6081 N N . THR A 1 759 ? -35.230 18.683 55.034 1.00 97.62 759 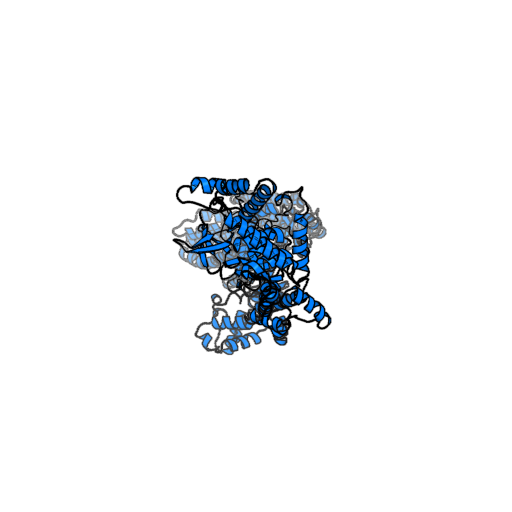THR A N 1
ATOM 6082 C CA . THR A 1 759 ? -33.794 18.555 54.743 1.00 97.62 759 THR A CA 1
ATOM 6083 C C . THR A 1 759 ? -33.263 19.768 53.994 1.00 97.62 759 THR A C 1
ATOM 6085 O O . THR A 1 759 ? -32.183 20.258 54.321 1.00 97.62 759 THR A O 1
ATOM 6088 N N . ARG A 1 760 ? -34.024 20.291 53.028 1.00 96.44 760 ARG A N 1
ATOM 6089 C CA . ARG A 1 760 ? -33.662 21.511 52.307 1.00 96.44 760 ARG A CA 1
ATOM 6090 C C . ARG A 1 760 ? -33.591 22.714 53.250 1.00 96.44 760 ARG A C 1
ATOM 6092 O O . ARG A 1 760 ? -32.584 23.413 53.240 1.00 96.44 760 ARG A O 1
ATOM 6099 N N . ALA A 1 761 ? -34.607 22.917 54.091 1.00 95.31 761 ALA A N 1
ATOM 6100 C CA . ALA A 1 761 ? -34.621 24.008 55.066 1.00 95.31 761 ALA A CA 1
ATOM 6101 C C . ALA A 1 761 ? -33.434 23.916 56.045 1.00 95.31 761 ALA A C 1
ATOM 6103 O O . ALA A 1 761 ? -32.769 24.914 56.318 1.00 95.31 761 ALA A O 1
ATOM 6104 N N . ALA A 1 762 ? -33.107 22.708 56.520 1.00 95.94 762 ALA A N 1
ATOM 6105 C CA . ALA A 1 762 ? -31.946 22.486 57.379 1.00 95.94 762 ALA A CA 1
ATOM 6106 C C . ALA A 1 762 ? -30.614 22.808 56.673 1.00 95.94 762 ALA A C 1
ATOM 6108 O O . ALA A 1 762 ? -29.723 23.386 57.293 1.00 95.94 762 ALA A O 1
ATOM 6109 N N . LEU A 1 763 ? -30.474 22.471 55.384 1.00 95.94 763 LEU A N 1
ATOM 6110 C CA . LEU A 1 763 ? -29.283 22.798 54.590 1.00 95.94 763 LEU A CA 1
ATOM 6111 C C . LEU A 1 763 ? -29.140 24.300 54.325 1.00 95.94 763 LEU A C 1
ATOM 6113 O O . LEU A 1 763 ? -28.022 24.804 54.344 1.00 95.94 763 LEU A O 1
ATOM 6117 N N . GLU A 1 764 ? -30.242 25.015 54.092 1.00 93.81 764 GLU A N 1
ATOM 6118 C CA . GLU A 1 764 ? -30.229 26.473 53.886 1.00 93.81 764 GLU A CA 1
ATOM 6119 C C . GLU A 1 764 ? -29.784 27.230 55.155 1.00 93.81 764 GLU A C 1
ATOM 6121 O O . GLU A 1 764 ? -29.124 28.270 55.068 1.00 93.81 764 GLU A O 1
ATOM 6126 N N . LEU A 1 765 ? -30.095 26.689 56.338 1.00 93.44 765 LEU A N 1
ATOM 6127 C CA . LEU A 1 765 ? -29.714 27.260 57.635 1.00 93.44 765 LEU A CA 1
ATOM 6128 C C . LEU A 1 765 ? -28.315 26.837 58.121 1.00 93.44 765 LEU A C 1
ATOM 6130 O O . LEU A 1 765 ? -27.776 27.464 59.034 1.00 93.44 765 LEU A O 1
ATOM 6134 N N . ALA A 1 766 ? -27.712 25.797 57.541 1.00 93.19 766 ALA A N 1
ATOM 6135 C CA . ALA A 1 766 ? -26.442 25.242 58.003 1.00 93.19 766 ALA A CA 1
ATOM 6136 C C . ALA A 1 766 ? -25.254 26.166 57.680 1.00 93.19 766 ALA A C 1
ATOM 6138 O O . ALA A 1 766 ? -24.808 26.249 56.536 1.00 93.19 766 ALA A O 1
ATOM 6139 N N . LYS A 1 767 ? -24.711 26.843 58.701 1.00 90.94 767 LYS A N 1
ATOM 6140 C CA . LYS A 1 767 ? -23.557 27.747 58.578 1.00 90.94 767 LYS A CA 1
ATOM 6141 C C . LYS A 1 767 ? -22.605 27.584 59.760 1.00 90.94 767 LYS A C 1
ATOM 6143 O O . LYS A 1 767 ? -23.038 27.571 60.907 1.00 90.94 767 LYS A O 1
ATOM 6148 N N . GLY A 1 768 ? -21.307 27.521 59.476 1.00 90.56 768 GLY A N 1
ATOM 6149 C CA . GLY A 1 768 ? -20.259 27.451 60.490 1.00 90.56 768 GLY A CA 1
ATOM 6150 C C . GLY A 1 768 ? -18.857 27.437 59.871 1.00 90.56 768 GLY A C 1
ATOM 6151 O O . GLY A 1 768 ? -18.707 27.105 58.690 1.00 90.56 768 GLY A O 1
ATOM 6152 N N . PRO A 1 769 ? -17.814 27.813 60.632 1.00 90.56 769 PRO A N 1
ATOM 6153 C CA . PRO A 1 769 ? -16.443 27.825 60.133 1.00 90.56 769 PRO A CA 1
ATOM 6154 C C . PRO A 1 769 ? -16.007 26.414 59.713 1.00 90.56 769 PRO A C 1
ATOM 6156 O O . PRO A 1 769 ? -16.106 25.462 60.485 1.00 90.56 769 PRO A O 1
ATOM 6159 N N . GLY A 1 770 ? -15.543 26.277 58.468 1.00 89.94 770 GLY A N 1
ATOM 6160 C CA . GLY A 1 770 ? -15.087 25.001 57.905 1.00 89.94 770 GLY A CA 1
ATOM 6161 C C . GLY A 1 770 ? -16.194 24.020 57.492 1.00 89.94 770 GLY A C 1
ATOM 6162 O O . GLY A 1 770 ? -15.874 22.923 57.044 1.00 89.94 770 GLY A O 1
ATOM 6163 N N . TRP A 1 771 ? -17.479 24.385 57.604 1.00 95.00 771 TRP A N 1
ATOM 6164 C CA . TRP A 1 771 ? -18.598 23.505 57.218 1.00 95.00 771 TRP A CA 1
ATOM 6165 C C . TRP A 1 771 ? -18.836 23.462 55.705 1.00 95.00 771 TRP A C 1
ATOM 6167 O O . TRP A 1 771 ? -19.414 22.498 55.206 1.00 95.00 771 TRP A O 1
ATOM 6177 N N . GLU A 1 772 ? -18.368 24.481 54.981 1.00 93.06 772 GLU A N 1
ATOM 6178 C CA . GLU A 1 772 ? -18.572 24.681 53.542 1.00 93.06 772 GLU A CA 1
ATOM 6179 C C . GLU A 1 772 ? -18.386 23.415 52.675 1.00 93.06 772 GLU A C 1
ATOM 6181 O O . GLU A 1 772 ? -19.312 23.072 51.937 1.00 93.06 772 GLU A O 1
ATOM 6186 N N . PRO A 1 773 ? -17.269 22.656 52.757 1.00 92.00 773 PRO A N 1
ATOM 6187 C CA . PRO A 1 773 ? -17.093 21.456 51.935 1.00 92.00 773 PRO A CA 1
ATOM 6188 C C . PRO A 1 773 ? -18.131 20.365 52.234 1.00 92.00 773 PRO A C 1
ATOM 6190 O O . PRO A 1 773 ? -18.599 19.696 51.312 1.00 92.00 773 PRO A O 1
ATOM 6193 N N . ILE A 1 774 ? -18.534 20.210 53.499 1.00 94.62 774 ILE A N 1
ATOM 6194 C CA . ILE A 1 774 ? -19.505 19.190 53.912 1.00 94.62 774 ILE A CA 1
ATOM 6195 C C . ILE A 1 774 ? -20.910 19.604 53.477 1.00 94.62 774 ILE A C 1
ATOM 6197 O O . ILE A 1 774 ? -21.611 18.814 52.849 1.00 94.62 774 ILE A O 1
ATOM 6201 N N . VAL A 1 775 ? -21.313 20.851 53.744 1.00 95.88 775 VAL A N 1
ATOM 6202 C CA . VAL A 1 775 ? -22.629 21.373 53.340 1.00 95.88 775 VAL A CA 1
ATOM 6203 C C . VAL A 1 775 ? -22.791 21.297 51.822 1.00 95.88 775 VAL A C 1
ATOM 6205 O O . VAL A 1 775 ? -23.819 20.813 51.345 1.00 95.88 775 VAL A O 1
ATOM 6208 N N . LYS A 1 776 ? -21.754 21.657 51.055 1.00 94.62 776 LYS A N 1
ATOM 6209 C CA . LYS A 1 776 ? -21.742 21.508 49.594 1.00 94.62 776 LYS A CA 1
ATOM 6210 C C . LYS A 1 776 ? -21.903 20.047 49.157 1.00 94.62 776 LYS A C 1
ATOM 6212 O O . LYS A 1 776 ? -22.694 19.764 48.259 1.00 94.62 776 LYS A O 1
ATOM 6217 N N . GLY A 1 777 ? -21.204 19.110 49.801 1.00 94.44 777 GLY A N 1
ATOM 6218 C CA . GLY A 1 777 ? -21.351 17.674 49.534 1.00 94.44 777 GLY A CA 1
ATOM 6219 C C . GLY A 1 777 ? -22.755 17.134 49.847 1.00 94.44 777 GLY A C 1
ATOM 6220 O O . GLY A 1 777 ? -23.287 16.309 49.101 1.00 94.44 777 GLY A O 1
ATOM 6221 N N . LEU A 1 778 ? -23.400 17.633 50.905 1.00 96.62 778 LEU A N 1
ATOM 6222 C CA . LEU A 1 778 ? -24.778 17.277 51.262 1.00 96.62 778 LEU A CA 1
ATOM 6223 C C . LEU A 1 778 ? -25.808 17.870 50.294 1.00 96.62 778 LEU A C 1
ATOM 6225 O O . LEU A 1 778 ? -26.765 17.187 49.935 1.00 96.62 778 LEU A O 1
ATOM 6229 N N . GLN A 1 779 ? -25.601 19.103 49.823 1.00 96.12 779 GLN A N 1
ATOM 6230 C CA . GLN A 1 779 ? -26.419 19.700 48.761 1.00 96.12 779 GLN A CA 1
ATOM 6231 C C . GLN A 1 779 ? -26.311 18.891 47.460 1.00 96.12 779 GLN A C 1
ATOM 6233 O O . GLN A 1 779 ? -27.328 18.602 46.827 1.00 96.12 779 GLN A O 1
ATOM 6238 N N . GLN A 1 780 ? -25.099 18.454 47.098 1.00 94.50 780 GLN A N 1
ATOM 6239 C CA . GLN A 1 780 ? -24.878 17.565 45.954 1.00 94.50 780 GLN A CA 1
ATOM 6240 C C . GLN A 1 780 ? -25.598 16.223 46.137 1.00 94.50 780 GLN A C 1
ATOM 6242 O O . GLN A 1 780 ? -26.301 15.792 45.225 1.00 94.50 780 GLN A O 1
ATOM 6247 N N . GLN A 1 781 ? -25.504 15.599 47.319 1.00 95.69 781 GLN A N 1
ATOM 6248 C CA . GLN A 1 781 ? -26.244 14.369 47.623 1.00 95.69 781 GLN A CA 1
ATOM 6249 C C . GLN A 1 781 ? -27.757 14.569 47.483 1.00 95.69 781 GLN A C 1
ATOM 6251 O O . GLN A 1 781 ? -28.413 13.765 46.826 1.00 95.69 781 GLN A O 1
ATOM 6256 N N . LEU A 1 782 ? -28.306 15.647 48.056 1.00 96.44 782 LEU A N 1
ATOM 6257 C CA . LEU A 1 782 ? -29.734 15.952 47.975 1.00 96.44 782 LEU A CA 1
ATOM 6258 C C . LEU A 1 782 ? -30.187 16.091 46.517 1.00 96.44 782 LEU A C 1
ATOM 6260 O O . LEU A 1 782 ? -31.175 15.474 46.128 1.00 96.44 782 LEU A O 1
ATOM 6264 N N . SER A 1 783 ? -29.431 16.835 45.703 1.00 93.12 783 SER A N 1
ATOM 6265 C CA . SER A 1 783 ? -29.722 17.005 44.273 1.00 93.12 783 SER A CA 1
ATOM 6266 C C . SER A 1 783 ? -29.601 15.706 43.467 1.00 93.12 783 SER A C 1
ATOM 6268 O O . SER A 1 783 ? -30.330 15.512 42.500 1.00 93.12 783 SER A O 1
ATOM 6270 N N . GLY A 1 784 ? -28.708 14.799 43.878 1.00 92.31 784 GLY A N 1
ATOM 6271 C CA . GLY A 1 784 ? -28.529 13.488 43.255 1.00 92.31 784 GLY A CA 1
ATOM 6272 C C . GLY A 1 784 ? -29.565 12.441 43.673 1.00 92.31 784 GLY A C 1
ATOM 6273 O O . GLY A 1 784 ? -29.666 11.411 43.011 1.00 92.31 784 GLY A O 1
ATOM 6274 N N . LEU A 1 785 ? -30.302 12.670 44.765 1.00 95.50 785 LEU A N 1
ATOM 6275 C CA . LEU A 1 785 ? -31.446 11.851 45.181 1.00 95.50 785 LEU A CA 1
ATOM 6276 C C . LEU A 1 785 ? -32.755 12.405 44.602 1.00 95.50 785 LEU A C 1
ATOM 6278 O O . LEU A 1 785 ? -33.551 11.652 44.056 1.00 95.50 785 LEU A O 1
ATOM 6282 N N . ILE A 1 786 ? -32.975 13.719 44.696 1.00 95.69 786 ILE A N 1
ATOM 6283 C CA . ILE A 1 786 ? -34.223 14.385 44.304 1.00 95.69 786 ILE A CA 1
ATOM 6284 C C . ILE A 1 786 ? -33.993 15.223 43.036 1.00 95.69 786 ILE A C 1
ATOM 6286 O O . ILE A 1 786 ? -33.851 16.446 43.082 1.00 95.69 786 ILE A O 1
ATOM 6290 N N . SER A 1 787 ? -33.945 14.543 41.889 1.00 93.62 787 SER A N 1
ATOM 6291 C CA . SER A 1 787 ? -33.978 15.156 40.553 1.00 93.62 787 SER A CA 1
ATOM 6292 C C . SER A 1 787 ? -35.412 15.515 40.126 1.00 93.62 787 SER A C 1
ATOM 6294 O O . SER A 1 787 ? -36.376 15.198 40.818 1.00 93.62 787 SER A O 1
ATOM 6296 N N . SER A 1 788 ? -35.602 16.158 38.970 1.00 92.25 788 SER A N 1
ATOM 6297 C CA . SER A 1 788 ? -36.942 16.474 38.436 1.00 92.25 788 SER A CA 1
ATOM 6298 C C . SER A 1 788 ? -37.767 15.241 38.044 1.00 92.25 788 SER A C 1
ATOM 6300 O O . SER A 1 788 ? -38.987 15.319 37.925 1.00 92.25 788 SER A O 1
ATOM 6302 N N . ASP A 1 789 ? -37.119 14.097 37.846 1.00 91.81 789 ASP A N 1
ATOM 6303 C CA . ASP A 1 789 ? -37.693 12.846 37.346 1.00 91.81 789 ASP A CA 1
ATOM 6304 C C . ASP A 1 789 ? -37.574 11.677 38.342 1.00 91.81 789 ASP A C 1
ATOM 6306 O O . ASP A 1 789 ? -37.942 10.549 38.009 1.00 91.81 789 ASP A O 1
ATOM 6310 N N . PHE A 1 790 ? -37.114 11.927 39.576 1.00 95.38 790 PHE A N 1
ATOM 6311 C CA . PHE A 1 790 ? -36.748 10.886 40.547 1.00 95.38 790 PHE A CA 1
ATOM 6312 C C . PHE A 1 790 ? -37.848 9.846 40.808 1.00 95.38 790 PHE A C 1
ATOM 6314 O O . PHE A 1 790 ? -37.539 8.669 40.975 1.00 95.38 790 PHE A O 1
ATOM 6321 N N . LEU A 1 791 ? -39.126 10.250 40.799 1.00 94.69 791 LEU A N 1
ATOM 6322 C CA . LEU A 1 791 ? -40.267 9.342 40.985 1.00 94.69 791 LEU A CA 1
ATOM 6323 C C . LEU A 1 791 ? -40.426 8.336 39.836 1.00 94.69 791 LEU A C 1
ATOM 6325 O O . LEU A 1 791 ? -40.988 7.266 40.039 1.00 94.69 791 LEU A O 1
ATOM 6329 N N . ALA A 1 792 ? -39.965 8.683 38.634 1.00 88.81 792 ALA A N 1
ATOM 6330 C CA . ALA A 1 792 ? -40.087 7.850 37.445 1.00 88.81 792 ALA A CA 1
ATOM 6331 C C . ALA A 1 792 ? -38.817 7.036 37.161 1.00 88.81 792 ALA A C 1
ATOM 6333 O O . ALA A 1 792 ? -38.916 5.942 36.609 1.00 88.81 792 ALA A O 1
ATOM 6334 N N . VAL A 1 793 ? -37.629 7.542 37.496 1.00 87.31 793 VAL A N 1
ATOM 6335 C CA . VAL A 1 793 ? -36.363 6.858 37.167 1.00 87.31 793 VAL A CA 1
ATOM 6336 C C . VAL A 1 793 ? -35.798 6.019 38.309 1.00 87.31 793 VAL A C 1
ATOM 6338 O O . VAL A 1 793 ? -35.026 5.104 38.048 1.00 87.31 793 VAL A O 1
ATOM 6341 N N . THR A 1 794 ? -36.190 6.286 39.558 1.00 91.62 794 THR A N 1
ATOM 6342 C CA . THR A 1 794 ? -35.678 5.541 40.716 1.00 91.62 794 THR A CA 1
ATOM 6343 C C . THR A 1 794 ? -36.448 4.232 40.904 1.00 91.62 794 THR A C 1
ATOM 6345 O O . THR A 1 794 ? -37.670 4.275 41.072 1.00 91.62 794 THR A O 1
ATOM 6348 N N . PRO A 1 795 ? -35.776 3.068 40.968 1.00 89.94 795 PRO A N 1
ATOM 6349 C CA . PRO A 1 795 ? -36.442 1.807 41.272 1.00 89.94 795 PRO A CA 1
ATOM 6350 C C . PRO A 1 795 ? -37.124 1.832 42.645 1.00 89.94 795 PRO A C 1
ATOM 6352 O O . PRO A 1 795 ? -36.550 2.298 43.631 1.00 89.94 795 PRO A O 1
ATOM 6355 N N . TRP A 1 796 ? -38.331 1.264 42.733 1.00 92.38 796 TRP A N 1
ATOM 6356 C CA . TRP A 1 796 ? -39.145 1.280 43.956 1.00 92.38 796 TRP A CA 1
ATOM 6357 C C . TRP A 1 796 ? -38.419 0.822 45.239 1.00 92.38 796 TRP A C 1
ATOM 6359 O O . TRP A 1 796 ? -38.553 1.518 46.250 1.00 92.38 796 TRP A O 1
ATOM 6369 N N . PRO A 1 797 ? -37.611 -0.266 45.235 1.00 92.19 797 PRO A N 1
ATOM 6370 C CA . PRO A 1 797 ? -36.892 -0.709 46.435 1.00 92.19 797 PRO A CA 1
ATOM 6371 C C . PRO A 1 797 ? -35.958 0.349 47.036 1.00 92.19 797 PRO A C 1
ATOM 6373 O O . PRO A 1 797 ? -35.726 0.335 48.242 1.00 92.19 797 PRO A O 1
ATOM 6376 N N . TRP A 1 798 ? -35.459 1.275 46.213 1.00 94.50 798 TRP A N 1
ATOM 6377 C CA . TRP A 1 798 ? -34.584 2.370 46.630 1.00 94.50 798 TRP A CA 1
ATOM 6378 C C . TRP A 1 798 ? -35.353 3.664 46.870 1.00 94.50 798 TRP A C 1
ATOM 6380 O O . TRP A 1 798 ? -35.074 4.371 47.836 1.00 94.50 798 TRP A O 1
ATOM 6390 N N . LEU A 1 799 ? -36.375 3.945 46.057 1.00 95.69 799 LEU A N 1
ATOM 6391 C CA . LEU A 1 799 ? -37.213 5.135 46.208 1.00 95.69 799 LEU A CA 1
ATOM 6392 C C . LEU A 1 799 ? -37.886 5.182 47.588 1.00 95.69 799 LEU A C 1
ATOM 6394 O O . LEU A 1 799 ? -37.892 6.226 48.240 1.00 95.69 799 LEU A O 1
ATOM 6398 N N . ILE A 1 800 ? -38.373 4.038 48.083 1.00 95.62 800 ILE A N 1
ATOM 6399 C CA . ILE A 1 800 ? -38.996 3.943 49.412 1.00 95.62 800 ILE A CA 1
ATOM 6400 C C . ILE A 1 800 ? -38.015 4.249 50.562 1.00 95.62 800 ILE A C 1
ATOM 6402 O O . ILE A 1 800 ? -38.439 4.605 51.660 1.00 95.62 800 ILE A O 1
ATOM 6406 N N . GLN A 1 801 ? -36.701 4.172 50.314 1.00 96.75 801 GLN A N 1
ATOM 6407 C CA . GLN A 1 801 ? -35.654 4.474 51.296 1.00 96.75 801 GLN A CA 1
ATOM 6408 C C . GLN A 1 801 ? -35.316 5.968 51.382 1.00 96.75 801 GLN A C 1
ATOM 6410 O O . GLN A 1 801 ? -34.629 6.388 52.313 1.00 96.75 801 GLN A O 1
ATOM 6415 N N . PHE A 1 802 ? -35.814 6.802 50.463 1.00 97.38 802 PHE A N 1
ATOM 6416 C CA . PHE A 1 802 ? -35.468 8.226 50.414 1.00 97.38 802 PHE A CA 1
ATOM 6417 C C . PHE A 1 802 ? -35.765 8.982 51.718 1.00 97.38 802 PHE A C 1
ATOM 6419 O O . PHE A 1 802 ? -34.883 9.713 52.166 1.00 97.38 802 PHE A O 1
ATOM 6426 N N . PRO A 1 803 ? -36.914 8.791 52.403 1.00 97.19 803 PRO A N 1
ATOM 6427 C CA . PRO A 1 803 ? -37.135 9.370 53.731 1.00 97.19 803 PRO A CA 1
ATOM 6428 C C . PRO A 1 803 ? -36.002 9.083 54.731 1.00 97.19 803 PRO A C 1
ATOM 6430 O O . PRO A 1 803 ? -35.595 9.971 55.487 1.00 97.19 803 PRO A O 1
ATOM 6433 N N . ARG A 1 804 ? -35.444 7.864 54.705 1.00 96.62 804 ARG A N 1
ATOM 6434 C CA . ARG A 1 804 ? -34.326 7.453 55.564 1.00 96.62 804 ARG A CA 1
ATOM 6435 C C . ARG A 1 804 ? -33.027 8.144 55.153 1.00 96.62 804 ARG A C 1
ATOM 6437 O O . ARG A 1 804 ? -32.354 8.698 56.020 1.00 96.62 804 ARG A O 1
ATOM 6444 N N . TYR A 1 805 ? -32.704 8.194 53.859 1.00 97.88 805 TYR A N 1
ATOM 6445 C CA . TYR A 1 805 ? -31.517 8.913 53.369 1.00 97.88 805 TYR A CA 1
ATOM 6446 C C . TYR A 1 805 ? -31.572 10.414 53.690 1.00 97.88 805 TYR A C 1
ATOM 6448 O O . TYR A 1 805 ? -30.593 10.991 54.161 1.00 97.88 805 TYR A O 1
ATOM 6456 N N . LEU A 1 806 ? -32.739 11.043 53.527 1.00 97.81 806 LEU A N 1
ATOM 6457 C CA . LEU A 1 806 ? -32.960 12.452 53.861 1.00 97.81 806 LEU A CA 1
ATOM 6458 C C . LEU A 1 806 ? -32.830 12.711 55.368 1.00 97.81 806 LEU A C 1
ATOM 6460 O O . LEU A 1 806 ? -32.259 13.726 55.771 1.00 97.81 806 LEU A O 1
ATOM 6464 N N . THR A 1 807 ? -33.295 11.776 56.200 1.00 96.94 807 THR A N 1
ATOM 6465 C CA . THR A 1 807 ? -33.097 11.825 57.656 1.00 96.94 807 THR A CA 1
ATOM 6466 C C . THR A 1 807 ? -31.620 11.683 58.031 1.00 96.94 807 THR A C 1
ATOM 6468 O O . THR A 1 807 ? -31.143 12.414 58.899 1.00 96.94 807 THR A O 1
ATOM 6471 N N . ALA A 1 808 ? -30.870 10.808 57.351 1.00 97.06 808 ALA A N 1
ATOM 6472 C CA . ALA A 1 808 ? -29.430 10.657 57.557 1.00 97.06 808 ALA A CA 1
ATOM 6473 C C . ALA A 1 808 ? -28.664 11.955 57.244 1.00 97.06 808 ALA A C 1
ATOM 6475 O O . ALA A 1 808 ? -27.803 12.355 58.027 1.00 97.06 808 ALA A O 1
ATOM 6476 N N . ILE A 1 809 ? -29.030 12.670 56.169 1.00 97.69 809 ILE A N 1
ATOM 6477 C CA . ILE A 1 809 ? -28.473 14.001 55.859 1.00 97.69 809 ILE A CA 1
ATOM 6478 C C . ILE A 1 809 ? -28.701 14.968 57.028 1.00 97.69 809 ILE A C 1
ATOM 6480 O O . ILE A 1 809 ? -27.769 15.640 57.467 1.00 97.69 809 ILE A O 1
ATOM 6484 N N . ARG A 1 810 ? -29.917 15.018 57.587 1.00 97.00 810 ARG A N 1
ATOM 6485 C CA . ARG A 1 810 ? -30.206 15.910 58.723 1.00 97.00 810 ARG A CA 1
ATOM 6486 C C . ARG A 1 810 ? -29.453 15.517 59.995 1.00 97.00 810 ARG A C 1
ATOM 6488 O O . ARG A 1 810 ? -29.019 16.406 60.719 1.00 97.00 810 ARG A O 1
ATOM 6495 N N . GLN A 1 811 ? -29.231 14.227 60.259 1.00 95.81 811 GLN A N 1
ATOM 6496 C CA . GLN A 1 811 ? -28.408 13.794 61.401 1.00 95.81 811 GLN A CA 1
ATOM 6497 C C . GLN A 1 811 ? -26.960 14.293 61.302 1.00 95.81 811 GLN A C 1
ATOM 6499 O O . GLN A 1 811 ? -26.383 14.684 62.318 1.00 95.81 811 GLN A O 1
ATOM 6504 N N . ARG A 1 812 ? -26.395 14.348 60.090 1.00 96.00 812 ARG A N 1
ATOM 6505 C CA . ARG A 1 812 ? -25.073 14.952 59.852 1.00 96.00 812 ARG A CA 1
ATOM 6506 C C . ARG A 1 812 ? -25.064 16.441 60.182 1.00 96.00 812 ARG A C 1
ATOM 6508 O O . ARG A 1 812 ? -24.172 16.908 60.882 1.00 96.00 812 ARG A O 1
ATOM 6515 N N . LEU A 1 813 ? -26.090 17.176 59.747 1.00 95.62 813 LEU A N 1
ATOM 6516 C CA . LEU A 1 813 ? -26.233 18.603 60.063 1.00 95.62 813 LEU A CA 1
ATOM 6517 C C . LEU A 1 813 ? -26.368 18.857 61.570 1.00 95.62 813 LEU A C 1
ATOM 6519 O O . LEU A 1 813 ? -25.738 19.772 62.093 1.00 95.62 813 LEU A O 1
ATOM 6523 N N . ILE A 1 814 ? -27.125 18.018 62.286 1.00 94.75 814 ILE A N 1
ATOM 6524 C CA . ILE A 1 814 ? -27.232 18.090 63.752 1.00 94.75 814 ILE A CA 1
ATOM 6525 C C . ILE A 1 814 ? -25.861 17.863 64.402 1.00 94.75 814 ILE A C 1
ATOM 6527 O O . ILE A 1 814 ? -25.477 18.616 65.295 1.00 94.75 814 ILE A O 1
ATOM 6531 N N . ARG A 1 815 ? -25.093 16.870 63.929 1.00 94.44 815 ARG A N 1
ATOM 6532 C CA . ARG A 1 815 ? -23.741 16.588 64.434 1.00 94.44 815 ARG A CA 1
ATOM 6533 C C . ARG A 1 815 ? -22.771 17.744 64.185 1.00 94.44 815 ARG A C 1
ATOM 6535 O O . ARG A 1 815 ? -21.955 18.047 65.055 1.00 94.44 815 ARG A O 1
ATOM 6542 N N . LEU A 1 816 ? -22.859 18.400 63.026 1.00 93.56 816 LEU A N 1
ATOM 6543 C CA . LEU A 1 816 ? -22.099 19.623 62.752 1.00 93.56 816 LEU A CA 1
ATOM 6544 C C . LEU A 1 816 ? -22.454 20.723 63.758 1.00 93.56 816 LEU A C 1
ATOM 6546 O O . LEU A 1 816 ? -21.553 21.296 64.371 1.00 93.56 816 LEU A O 1
ATOM 6550 N N . GLY A 1 817 ? -23.752 20.940 63.998 1.00 91.94 817 GLY A N 1
ATOM 6551 C CA . GLY A 1 817 ? -24.259 21.898 64.984 1.00 91.94 817 GLY A CA 1
ATOM 6552 C C . GLY A 1 817 ? -23.807 21.627 66.421 1.00 91.94 817 GLY A C 1
ATOM 6553 O O . GLY A 1 817 ? -23.619 22.568 67.185 1.00 91.94 817 GLY A O 1
ATOM 6554 N N . SER A 1 818 ? -23.560 20.364 66.778 1.00 92.81 818 SER A N 1
ATOM 6555 C CA . SER A 1 818 ? -23.051 19.963 68.096 1.00 92.81 818 SER A CA 1
ATOM 6556 C C . SER A 1 818 ? -21.516 19.875 68.180 1.00 92.81 818 SER A C 1
ATOM 6558 O O . SER A 1 818 ? -20.996 19.216 69.078 1.00 92.81 818 SER A O 1
ATOM 6560 N N . GLY A 1 819 ? -20.775 20.480 67.241 1.00 90.44 819 GLY A N 1
ATOM 6561 C CA . GLY A 1 819 ? -19.305 20.559 67.275 1.00 90.44 819 GLY A CA 1
ATOM 6562 C C . GLY A 1 819 ? -18.550 19.372 66.654 1.00 90.44 819 GLY A C 1
ATOM 6563 O O . GLY A 1 819 ? -17.335 19.265 66.809 1.00 90.44 819 GLY A O 1
ATOM 6564 N N . GLY A 1 820 ? -19.223 18.483 65.919 1.00 93.62 820 GLY A N 1
ATOM 6565 C CA . GLY A 1 820 ? -18.640 17.252 65.365 1.00 93.62 820 GLY A CA 1
ATOM 6566 C C . GLY A 1 820 ? -17.868 17.393 64.045 1.00 93.62 820 GLY A C 1
ATOM 6567 O O . GLY A 1 820 ? -17.759 16.413 63.310 1.00 93.62 820 GLY A O 1
ATOM 6568 N N . LEU A 1 821 ? -17.333 18.578 63.719 1.00 94.00 821 LEU A N 1
ATOM 6569 C CA . LEU A 1 821 ? -16.698 18.857 62.418 1.00 94.00 821 LEU A CA 1
ATOM 6570 C C . LEU A 1 821 ? -15.549 17.891 62.089 1.00 94.00 821 LEU A C 1
ATOM 6572 O O . LEU A 1 821 ? -15.490 17.356 60.986 1.00 94.00 821 LEU A O 1
ATOM 6576 N N . ARG A 1 822 ? -14.653 17.622 63.048 1.00 93.81 822 ARG A N 1
ATOM 6577 C CA . ARG A 1 822 ? -13.520 16.703 62.840 1.00 93.81 822 ARG A CA 1
ATOM 6578 C C . ARG A 1 822 ? -13.985 15.281 62.520 1.00 93.81 822 ARG A C 1
ATOM 6580 O O . ARG A 1 822 ? -13.422 14.635 61.644 1.00 93.81 822 ARG A O 1
ATOM 6587 N N . THR A 1 823 ? -15.017 14.805 63.213 1.00 93.50 823 THR A N 1
ATOM 6588 C CA . THR A 1 823 ? -15.602 13.481 62.973 1.00 93.50 823 THR A CA 1
ATOM 6589 C C . THR A 1 823 ? -16.242 13.405 61.590 1.00 93.50 823 THR A C 1
ATOM 6591 O O . THR A 1 823 ? -16.023 12.427 60.884 1.00 93.50 823 THR A O 1
ATOM 6594 N N . GLU A 1 824 ? -16.980 14.439 61.174 1.00 94.81 824 GLU A N 1
ATOM 6595 C CA . GLU A 1 824 ? -17.561 14.494 59.827 1.00 94.81 824 GLU A CA 1
ATOM 6596 C C . GLU A 1 824 ? -16.487 14.482 58.735 1.00 94.81 824 GLU A C 1
ATOM 6598 O O . GLU A 1 824 ? -16.631 13.737 57.773 1.00 94.81 824 GLU A O 1
ATOM 6603 N N . LEU A 1 825 ? -15.395 15.240 58.895 1.00 93.88 825 LEU A N 1
ATOM 6604 C CA . LEU A 1 825 ? -14.288 15.252 57.930 1.00 93.88 825 LEU A CA 1
ATOM 6605 C C . LEU A 1 825 ? -13.612 13.879 57.800 1.00 93.88 825 LEU A C 1
ATOM 6607 O O . LEU A 1 825 ? -13.328 13.448 56.684 1.00 93.88 825 LEU A O 1
ATOM 6611 N N . ASN A 1 826 ? -13.387 13.181 58.917 1.00 94.00 826 ASN A N 1
ATOM 6612 C CA . ASN A 1 826 ? -12.789 11.844 58.903 1.00 94.00 826 ASN A CA 1
ATOM 6613 C C . ASN A 1 826 ? -13.683 10.828 58.177 1.00 94.00 826 ASN A C 1
ATOM 6615 O O . ASN A 1 826 ? -13.214 10.121 57.291 1.00 94.00 826 ASN A O 1
ATOM 6619 N N . LEU A 1 827 ? -14.977 10.791 58.510 1.00 95.44 827 LEU A N 1
ATOM 6620 C CA . LEU A 1 827 ? -15.931 9.882 57.868 1.00 95.44 827 LEU A CA 1
ATOM 6621 C C . LEU A 1 827 ? -16.149 10.232 56.387 1.00 95.44 827 LEU A C 1
ATOM 6623 O O . LEU A 1 827 ? -16.336 9.347 55.555 1.00 95.44 827 LEU A O 1
ATOM 6627 N N . GLU A 1 828 ? -16.106 11.518 56.028 1.00 94.50 828 GLU A N 1
ATOM 6628 C CA . GLU A 1 828 ? -16.176 11.953 54.632 1.00 94.50 828 GLU A CA 1
ATOM 6629 C C . GLU A 1 828 ? -14.956 11.457 53.844 1.00 94.50 828 GLU A C 1
ATOM 6631 O O . GLU A 1 828 ? -15.118 10.969 52.728 1.00 94.50 828 GLU A O 1
ATOM 6636 N N . ALA A 1 829 ? -13.754 11.478 54.432 1.00 93.62 829 ALA A N 1
ATOM 6637 C CA . ALA A 1 829 ? -12.550 10.938 53.797 1.00 93.62 829 ALA A CA 1
ATOM 6638 C C . ALA A 1 829 ? -12.648 9.428 53.496 1.00 93.62 829 ALA A C 1
ATOM 6640 O O . ALA A 1 829 ? -12.099 8.976 52.494 1.00 93.62 829 ALA A O 1
ATOM 6641 N N . GLU A 1 830 ? -13.389 8.658 54.299 1.00 94.81 830 GLU A N 1
ATOM 6642 C CA . GLU A 1 830 ? -13.672 7.238 54.025 1.00 94.81 830 GLU A CA 1
ATOM 6643 C C . GLU A 1 830 ? -14.686 7.034 52.885 1.00 94.81 830 GLU A C 1
ATOM 6645 O O . GLU A 1 830 ? -14.647 6.025 52.178 1.00 94.81 830 GLU A O 1
ATOM 6650 N N . LEU A 1 831 ? -15.607 7.981 52.689 1.00 95.69 831 LEU A N 1
ATOM 6651 C CA . LEU A 1 831 ? -16.630 7.932 51.642 1.00 95.69 831 LEU A CA 1
ATOM 6652 C C . LEU A 1 831 ? -16.095 8.383 50.273 1.00 95.69 831 LEU A C 1
ATOM 6654 O O . LEU A 1 831 ? -16.477 7.823 49.242 1.00 95.69 831 LEU A O 1
ATOM 6658 N N . GLN A 1 832 ? -15.242 9.410 50.252 1.00 94.56 832 GLN A N 1
ATOM 6659 C CA . GLN A 1 832 ? -14.793 10.084 49.028 1.00 94.56 832 GLN A CA 1
ATOM 6660 C C . GLN A 1 832 ? -14.193 9.148 47.959 1.00 94.56 832 GLN A C 1
ATOM 6662 O O . GLN A 1 832 ? -14.587 9.286 46.797 1.00 94.56 832 GLN A O 1
ATOM 6667 N N . PRO A 1 833 ? -13.338 8.156 48.286 1.00 95.69 833 PRO A N 1
ATOM 6668 C CA . PRO A 1 833 ? -12.810 7.222 47.291 1.00 95.69 833 PRO A CA 1
ATOM 6669 C C . PRO A 1 833 ? -13.909 6.479 46.525 1.00 95.69 833 PRO A C 1
ATOM 6671 O O . PRO A 1 833 ? -13.805 6.296 45.314 1.00 95.69 833 PRO A O 1
ATOM 6674 N N . TRP A 1 834 ? -15.000 6.107 47.199 1.00 96.00 834 TRP A N 1
ATOM 6675 C CA . TRP A 1 834 ? -16.125 5.404 46.581 1.00 96.00 834 TRP A CA 1
ATOM 6676 C C . TRP A 1 834 ? -16.949 6.305 45.671 1.00 96.00 834 TRP A C 1
ATOM 6678 O O . TRP A 1 834 ? -17.361 5.874 44.595 1.00 96.00 834 TRP A O 1
ATOM 6688 N N . LEU A 1 835 ? -17.149 7.567 46.060 1.00 94.38 835 LEU A N 1
ATOM 6689 C CA . LEU A 1 835 ? -17.807 8.555 45.204 1.00 94.38 835 LEU A CA 1
ATOM 6690 C C . LEU A 1 835 ? -16.983 8.839 43.947 1.00 94.38 835 LEU A C 1
ATOM 6692 O O . LEU A 1 835 ? -17.550 8.904 42.859 1.00 94.38 835 LEU A O 1
ATOM 6696 N N . MET A 1 836 ? -15.658 8.954 44.082 1.00 93.50 836 MET A N 1
ATOM 6697 C CA . MET A 1 836 ? -14.753 9.136 42.946 1.00 93.50 836 MET A CA 1
ATOM 6698 C C . MET A 1 836 ? -14.764 7.918 42.018 1.00 93.50 836 MET A C 1
ATOM 6700 O O . MET A 1 836 ? -14.961 8.087 40.816 1.00 93.50 836 MET A O 1
ATOM 6704 N N . LYS A 1 837 ? -14.636 6.701 42.569 1.00 93.62 837 LYS A N 1
ATOM 6705 C CA . LYS A 1 837 ? -14.735 5.440 41.815 1.00 93.62 837 LYS A CA 1
ATOM 6706 C C . LYS A 1 837 ? -16.058 5.345 41.049 1.00 93.62 837 LYS A C 1
ATOM 6708 O O . LYS A 1 837 ? -16.058 5.075 39.849 1.00 93.62 837 LYS A O 1
ATOM 6713 N N . TYR A 1 838 ? -17.178 5.614 41.723 1.00 95.25 838 TYR A N 1
ATOM 6714 C CA . TYR A 1 838 ? -18.505 5.593 41.109 1.00 95.25 838 TYR A CA 1
ATOM 6715 C C . TYR A 1 838 ? -18.649 6.637 40.000 1.00 95.25 838 TYR A C 1
ATOM 6717 O O . TYR A 1 838 ? -19.087 6.303 38.905 1.00 95.25 838 TYR A O 1
ATOM 6725 N N . GLU A 1 839 ? -18.265 7.889 40.245 1.00 92.62 839 GLU A N 1
ATOM 6726 C CA . GLU A 1 839 ? -18.427 8.964 39.265 1.00 92.62 839 GLU A CA 1
ATOM 6727 C C . GLU A 1 839 ? -17.487 8.785 38.061 1.00 92.62 839 GLU A C 1
ATOM 6729 O O . GLU A 1 839 ? -17.875 9.075 36.928 1.00 92.62 839 GLU A O 1
ATOM 6734 N N . GLN A 1 840 ? -16.283 8.238 38.270 1.00 91.69 840 GLN A N 1
ATOM 6735 C CA . GLN A 1 840 ? -15.379 7.835 37.192 1.00 91.69 840 GLN A CA 1
ATOM 6736 C C . GLN A 1 840 ? -16.015 6.746 36.321 1.00 91.69 840 GLN A C 1
ATOM 6738 O O . GLN A 1 840 ? -16.102 6.928 35.105 1.00 91.69 840 GLN A O 1
ATOM 6743 N N . LYS A 1 841 ? -16.519 5.662 36.931 1.00 90.75 841 LYS A N 1
ATOM 6744 C CA . LYS A 1 841 ? -17.192 4.577 36.199 1.00 90.75 841 LYS A CA 1
ATOM 6745 C C . LYS A 1 841 ? -18.475 5.038 35.515 1.00 90.75 841 LYS A C 1
ATOM 6747 O O . LYS A 1 841 ? -18.717 4.693 34.366 1.00 90.75 841 LYS A O 1
ATOM 6752 N N . ARG A 1 842 ? -19.262 5.897 36.160 1.00 91.00 842 ARG A N 1
ATOM 6753 C CA . ARG A 1 842 ? -20.462 6.503 35.571 1.00 91.00 842 ARG A CA 1
ATOM 6754 C C . ARG A 1 842 ? -20.137 7.339 34.342 1.00 91.00 842 ARG A C 1
ATOM 6756 O O . ARG A 1 842 ? -20.836 7.219 33.342 1.00 91.00 842 ARG A O 1
ATOM 6763 N N . ARG A 1 843 ? -19.086 8.164 34.382 1.00 89.19 843 ARG A N 1
ATOM 6764 C CA . ARG A 1 843 ? -18.643 8.942 33.211 1.00 89.19 843 ARG A CA 1
ATOM 6765 C C . ARG A 1 843 ? -18.095 8.047 32.108 1.00 89.19 843 ARG A C 1
ATOM 6767 O O . ARG A 1 843 ? -18.331 8.333 30.939 1.00 89.19 843 ARG A O 1
ATOM 6774 N N . GLU A 1 844 ? -17.382 6.984 32.468 1.00 84.69 844 GLU A N 1
ATOM 6775 C CA . GLU A 1 844 ? -16.919 5.963 31.528 1.00 84.69 844 GLU A CA 1
ATOM 6776 C C . GLU A 1 844 ? -18.107 5.305 30.811 1.00 84.69 844 GLU A C 1
ATOM 6778 O O . GLU A 1 844 ? -18.187 5.365 29.585 1.00 84.69 844 GLU A O 1
ATOM 6783 N N . HIS A 1 845 ? -19.079 4.779 31.560 1.00 84.06 845 HIS A N 1
ATOM 6784 C CA . HIS A 1 845 ? -20.282 4.159 31.000 1.00 84.06 845 HIS A CA 1
ATOM 6785 C C . HIS A 1 845 ? -21.127 5.153 30.199 1.00 84.06 845 HIS A C 1
ATOM 6787 O O . HIS A 1 845 ? -21.603 4.810 29.123 1.00 84.06 845 HIS A O 1
ATOM 6793 N N . GLN A 1 846 ? -21.246 6.409 30.645 1.00 76.88 846 GLN A N 1
ATOM 6794 C CA . GLN A 1 846 ? -21.949 7.456 29.896 1.00 76.88 846 GLN A CA 1
ATOM 6795 C C . GLN A 1 846 ? -21.269 7.762 28.552 1.00 76.88 846 GLN A C 1
ATOM 6797 O O . GLN A 1 846 ? -21.959 7.914 27.547 1.00 76.88 846 GLN A O 1
ATOM 6802 N N . ARG A 1 847 ? -19.929 7.817 28.505 1.00 73.25 847 ARG A N 1
ATOM 6803 C CA . ARG A 1 847 ? -19.168 7.978 27.249 1.00 73.25 847 ARG A CA 1
ATOM 6804 C C . ARG A 1 847 ? -19.323 6.774 26.324 1.00 73.25 847 ARG A C 1
ATOM 6806 O O . ARG A 1 847 ? -19.359 6.946 25.114 1.00 73.25 847 ARG A O 1
ATOM 6813 N N . GLN A 1 848 ? -19.429 5.580 26.898 1.00 75.50 848 GLN A N 1
ATOM 6814 C CA . GLN A 1 848 ? -19.638 4.327 26.172 1.00 75.50 848 GLN A CA 1
ATOM 6815 C C . GLN A 1 848 ? -21.112 4.078 25.808 1.00 75.50 848 GLN A C 1
ATOM 6817 O O . GLN A 1 848 ? -21.406 3.055 25.200 1.00 75.50 848 GLN A O 1
ATOM 6822 N N . GLN A 1 849 ? -22.038 4.964 26.211 1.00 69.75 849 GLN A N 1
ATOM 6823 C CA . GLN A 1 849 ? -23.492 4.746 26.144 1.00 69.75 849 GLN A CA 1
ATOM 6824 C C . GLN A 1 849 ? -23.922 3.380 26.715 1.00 69.75 849 GLN A C 1
ATOM 6826 O O . GLN A 1 849 ? -24.902 2.774 26.288 1.00 69.75 849 GLN A O 1
ATOM 6831 N N . ARG A 1 850 ? -23.173 2.888 27.706 1.00 76.50 850 ARG A N 1
ATOM 6832 C CA . ARG A 1 850 ? -23.376 1.589 28.334 1.00 76.50 850 ARG A CA 1
ATOM 6833 C C . ARG A 1 850 ? -24.359 1.718 29.490 1.00 76.50 850 ARG A C 1
ATOM 6835 O O . ARG A 1 850 ? -24.239 2.611 30.328 1.00 76.50 850 ARG A O 1
ATOM 6842 N N . VAL A 1 851 ? -25.294 0.779 29.564 1.00 74.56 851 VAL A N 1
ATOM 6843 C CA . VAL A 1 851 ? -26.169 0.591 30.724 1.00 74.56 851 VAL A CA 1
ATOM 6844 C C . VAL A 1 851 ? -25.658 -0.618 31.499 1.00 74.56 851 VAL A C 1
ATOM 6846 O O . VAL A 1 851 ? -25.699 -1.733 30.987 1.00 74.56 851 VAL A O 1
ATOM 6849 N N . ASP A 1 852 ? -25.162 -0.402 32.717 1.00 83.44 852 ASP A N 1
ATOM 6850 C CA . ASP A 1 852 ? -24.689 -1.474 33.597 1.00 83.44 852 ASP A CA 1
ATOM 6851 C C . ASP A 1 852 ? -25.527 -1.532 34.890 1.00 83.44 852 ASP A C 1
ATOM 6853 O O . ASP A 1 852 ? -25.408 -0.648 35.750 1.00 83.44 852 ASP A O 1
ATOM 6857 N N . PRO A 1 853 ? -26.354 -2.580 35.071 1.00 84.38 853 PRO A N 1
ATOM 6858 C CA . PRO A 1 853 ? -27.115 -2.792 36.299 1.00 84.38 853 PRO A CA 1
ATOM 6859 C C . PRO A 1 853 ? -26.244 -2.900 37.560 1.00 84.38 853 PRO A C 1
ATOM 6861 O O . PRO A 1 853 ? -26.694 -2.553 38.652 1.00 84.38 853 PRO A O 1
ATOM 6864 N N . MET A 1 854 ? -24.996 -3.367 37.441 1.00 90.88 854 MET A N 1
ATOM 6865 C CA . MET A 1 854 ? -24.073 -3.478 38.574 1.00 90.88 854 MET A CA 1
ATOM 6866 C C . MET A 1 854 ? -23.584 -2.108 39.038 1.00 90.88 854 MET A C 1
ATOM 6868 O O . MET A 1 854 ? -23.406 -1.909 40.244 1.00 90.88 854 MET A O 1
ATOM 6872 N N . LEU A 1 855 ? -23.419 -1.152 38.114 1.00 91.75 855 LEU A N 1
ATOM 6873 C CA . LEU A 1 855 ? -23.096 0.234 38.455 1.00 91.75 855 LEU A CA 1
ATOM 6874 C C . LEU A 1 855 ? -24.283 0.922 39.139 1.00 91.75 855 LEU A C 1
ATOM 6876 O O . LEU A 1 855 ? -24.099 1.643 40.122 1.00 91.75 855 LEU A O 1
ATOM 6880 N N . GLU A 1 856 ? -25.502 0.672 38.655 1.00 88.81 856 GLU A N 1
ATOM 6881 C CA . GLU A 1 856 ? -26.719 1.150 39.316 1.00 88.81 856 GLU A CA 1
ATOM 6882 C C . GLU A 1 856 ? -26.849 0.552 40.723 1.00 88.81 856 GLU A C 1
ATOM 6884 O O . GLU A 1 856 ? -27.157 1.267 41.672 1.00 88.81 856 GLU A O 1
ATOM 6889 N N . HIS A 1 857 ? -26.538 -0.731 40.912 1.00 92.62 857 HIS A N 1
ATOM 6890 C CA . HIS A 1 857 ? -26.527 -1.323 42.248 1.00 92.62 857 HIS A CA 1
ATOM 6891 C C . HIS A 1 857 ? -25.470 -0.680 43.162 1.00 92.62 857 HIS A C 1
ATOM 6893 O O . HIS A 1 857 ? -25.770 -0.337 44.308 1.00 92.62 857 HIS A O 1
ATOM 6899 N N . LEU A 1 858 ? -24.260 -0.430 42.646 1.00 95.56 858 LEU A N 1
ATOM 6900 C CA . LEU A 1 858 ? -23.194 0.244 43.390 1.00 95.56 858 LEU A CA 1
ATOM 6901 C C . LEU A 1 858 ? -23.603 1.658 43.838 1.00 95.56 858 LEU A C 1
ATOM 6903 O O . LEU A 1 858 ? -23.339 2.035 44.981 1.00 95.56 858 LEU A O 1
ATOM 6907 N N . ARG A 1 859 ? -24.291 2.425 42.977 1.00 94.81 859 ARG A N 1
ATOM 6908 C CA . ARG A 1 859 ? -24.843 3.754 43.313 1.00 94.81 859 ARG A CA 1
ATOM 6909 C C . ARG A 1 859 ? -25.657 3.717 44.605 1.00 94.81 859 ARG A C 1
ATOM 6911 O O . ARG A 1 859 ? -25.540 4.639 45.416 1.00 94.81 859 ARG A O 1
ATOM 6918 N N . TRP A 1 860 ? -26.480 2.685 44.774 1.00 95.88 860 TRP A N 1
ATOM 6919 C CA . TRP A 1 860 ? -27.354 2.517 45.934 1.00 95.88 860 TRP A CA 1
ATOM 6920 C C . TRP A 1 860 ? -26.624 1.939 47.146 1.00 95.88 860 TRP A C 1
ATOM 6922 O O . TRP A 1 860 ? -26.848 2.404 48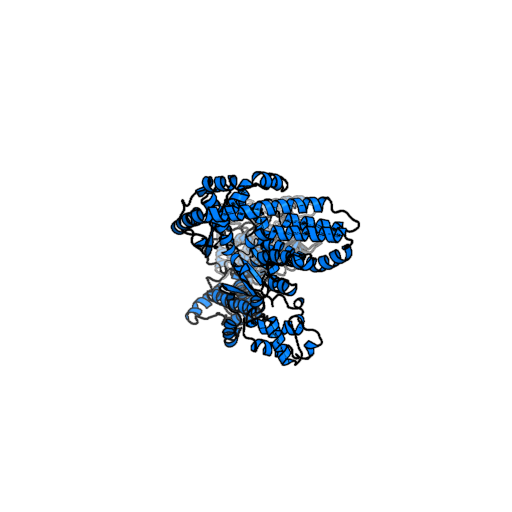.263 1.00 95.88 860 TRP A O 1
ATOM 6932 N N . MET A 1 861 ? -25.668 1.026 46.941 1.00 97.12 861 MET A N 1
ATOM 6933 C CA . MET A 1 861 ? -24.769 0.588 48.016 1.00 97.12 861 MET A CA 1
ATOM 6934 C C . MET A 1 861 ? -24.009 1.764 48.636 1.00 97.12 861 MET A C 1
ATOM 6936 O O . MET A 1 861 ? -23.805 1.787 49.846 1.00 97.12 861 MET A O 1
ATOM 6940 N N . ILE A 1 862 ? -23.637 2.774 47.843 1.00 97.06 862 ILE A N 1
ATOM 6941 C CA . ILE A 1 862 ? -23.000 3.993 48.357 1.00 97.06 862 ILE A CA 1
ATOM 6942 C C . ILE A 1 862 ? -23.955 4.806 49.248 1.00 97.06 862 ILE A C 1
ATOM 6944 O O . ILE A 1 862 ? -23.506 5.346 50.256 1.00 97.06 862 ILE A O 1
ATOM 6948 N N . GLU A 1 863 ? -25.258 4.881 48.950 1.00 96.69 863 GLU A N 1
ATOM 6949 C CA . GLU A 1 863 ? -26.221 5.531 49.864 1.00 96.69 863 GLU A CA 1
ATOM 6950 C C . GLU A 1 863 ? -26.384 4.749 51.168 1.00 96.69 863 GLU A C 1
ATOM 6952 O O . GLU A 1 863 ? -26.414 5.342 52.246 1.00 96.69 863 GLU A O 1
ATOM 6957 N N . GLU A 1 864 ? -26.411 3.418 51.107 1.00 97.31 864 GLU A N 1
ATOM 6958 C CA . GLU A 1 864 ? -26.414 2.593 52.319 1.00 97.31 864 GLU A CA 1
ATOM 6959 C C . GLU A 1 864 ? -25.124 2.749 53.123 1.00 97.31 864 GLU A C 1
ATOM 6961 O O . GLU A 1 864 ? -25.170 2.833 54.349 1.00 97.31 864 GLU A O 1
ATOM 6966 N N . TYR A 1 865 ? -23.979 2.872 52.452 1.00 97.38 865 TYR A N 1
ATOM 6967 C CA . TYR A 1 865 ? -22.710 3.148 53.113 1.00 97.38 865 TYR A CA 1
ATOM 6968 C C . TYR A 1 865 ? -22.699 4.530 53.774 1.00 97.38 865 TYR A C 1
ATOM 6970 O O . TYR A 1 865 ? -22.215 4.670 54.896 1.00 97.38 865 TYR A O 1
ATOM 6978 N N . ARG A 1 866 ? -23.322 5.544 53.153 1.00 96.75 866 ARG A N 1
ATOM 6979 C CA . ARG A 1 866 ? -23.548 6.844 53.805 1.00 96.75 866 ARG A CA 1
ATOM 6980 C C . ARG A 1 866 ? -24.385 6.685 55.076 1.00 96.75 866 ARG A C 1
ATOM 6982 O O . ARG A 1 866 ? -24.036 7.257 56.105 1.00 96.75 866 ARG A O 1
ATOM 6989 N N . VAL A 1 867 ? -25.456 5.894 55.059 1.00 97.00 867 VAL A N 1
ATOM 6990 C CA . VAL A 1 867 ? -26.236 5.644 56.285 1.00 97.00 867 VAL A CA 1
ATOM 6991 C C . VAL A 1 867 ? -25.401 4.899 57.332 1.00 97.00 867 VAL A C 1
ATOM 6993 O O . VAL A 1 867 ? -25.416 5.285 58.499 1.00 97.00 867 VAL A O 1
ATOM 6996 N N . GLN A 1 868 ? -24.609 3.905 56.926 1.00 96.38 868 GLN A N 1
ATOM 6997 C CA . GLN A 1 868 ? -23.728 3.145 57.817 1.00 96.38 868 GLN A CA 1
ATOM 6998 C C . GLN A 1 868 ? -22.650 4.017 58.478 1.00 96.38 868 GLN A C 1
ATOM 7000 O O . GLN A 1 868 ? -22.360 3.847 59.660 1.00 96.38 868 GLN A O 1
ATOM 7005 N N . LEU A 1 869 ? -22.055 4.958 57.746 1.00 95.12 869 LEU A N 1
ATOM 7006 C CA . LEU A 1 869 ? -21.042 5.857 58.299 1.00 95.12 869 LEU A CA 1
ATOM 7007 C C . LEU A 1 869 ? -21.668 6.937 59.181 1.00 95.12 869 LEU A C 1
ATOM 7009 O O . LEU A 1 869 ? -21.205 7.203 60.290 1.00 95.12 869 LEU A O 1
ATOM 7013 N N . PHE A 1 870 ? -22.736 7.570 58.699 1.00 95.25 870 PHE A N 1
ATOM 7014 C CA . PHE A 1 870 ? -23.201 8.826 59.273 1.00 95.25 870 PHE A CA 1
ATOM 7015 C C . PHE A 1 870 ? -24.440 8.701 60.160 1.00 95.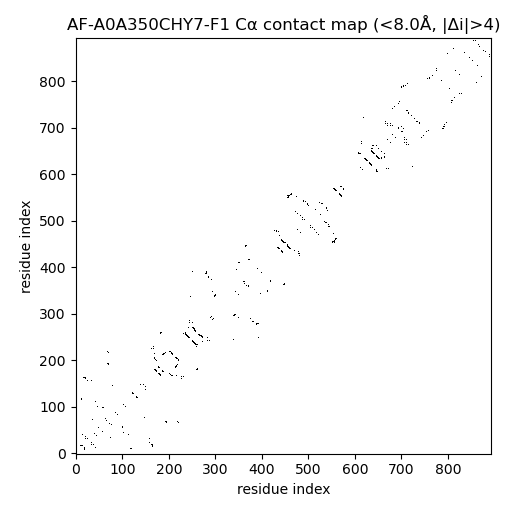25 870 PHE A C 1
ATOM 7017 O O . PHE A 1 870 ? -24.666 9.587 60.981 1.00 95.25 870 PHE A O 1
ATOM 7024 N N . ALA A 1 871 ? -25.221 7.628 60.050 1.00 94.75 871 ALA A N 1
ATOM 7025 C CA . ALA A 1 871 ? -26.533 7.506 60.685 1.00 94.75 871 ALA A CA 1
ATOM 7026 C C . ALA A 1 871 ? -26.869 6.058 61.100 1.00 94.75 871 ALA A C 1
ATOM 7028 O O . ALA A 1 871 ? -27.975 5.575 60.861 1.00 94.75 871 ALA A O 1
ATOM 7029 N N . GLN A 1 872 ? -25.932 5.369 61.765 1.00 91.81 872 GLN A N 1
ATOM 7030 C CA . GLN A 1 872 ? -26.026 3.938 62.126 1.00 91.81 872 GLN A CA 1
ATOM 7031 C C . GLN A 1 872 ? -27.349 3.527 62.793 1.00 91.81 872 GLN A C 1
ATOM 7033 O O . GLN A 1 872 ? -27.874 2.452 62.516 1.00 91.81 872 GLN A O 1
ATOM 7038 N N . LYS A 1 873 ? -27.927 4.396 63.634 1.00 93.44 873 LYS A N 1
ATOM 7039 C CA . LYS A 1 873 ? -29.196 4.130 64.338 1.00 93.44 873 LYS A CA 1
ATOM 7040 C C . LYS A 1 873 ? -30.400 3.959 63.403 1.00 93.44 873 LYS A C 1
ATOM 7042 O O . LYS A 1 873 ? -31.406 3.412 63.835 1.00 93.44 873 LYS A O 1
ATOM 7047 N N . LEU A 1 874 ? -30.322 4.442 62.160 1.00 93.50 874 LEU A N 1
ATOM 7048 C CA . LEU A 1 874 ? -31.398 4.305 61.174 1.00 93.50 874 LEU A CA 1
ATOM 7049 C C . LEU A 1 874 ? -31.431 2.921 60.508 1.00 93.50 874 LEU A C 1
ATOM 7051 O O . LEU A 1 874 ? -32.435 2.589 59.882 1.00 93.50 874 LEU A O 1
ATOM 7055 N N . GLY A 1 875 ? -30.357 2.132 60.631 1.00 93.31 875 GLY A N 1
ATOM 7056 C CA . GLY A 1 875 ? -30.210 0.850 59.943 1.00 93.31 875 GLY A CA 1
ATOM 7057 C C . GLY A 1 875 ? -30.025 0.985 58.426 1.00 93.31 875 GLY A C 1
ATOM 7058 O O . GLY A 1 875 ? -30.277 2.036 57.826 1.00 93.31 875 GLY A O 1
ATOM 7059 N N . THR A 1 876 ? -29.567 -0.093 57.793 1.00 94.69 876 THR A N 1
ATOM 7060 C CA . THR A 1 876 ? -29.354 -0.185 56.342 1.00 94.69 876 THR A CA 1
ATOM 7061 C C . THR A 1 876 ? -30.312 -1.190 55.704 1.00 94.69 876 THR A C 1
ATOM 7063 O O . THR A 1 876 ? -30.682 -2.184 56.326 1.00 94.69 876 THR A O 1
ATOM 7066 N N . ALA A 1 877 ? -30.742 -0.925 54.466 1.00 92.75 877 ALA A N 1
ATOM 7067 C CA . ALA A 1 877 ? -31.626 -1.833 53.721 1.00 92.75 877 ALA A CA 1
ATOM 7068 C C . ALA A 1 877 ? -30.878 -3.080 53.223 1.00 92.75 877 ALA A C 1
ATOM 7070 O O . ALA A 1 877 ? -31.461 -4.153 53.084 1.00 92.75 877 ALA A O 1
ATOM 7071 N N . ILE A 1 878 ? -29.574 -2.936 52.985 1.00 94.19 878 ILE A N 1
ATOM 7072 C CA . ILE A 1 878 ? -28.640 -4.026 52.717 1.00 94.19 878 ILE A CA 1
ATOM 7073 C C . ILE A 1 878 ? -27.373 -3.807 53.542 1.00 94.19 878 ILE A C 1
ATOM 7075 O O . ILE A 1 878 ? -26.962 -2.676 53.789 1.00 94.19 878 ILE A O 1
ATOM 7079 N N . SER A 1 879 ? -26.727 -4.892 53.962 1.00 92.12 879 SER A N 1
ATOM 7080 C CA . SER A 1 879 ? -25.457 -4.798 54.685 1.00 92.12 879 SER A CA 1
ATOM 7081 C C . SER A 1 879 ? -24.340 -4.358 53.734 1.00 92.12 879 SER A C 1
ATOM 7083 O O . SER A 1 879 ? -24.027 -5.087 52.790 1.00 92.12 879 SER A O 1
ATOM 7085 N N . VAL A 1 880 ? -23.711 -3.210 54.014 1.00 94.50 880 VAL A N 1
ATOM 7086 C CA . VAL A 1 880 ? -22.630 -2.624 53.203 1.00 94.50 880 VAL A CA 1
ATOM 7087 C C . VAL A 1 880 ? -21.391 -2.342 54.058 1.00 94.50 880 VAL A C 1
ATOM 7089 O O . VAL A 1 880 ? -21.497 -1.900 55.200 1.00 94.50 880 VAL A O 1
ATOM 7092 N N . SER A 1 881 ? -20.215 -2.610 53.493 1.00 94.19 881 SER A N 1
ATOM 7093 C CA . SER A 1 881 ? -18.886 -2.329 54.052 1.00 94.19 881 SER A CA 1
ATOM 7094 C C . SER A 1 881 ? -17.920 -1.961 52.913 1.00 94.19 881 SER A C 1
ATOM 7096 O O . SER A 1 881 ? -18.250 -2.231 51.754 1.00 94.19 881 SER A O 1
ATOM 7098 N N . PRO A 1 882 ? -16.723 -1.407 53.195 1.00 94.50 882 PRO A N 1
ATOM 7099 C CA . PRO A 1 882 ? -15.716 -1.146 52.162 1.00 94.50 882 PRO A CA 1
ATOM 7100 C C . PRO A 1 882 ? -15.381 -2.384 51.320 1.00 94.50 882 PRO A C 1
ATOM 7102 O O . PRO A 1 882 ? -15.303 -2.296 50.102 1.00 94.50 882 PRO A O 1
ATOM 7105 N N . THR A 1 883 ? -15.278 -3.560 51.947 1.00 93.62 883 THR A N 1
ATOM 7106 C CA . THR A 1 883 ? -15.032 -4.832 51.249 1.00 93.62 883 THR A CA 1
ATOM 7107 C C . THR A 1 883 ? -16.149 -5.160 50.260 1.00 93.62 883 THR A C 1
ATOM 7109 O O . THR A 1 883 ? -15.874 -5.471 49.108 1.00 93.62 883 THR A O 1
ATOM 7112 N N . LYS A 1 884 ? -17.415 -5.013 50.670 1.00 95.19 884 LYS A N 1
ATOM 7113 C CA . LYS A 1 884 ? -18.568 -5.267 49.792 1.00 95.19 884 LYS A CA 1
ATOM 7114 C C . LYS A 1 884 ? -18.686 -4.246 48.663 1.00 95.19 884 LYS A C 1
ATOM 7116 O O . LYS A 1 884 ? -19.127 -4.594 47.573 1.00 95.19 884 LYS A O 1
ATOM 7121 N N . LEU A 1 885 ? -18.314 -2.989 48.916 1.00 96.00 885 LEU A N 1
ATOM 7122 C CA . LEU A 1 885 ? -18.240 -1.970 47.871 1.00 96.00 885 LEU A CA 1
ATOM 7123 C C . LEU A 1 885 ? -17.146 -2.302 46.853 1.00 96.00 885 LEU A C 1
ATOM 7125 O O . LEU A 1 885 ? -17.388 -2.132 45.663 1.00 96.00 885 LEU A O 1
ATOM 7129 N N . GLU A 1 886 ? -15.992 -2.821 47.287 1.00 94.88 886 GLU A N 1
ATOM 7130 C CA . GLU A 1 886 ? -14.935 -3.274 46.371 1.00 94.88 886 GLU A CA 1
ATOM 7131 C C . GLU A 1 886 ? -15.402 -4.473 45.543 1.00 94.88 886 GLU A C 1
ATOM 7133 O O . GLU A 1 886 ? -15.299 -4.451 44.322 1.00 94.88 886 GLU A O 1
ATOM 7138 N N . GLU A 1 887 ? -15.982 -5.489 46.188 1.00 92.56 887 GLU A N 1
ATOM 7139 C CA . GLU A 1 887 ? -16.532 -6.668 45.509 1.00 92.56 887 GLU A CA 1
ATOM 7140 C C . GLU A 1 887 ? -17.578 -6.281 44.460 1.00 92.56 887 GLU A C 1
ATOM 7142 O O . GLU A 1 887 ? -17.561 -6.805 43.345 1.00 92.56 887 GLU A O 1
ATOM 7147 N N . GLN A 1 888 ? -18.474 -5.345 44.790 1.00 94.44 888 GLN A N 1
ATOM 7148 C CA . GLN A 1 888 ? -19.450 -4.850 43.828 1.00 94.44 888 GLN A CA 1
ATOM 7149 C C . GLN A 1 888 ? -18.790 -4.016 42.729 1.00 94.44 888 GLN A C 1
ATOM 7151 O O . GLN A 1 888 ? -19.172 -4.153 41.572 1.00 94.44 888 GLN A O 1
ATOM 7156 N N . PHE A 1 889 ? -17.805 -3.176 43.055 1.00 93.19 889 PHE A N 1
ATOM 7157 C CA . PHE A 1 889 ? -17.079 -2.372 42.071 1.00 93.19 889 PHE A CA 1
ATOM 7158 C C . PHE A 1 889 ? -16.344 -3.247 41.049 1.00 93.19 889 PHE A C 1
ATOM 7160 O O . PHE A 1 889 ? -16.373 -2.935 39.865 1.00 93.19 889 PHE A O 1
ATOM 7167 N N . VAL A 1 890 ? -15.772 -4.380 41.470 1.00 89.56 890 VAL A N 1
ATOM 7168 C CA . VAL A 1 890 ? -15.148 -5.373 40.574 1.00 89.56 890 VAL A CA 1
ATOM 7169 C C . VAL A 1 890 ? -16.166 -6.023 39.628 1.00 89.56 890 VAL A C 1
ATOM 7171 O O . VAL A 1 890 ? -15.813 -6.415 38.519 1.00 89.56 890 VAL A O 1
ATOM 7174 N N . ARG A 1 891 ? -17.437 -6.130 40.037 1.00 88.69 891 ARG A N 1
ATOM 7175 C CA . ARG A 1 891 ? -18.528 -6.646 39.190 1.00 88.69 891 ARG A CA 1
ATOM 7176 C C . ARG A 1 891 ? -19.072 -5.608 38.208 1.00 88.69 891 ARG A C 1
ATOM 7178 O O . ARG A 1 891 ? -19.811 -5.984 37.301 1.00 88.69 891 ARG A O 1
ATOM 7185 N N . VAL A 1 892 ? -18.746 -4.327 38.392 1.00 86.94 892 VAL A N 1
ATOM 7186 C CA . VAL A 1 892 ? -19.063 -3.282 37.415 1.00 86.94 892 VAL A CA 1
ATOM 7187 C C . VAL A 1 892 ? -18.165 -3.478 36.200 1.00 86.94 892 VAL A C 1
ATOM 7189 O O . VAL A 1 892 ? -16.941 -3.496 36.317 1.00 86.94 892 VAL A O 1
ATOM 7192 N N . SER A 1 893 ? -18.796 -3.636 35.042 1.00 64.88 893 SER A N 1
ATOM 7193 C CA . SER A 1 893 ? -18.130 -3.996 33.791 1.00 64.88 893 SER A CA 1
ATOM 7194 C C . SER A 1 893 ? -17.298 -2.871 33.173 1.00 64.88 893 SER A C 1
ATOM 7196 O O . SER A 1 893 ? -17.503 -1.665 33.483 1.00 64.88 893 SER A O 1
#

pLDDT: mean 86.18, std 15.65, range [25.84, 97.88]